Protein AF-0000000072967295 (afdb_homodimer)

pLDDT: mean 92.66, std 8.42, range [57.69, 98.88]

Nearest PDB structures (foldseek):
  4jhc-assembly1_B  TM=3.911E-01  e=9.699E+00  Escherichia coli K-12
  4jhc-assembly1_B  TM=3.910E-01  e=9.300E+00  Escherichia coli K-12
  4lu1-assembly1_B  TM=3.555E-01  e=8.862E+00  Escherichia coli K-12

Radius of gyration: 31.91 Å; Cα contacts (8 Å, |Δi|>4): 1380; chains: 2; bounding box: 66×97×71 Å

InterPro domains:
  IPR004119 Ecdysteroid kinase-like [PF02958] (37-319)
  IPR011009 Protein kinase-like domain superfamily [SSF56112] (3-349)
  IPR015897 CHK kinase-like [SM00587] (126-316)

Secondary structure (DSSP, 8-state):
-PPPTTSSHHHHHHHHHHHSSS--EEEEEEEEE-S-TTS-SSEEEEEEEEEEEETTTTEEEEEEEEEEEE-TT-SHHHHHHHHTTHHHHHHHIIIIIHHHHHHHHS--SSSS--EEEEE-SSS-EEEEE-GGGGT-BPPPTTT-B-HHHHHHHHHHHHHHHHHHHHHHHH-GGGGGGGS--TT-SSHHHHHHHHHHHHHHHHHHTTSTT-HHHHHHHHHHTHHHHHHHHHHTPPPTTS--EEE-S--SGGGEEEEE-TTS-EEEEEE---TT-EEE-THHHHHHHHHHHB-HHHHHH-HHHHHHHHHHHHHHHHHHTT--GGGS--HHHHHHHHHHTHHHHHHHHHHHHHHHHSPP-TT-SHHHHHH--STTSHHHHHHSSHHHHHHHHHHHHHHHTTTTT-/-PPPTTSSHHHHHHHHHHHSSS--EEEEEEEEE-S-TTS-SSEEEEEEEEEEEETTTTEEEEEEEEEEEE-TT-SHHHHHHHHTTHHHHHHHIIIIIHHHHHHHHS--SSSS--EEEEE-SSS-EEEEE-GGGGT-EEPPTTT-B-HHHHHHHHHHHHHHHHHHHHHHHH-GGGGGGGS--TT-SSHHHHHHHHHHHHHHHHHHHTSTT-HHHHHHHHHHTHHHHHHHHHHTPPPTTS--EEE-S--SGGGEEEEE-TTS-EEEEEE---TT-EEE-THHHHHHHHHHHB-HHHHHH-HHHHHHHHHHHHHHHHHHTT--GGGS--HHHHHHHHHHTHHHHHHHHHHHHHHHHSPP-TT-SHHHHHH--STTSHHHHHHSSHHHHHHHHHHHHHHHTTTTT-

Solvent-accessible surface area (backbone atoms only — not comparable to full-atom values): 42065 Å² total; per-residue (Å²): 128,82,79,58,79,77,72,38,70,66,51,53,39,51,24,46,49,62,56,38,96,50,80,62,43,70,72,51,70,50,75,43,72,58,62,64,91,73,78,54,81,62,49,43,49,30,34,30,42,38,33,31,30,34,76,92,71,71,45,81,46,78,46,60,31,31,39,38,28,64,52,83,82,56,58,70,44,36,49,50,35,59,74,60,37,23,62,61,32,29,44,44,38,65,71,50,43,44,56,52,35,27,61,68,66,72,51,72,71,64,55,37,65,53,70,36,34,66,44,67,72,94,53,46,36,36,35,27,47,37,52,56,82,74,50,32,42,68,61,67,53,68,63,40,33,53,64,71,56,46,48,54,50,34,43,56,49,15,46,49,26,34,32,34,41,54,42,38,74,75,40,59,73,73,50,65,77,16,78,52,35,69,70,36,95,43,70,67,46,49,50,45,49,49,50,19,49,50,46,46,23,55,37,21,63,69,36,91,93,37,37,64,58,15,50,33,52,58,69,42,46,70,53,52,54,53,50,28,44,56,42,62,53,59,59,86,92,52,78,48,18,50,31,55,41,58,54,35,44,85,28,35,28,38,26,56,43,94,87,65,45,84,65,50,59,34,47,50,76,50,44,20,29,21,51,13,50,62,43,55,39,52,32,30,24,55,48,40,22,43,18,60,68,34,69,73,72,36,54,67,52,48,51,40,33,23,53,18,33,26,41,32,44,28,21,72,68,65,42,66,64,86,80,46,76,50,72,68,54,47,51,50,53,37,54,72,28,42,46,38,18,50,50,30,39,41,47,50,22,22,58,43,43,34,75,93,51,93,60,50,45,74,64,30,50,67,69,31,82,43,82,87,26,48,33,39,48,20,51,66,33,70,64,30,45,59,43,45,70,52,48,51,59,56,47,44,72,69,50,71,60,107,128,82,78,58,78,79,72,37,69,67,52,52,37,49,24,47,48,64,57,37,96,51,81,63,43,71,73,50,71,51,76,43,72,58,63,62,90,72,78,56,81,61,50,43,48,29,34,30,43,37,32,30,30,34,73,91,71,70,45,80,44,77,48,60,30,30,39,39,29,62,52,81,82,58,59,71,44,34,49,48,35,59,74,58,38,24,62,62,32,29,43,43,38,62,71,49,42,44,56,52,34,26,61,67,66,72,52,73,72,63,57,34,65,53,69,36,34,65,42,65,72,95,53,46,37,36,34,26,47,38,52,57,82,74,52,31,42,69,62,67,53,70,64,40,32,54,64,72,55,47,48,52,50,33,42,53,48,16,46,50,27,34,31,32,40,55,42,40,74,75,40,58,74,74,49,66,76,17,78,53,36,70,69,37,92,43,72,68,45,50,51,45,50,49,50,18,49,50,47,46,24,56,38,21,62,71,36,92,91,36,36,64,58,16,51,33,52,57,68,43,46,69,53,51,54,53,49,28,45,55,42,63,52,60,58,86,92,53,78,48,18,51,31,55,42,57,54,34,44,86,28,38,28,37,24,55,42,96,88,66,44,83,65,49,59,32,47,48,76,50,44,20,29,22,51,14,49,62,44,54,40,52,32,30,25,56,48,40,22,42,20,61,67,34,68,72,70,34,54,67,52,46,52,40,34,24,52,18,33,26,41,33,43,27,21,73,68,66,41,66,64,86,80,46,76,50,71,67,54,46,51,50,53,37,54,71,28,42,47,39,17,50,50,29,38,40,48,49,22,23,59,43,40,34,77,94,51,93,61,52,46,74,64,31,50,67,67,31,83,43,81,87,25,47,32,39,46,21,51,66,34,70,64,31,46,59,44,44,68,52,48,51,59,55,48,44,72,69,50,71,60,106

Organism: Tribolium castaneum (NCBI:txid7070)

Sequence (804 aa):
MTTPEWISNNLFQKALNNYFNEDLQLVTFTSTNAVPEGDNYTSDLFRSTLIYINPKKKTKHSLSVIVKCGNDDGGVKTDLAKKLHLFDKEIEMFTRTFPAIYEILGEHYTLSSKCLYACNDPHSVIVLEDLTTLNFEMLPRHIGFDLEHCCKVVEKMAQMHAASVIMYENDPSLVKCYAEGLYADNEMIREWVSAGYGALSDACSRWPGFEKYGYKLSALGDEALERGFKATKRRLGGFNVLNHGDLWVNNMMFSYHQDGKLKDMRFVDFQMNIFTSPAIDLHYFIATSTKVEVKLECIEIILDHYYAQLLANLARLQYSLERVPTREQFKKDYNARAFYGLMGAATVLAFVKASSRKDASFESVMRDGSVDGFRYHAYNNERYRKHMEHLLPYYDSFGILDMTTPEWISNNLFQKALNNYFNEDLQLVTFTSTNAVPEGDNYTSDLFRSTLIYINPKKKTKHSLSVIVKCGNDDGGVKTDLAKKLHLFDKEIEMFTRTFPAIYEILGEHYTLSSKCLYACNDPHSVIVLEDLTTLNFEMLPRHIGFDLEHCCKVVEKMAQMHAASVIMYENDPSLVKCYAEGLYADNEMIREWVSAGYGALSDACSRWPGFEKYGYKLSALGDEALERGFKATKRRLGGFNVLNHGDLWVNNMMFSYHQDGKLKDMRFVDFQMNIFTSPAIDLHYFIATSTKVEVKLECIEIILDHYYAQLLANLARLQYSLERVPTREQFKKDYNARAFYGLMGAATVLAFVKASSRKDASFESVMRDGSVDGFRYHAYNNERYRKHMEHLLPYYDSFGILD

Structure (mmCIF, N/CA/C/O backbone):
data_AF-0000000072967295-model_v1
#
loop_
_entity.id
_entity.type
_entity.pdbx_description
1 polymer 'CHK kinase-like domain-containing protein'
#
loop_
_atom_site.group_PDB
_atom_site.id
_atom_site.type_symbol
_atom_site.label_atom_id
_atom_site.label_alt_id
_atom_site.label_comp_id
_atom_site.label_asym_id
_atom_site.label_entity_id
_atom_site.label_seq_id
_atom_site.pdbx_PDB_ins_code
_atom_site.Cartn_x
_atom_site.Cartn_y
_atom_site.Cartn_z
_atom_site.occupancy
_atom_site.B_iso_or_equiv
_atom_site.auth_seq_id
_atom_site.auth_comp_id
_atom_site.auth_asym_id
_atom_site.auth_atom_id
_atom_site.pdbx_PDB_model_num
ATOM 1 N N . MET A 1 1 ? 14.023 37.406 18 1 58.22 1 MET A N 1
ATOM 2 C CA . MET A 1 1 ? 13.742 36.969 19.375 1 58.22 1 MET A CA 1
ATOM 3 C C . MET A 1 1 ? 15.016 36.5 20.062 1 58.22 1 MET A C 1
ATOM 5 O O . MET A 1 1 ? 15.891 35.906 19.438 1 58.22 1 MET A O 1
ATOM 9 N N . THR A 1 2 ? 15.172 37 21.281 1 71.25 2 THR A N 1
ATOM 10 C CA . THR A 1 2 ? 16.359 36.625 22.031 1 71.25 2 THR A CA 1
ATOM 11 C C . THR A 1 2 ? 16.172 35.25 22.672 1 71.25 2 THR A C 1
ATOM 13 O O . THR A 1 2 ? 15.094 34.938 23.172 1 71.25 2 THR A O 1
ATOM 16 N N . THR A 1 3 ? 17.094 34.375 22.5 1 82 3 THR A N 1
ATOM 17 C CA . THR A 1 3 ? 17.094 33.031 23.094 1 82 3 THR A CA 1
ATOM 18 C C . THR A 1 3 ? 17 33.125 24.609 1 82 3 THR A C 1
ATOM 20 O O . THR A 1 3 ? 17.781 33.844 25.25 1 82 3 THR A O 1
ATOM 23 N N . PRO A 1 4 ? 16.047 32.469 25.156 1 87 4 PRO A N 1
ATOM 24 C CA . PRO A 1 4 ? 15.93 32.5 26.609 1 87 4 PRO A CA 1
ATOM 25 C C . PRO A 1 4 ? 17.188 32 27.312 1 87 4 PRO A C 1
ATOM 27 O O . PRO A 1 4 ? 17.828 31.062 26.828 1 87 4 PRO A O 1
ATOM 30 N N . GLU A 1 5 ? 17.406 32.469 28.5 1 86.75 5 GLU A N 1
ATOM 31 C CA . GLU A 1 5 ? 18.625 32.156 29.25 1 86.75 5 GLU A CA 1
ATOM 32 C C . GLU A 1 5 ? 18.609 30.688 29.688 1 86.75 5 GLU A C 1
ATOM 34 O O . GLU A 1 5 ? 19.672 30.078 29.828 1 86.75 5 GLU A O 1
ATOM 39 N N . TRP A 1 6 ? 17.438 30.203 29.875 1 89.12 6 TRP A N 1
ATOM 40 C CA . TRP A 1 6 ? 17.344 28.844 30.391 1 89.12 6 TRP A CA 1
ATOM 41 C C . TRP A 1 6 ? 17.625 27.812 29.297 1 89.12 6 TRP A C 1
ATOM 43 O O . TRP A 1 6 ? 17.797 26.625 29.578 1 89.12 6 TRP A O 1
ATOM 53 N N . ILE A 1 7 ? 17.656 28.266 28.062 1 92.25 7 ILE A N 1
ATOM 54 C CA . ILE A 1 7 ? 18.266 27.469 27.016 1 92.25 7 ILE A CA 1
ATOM 55 C C . ILE A 1 7 ? 19.797 27.484 27.188 1 92.25 7 ILE A C 1
ATOM 57 O O . ILE A 1 7 ? 20.469 28.375 26.688 1 92.25 7 ILE A O 1
ATOM 61 N N . SER A 1 8 ? 20.266 26.484 27.781 1 92.62 8 SER A N 1
ATOM 62 C CA . SER A 1 8 ? 21.609 26.516 28.328 1 92.62 8 SER A CA 1
ATOM 63 C C . SER A 1 8 ? 22.312 25.188 28.125 1 92.62 8 SER A C 1
ATOM 65 O O . SER A 1 8 ? 21.75 24.25 27.562 1 92.62 8 SER A O 1
ATOM 67 N N . ASN A 1 9 ? 23.5 25.188 28.703 1 94.12 9 ASN A N 1
ATOM 68 C CA . ASN A 1 9 ? 24.281 23.969 28.688 1 94.12 9 ASN A CA 1
ATOM 69 C C . ASN A 1 9 ? 23.562 22.828 29.406 1 94.12 9 ASN A C 1
ATOM 71 O O . ASN A 1 9 ? 23.609 21.688 28.953 1 94.12 9 ASN A O 1
ATOM 75 N N . ASN A 1 10 ? 22.922 23.203 30.422 1 94.38 10 ASN A N 1
ATOM 76 C CA . ASN A 1 10 ? 22.219 22.188 31.219 1 94.38 10 ASN A CA 1
ATOM 77 C C . ASN A 1 10 ? 21.109 21.531 30.406 1 94.38 10 ASN A C 1
ATOM 79 O O . ASN A 1 10 ? 20.938 20.312 30.469 1 94.38 10 ASN A O 1
ATOM 83 N N . LEU A 1 11 ? 20.344 22.266 29.703 1 95.19 11 LEU A N 1
ATOM 84 C CA . LEU A 1 11 ? 19.266 21.734 28.891 1 95.19 11 LEU A CA 1
ATOM 85 C C . LEU A 1 11 ? 19.797 20.75 27.859 1 95.19 11 LEU A C 1
ATOM 87 O O . LEU A 1 11 ? 19.266 19.641 27.734 1 95.19 11 LEU A O 1
ATOM 91 N N . PHE A 1 12 ? 20.844 21.125 27.203 1 96.56 12 PHE A N 1
ATOM 92 C CA . PHE A 1 12 ? 21.359 20.312 26.094 1 96.56 12 PHE A CA 1
ATOM 93 C C . PHE A 1 12 ? 22.078 19.094 26.625 1 96.56 12 PHE A C 1
ATOM 95 O O . PHE A 1 12 ? 22.047 18.031 26 1 96.56 12 PHE A O 1
ATOM 102 N N . GLN A 1 13 ? 22.719 19.266 27.797 1 95.38 13 GLN A N 1
ATOM 103 C CA . GLN A 1 13 ? 23.312 18.094 28.422 1 95.38 13 GLN A CA 1
ATOM 104 C C . GLN A 1 13 ? 22.25 17.062 28.781 1 95.38 13 GLN A C 1
ATOM 106 O O . GLN A 1 13 ? 22.453 15.859 28.562 1 95.38 13 GLN A O 1
ATOM 111 N N . LYS A 1 14 ? 21.156 17.516 29.281 1 93.62 14 LYS A N 1
ATOM 112 C CA . LYS A 1 14 ? 20.047 16.625 29.594 1 93.62 14 LYS A CA 1
ATOM 113 C C . LYS A 1 14 ? 19.516 15.945 28.328 1 93.62 14 LYS A C 1
ATOM 115 O O . LYS A 1 14 ? 19.219 14.75 28.359 1 93.62 14 LYS A O 1
ATOM 120 N N . ALA A 1 15 ? 19.359 16.734 27.266 1 95.62 15 ALA A N 1
ATOM 121 C CA . ALA A 1 15 ? 18.859 16.203 26 1 95.62 15 ALA A CA 1
ATOM 122 C C . ALA A 1 15 ? 19.766 15.094 25.469 1 95.62 15 ALA A C 1
ATOM 124 O O . ALA A 1 15 ? 19.297 14.047 25.031 1 95.62 15 ALA A O 1
ATOM 125 N N . LEU A 1 16 ? 21.062 15.336 25.531 1 95.5 16 LEU A N 1
ATOM 126 C CA . LEU A 1 16 ? 22.031 14.352 25.062 1 95.5 16 LEU A CA 1
ATOM 127 C C . LEU A 1 16 ? 21.969 13.086 25.922 1 95.5 16 LEU A C 1
ATOM 129 O O . LEU A 1 16 ? 21.969 11.977 25.375 1 95.5 16 LEU A O 1
ATOM 133 N N . ASN A 1 17 ? 21.844 13.305 27.266 1 92.94 17 ASN A N 1
ATOM 134 C CA . ASN A 1 17 ? 21.797 12.172 28.172 1 92.94 17 ASN A CA 1
ATOM 135 C C . ASN A 1 17 ? 20.531 11.336 27.953 1 92.94 17 ASN A C 1
ATOM 137 O O . ASN A 1 17 ? 20.562 10.109 28.078 1 92.94 17 ASN A O 1
ATOM 141 N N . ASN A 1 18 ? 19.531 12.008 27.719 1 91.56 18 ASN A N 1
ATOM 142 C CA . ASN A 1 18 ? 18.234 11.344 27.562 1 91.56 18 ASN A CA 1
ATOM 143 C C . ASN A 1 18 ? 18.188 10.516 26.281 1 91.56 18 ASN A C 1
ATOM 145 O O . ASN A 1 18 ? 17.625 9.414 26.266 1 91.56 18 ASN A O 1
ATOM 149 N N . TYR A 1 19 ? 18.734 11.031 25.25 1 90.81 19 TYR A N 1
ATOM 150 C CA . TYR A 1 19 ? 18.531 10.414 23.938 1 90.81 19 TYR A CA 1
ATOM 151 C C . TYR A 1 19 ? 19.609 9.391 23.641 1 90.81 19 TYR A C 1
ATOM 153 O O . TYR A 1 19 ? 19.328 8.312 23.109 1 90.81 19 TYR A O 1
ATOM 161 N N . PHE A 1 20 ? 20.781 9.82 24.047 1 90.06 20 PHE A N 1
ATOM 162 C CA . PHE A 1 20 ? 21.875 8.914 23.766 1 90.06 20 PHE A CA 1
ATOM 163 C C . PHE A 1 20 ? 22.188 8.055 24.984 1 90.06 20 PHE A C 1
ATOM 165 O O . PHE A 1 20 ? 22.172 8.547 26.125 1 90.06 20 PHE A O 1
ATOM 172 N N . ASN A 1 21 ? 22.062 6.879 24.875 1 84.06 21 ASN A N 1
ATOM 173 C CA . ASN A 1 21 ? 22.406 5.977 25.969 1 84.06 21 ASN A CA 1
ATOM 174 C C . ASN A 1 21 ? 23.906 5.914 26.188 1 84.06 21 ASN A C 1
ATOM 176 O O . ASN A 1 21 ? 24.484 4.828 26.281 1 84.06 21 ASN A O 1
ATOM 180 N N . GLU A 1 22 ? 24.547 7.031 26.094 1 83.5 22 GLU A N 1
ATOM 181 C CA . GLU A 1 22 ? 25.984 7.145 26.312 1 83.5 22 GLU A CA 1
ATOM 182 C C . GLU A 1 22 ? 26.328 8.383 27.125 1 83.5 22 GLU A C 1
ATOM 184 O O . GLU A 1 22 ? 25.516 9.305 27.234 1 83.5 22 GLU A O 1
ATOM 189 N N . ASP A 1 23 ? 27.453 8.297 27.75 1 85.38 23 ASP A N 1
ATOM 190 C CA . ASP A 1 23 ? 27.938 9.445 28.516 1 85.38 23 ASP A CA 1
ATOM 191 C C . ASP A 1 23 ? 28.578 10.484 27.594 1 85.38 23 ASP A C 1
ATOM 193 O O . ASP A 1 23 ? 29.797 10.484 27.391 1 85.38 23 ASP A O 1
ATOM 197 N N . LEU A 1 24 ? 27.766 11.359 27.078 1 93.06 24 LEU A N 1
ATOM 198 C CA . LEU A 1 24 ? 28.266 12.438 26.219 1 93.06 24 LEU A CA 1
ATOM 199 C C . LEU A 1 24 ? 28.375 13.742 27 1 93.06 24 LEU A C 1
ATOM 201 O O . LEU A 1 24 ? 27.594 14 27.922 1 93.06 24 LEU A O 1
ATOM 205 N N . GLN A 1 25 ? 29.391 14.438 26.703 1 94.56 25 GLN A N 1
ATOM 206 C CA . GLN A 1 25 ? 29.609 15.727 27.359 1 94.56 25 GLN A CA 1
ATOM 207 C C . GLN A 1 25 ? 29.469 16.875 26.359 1 94.56 25 GLN A C 1
ATOM 209 O O . GLN A 1 25 ? 30.156 16.906 25.344 1 94.56 25 GLN A O 1
ATOM 214 N N . LEU A 1 26 ? 28.625 17.812 26.688 1 96.5 26 LEU A N 1
ATOM 215 C CA . LEU A 1 26 ? 28.469 19 25.875 1 96.5 26 LEU A CA 1
ATOM 216 C C . LEU A 1 26 ? 29.672 19.922 26.016 1 96.5 26 LEU A C 1
ATOM 218 O O . LEU A 1 26 ? 30.094 20.219 27.141 1 96.5 26 LEU A O 1
ATOM 222 N N . VAL A 1 27 ? 30.172 20.344 24.953 1 95.56 27 VAL A N 1
ATOM 223 C CA . VAL A 1 27 ? 31.297 21.281 24.953 1 95.56 27 VAL A CA 1
ATOM 224 C C . VAL A 1 27 ? 30.781 22.703 24.828 1 95.56 27 VAL A C 1
ATOM 226 O O . VAL A 1 27 ? 31.156 23.578 25.625 1 95.56 27 VAL A O 1
ATOM 229 N N . THR A 1 28 ? 30.062 22.984 23.828 1 95.81 28 THR A N 1
ATOM 230 C CA . THR A 1 28 ? 29.484 24.297 23.578 1 95.81 28 THR A CA 1
ATOM 231 C C . THR A 1 28 ? 28.25 24.188 22.672 1 95.81 28 THR A C 1
ATOM 233 O O . THR A 1 28 ? 27.938 23.109 22.172 1 95.81 28 THR A O 1
ATOM 236 N N . PHE A 1 29 ? 27.484 25.234 22.641 1 96.62 29 PHE A N 1
ATOM 237 C CA . PHE A 1 29 ? 26.359 25.281 21.719 1 96.62 29 PHE A CA 1
ATOM 238 C C . PHE A 1 29 ? 26.141 26.703 21.203 1 96.62 29 PHE A C 1
ATOM 240 O O . PHE A 1 29 ? 26.625 27.672 21.812 1 96.62 29 PHE A O 1
ATOM 247 N N . THR A 1 30 ? 25.562 26.828 20.078 1 95.31 30 THR A N 1
ATOM 248 C CA . THR A 1 30 ? 25.062 28.094 19.547 1 95.31 30 THR A CA 1
ATOM 249 C C . THR A 1 30 ? 23.578 27.984 19.188 1 95.31 30 THR A C 1
ATOM 251 O O . THR A 1 30 ? 23.109 26.906 18.781 1 95.31 30 THR A O 1
ATOM 254 N N . SER A 1 31 ? 22.812 29.062 19.406 1 94.12 31 SER A N 1
ATOM 255 C CA . SER A 1 31 ? 21.375 29.031 19.141 1 94.12 31 SER A CA 1
ATOM 256 C C . SER A 1 31 ? 20.953 30.281 18.375 1 94.12 31 SER A C 1
ATOM 258 O O . SER A 1 31 ? 21.406 31.391 18.672 1 94.12 31 SER A O 1
ATOM 260 N N . THR A 1 32 ? 20.172 30.047 17.344 1 90.12 32 THR A N 1
ATOM 261 C CA . THR A 1 32 ? 19.578 31.141 16.562 1 90.12 32 THR A CA 1
ATOM 262 C C . THR A 1 32 ? 18.094 30.875 16.328 1 90.12 32 THR A C 1
ATOM 264 O O . THR A 1 32 ? 17.609 29.766 16.516 1 90.12 32 THR A O 1
ATOM 267 N N . ASN A 1 33 ? 17.359 31.922 15.984 1 85.31 33 ASN A N 1
ATOM 268 C CA . ASN A 1 33 ? 15.953 31.734 15.617 1 85.31 33 ASN A CA 1
ATOM 269 C C . ASN A 1 33 ? 15.805 30.797 14.43 1 85.31 33 ASN A C 1
ATOM 271 O O . ASN A 1 33 ? 16.547 30.891 13.453 1 85.31 33 ASN A O 1
ATOM 275 N N . ALA A 1 34 ? 14.938 29.891 14.57 1 81.69 34 ALA A N 1
ATOM 276 C CA . ALA A 1 34 ? 14.797 28.875 13.531 1 81.69 34 ALA A CA 1
ATOM 277 C C . ALA A 1 34 ? 13.883 29.344 12.414 1 81.69 34 ALA A C 1
ATOM 279 O O . ALA A 1 34 ? 13.977 28.875 11.273 1 81.69 34 ALA A O 1
ATOM 280 N N . VAL A 1 35 ? 12.836 30.156 12.703 1 72.56 35 VAL A N 1
ATOM 281 C CA . VAL A 1 35 ? 11.875 30.578 11.695 1 72.56 35 VAL A CA 1
ATOM 282 C C . VAL A 1 35 ? 11.648 32.094 11.797 1 72.56 35 VAL A C 1
ATOM 284 O O . VAL A 1 35 ? 11.781 32.656 12.883 1 72.56 35 VAL A O 1
ATOM 287 N N . PRO A 1 36 ? 11.344 32.656 10.594 1 65.06 36 PRO A N 1
ATOM 288 C CA . PRO A 1 36 ? 11.039 34.094 10.625 1 65.06 36 PRO A CA 1
ATOM 289 C C . PRO A 1 36 ? 9.75 34.406 11.391 1 65.06 36 PRO A C 1
ATOM 291 O O . PRO A 1 36 ? 8.922 33.5 11.586 1 65.06 36 PRO A O 1
ATOM 294 N N . GLU A 1 37 ? 9.703 35.656 11.812 1 58.94 37 GLU A N 1
ATOM 295 C CA . GLU A 1 37 ? 8.453 36.156 12.406 1 58.94 37 GLU A CA 1
ATOM 296 C C . GLU A 1 37 ? 7.277 35.938 11.461 1 58.94 37 GLU A C 1
ATOM 298 O O . GLU A 1 37 ? 7.406 36.156 10.25 1 58.94 37 GLU A O 1
ATOM 303 N N . GLY A 1 38 ? 6.078 35.406 11.945 1 57.97 38 GLY A N 1
ATOM 304 C CA . GLY A 1 38 ? 4.895 35.219 11.117 1 57.97 38 GLY A CA 1
ATOM 305 C C . GLY A 1 38 ? 4.699 33.781 10.688 1 57.97 38 GLY A C 1
ATOM 306 O O . GLY A 1 38 ? 3.633 33.438 10.18 1 57.97 38 GLY A O 1
ATOM 307 N N . ASP A 1 39 ? 5.781 33.031 10.898 1 59.47 39 ASP A N 1
ATOM 308 C CA . ASP A 1 39 ? 5.641 31.656 10.445 1 59.47 39 ASP A CA 1
ATOM 309 C C . ASP A 1 39 ? 5.328 30.719 11.617 1 59.47 39 ASP A C 1
ATOM 311 O O . ASP A 1 39 ? 5.258 29.5 11.438 1 59.47 39 ASP A O 1
ATOM 315 N N . ASN A 1 40 ? 5.324 31.281 12.797 1 59.53 40 ASN A N 1
ATOM 316 C CA . ASN A 1 40 ? 4.996 30.5 13.984 1 59.53 40 ASN A CA 1
ATOM 317 C C . ASN A 1 40 ? 4.105 31.281 14.945 1 59.53 40 ASN A C 1
ATOM 319 O O . ASN A 1 40 ? 4.43 32.406 15.32 1 59.53 40 ASN A O 1
ATOM 323 N N . TYR A 1 41 ? 3.082 30.594 15.359 1 61.72 41 TYR A N 1
ATOM 324 C CA . TYR A 1 41 ? 2.051 31.422 15.977 1 61.72 41 TYR A CA 1
ATOM 325 C C . TYR A 1 41 ? 1.925 31.109 17.469 1 61.72 41 TYR A C 1
ATOM 327 O O . TYR A 1 41 ? 1.405 31.922 18.234 1 61.72 41 TYR A O 1
ATOM 335 N N . THR A 1 42 ? 2.463 29.969 17.812 1 69.38 42 THR A N 1
ATOM 336 C CA . THR A 1 42 ? 2.125 29.625 19.188 1 69.38 42 THR A CA 1
ATOM 337 C C . THR A 1 42 ? 3.383 29.312 20 1 69.38 42 THR A C 1
ATOM 339 O O . THR A 1 42 ? 3.34 29.234 21.219 1 69.38 42 THR A O 1
ATOM 342 N N . SER A 1 43 ? 4.484 29.156 19.266 1 80.75 43 SER A N 1
ATOM 343 C CA . SER A 1 43 ? 5.707 28.75 19.953 1 80.75 43 SER A CA 1
ATOM 344 C C . SER A 1 43 ? 6.918 29.5 19.406 1 80.75 43 SER A C 1
ATOM 346 O O . SER A 1 43 ? 6.84 30.125 18.344 1 80.75 43 SER A O 1
ATOM 348 N N . ASP A 1 44 ? 7.902 29.531 20.25 1 83.94 44 ASP A N 1
ATOM 349 C CA . ASP A 1 44 ? 9.203 29.969 19.766 1 83.94 44 ASP A CA 1
ATOM 350 C C . ASP A 1 44 ? 10.062 28.781 19.328 1 83.94 44 ASP A C 1
ATOM 352 O O . ASP A 1 44 ? 10.039 27.734 19.984 1 83.94 44 ASP A O 1
ATOM 356 N N . LEU A 1 45 ? 10.695 28.984 18.266 1 90.56 45 LEU A N 1
ATOM 357 C CA . LEU A 1 45 ? 11.547 27.938 17.734 1 90.56 45 LEU A CA 1
ATOM 358 C C . LEU A 1 45 ? 12.984 28.422 17.578 1 90.56 45 LEU A C 1
ATOM 360 O O . LEU A 1 45 ? 13.227 29.469 16.984 1 90.56 45 LEU A O 1
ATOM 364 N N . PHE A 1 46 ? 13.898 27.641 18.109 1 92.81 46 PHE A N 1
ATOM 365 C CA . PHE A 1 46 ? 15.32 27.953 17.984 1 92.81 46 PHE A CA 1
ATOM 366 C C . PHE A 1 46 ? 16.078 26.781 17.359 1 92.81 46 PHE A C 1
ATOM 368 O O . PHE A 1 46 ? 15.789 25.625 17.656 1 92.81 46 PHE A O 1
ATOM 375 N N . ARG A 1 47 ? 16.953 27.109 16.469 1 95.5 47 ARG A N 1
ATOM 376 C CA . ARG A 1 47 ? 17.891 26.125 15.938 1 95.5 47 ARG A CA 1
ATOM 377 C C . ARG A 1 47 ? 19.219 26.188 16.703 1 95.5 47 ARG A C 1
ATOM 379 O O . ARG A 1 47 ? 19.844 27.234 16.781 1 95.5 47 ARG A O 1
ATOM 386 N N . SER A 1 48 ? 19.609 25.125 17.281 1 96.56 48 SER A N 1
ATOM 387 C CA . SER A 1 48 ? 20.828 25.078 18.078 1 96.56 48 SER A CA 1
ATOM 388 C C . SER A 1 48 ? 21.797 24.031 17.578 1 96.56 48 SER A C 1
ATOM 390 O O . SER A 1 48 ? 21.391 22.906 17.234 1 96.56 48 SER A O 1
ATOM 392 N N . THR A 1 49 ? 23 24.438 17.453 1 97.44 49 THR A N 1
ATOM 393 C CA . THR A 1 49 ? 24.062 23.5 17.125 1 97.44 49 THR A CA 1
ATOM 394 C C . THR A 1 49 ? 24.828 23.078 18.375 1 97.44 49 THR A C 1
ATOM 396 O O . THR A 1 49 ? 25.406 23.922 19.078 1 97.44 49 THR A O 1
ATOM 399 N N . LEU A 1 50 ? 24.875 21.844 18.625 1 97.62 50 LEU A N 1
ATOM 400 C CA . LEU A 1 50 ? 25.547 21.281 19.797 1 97.62 50 LEU A CA 1
ATOM 401 C C . LEU A 1 50 ? 26.891 20.656 19.406 1 97.62 50 LEU A C 1
ATOM 403 O O . LEU A 1 50 ? 26.953 19.844 18.469 1 97.62 50 LEU A O 1
ATOM 407 N N . ILE A 1 51 ? 27.875 21.047 20.078 1 97.25 51 ILE A N 1
ATOM 408 C CA . ILE A 1 51 ? 29.156 20.375 19.984 1 97.25 51 ILE A CA 1
ATOM 409 C C . ILE A 1 51 ? 29.422 19.547 21.234 1 97.25 51 ILE A C 1
ATOM 411 O O . ILE A 1 51 ? 29.391 20.078 22.344 1 97.25 51 ILE A O 1
ATOM 415 N N . TYR A 1 52 ? 29.625 18.266 21 1 95.62 52 TYR A N 1
ATOM 416 C CA . TYR A 1 52 ? 29.797 17.391 22.156 1 95.62 52 TYR A CA 1
ATOM 417 C C . TYR A 1 52 ? 30.891 16.359 21.906 1 95.62 52 TYR A C 1
ATOM 419 O O . TYR A 1 52 ? 31.344 16.203 20.766 1 95.62 52 TYR A O 1
ATOM 427 N N . ILE A 1 53 ? 31.359 15.672 23 1 94.25 53 ILE A N 1
ATOM 428 C CA . ILE A 1 53 ? 32.438 14.68 22.891 1 94.25 53 ILE A CA 1
ATOM 429 C C . ILE A 1 53 ? 32.031 13.43 23.672 1 94.25 53 ILE A C 1
ATOM 431 O O . ILE A 1 53 ? 31.266 13.5 24.625 1 94.25 53 ILE A O 1
ATOM 435 N N . ASN A 1 54 ? 32.438 12.367 23.125 1 90.94 54 ASN A N 1
ATOM 436 C CA . ASN A 1 54 ? 32.5 11.148 23.938 1 90.94 54 ASN A CA 1
ATOM 437 C C . ASN A 1 54 ? 33.812 11.047 24.688 1 90.94 54 ASN A C 1
ATOM 439 O O . ASN A 1 54 ? 34.875 10.867 24.078 1 90.94 54 ASN A O 1
ATOM 443 N N . PRO A 1 55 ? 33.688 11.109 25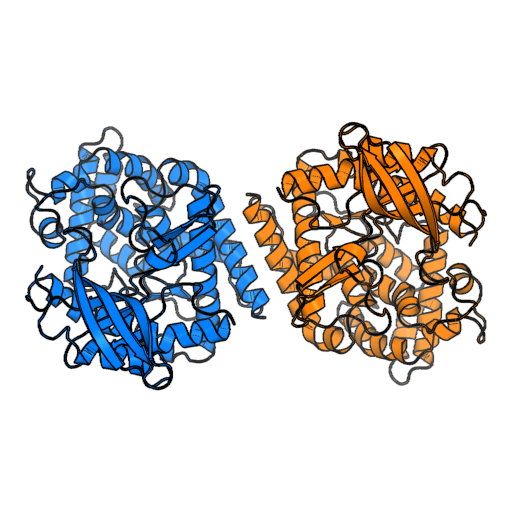.922 1 84.75 55 PRO A N 1
ATOM 444 C CA . PRO A 1 55 ? 34.938 11.18 26.672 1 84.75 55 PRO A CA 1
ATOM 445 C C . PRO A 1 55 ? 35.812 9.945 26.469 1 84.75 55 PRO A C 1
ATOM 447 O O . PRO A 1 55 ? 37.031 10.031 26.594 1 84.75 55 PRO A O 1
ATOM 450 N N . LYS A 1 56 ? 35.281 8.797 26.203 1 83.19 56 LYS A N 1
ATOM 451 C CA . LYS A 1 56 ? 36.031 7.566 26.016 1 83.19 56 LYS A CA 1
ATOM 452 C C . LYS A 1 56 ? 36.719 7.543 24.641 1 83.19 56 LYS A C 1
ATOM 454 O O . LYS A 1 56 ? 37.844 7.078 24.5 1 83.19 56 LYS A O 1
ATOM 459 N N . LYS A 1 57 ? 36.062 8.219 23.688 1 81.31 57 LYS A N 1
ATOM 460 C CA . LYS A 1 57 ? 36.562 8.141 22.312 1 81.31 57 LYS A CA 1
ATOM 461 C C . LYS A 1 57 ? 37.281 9.438 21.922 1 81.31 57 LYS A C 1
ATOM 463 O O . LYS A 1 57 ? 38 9.469 20.938 1 81.31 57 LYS A O 1
ATOM 468 N N . LYS A 1 58 ? 37.219 10.383 22.672 1 80.19 58 LYS A N 1
ATOM 469 C CA . LYS A 1 58 ? 37.781 11.719 22.484 1 80.19 58 LYS A CA 1
ATOM 470 C C . LYS A 1 58 ? 37.469 12.266 21.094 1 80.19 58 LYS A C 1
ATOM 472 O O . LYS A 1 58 ? 38.312 12.961 20.5 1 80.19 58 LYS A O 1
ATOM 477 N N . THR A 1 59 ? 36.406 11.992 20.516 1 89.19 59 THR A N 1
ATOM 478 C CA . THR A 1 59 ? 36 12.469 19.203 1 89.19 59 THR A CA 1
ATOM 479 C C . THR A 1 59 ? 34.844 13.484 19.328 1 89.19 59 THR A C 1
ATOM 481 O O . THR A 1 59 ? 33.906 13.273 20.094 1 89.19 59 THR A O 1
ATOM 484 N N . LYS A 1 60 ? 35.094 14.641 18.656 1 91.62 60 LYS A N 1
ATOM 485 C CA . LYS A 1 60 ? 34.094 15.711 18.672 1 91.62 60 LYS A CA 1
ATOM 486 C C . LYS A 1 60 ? 33 15.461 17.641 1 91.62 60 LYS A C 1
ATOM 488 O O . LYS A 1 60 ? 33.281 15.031 16.516 1 91.62 60 LYS A O 1
ATOM 493 N N . HIS A 1 61 ? 31.766 15.664 18.062 1 94.88 61 HIS A N 1
ATOM 494 C CA . HIS A 1 61 ? 30.625 15.508 17.188 1 94.88 61 HIS A CA 1
ATOM 495 C C . HIS A 1 61 ? 29.75 16.75 17.203 1 94.88 61 HIS A C 1
ATOM 497 O O . HIS A 1 61 ? 29.797 17.547 18.141 1 94.88 61 HIS A O 1
ATOM 503 N N . SER A 1 62 ? 29.125 17 16.125 1 96.5 62 SER A N 1
ATOM 504 C CA . SER A 1 62 ? 28.203 18.109 15.992 1 96.5 62 SER A CA 1
ATOM 505 C C . SER A 1 62 ? 26.781 17.625 15.719 1 96.5 62 SER A C 1
ATOM 507 O O . SER A 1 62 ? 26.578 16.656 14.977 1 96.5 62 SER A O 1
ATOM 509 N N . LEU A 1 63 ? 25.812 18.234 16.391 1 96.69 63 LEU A N 1
ATOM 510 C CA . LEU A 1 63 ? 24.406 17.891 16.219 1 96.69 63 LEU A CA 1
ATOM 511 C C . LEU A 1 63 ? 23.547 19.141 16.141 1 96.69 63 LEU A C 1
ATOM 513 O O . LEU A 1 63 ? 23.656 20.031 16.984 1 96.69 63 LEU A O 1
ATOM 517 N N . SER A 1 64 ? 22.766 19.25 15.109 1 97.62 64 SER A N 1
ATOM 518 C CA . SER A 1 64 ? 21.797 20.328 15.008 1 97.62 64 SER A CA 1
ATOM 519 C C . SER A 1 64 ? 20.438 19.906 15.562 1 97.62 64 SER A C 1
ATOM 521 O O . SER A 1 64 ? 19.922 18.828 15.219 1 97.62 64 SER A O 1
ATOM 523 N N . VAL A 1 65 ? 19.859 20.766 16.453 1 97.88 65 VAL A N 1
ATOM 524 C CA . VAL A 1 65 ? 18.562 20.453 17.031 1 97.88 65 VAL A CA 1
ATOM 525 C C . VAL A 1 65 ? 17.641 21.656 16.938 1 97.88 65 VAL A C 1
ATOM 527 O O . VAL A 1 65 ? 18.109 22.781 16.734 1 97.88 65 VAL A O 1
ATOM 530 N N . ILE A 1 66 ? 16.328 21.391 17 1 97 66 ILE A N 1
ATOM 531 C CA . ILE A 1 66 ? 15.32 22.438 17.094 1 97 66 ILE A CA 1
ATOM 532 C C . ILE A 1 66 ? 14.75 22.469 18.516 1 97 66 ILE A C 1
ATOM 534 O O . ILE A 1 66 ? 14.289 21.453 19.031 1 97 66 ILE A O 1
ATOM 538 N N . VAL A 1 67 ? 14.828 23.656 19.094 1 96.06 67 VAL A N 1
ATOM 539 C CA . VAL A 1 67 ? 14.258 23.844 20.422 1 96.06 67 VAL A CA 1
ATOM 540 C C . VAL A 1 67 ? 12.922 24.578 20.297 1 96.06 67 VAL A C 1
ATOM 542 O O . VAL A 1 67 ? 12.875 25.719 19.828 1 96.06 67 VAL A O 1
ATOM 545 N N . LYS A 1 68 ? 11.812 23.891 20.672 1 94.81 68 LYS A N 1
ATOM 546 C CA . LYS A 1 68 ? 10.477 24.484 20.734 1 94.81 68 LYS A CA 1
ATOM 547 C C . LYS A 1 68 ? 10.086 24.797 22.172 1 94.81 68 LYS A C 1
ATOM 549 O O . LYS A 1 68 ? 10.164 23.938 23.047 1 94.81 68 LYS A O 1
ATOM 554 N N . CYS A 1 69 ? 9.773 26.016 22.359 1 89.62 69 CYS A N 1
ATOM 555 C CA . CYS A 1 69 ? 9.406 26.359 23.734 1 89.62 69 CYS A CA 1
ATOM 556 C C . CYS A 1 69 ? 8.273 27.391 23.75 1 89.62 69 CYS A C 1
ATOM 558 O O . CYS A 1 69 ? 7.98 28.016 22.734 1 89.62 69 CYS A O 1
ATOM 560 N N . GLY A 1 70 ? 7.562 27.344 24.906 1 80.88 70 GLY A N 1
ATOM 561 C CA . GLY A 1 70 ? 6.461 28.281 25.094 1 80.88 70 GLY A CA 1
ATOM 562 C C . GLY A 1 70 ? 6.918 29.719 25.156 1 80.88 70 GLY A C 1
ATOM 563 O O . GLY A 1 70 ? 8.055 30 25.547 1 80.88 70 GLY A O 1
ATOM 564 N N . ASN A 1 71 ? 6.039 30.609 24.594 1 70.19 71 ASN A N 1
ATOM 565 C CA . ASN A 1 71 ? 6.324 32.031 24.688 1 70.19 71 ASN A CA 1
ATOM 566 C C . ASN A 1 71 ? 6.125 32.562 26.094 1 70.19 71 ASN A C 1
ATOM 568 O O . ASN A 1 71 ? 5.055 32.406 26.688 1 70.19 71 ASN A O 1
ATOM 572 N N . ASP A 1 72 ? 7.215 32.875 26.734 1 62.69 72 ASP A N 1
ATOM 573 C CA . ASP A 1 72 ? 7.121 33.312 28.125 1 62.69 72 ASP A CA 1
ATOM 574 C C . ASP A 1 72 ? 6.777 34.812 28.188 1 62.69 72 ASP A C 1
ATOM 576 O O . ASP A 1 72 ? 6.754 35.375 29.281 1 62.69 72 ASP A O 1
ATOM 580 N N . ASP A 1 73 ? 6.57 35.344 27.031 1 62.38 73 ASP A N 1
ATOM 581 C CA . ASP A 1 73 ? 6.391 36.812 27.062 1 62.38 73 ASP A CA 1
ATOM 582 C C . ASP A 1 73 ? 4.953 37.188 27.422 1 62.38 73 ASP A C 1
ATOM 584 O O . ASP A 1 73 ? 4.629 38.344 27.594 1 62.38 73 ASP A O 1
ATOM 588 N N . GLY A 1 74 ? 4.09 36.219 27.672 1 62.5 74 GLY A N 1
ATOM 589 C CA . GLY A 1 74 ? 2.715 36.531 28.031 1 62.5 74 GLY A CA 1
ATOM 590 C C . GLY A 1 74 ? 1.856 36.938 26.859 1 62.5 74 GLY A C 1
ATOM 591 O O . GLY A 1 74 ? 2.26 36.781 25.703 1 62.5 74 GLY A O 1
ATOM 592 N N . GLY A 1 75 ? 0.608 37.125 26.906 1 64.19 75 GLY A N 1
ATOM 593 C CA . GLY A 1 75 ? -0.311 37.562 25.875 1 64.19 75 GLY A CA 1
ATOM 594 C C . GLY A 1 75 ? -1.234 36.5 25.359 1 64.19 75 GLY A C 1
ATOM 595 O O . GLY A 1 75 ? -1.442 35.469 26.031 1 64.19 75 GLY A O 1
ATOM 596 N N . VAL A 1 76 ? -1.887 36.812 24.281 1 63.53 76 VAL A N 1
ATOM 597 C CA . VAL A 1 76 ? -2.926 35.969 23.703 1 63.53 76 VAL A CA 1
ATOM 598 C C . VAL A 1 76 ? -2.342 34.594 23.344 1 63.53 76 VAL A C 1
ATOM 600 O O . VAL A 1 76 ? -2.977 33.562 23.562 1 63.53 76 VAL A O 1
ATOM 603 N N . LYS A 1 77 ? -1.15 34.656 22.922 1 67 77 LYS A N 1
ATOM 604 C CA . LYS A 1 77 ? -0.512 33.406 22.516 1 67 77 LYS A CA 1
ATOM 605 C C . LYS A 1 77 ? -0.29 32.5 23.703 1 67 77 LYS A C 1
ATOM 607 O O . LYS A 1 77 ? -0.533 31.281 23.625 1 67 77 LYS A O 1
ATOM 612 N N . THR A 1 78 ? 0.182 33.094 24.719 1 70.44 78 THR A N 1
ATOM 613 C CA . THR A 1 78 ? 0.436 32.312 25.938 1 70.44 78 THR A CA 1
ATOM 614 C C . THR A 1 78 ? -0.867 31.781 26.516 1 70.44 78 THR A C 1
ATOM 616 O O . THR A 1 78 ? -0.919 30.641 26.984 1 70.44 78 THR A O 1
ATOM 619 N N . ASP A 1 79 ? -1.841 32.594 26.422 1 68.75 79 ASP A N 1
ATOM 620 C CA . ASP A 1 79 ? -3.141 32.188 26.953 1 68.75 79 ASP A CA 1
ATOM 621 C C . ASP A 1 79 ? -3.738 31.047 26.125 1 68.75 79 ASP A C 1
ATOM 623 O O . ASP A 1 79 ? -4.285 30.094 26.703 1 68.75 79 ASP A O 1
ATOM 627 N N . LEU A 1 80 ? -3.553 31.203 24.875 1 68.88 80 LEU A N 1
ATOM 628 C CA . LEU A 1 80 ? -4.055 30.156 23.984 1 68.88 80 LEU A CA 1
ATOM 629 C C . LEU A 1 80 ? -3.318 28.844 24.219 1 68.88 80 LEU A C 1
ATOM 631 O O . LEU A 1 80 ? -3.939 27.781 24.25 1 68.88 80 LEU A O 1
ATOM 635 N N . ALA A 1 81 ? -2.096 28.984 24.406 1 74.25 81 ALA A N 1
ATOM 636 C CA . ALA A 1 81 ? -1.267 27.797 24.609 1 74.25 81 ALA A CA 1
ATOM 637 C C . ALA A 1 81 ? -1.653 27.062 25.891 1 74.25 81 ALA A C 1
ATOM 639 O O . ALA A 1 81 ? -1.705 25.828 25.922 1 74.25 81 ALA A O 1
ATOM 640 N N . LYS A 1 82 ? -1.942 27.812 26.828 1 73.69 82 LYS A N 1
ATOM 641 C CA . LYS A 1 82 ? -2.326 27.234 28.094 1 73.69 82 LYS A CA 1
ATOM 642 C C . LYS A 1 82 ? -3.734 26.641 28.047 1 73.69 82 LYS A C 1
ATOM 644 O O . LYS A 1 82 ? -3.975 25.531 28.516 1 73.69 82 LYS A O 1
ATOM 649 N N . LYS A 1 83 ? -4.531 27.391 27.438 1 72.5 83 LYS A N 1
ATOM 650 C CA . LYS A 1 83 ? -5.934 26.984 27.375 1 72.5 83 LYS A CA 1
ATOM 651 C C . LYS A 1 83 ? -6.098 25.719 26.547 1 72.5 83 LYS A C 1
ATOM 653 O O . LYS A 1 83 ? -6.922 24.859 26.859 1 72.5 83 LYS A O 1
ATOM 658 N N . LEU A 1 84 ? -5.273 25.625 25.562 1 75.19 84 LEU A N 1
ATOM 659 C CA . LEU A 1 84 ? -5.41 24.5 24.656 1 75.19 84 LEU A CA 1
ATOM 660 C C . LEU A 1 84 ? -4.414 23.391 25 1 75.19 84 LEU A C 1
ATOM 662 O O . LEU A 1 84 ? -4.34 22.375 24.312 1 75.19 84 LEU A O 1
ATOM 666 N N . HIS A 1 85 ? -3.721 23.531 26.031 1 82.38 85 HIS A N 1
ATOM 667 C CA . HIS A 1 85 ? -2.754 22.547 26.516 1 82.38 85 HIS A CA 1
ATOM 668 C C . HIS A 1 85 ? -1.814 22.109 25.391 1 82.38 85 HIS A C 1
ATOM 670 O O . HIS A 1 85 ? -1.597 20.906 25.188 1 82.38 85 HIS A O 1
ATOM 676 N N . LEU A 1 86 ? -1.331 23.109 24.719 1 87.94 86 LEU A N 1
ATOM 677 C CA . LEU A 1 86 ? -0.599 22.844 23.484 1 87.94 86 LEU A CA 1
ATOM 678 C C . LEU A 1 86 ? 0.666 22.047 23.766 1 87.94 86 LEU A C 1
ATOM 680 O O . LEU A 1 86 ? 0.935 21.047 23.094 1 87.94 86 LEU A O 1
ATOM 684 N N . PHE A 1 87 ? 1.387 22.438 24.781 1 90.62 87 PHE A N 1
ATOM 685 C CA . PHE A 1 87 ? 2.65 21.766 25.047 1 90.62 87 PHE A CA 1
ATOM 686 C C . PHE A 1 87 ? 2.414 20.422 25.734 1 90.62 87 PHE A C 1
ATOM 688 O O . PHE A 1 87 ? 3.156 19.469 25.531 1 90.62 87 PHE A O 1
ATOM 695 N N . ASP A 1 88 ? 1.351 20.375 26.547 1 92.5 88 ASP A N 1
ATOM 696 C CA . ASP A 1 88 ? 1.004 19.094 27.156 1 92.5 88 ASP A CA 1
ATOM 697 C C . ASP A 1 88 ? 0.725 18.031 26.109 1 92.5 88 ASP A C 1
ATOM 699 O O . ASP A 1 88 ? 1.21 16.906 26.219 1 92.5 88 ASP A O 1
ATOM 703 N N . LYS A 1 89 ? 0.036 18.391 25.109 1 94.69 89 LYS A N 1
ATOM 704 C CA . LYS A 1 89 ? -0.333 17.469 24.047 1 94.69 89 LYS A CA 1
ATOM 705 C C . LYS A 1 89 ? 0.89 17.047 23.234 1 94.69 89 LYS A C 1
ATOM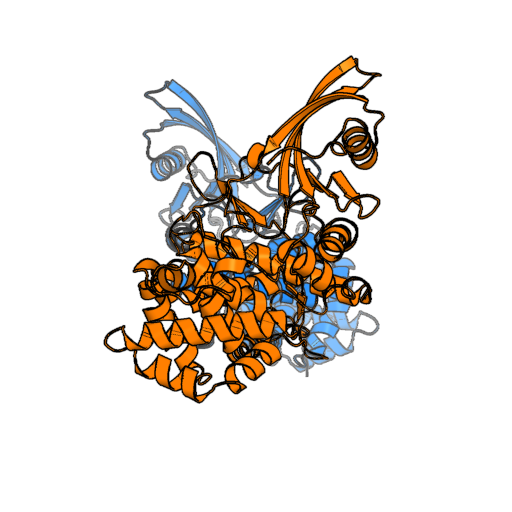 707 O O . LYS A 1 89 ? 1.073 15.852 22.969 1 94.69 89 LYS A O 1
ATOM 712 N N . GLU A 1 90 ? 1.636 18.047 22.906 1 96.31 90 GLU A N 1
ATOM 713 C CA . GLU A 1 90 ? 2.775 17.75 22.047 1 96.31 90 GLU A CA 1
ATOM 714 C C . GLU A 1 90 ? 3.82 16.922 22.781 1 96.31 90 GLU A C 1
ATOM 716 O O . GLU A 1 90 ? 4.449 16.031 22.188 1 96.31 90 GLU A O 1
ATOM 721 N N . ILE A 1 91 ? 4.02 17.234 24.062 1 96.25 91 ILE A N 1
ATOM 722 C CA . ILE A 1 91 ? 4.938 16.453 24.875 1 96.25 91 ILE A CA 1
ATOM 723 C C . ILE A 1 91 ? 4.406 15.016 25 1 96.25 91 ILE A C 1
ATOM 725 O O . ILE A 1 91 ? 5.164 14.055 24.859 1 96.25 91 ILE A O 1
ATOM 729 N N . GLU A 1 92 ? 3.111 14.867 25.234 1 97.06 92 GLU A N 1
ATOM 730 C CA . GLU A 1 92 ? 2.488 13.547 25.281 1 97.06 92 GLU A CA 1
ATOM 731 C C . GLU A 1 92 ? 2.684 12.805 23.969 1 97.06 92 GLU A C 1
ATOM 733 O O . GLU A 1 92 ? 2.986 11.609 23.953 1 97.06 92 GLU A O 1
ATOM 738 N N . MET A 1 93 ? 2.549 13.477 22.859 1 98.06 93 MET A N 1
ATOM 739 C CA . MET A 1 93 ? 2.709 12.891 21.531 1 98.06 93 MET A CA 1
ATOM 740 C C . MET A 1 93 ? 4.105 12.305 21.359 1 98.06 93 MET A C 1
ATOM 742 O O . MET A 1 93 ? 4.258 11.156 20.938 1 98.06 93 MET A O 1
ATOM 746 N N . PHE A 1 94 ? 5.125 13.055 21.75 1 97.69 94 PHE A N 1
ATOM 747 C CA . PHE A 1 94 ? 6.5 12.664 21.453 1 97.69 94 PHE A CA 1
ATOM 748 C C . PHE A 1 94 ? 7.004 11.648 22.469 1 97.69 94 PHE A C 1
ATOM 750 O O . PHE A 1 94 ? 7.84 10.805 22.156 1 97.69 94 PHE A O 1
ATOM 757 N N . THR A 1 95 ? 6.445 11.672 23.688 1 96.81 95 THR A N 1
ATOM 758 C CA . THR A 1 95 ? 7.059 10.875 24.75 1 96.81 95 THR A CA 1
ATOM 759 C C . THR A 1 95 ? 6.301 9.57 24.953 1 96.81 95 THR A C 1
ATOM 761 O O . THR A 1 95 ? 6.867 8.586 25.422 1 96.81 95 THR A O 1
ATOM 764 N N . ARG A 1 96 ? 5.059 9.555 24.578 1 97.62 96 ARG A N 1
ATOM 765 C CA . ARG A 1 96 ? 4.273 8.352 24.844 1 97.62 96 ARG A CA 1
ATOM 766 C C . ARG A 1 96 ? 3.572 7.855 23.594 1 97.62 96 ARG A C 1
ATOM 768 O O . ARG A 1 96 ? 3.641 6.668 23.266 1 97.62 96 ARG A O 1
ATOM 775 N N . THR A 1 97 ? 2.906 8.703 22.891 1 98.5 97 THR A N 1
ATOM 776 C CA . THR A 1 97 ? 2.053 8.32 21.766 1 98.5 97 THR A CA 1
ATOM 777 C C . THR A 1 97 ? 2.893 7.82 20.594 1 98.5 97 THR A C 1
ATOM 779 O O . THR A 1 97 ? 2.672 6.715 20.094 1 98.5 97 THR A O 1
ATOM 782 N N . PHE A 1 98 ? 3.906 8.578 20.172 1 98.44 98 PHE A N 1
ATOM 783 C CA . PHE A 1 98 ? 4.742 8.188 19.047 1 98.44 98 PHE A CA 1
ATOM 784 C C . PHE A 1 98 ? 5.484 6.887 19.344 1 98.44 98 PHE A C 1
ATOM 786 O O . PHE A 1 98 ? 5.566 6 18.484 1 98.44 98 PHE A O 1
ATOM 793 N N . PRO A 1 99 ? 6.062 6.766 20.516 1 97.88 99 PRO A N 1
ATOM 794 C CA . PRO A 1 99 ? 6.691 5.48 20.812 1 97.88 99 PRO A CA 1
ATOM 795 C C . PRO A 1 99 ? 5.738 4.301 20.625 1 97.88 99 PRO A C 1
ATOM 797 O O . PRO A 1 99 ? 6.125 3.271 20.062 1 97.88 99 PRO A O 1
ATOM 800 N N . ALA A 1 100 ? 4.508 4.457 21.094 1 98.56 100 ALA A N 1
ATOM 801 C CA . ALA A 1 100 ? 3.52 3.395 20.922 1 98.56 100 ALA A CA 1
ATOM 802 C C . ALA A 1 100 ? 3.197 3.168 19.453 1 98.56 100 ALA A C 1
ATOM 804 O O . ALA A 1 100 ? 3.102 2.025 19 1 98.56 100 ALA A O 1
ATOM 805 N N . ILE A 1 101 ? 3.053 4.211 18.703 1 98.69 101 ILE A N 1
ATOM 806 C CA . ILE A 1 101 ? 2.736 4.145 17.281 1 98.69 101 ILE A CA 1
ATOM 807 C C . ILE A 1 101 ? 3.871 3.449 16.531 1 98.69 101 ILE A C 1
ATOM 809 O O . ILE A 1 101 ? 3.629 2.559 15.711 1 98.69 101 ILE A O 1
ATOM 813 N N . TYR A 1 102 ? 5.062 3.83 16.875 1 98.25 102 TYR A N 1
ATOM 814 C CA . TYR A 1 102 ? 6.215 3.275 16.172 1 98.25 102 TYR A CA 1
ATOM 815 C C . TYR A 1 102 ? 6.406 1.804 16.516 1 98.25 102 TYR A C 1
ATOM 817 O O . TYR A 1 102 ? 6.84 1.013 15.68 1 98.25 102 TYR A O 1
ATOM 825 N N . GLU A 1 103 ? 6.109 1.485 17.703 1 98.12 103 GLU A N 1
ATOM 826 C CA . GLU A 1 103 ? 6.145 0.071 18.062 1 98.12 103 GLU A CA 1
ATOM 827 C C . GLU A 1 103 ? 5.168 -0.738 17.219 1 98.12 103 GLU A C 1
ATOM 829 O O . GLU A 1 103 ? 5.496 -1.834 16.75 1 98.12 103 GLU A O 1
ATOM 834 N N . ILE A 1 104 ? 4.031 -0.237 17 1 98.44 104 ILE A N 1
ATOM 835 C CA . ILE A 1 104 ? 2.996 -0.906 16.219 1 98.44 104 ILE A CA 1
ATOM 836 C C . ILE A 1 104 ? 3.422 -0.974 14.758 1 98.44 104 ILE A C 1
ATOM 838 O O . ILE A 1 104 ? 3.291 -2.018 14.109 1 98.44 104 ILE A O 1
ATOM 842 N N . LEU A 1 105 ? 3.967 0.13 14.242 1 97.75 105 LEU A N 1
ATOM 843 C CA . LEU A 1 105 ? 4.359 0.204 12.844 1 97.75 105 LEU A CA 1
ATOM 844 C C . LEU A 1 105 ? 5.57 -0.681 12.57 1 97.75 105 LEU A C 1
ATOM 846 O O . LEU A 1 105 ? 5.75 -1.168 11.445 1 97.75 105 LEU A O 1
ATOM 850 N N . GLY A 1 106 ? 6.434 -0.845 13.539 1 94.94 106 GLY A N 1
ATOM 851 C CA . GLY A 1 106 ? 7.672 -1.592 13.367 1 94.94 106 GLY A CA 1
ATOM 852 C C . GLY A 1 106 ? 8.766 -0.783 12.695 1 94.94 106 GLY A C 1
ATOM 853 O O . GLY A 1 106 ? 9.828 -1.319 12.367 1 94.94 106 GLY A O 1
ATOM 854 N N . GLU A 1 107 ? 8.477 0.405 12.344 1 90.75 107 GLU A N 1
ATOM 855 C CA . GLU A 1 107 ? 9.43 1.345 11.75 1 90.75 107 GLU A CA 1
ATOM 856 C C . GLU A 1 107 ? 9.445 2.666 12.516 1 90.75 107 GLU A C 1
ATOM 858 O O . GLU A 1 107 ? 8.398 3.297 12.695 1 90.75 107 GLU A O 1
ATOM 863 N N . HIS A 1 108 ? 10.594 3.111 12.836 1 90.5 108 HIS A N 1
ATOM 864 C CA . HIS A 1 108 ? 10.703 4.305 13.664 1 90.5 108 HIS A CA 1
ATOM 865 C C . HIS A 1 108 ? 11.055 5.531 12.828 1 90.5 108 HIS A C 1
ATOM 867 O O . HIS A 1 108 ? 11.734 5.414 11.805 1 90.5 108 HIS A O 1
ATOM 873 N N . TYR A 1 109 ? 10.594 6.672 13.289 1 92.62 109 TYR A N 1
ATOM 874 C CA . TYR A 1 109 ? 10.938 8 12.789 1 92.62 109 TYR A CA 1
ATOM 875 C C . TYR A 1 109 ? 10.602 8.133 11.312 1 92.62 109 TYR A C 1
ATOM 877 O O . TYR A 1 109 ? 11.398 8.648 10.531 1 92.62 109 TYR A O 1
ATOM 885 N N . THR A 1 110 ? 9.516 7.516 10.969 1 94.69 110 THR A N 1
ATOM 886 C CA . THR A 1 110 ? 9.016 7.621 9.602 1 94.69 110 THR A CA 1
ATOM 887 C C . THR A 1 110 ? 7.98 8.734 9.484 1 94.69 110 THR A C 1
ATOM 889 O O . THR A 1 110 ? 7.68 9.203 8.391 1 94.69 110 THR A O 1
ATOM 892 N N . LEU A 1 111 ? 7.434 9.211 10.633 1 98.44 111 LEU A N 1
ATOM 893 C CA . LEU A 1 111 ? 6.305 10.141 10.594 1 98.44 111 LEU A CA 1
ATOM 894 C C . LEU A 1 111 ? 6.738 11.539 11.008 1 98.44 111 LEU A C 1
ATOM 896 O O . LEU A 1 111 ? 6.145 12.531 10.57 1 98.44 111 LEU A O 1
ATOM 900 N N . SER A 1 112 ? 7.703 11.625 11.836 1 98.5 112 SER A N 1
ATOM 901 C CA . SER A 1 112 ? 8.141 12.906 12.383 1 98.5 112 SER A CA 1
ATOM 902 C C . SER A 1 112 ? 9.617 12.859 12.781 1 98.5 112 SER A C 1
ATOM 904 O O . SER A 1 112 ? 10.32 11.898 12.469 1 98.5 112 SER A O 1
ATOM 906 N N . SER A 1 113 ? 10.117 13.961 13.367 1 97.88 113 SER A N 1
ATOM 907 C CA . SER A 1 113 ? 11.484 14.039 13.859 1 97.88 113 SER A CA 1
ATOM 908 C C . SER A 1 113 ? 11.664 13.242 15.148 1 97.88 113 SER A C 1
ATOM 910 O O . SER A 1 113 ? 10.695 13 15.867 1 97.88 113 SER A O 1
ATOM 912 N N . LYS A 1 114 ? 12.852 12.93 15.406 1 97.25 114 LYS A N 1
ATOM 913 C CA . LYS A 1 114 ? 13.203 12.383 16.719 1 97.25 114 LYS A CA 1
ATOM 914 C C . LYS A 1 114 ? 13.039 13.438 17.812 1 97.25 114 LYS A C 1
ATOM 916 O O . LYS A 1 114 ? 13.219 14.633 17.562 1 97.25 114 LYS A O 1
ATOM 921 N N . CYS A 1 115 ? 12.641 12.984 18.891 1 97.94 115 CYS A N 1
ATOM 922 C CA . CYS A 1 115 ? 12.586 13.836 20.078 1 97.94 115 CYS A CA 1
ATOM 923 C C . CYS A 1 115 ? 13.695 13.461 21.062 1 97.94 115 CYS A C 1
ATOM 925 O O . CYS A 1 115 ? 13.711 12.344 21.594 1 97.94 115 CYS A O 1
ATOM 927 N N . LEU A 1 116 ? 14.594 14.398 21.344 1 97.44 116 LEU A N 1
ATOM 928 C CA . LEU A 1 116 ? 15.719 14.133 22.234 1 97.44 116 LEU A CA 1
ATOM 929 C C . LEU A 1 116 ? 15.328 14.344 23.703 1 97.44 116 LEU A C 1
ATOM 931 O O . LEU A 1 116 ? 15.852 13.672 24.594 1 97.44 116 LEU A O 1
ATOM 935 N N . TYR A 1 117 ? 14.5 15.305 23.844 1 96.62 117 TYR A N 1
ATOM 936 C CA . TYR A 1 117 ? 14.109 15.664 25.203 1 96.62 117 TYR A CA 1
ATOM 937 C C . TYR A 1 117 ? 12.828 16.484 25.188 1 96.62 117 TYR A C 1
ATOM 939 O O . TYR A 1 117 ? 12.609 17.312 24.297 1 96.62 117 TYR A O 1
ATOM 947 N N . ALA A 1 118 ? 11.922 16.266 26.141 1 96.94 118 ALA A N 1
ATOM 948 C CA . ALA A 1 118 ? 10.688 17.031 26.312 1 96.94 118 ALA A CA 1
ATOM 949 C C . ALA A 1 118 ? 10.297 17.109 27.781 1 96.94 118 ALA A C 1
ATOM 951 O O . ALA A 1 118 ? 10.336 16.109 28.5 1 96.94 118 ALA A O 1
ATOM 952 N N . CYS A 1 119 ? 10 18.281 28.203 1 92.94 119 CYS A N 1
ATOM 953 C CA . CYS A 1 119 ? 9.578 18.453 29.594 1 92.94 119 CYS A CA 1
ATOM 954 C C . CYS A 1 119 ? 8.719 19.703 29.766 1 92.94 119 CYS A C 1
ATOM 956 O O . CYS A 1 119 ? 8.828 20.641 28.969 1 92.94 119 CYS A O 1
ATOM 958 N N . ASN A 1 120 ? 7.848 19.703 30.734 1 90.69 120 ASN A N 1
ATOM 959 C CA . ASN A 1 120 ? 6.961 20.844 30.984 1 90.69 120 ASN A CA 1
ATOM 960 C C . ASN A 1 120 ? 7.43 21.656 32.188 1 90.69 120 ASN A C 1
ATOM 962 O O . ASN A 1 120 ? 6.961 22.781 32.406 1 90.69 120 ASN A O 1
ATOM 966 N N . ASP A 1 121 ? 8.336 21.156 32.875 1 88.69 121 ASP A N 1
ATOM 967 C CA . ASP A 1 121 ? 8.781 21.812 34.094 1 88.69 121 ASP A CA 1
ATOM 968 C C . ASP A 1 121 ? 10.305 21.844 34.156 1 88.69 121 ASP A C 1
ATOM 970 O O . ASP A 1 121 ? 10.961 20.828 33.938 1 88.69 121 ASP A O 1
ATOM 974 N N . PRO A 1 122 ? 10.875 23 34.469 1 88.69 122 PRO A N 1
ATOM 975 C CA . PRO A 1 122 ? 10.25 24.266 34.844 1 88.69 122 PRO A CA 1
ATOM 976 C C . PRO A 1 122 ? 9.727 25.047 33.656 1 88.69 122 PRO A C 1
ATOM 978 O O . PRO A 1 122 ? 8.914 25.969 33.812 1 88.69 122 PRO A O 1
ATOM 981 N N . HIS A 1 123 ? 10.219 24.766 32.469 1 87.25 123 HIS A N 1
ATOM 982 C CA . HIS A 1 123 ? 9.766 25.375 31.234 1 87.25 123 HIS A CA 1
ATOM 983 C C . HIS A 1 123 ? 9.25 24.328 30.266 1 87.25 123 HIS A C 1
ATOM 985 O O . HIS A 1 123 ? 9.805 23.234 30.188 1 87.25 123 HIS A O 1
ATOM 991 N N . SER A 1 124 ? 8.18 24.688 29.625 1 90.62 124 SER A N 1
ATOM 992 C CA . SER A 1 124 ? 7.758 23.812 28.531 1 90.62 124 SER A CA 1
ATOM 993 C C . SER A 1 124 ? 8.75 23.844 27.375 1 90.62 124 SER A C 1
ATOM 995 O O . SER A 1 124 ? 8.969 24.891 26.781 1 90.62 124 SER A O 1
ATOM 997 N N . VAL A 1 125 ? 9.367 22.672 27.109 1 93.81 125 VAL A N 1
ATOM 998 C CA . VAL A 1 125 ? 10.391 22.656 26.078 1 93.81 125 VAL A CA 1
ATOM 999 C C . VAL A 1 125 ? 10.422 21.281 25.406 1 93.81 125 VAL A C 1
ATOM 1001 O O . VAL A 1 125 ? 10.227 20.266 26.062 1 93.81 125 VAL A O 1
ATOM 1004 N N . ILE A 1 126 ? 10.586 21.25 24.156 1 96.88 126 ILE A N 1
ATOM 1005 C CA . ILE A 1 126 ? 10.805 20.047 23.359 1 96.88 126 ILE A CA 1
ATOM 1006 C C . ILE A 1 126 ? 12.047 20.234 22.484 1 96.88 126 ILE A C 1
ATOM 1008 O O . ILE A 1 126 ? 12.164 21.219 21.75 1 96.88 126 ILE A O 1
ATOM 1012 N N . VAL A 1 127 ? 13.016 19.375 22.609 1 97.75 127 VAL A N 1
ATOM 1013 C CA . VAL A 1 127 ? 14.219 19.359 21.781 1 97.75 127 VAL A CA 1
ATOM 1014 C C . VAL A 1 127 ? 14.117 18.281 20.719 1 97.75 127 VAL A C 1
ATOM 1016 O O . VAL A 1 127 ? 14.117 17.094 21.031 1 97.75 127 VAL A O 1
ATOM 1019 N N . LEU A 1 128 ? 14.102 18.719 19.453 1 98.12 128 LEU A N 1
ATOM 1020 C CA . LEU A 1 128 ? 13.812 17.812 18.344 1 98.12 128 LEU A CA 1
ATOM 1021 C C . LEU A 1 128 ? 14.992 17.734 17.391 1 98.12 128 LEU A C 1
ATOM 1023 O O . LEU A 1 128 ? 15.805 18.656 17.312 1 98.12 128 LEU A O 1
ATOM 1027 N N . GLU A 1 129 ? 15.031 16.625 16.703 1 97.69 129 GLU A N 1
ATOM 1028 C CA . GLU A 1 129 ? 15.945 16.5 15.57 1 97.69 129 GLU A CA 1
ATOM 1029 C C . GLU A 1 129 ? 15.68 17.578 14.523 1 97.69 129 GLU A C 1
ATOM 1031 O O . GLU A 1 129 ? 14.523 17.891 14.219 1 97.69 129 GLU A O 1
ATOM 1036 N N . ASP A 1 130 ? 16.719 18.219 14.062 1 97.5 130 ASP A N 1
ATOM 1037 C CA . ASP A 1 130 ? 16.609 19.172 12.953 1 97.5 130 ASP A CA 1
ATOM 1038 C C . ASP A 1 130 ? 16.469 18.453 11.617 1 97.5 130 ASP A C 1
ATOM 1040 O O . ASP A 1 130 ? 17.469 18.031 11.023 1 97.5 130 ASP A O 1
ATOM 1044 N N . LEU A 1 131 ? 15.32 18.422 11.031 1 97.69 131 LEU A N 1
ATOM 1045 C CA . LEU A 1 131 ? 15.008 17.641 9.844 1 97.69 131 LEU A CA 1
ATOM 1046 C C . LEU A 1 131 ? 15.703 18.219 8.617 1 97.69 131 LEU A C 1
ATOM 1048 O O . LEU A 1 131 ? 15.852 17.531 7.602 1 97.69 131 LEU A O 1
ATOM 1052 N N . THR A 1 132 ? 16.078 19.516 8.742 1 96.44 132 THR A N 1
ATOM 1053 C CA . THR A 1 132 ? 16.766 20.109 7.602 1 96.44 132 THR A CA 1
ATOM 1054 C C . THR A 1 132 ? 18.094 19.406 7.344 1 96.44 132 THR A C 1
ATOM 1056 O O . THR A 1 132 ? 18.578 19.375 6.207 1 96.44 132 THR A O 1
ATOM 1059 N N . THR A 1 133 ? 18.656 18.875 8.383 1 97 133 THR A N 1
ATOM 1060 C CA . THR A 1 133 ? 19.922 18.156 8.234 1 97 133 THR A CA 1
ATOM 1061 C C . THR A 1 133 ? 19.703 16.844 7.488 1 97 133 THR A C 1
ATOM 1063 O O . THR A 1 133 ? 20.672 16.234 7.008 1 97 133 THR A O 1
ATOM 1066 N N . LEU A 1 134 ? 18.547 16.359 7.41 1 96.81 134 LEU A N 1
ATOM 1067 C CA . LEU A 1 134 ? 18.172 15.18 6.645 1 96.81 134 LEU A CA 1
ATOM 1068 C C . LEU A 1 134 ? 17.594 15.562 5.289 1 96.81 134 LEU A C 1
ATOM 1070 O O . LEU A 1 134 ? 16.969 14.734 4.621 1 96.81 134 LEU A O 1
ATOM 1074 N N . ASN A 1 135 ? 17.656 16.797 4.965 1 97.06 135 ASN A N 1
ATOM 1075 C CA . ASN A 1 135 ? 17.281 17.359 3.672 1 97.06 135 ASN A CA 1
ATOM 1076 C C . ASN A 1 135 ? 15.773 17.469 3.531 1 97.06 135 ASN A C 1
ATOM 1078 O O . ASN A 1 135 ? 15.234 17.344 2.43 1 97.06 135 ASN A O 1
ATOM 1082 N N . PHE A 1 136 ? 15.141 17.594 4.594 1 97.88 136 PHE A N 1
ATOM 1083 C CA . PHE A 1 136 ? 13.727 17.953 4.531 1 97.88 136 PHE A CA 1
ATOM 1084 C C . PHE A 1 136 ? 13.555 19.453 4.477 1 97.88 136 PHE A C 1
ATOM 1086 O O . PHE A 1 136 ? 14.297 20.203 5.129 1 97.88 136 PHE A O 1
ATOM 1093 N N . GLU A 1 137 ? 12.594 19.875 3.799 1 96.31 137 GLU A N 1
ATOM 1094 C CA . GLU A 1 137 ? 12.328 21.297 3.672 1 96.31 137 GLU A CA 1
ATOM 1095 C C . GLU A 1 137 ? 10.828 21.578 3.662 1 96.31 137 GLU A C 1
ATOM 1097 O O . GLU A 1 137 ? 10.031 20.719 3.271 1 96.31 137 GLU A O 1
ATOM 1102 N N . MET A 1 138 ? 10.508 22.75 4.125 1 93.88 138 MET A N 1
ATOM 1103 C CA . MET A 1 138 ? 9.141 23.234 4.023 1 93.88 138 MET A CA 1
ATOM 1104 C C . MET A 1 138 ? 8.898 23.922 2.678 1 93.88 138 MET A C 1
ATOM 1106 O O . MET A 1 138 ? 9.758 24.641 2.184 1 93.88 138 MET A O 1
ATOM 1110 N N . LEU A 1 139 ? 7.758 23.703 2.135 1 94.12 139 LEU A N 1
ATOM 1111 C CA . LEU A 1 139 ? 7.422 24.344 0.864 1 94.12 139 LEU A CA 1
ATOM 1112 C C . LEU A 1 139 ? 6.703 25.656 1.093 1 94.12 139 LEU A C 1
ATOM 1114 O O . LEU A 1 139 ? 6.074 25.859 2.135 1 94.12 139 LEU A O 1
ATOM 1118 N N . PRO A 1 140 ? 6.793 26.562 0.132 1 90.88 140 PRO A N 1
ATOM 1119 C CA . PRO A 1 140 ? 6.125 27.859 0.295 1 90.88 140 PRO A CA 1
ATOM 1120 C C . PRO A 1 140 ? 4.617 27.719 0.499 1 90.88 140 PRO A C 1
ATOM 1122 O O . PRO A 1 140 ? 3.938 27.078 -0.305 1 90.88 140 PRO A O 1
ATOM 1125 N N . ARG A 1 141 ? 4.133 28.344 1.456 1 88.88 141 ARG A N 1
ATOM 1126 C CA . ARG A 1 141 ? 2.764 28.125 1.907 1 88.88 141 ARG A CA 1
ATOM 1127 C C . ARG A 1 141 ? 1.761 28.609 0.861 1 88.88 141 ARG A C 1
ATOM 1129 O O . ARG A 1 141 ? 0.667 28.047 0.745 1 88.88 141 ARG A O 1
ATOM 1136 N N . HIS A 1 142 ? 2.096 29.641 0.003 1 92 142 HIS A N 1
ATOM 1137 C CA . HIS A 1 142 ? 1.124 30.234 -0.911 1 92 142 HIS A CA 1
ATOM 1138 C C . HIS A 1 142 ? 0.872 29.328 -2.109 1 92 142 HIS A C 1
ATOM 1140 O O . HIS A 1 142 ? -0.177 29.422 -2.752 1 92 142 HIS A O 1
ATOM 1146 N N . ILE A 1 143 ? 1.815 28.484 -2.371 1 92 143 ILE A N 1
ATOM 1147 C CA . ILE A 1 143 ? 1.771 27.734 -3.623 1 92 143 ILE A CA 1
ATOM 1148 C C . ILE A 1 143 ? 0.82 26.547 -3.48 1 92 143 ILE A C 1
ATOM 1150 O O . ILE A 1 143 ? 0.034 26.266 -4.387 1 92 143 ILE A O 1
ATOM 1154 N N . GLY A 1 144 ? 0.854 25.859 -2.338 1 94.31 144 GLY A N 1
ATOM 1155 C CA . GLY A 1 144 ? 0.05 24.656 -2.148 1 94.31 144 GLY A CA 1
ATOM 1156 C C . GLY A 1 144 ? 0.666 23.422 -2.773 1 94.31 144 GLY A C 1
ATOM 1157 O O . GLY A 1 144 ? 1.696 23.5 -3.443 1 94.31 144 GLY A O 1
ATOM 1158 N N . PHE A 1 145 ? 0.062 22.281 -2.602 1 98 145 PHE A N 1
ATOM 1159 C CA . PHE A 1 145 ? 0.631 21.016 -3.033 1 98 145 PHE A CA 1
ATOM 1160 C C . PHE A 1 145 ? -0.045 20.516 -4.309 1 98 145 PHE A C 1
ATOM 1162 O O . PHE A 1 145 ? -1.263 20.641 -4.457 1 98 145 PHE A O 1
ATOM 1169 N N . ASP A 1 146 ? 0.775 20.016 -5.223 1 97.81 146 ASP A N 1
ATOM 1170 C CA . ASP A 1 146 ? 0.236 19.281 -6.371 1 97.81 146 ASP A CA 1
ATOM 1171 C C . ASP A 1 146 ? -0.195 17.875 -5.977 1 97.81 146 ASP A C 1
ATOM 1173 O O . ASP A 1 146 ? -0.079 17.484 -4.812 1 97.81 146 ASP A O 1
ATOM 1177 N N . LEU A 1 147 ? -0.74 17.156 -6.895 1 98.25 147 LEU A N 1
ATOM 1178 C CA . LEU A 1 147 ? -1.341 15.859 -6.598 1 98.25 147 LEU A CA 1
ATOM 1179 C C . LEU A 1 147 ? -0.302 14.891 -6.035 1 98.25 147 LEU A C 1
ATOM 1181 O O . LEU A 1 147 ? -0.588 14.141 -5.102 1 98.25 147 LEU A O 1
ATOM 1185 N N . GLU A 1 148 ? 0.887 14.859 -6.609 1 97.88 148 GLU A N 1
ATOM 1186 C CA . GLU A 1 148 ? 1.938 13.961 -6.145 1 97.88 148 GLU A CA 1
ATOM 1187 C C . GLU A 1 148 ? 2.238 14.18 -4.664 1 97.88 148 GLU A C 1
ATOM 1189 O O . GLU A 1 148 ? 2.322 13.219 -3.893 1 97.88 148 GLU A O 1
ATOM 1194 N N . HIS A 1 149 ? 2.432 15.414 -4.301 1 98.5 149 HIS A N 1
ATOM 1195 C CA . HIS A 1 149 ? 2.678 15.75 -2.902 1 98.5 149 HIS A CA 1
ATOM 1196 C C . HIS A 1 149 ? 1.482 15.391 -2.027 1 98.5 149 HIS A C 1
ATOM 1198 O O . HIS A 1 149 ? 1.65 14.875 -0.92 1 98.5 149 HIS A O 1
ATOM 1204 N N . CYS A 1 150 ? 0.276 15.672 -2.543 1 98.69 150 CYS A N 1
ATOM 1205 C CA . CYS A 1 150 ? -0.932 15.352 -1.789 1 98.69 150 CYS A CA 1
ATOM 1206 C C . CYS A 1 150 ? -1.017 13.859 -1.497 1 98.69 150 CYS A C 1
ATOM 1208 O O . CYS A 1 150 ? -1.364 13.461 -0.385 1 98.69 150 CYS A O 1
ATOM 1210 N N . CYS A 1 151 ? -0.68 13.062 -2.492 1 98.5 151 CYS A N 1
ATOM 1211 C CA . CYS A 1 151 ? -0.721 11.617 -2.309 1 98.5 151 CYS A CA 1
ATOM 1212 C C . CYS A 1 151 ? 0.279 11.172 -1.248 1 98.5 151 CYS A C 1
ATOM 1214 O O . CYS A 1 151 ? -0.03 10.32 -0.417 1 98.5 151 CYS A O 1
ATOM 1216 N N . LYS A 1 152 ? 1.456 11.75 -1.256 1 98.62 152 LYS A N 1
ATOM 1217 C CA . LYS A 1 152 ? 2.455 11.43 -0.241 1 98.62 152 LYS A CA 1
ATOM 1218 C C . LYS A 1 152 ? 1.963 11.805 1.154 1 98.62 152 LYS A C 1
ATOM 1220 O O . LYS A 1 152 ? 2.164 11.055 2.111 1 98.62 152 LYS A O 1
ATOM 1225 N N . VAL A 1 153 ? 1.312 12.906 1.265 1 98.81 153 VAL A N 1
ATOM 1226 C CA . VAL A 1 153 ? 0.797 13.375 2.547 1 98.81 153 VAL A CA 1
ATOM 1227 C C . VAL A 1 153 ? -0.239 12.391 3.08 1 98.81 153 VAL A C 1
ATOM 1229 O O . VAL A 1 153 ? -0.167 11.969 4.238 1 98.81 153 VAL A O 1
ATOM 1232 N N . VAL A 1 154 ? -1.181 11.992 2.244 1 98.75 154 VAL A N 1
ATOM 1233 C CA . VAL A 1 154 ? -2.266 11.164 2.764 1 98.75 154 VAL A CA 1
ATOM 1234 C C . VAL A 1 154 ? -1.769 9.734 2.982 1 98.75 154 VAL A C 1
ATOM 1236 O O . VAL A 1 154 ? -2.359 8.977 3.756 1 98.75 154 VAL A O 1
ATOM 1239 N N . GLU A 1 155 ? -0.694 9.359 2.311 1 98.62 155 GLU A N 1
ATOM 1240 C CA . GLU A 1 155 ? -0.052 8.094 2.633 1 98.62 155 GLU A CA 1
ATOM 1241 C C . GLU A 1 155 ? 0.464 8.078 4.07 1 98.62 155 GLU A C 1
ATOM 1243 O O . GLU A 1 155 ? 0.231 7.125 4.812 1 98.62 155 GLU A O 1
ATOM 1248 N N . LYS A 1 156 ? 1.188 9.141 4.449 1 98.69 156 LYS A N 1
ATOM 1249 C CA . LYS A 1 156 ? 1.71 9.258 5.809 1 98.69 156 LYS A CA 1
ATOM 1250 C C . LYS A 1 156 ? 0.58 9.438 6.816 1 98.69 156 LYS A C 1
ATOM 1252 O O . LYS A 1 156 ? 0.638 8.906 7.926 1 98.69 156 LYS A O 1
ATOM 1257 N N . MET A 1 157 ? -0.412 10.195 6.391 1 98.81 157 MET A N 1
ATOM 1258 C CA . MET A 1 157 ? -1.611 10.367 7.207 1 98.81 157 MET A CA 1
ATOM 1259 C C . MET A 1 157 ? -2.248 9.016 7.527 1 98.81 157 MET A C 1
ATOM 1261 O O . MET A 1 157 ? -2.543 8.727 8.688 1 98.81 157 MET A O 1
ATOM 1265 N N . ALA A 1 158 ? -2.396 8.203 6.484 1 98.88 158 ALA A N 1
ATOM 1266 C CA . ALA A 1 158 ? -3.018 6.891 6.629 1 98.88 158 ALA A CA 1
ATOM 1267 C C . ALA A 1 158 ? -2.193 5.996 7.547 1 98.88 158 ALA A C 1
ATOM 1269 O O . ALA A 1 158 ? -2.748 5.207 8.312 1 98.88 158 ALA A O 1
ATOM 1270 N N . GLN A 1 159 ? -0.899 6.074 7.426 1 98.75 159 GLN A N 1
ATOM 1271 C CA . GLN A 1 159 ? -0.009 5.293 8.281 1 98.75 159 GLN A CA 1
ATOM 1272 C C . GLN A 1 159 ? -0.212 5.645 9.75 1 98.75 159 GLN A C 1
ATOM 1274 O O . GLN A 1 159 ? -0.363 4.754 10.586 1 98.75 159 GLN A O 1
ATOM 1279 N N . MET A 1 160 ? -0.229 6.902 10.047 1 98.81 160 MET A N 1
ATOM 1280 C CA . MET A 1 160 ? -0.438 7.344 11.422 1 98.81 160 MET A CA 1
ATOM 1281 C C . MET A 1 160 ? -1.83 6.961 11.914 1 98.81 160 MET A C 1
ATOM 1283 O O . MET A 1 160 ? -1.983 6.457 13.031 1 98.81 160 MET A O 1
ATOM 1287 N N . HIS A 1 161 ? -2.832 7.195 11.094 1 98.88 161 HIS A N 1
ATOM 1288 C CA . HIS A 1 161 ? -4.211 6.879 11.453 1 98.88 161 HIS A CA 1
ATOM 1289 C C . HIS A 1 161 ? -4.387 5.387 11.719 1 98.88 161 HIS A C 1
ATOM 1291 O O . HIS A 1 161 ? -4.984 5 12.727 1 98.88 161 HIS A O 1
ATOM 1297 N N . ALA A 1 162 ? -3.809 4.574 10.828 1 98.81 162 ALA A N 1
ATOM 1298 C CA . ALA A 1 162 ? -3.924 3.127 10.984 1 98.81 162 ALA A CA 1
ATOM 1299 C C . ALA A 1 162 ? -3.307 2.67 12.305 1 98.81 162 ALA A C 1
ATOM 1301 O O . ALA A 1 162 ? -3.932 1.926 13.07 1 98.81 162 ALA A O 1
ATOM 1302 N N . ALA A 1 163 ? -2.105 3.117 12.594 1 98.81 163 ALA A N 1
ATOM 1303 C CA . ALA A 1 163 ? -1.423 2.734 13.828 1 98.81 163 ALA A CA 1
ATOM 1304 C C . ALA A 1 163 ? -2.205 3.195 15.055 1 98.81 163 ALA A C 1
ATOM 1306 O O . ALA A 1 163 ? -2.232 2.506 16.078 1 98.81 163 ALA A O 1
ATOM 1307 N N . SER A 1 164 ? -2.83 4.328 14.93 1 98.81 164 SER A N 1
ATOM 1308 C CA . SER A 1 164 ? -3.531 4.891 16.078 1 98.81 164 SER A CA 1
ATOM 1309 C C . SER A 1 164 ? -4.781 4.086 16.422 1 98.81 164 SER A C 1
ATOM 1311 O O . SER A 1 164 ? -5.203 4.039 17.578 1 98.81 164 SER A O 1
ATOM 1313 N N . VAL A 1 165 ? -5.422 3.484 15.422 1 98.69 165 VAL A N 1
ATOM 1314 C CA . VAL A 1 165 ? -6.566 2.611 15.664 1 98.69 165 VAL A CA 1
ATOM 1315 C C . VAL A 1 165 ? -6.152 1.463 16.578 1 98.69 165 VAL A C 1
ATOM 1317 O O . VAL A 1 165 ? -6.82 1.185 17.578 1 98.69 165 VAL A O 1
ATOM 1320 N N . ILE A 1 166 ? -5.074 0.856 16.203 1 98.62 166 ILE A N 1
ATOM 1321 C CA . ILE A 1 166 ? -4.566 -0.285 16.969 1 98.62 166 ILE A CA 1
ATOM 1322 C C . ILE A 1 166 ? -4.059 0.183 18.328 1 98.62 166 ILE A C 1
ATOM 1324 O O . ILE A 1 166 ? -4.277 -0.483 19.344 1 98.62 166 ILE A O 1
ATOM 1328 N N . MET A 1 167 ? -3.396 1.336 18.375 1 98.75 167 MET A N 1
ATOM 1329 C CA . MET A 1 167 ? -2.912 1.922 19.625 1 98.75 167 MET A CA 1
ATOM 1330 C C . MET A 1 167 ? -4.055 2.1 20.625 1 98.75 167 MET A C 1
ATOM 1332 O O . MET A 1 167 ? -3.918 1.749 21.797 1 98.75 167 MET A O 1
ATOM 1336 N N . TYR A 1 168 ? -5.121 2.621 20.156 1 98.06 168 TYR A N 1
ATOM 1337 C CA . TYR A 1 168 ? -6.27 2.859 21.016 1 98.06 168 TYR A CA 1
ATOM 1338 C C . TYR A 1 168 ? -6.82 1.55 21.578 1 98.06 168 TYR A C 1
ATOM 1340 O O . TYR A 1 168 ? -7.191 1.472 22.75 1 98.06 168 TYR A O 1
ATOM 1348 N N . GLU A 1 169 ? -6.898 0.548 20.781 1 97.12 169 GLU A N 1
ATOM 1349 C CA . GLU A 1 169 ? -7.395 -0.749 21.234 1 97.12 169 GLU A CA 1
ATOM 1350 C C . GLU A 1 169 ? -6.469 -1.365 22.281 1 97.12 169 GLU A C 1
ATOM 1352 O O . GLU A 1 169 ? -6.93 -2.008 23.219 1 97.12 169 GLU A O 1
ATOM 1357 N N . ASN A 1 170 ? -5.207 -1.153 22.031 1 97.94 170 ASN A N 1
ATOM 1358 C CA . ASN A 1 170 ? -4.223 -1.692 22.969 1 97.94 170 ASN A CA 1
ATOM 1359 C C . ASN A 1 170 ? -4.254 -0.948 24.297 1 97.94 170 ASN A C 1
ATOM 1361 O O . ASN A 1 170 ? -4.109 -1.559 25.359 1 97.94 170 ASN A O 1
ATOM 1365 N N . ASP A 1 171 ? -4.375 0.41 24.25 1 98.12 171 ASP A N 1
ATOM 1366 C CA . ASP A 1 171 ? -4.344 1.243 25.453 1 98.12 171 ASP A CA 1
ATOM 1367 C C . ASP A 1 171 ? -5.145 2.527 25.25 1 98.12 171 ASP A C 1
ATOM 1369 O O . ASP A 1 171 ? -4.582 3.562 24.875 1 98.12 171 ASP A O 1
ATOM 1373 N N . PRO A 1 172 ? -6.367 2.525 25.594 1 96.88 172 PRO A N 1
ATOM 1374 C CA . PRO A 1 172 ? -7.234 3.688 25.391 1 96.88 172 PRO A CA 1
ATOM 1375 C C . PRO A 1 172 ? -6.762 4.922 26.156 1 96.88 172 PRO A C 1
ATOM 1377 O O . PRO A 1 172 ? -7.148 6.047 25.812 1 96.88 172 PRO A O 1
ATOM 1380 N N . SER A 1 173 ? -5.957 4.75 27.125 1 97.19 173 SER A N 1
ATOM 1381 C CA . SER A 1 173 ? -5.504 5.879 27.922 1 97.19 173 SER A CA 1
ATOM 1382 C C . SER A 1 173 ? -4.586 6.797 27.125 1 97.19 173 SER A C 1
ATOM 1384 O O . SER A 1 173 ? -4.398 7.961 27.484 1 97.19 173 SER A O 1
ATOM 1386 N N . LEU A 1 174 ? -4.086 6.324 26.047 1 97.62 174 LEU A N 1
ATOM 1387 C CA . LEU A 1 174 ? -3.115 7.066 25.25 1 97.62 174 LEU A CA 1
ATOM 1388 C C . LEU A 1 174 ? -3.801 8.164 24.438 1 97.62 174 LEU A C 1
ATOM 1390 O O . LEU A 1 174 ? -3.135 9.031 23.875 1 97.62 174 LEU A O 1
ATOM 1394 N N . VAL A 1 175 ? -5.148 8.164 24.438 1 96.88 175 VAL A N 1
ATOM 1395 C CA . VAL A 1 175 ? -5.812 9.203 23.656 1 96.88 175 VAL A CA 1
ATOM 1396 C C . VAL A 1 175 ? -6.531 10.18 24.594 1 96.88 175 VAL A C 1
ATOM 1398 O O . VAL A 1 175 ? -7.273 11.047 24.125 1 96.88 175 VAL A O 1
ATOM 1401 N N . LYS A 1 176 ? -6.262 10.109 25.875 1 95.19 176 LYS A N 1
ATOM 1402 C CA . LYS A 1 176 ? -6.961 10.906 26.875 1 95.19 176 LYS A CA 1
ATOM 1403 C C . LYS A 1 176 ? -6.711 12.398 26.656 1 95.19 176 LYS A C 1
ATOM 1405 O O . LYS A 1 176 ? -7.598 13.227 26.875 1 95.19 176 LYS A O 1
ATOM 1410 N N . CYS A 1 177 ? -5.535 12.758 26.141 1 93.81 177 CYS A N 1
ATOM 1411 C CA . CYS A 1 177 ? -5.152 14.156 26 1 93.81 177 CYS A CA 1
ATOM 1412 C C . CYS A 1 177 ? -5.602 14.703 24.641 1 93.81 177 CYS A C 1
ATOM 1414 O O . CYS A 1 177 ? -5.371 15.875 24.328 1 93.81 177 CYS A O 1
ATOM 1416 N N . TYR A 1 178 ? -6.336 13.891 23.906 1 96.5 178 TYR A N 1
ATOM 1417 C CA . TYR A 1 178 ? -6.605 14.281 22.531 1 96.5 178 TYR A CA 1
ATOM 1418 C C . TYR A 1 178 ? -8.102 14.406 22.281 1 96.5 178 TYR A C 1
ATOM 1420 O O . TYR A 1 178 ? -8.594 14.062 21.203 1 96.5 178 TYR A O 1
ATOM 1428 N N . ALA A 1 179 ? -8.844 14.914 23.266 1 93.19 179 ALA A N 1
ATOM 1429 C CA . ALA A 1 179 ? -10.297 15.023 23.172 1 93.19 179 ALA A CA 1
ATOM 1430 C C . ALA A 1 179 ? -10.711 16.219 22.328 1 93.19 179 ALA A C 1
ATOM 1432 O O . ALA A 1 179 ? -11.758 16.203 21.672 1 93.19 179 ALA A O 1
ATOM 1433 N N . GLU A 1 180 ? -9.891 17.281 22.344 1 92.75 180 GLU A N 1
ATOM 1434 C CA . GLU A 1 180 ? -10.188 18.5 21.594 1 92.75 180 GLU A CA 1
ATOM 1435 C C . GLU A 1 180 ? -8.984 18.938 20.766 1 92.75 180 GLU A C 1
ATOM 1437 O O . GLU A 1 180 ? -7.84 18.797 21.188 1 92.75 180 GLU A O 1
ATOM 1442 N N . GLY A 1 181 ? -9.266 19.422 19.594 1 93.56 181 GLY A N 1
ATOM 1443 C CA . GLY A 1 181 ? -8.234 19.891 18.688 1 93.56 181 GLY A CA 1
ATOM 1444 C C . GLY A 1 181 ? -8.297 21.391 18.422 1 93.56 181 GLY A C 1
ATOM 1445 O O . GLY A 1 181 ? -8.625 22.172 19.328 1 93.56 181 GLY A O 1
ATOM 1446 N N . LEU A 1 182 ? -7.945 21.781 17.297 1 92.5 182 LEU A N 1
ATOM 1447 C CA . LEU A 1 182 ? -7.836 23.172 16.875 1 92.5 182 LEU A CA 1
ATOM 1448 C C . LEU A 1 182 ? -9.164 23.906 17.062 1 92.5 182 LEU A C 1
ATOM 1450 O O . LEU A 1 182 ? -9.188 25.047 17.516 1 92.5 182 LEU A O 1
ATOM 1454 N N . TYR A 1 183 ? -10.203 23.219 16.75 1 94.25 183 TYR A N 1
ATOM 1455 C CA . TYR A 1 183 ? -11.531 23.828 16.844 1 94.25 183 TYR A CA 1
ATOM 1456 C C . TYR A 1 183 ? -12.289 23.328 18.062 1 94.25 183 TYR A C 1
ATOM 1458 O O . TYR A 1 183 ? -13.422 22.844 17.938 1 94.25 183 TYR A O 1
ATOM 1466 N N . ALA A 1 184 ? -11.648 23.5 19.203 1 91.5 184 ALA A N 1
ATOM 1467 C CA . ALA A 1 184 ? -12.312 23.219 20.469 1 91.5 184 ALA A CA 1
ATOM 1468 C C . ALA A 1 184 ? -13.453 24.188 20.719 1 91.5 184 ALA A C 1
ATOM 1470 O O . ALA A 1 184 ? -13.352 25.375 20.406 1 91.5 184 ALA A O 1
ATOM 1471 N N . ASP A 1 185 ? -14.492 23.656 21.312 1 90.69 185 ASP A N 1
ATOM 1472 C CA . ASP A 1 185 ? -15.68 24.469 21.531 1 90.69 185 ASP A CA 1
ATOM 1473 C C . ASP A 1 185 ? -15.531 25.344 22.766 1 90.69 185 ASP A C 1
ATOM 1475 O O . ASP A 1 185 ? -16.078 25.016 23.828 1 90.69 185 ASP A O 1
ATOM 1479 N N . ASN A 1 186 ? -14.883 26.406 22.656 1 87.56 186 ASN A N 1
ATOM 1480 C CA . ASN A 1 186 ? -14.75 27.391 23.719 1 87.56 186 ASN A CA 1
ATOM 1481 C C . ASN A 1 186 ? -14.906 28.812 23.172 1 87.56 186 ASN A C 1
ATOM 1483 O O . ASN A 1 186 ? -15.008 29.016 21.953 1 87.56 186 ASN A O 1
ATOM 1487 N N . GLU A 1 187 ? -14.961 29.75 24.031 1 87.38 187 GLU A N 1
ATOM 1488 C CA . GLU A 1 187 ? -15.328 31.109 23.672 1 87.38 187 GLU A CA 1
ATOM 1489 C C . GLU A 1 187 ? -14.328 31.703 22.688 1 87.38 187 GLU A C 1
ATOM 1491 O O . GLU A 1 187 ? -14.711 32.344 21.703 1 87.38 187 GLU A O 1
ATOM 1496 N N . MET A 1 188 ? -13.125 31.484 22.875 1 84.38 188 MET A N 1
ATOM 1497 C CA . MET A 1 188 ? -12.086 32.062 22.031 1 84.38 188 MET A CA 1
ATOM 1498 C C . MET A 1 188 ? -12.164 31.531 20.609 1 84.38 188 MET A C 1
ATOM 1500 O O . MET A 1 188 ? -12.078 32.281 19.641 1 84.38 188 MET A O 1
ATOM 1504 N N . ILE A 1 189 ? -12.297 30.266 20.547 1 89.12 189 ILE A N 1
ATOM 1505 C CA . ILE A 1 189 ? -12.352 29.625 19.234 1 89.12 189 ILE A CA 1
ATOM 1506 C C . ILE A 1 189 ? -13.648 30 18.531 1 89.12 189 ILE A C 1
ATOM 1508 O O . ILE A 1 189 ? -13.656 30.219 17.312 1 89.12 189 ILE A O 1
ATOM 1512 N N . ARG A 1 190 ? -14.719 30.125 19.266 1 91.25 190 ARG A N 1
ATOM 1513 C CA . ARG A 1 190 ? -15.977 30.578 18.688 1 91.25 190 ARG A CA 1
ATOM 1514 C C . ARG A 1 190 ? -15.836 31.969 18.094 1 91.25 190 ARG A C 1
ATOM 1516 O O . ARG A 1 190 ? -16.344 32.25 17 1 91.25 190 ARG A O 1
ATOM 1523 N N . GLU A 1 191 ? -15.188 32.781 18.812 1 89.69 191 GLU A N 1
ATOM 1524 C CA . GLU A 1 191 ? -14.969 34.156 18.344 1 89.69 191 GLU A CA 1
ATOM 1525 C C . GLU A 1 191 ? -14.109 34.156 17.078 1 89.69 191 GLU A C 1
ATOM 1527 O O . GLU A 1 191 ? -14.398 34.906 16.141 1 89.69 191 GLU A O 1
ATOM 1532 N N . TRP A 1 192 ? -13.109 33.344 17.109 1 88.81 192 TRP A N 1
ATOM 1533 C CA . TRP A 1 192 ? -12.195 33.25 15.977 1 88.81 192 TRP A CA 1
ATOM 1534 C C . TRP A 1 192 ? -12.93 32.75 14.727 1 88.81 192 TRP A C 1
ATOM 1536 O O . TRP A 1 192 ? -12.82 33.375 13.664 1 88.81 192 TRP A O 1
ATOM 1546 N N . VAL A 1 193 ? -13.688 31.734 14.867 1 93.56 193 VAL A N 1
ATOM 1547 C CA . VAL A 1 193 ? -14.391 31.141 13.734 1 93.56 193 VAL A CA 1
ATOM 1548 C C . VAL A 1 193 ? -15.484 32.094 13.25 1 93.56 193 VAL A C 1
ATOM 1550 O O . VAL A 1 193 ? -15.68 32.25 12.047 1 93.56 193 VAL A O 1
ATOM 1553 N N . SER A 1 194 ? -16.141 32.75 14.188 1 93.38 194 SER A N 1
ATOM 1554 C CA . SER A 1 194 ? -17.172 33.719 13.844 1 93.38 194 SER A CA 1
ATOM 1555 C C . SER A 1 194 ? -16.594 34.875 13.039 1 93.38 194 SER A C 1
ATOM 1557 O O . SER A 1 194 ? -17.203 35.344 12.062 1 93.38 194 SER A O 1
ATOM 1559 N N . ALA A 1 195 ? -15.484 35.344 13.5 1 91.12 195 ALA A N 1
ATOM 1560 C CA . ALA A 1 195 ? -14.805 36.406 12.773 1 91.12 195 ALA A CA 1
ATOM 1561 C C . ALA A 1 195 ? -14.438 35.969 11.359 1 91.12 195 ALA A C 1
ATOM 1563 O O . ALA A 1 195 ? -14.562 36.75 10.406 1 91.12 195 ALA A O 1
ATOM 1564 N N . GLY A 1 196 ? -13.992 34.75 11.258 1 93.88 196 GLY A N 1
ATOM 1565 C CA . GLY A 1 196 ? -13.656 34.188 9.945 1 93.88 196 GLY A CA 1
ATOM 1566 C C . GLY A 1 196 ? -14.852 34.094 9.016 1 93.88 196 GLY A C 1
ATOM 1567 O O . GLY A 1 196 ? -14.773 34.5 7.855 1 93.88 196 GLY A O 1
ATOM 1568 N N . TYR A 1 197 ? -15.969 33.625 9.531 1 95.06 197 TYR A N 1
ATOM 1569 C CA . TYR A 1 197 ? -17.203 33.531 8.75 1 95.06 197 TYR A CA 1
ATOM 1570 C C . TYR A 1 197 ? -17.672 34.906 8.32 1 95.06 197 TYR A C 1
ATOM 1572 O O . TYR A 1 197 ? -18.094 35.094 7.18 1 95.06 197 TYR A O 1
ATOM 1580 N N . GLY A 1 198 ? -17.625 35.812 9.266 1 94.19 198 GLY A N 1
ATOM 1581 C CA . GLY A 1 198 ? -18.031 37.156 8.945 1 94.19 198 GLY A CA 1
ATOM 1582 C C . GLY A 1 198 ? -17.188 37.781 7.844 1 94.19 198 GLY A C 1
ATOM 1583 O O . GLY A 1 198 ? -17.734 38.406 6.926 1 94.19 198 GLY A O 1
ATOM 1584 N N . ALA A 1 199 ? -15.898 37.656 7.98 1 94.5 199 ALA A N 1
ATOM 1585 C CA . ALA A 1 199 ? -14.984 38.219 6.984 1 94.5 199 ALA A CA 1
ATOM 1586 C C . ALA A 1 199 ? -15.195 37.562 5.621 1 94.5 199 ALA A C 1
ATOM 1588 O O . ALA A 1 199 ? -15.148 38.219 4.59 1 94.5 199 ALA A O 1
ATOM 1589 N N . LEU A 1 200 ? -15.398 36.25 5.625 1 96.31 200 LEU A N 1
ATOM 1590 C CA . LEU A 1 200 ? -15.656 35.531 4.383 1 96.31 200 LEU A CA 1
ATOM 1591 C C . LEU A 1 200 ? -16.953 36 3.744 1 96.31 200 LEU A C 1
ATOM 1593 O O . LEU A 1 200 ? -17.016 36.219 2.531 1 96.31 200 LEU A O 1
ATOM 1597 N N . SER A 1 201 ? -17.969 36.125 4.543 1 96 201 SER A N 1
ATOM 1598 C CA . SER A 1 201 ? -19.25 36.594 4.051 1 96 201 SER A CA 1
ATOM 1599 C C . SER A 1 201 ? -19.125 37.969 3.412 1 96 201 SER A C 1
ATOM 1601 O O . SER A 1 201 ? -19.672 38.219 2.334 1 96 201 SER A O 1
ATOM 1603 N N . ASP A 1 202 ? -18.469 38.812 4.078 1 95.12 202 ASP A N 1
ATOM 1604 C CA . ASP A 1 202 ? -18.234 40.156 3.564 1 95.12 202 ASP A CA 1
ATOM 1605 C C . ASP A 1 202 ? -17.469 40.094 2.244 1 95.12 202 ASP A C 1
ATOM 1607 O O . ASP A 1 202 ? -17.812 40.812 1.299 1 95.12 202 ASP A O 1
ATOM 1611 N N . ALA A 1 203 ? -16.453 39.344 2.193 1 95.69 203 ALA A N 1
ATOM 1612 C CA . ALA A 1 203 ? -15.648 39.219 0.978 1 95.69 203 ALA A CA 1
ATOM 1613 C C . ALA A 1 203 ? -16.5 38.719 -0.186 1 95.69 203 ALA A C 1
ATOM 1615 O O . ALA A 1 203 ? -16.391 39.219 -1.305 1 95.69 203 ALA A O 1
ATOM 1616 N N . CYS A 1 204 ? -17.281 37.719 0.102 1 96.38 204 CYS A N 1
ATOM 1617 C CA . CYS A 1 204 ? -18.141 37.125 -0.923 1 96.38 204 CYS A CA 1
ATOM 1618 C C . CYS A 1 204 ? -19.062 38.188 -1.531 1 96.38 204 CYS A C 1
ATOM 1620 O O . CYS A 1 204 ? -19.391 38.125 -2.715 1 96.38 204 CYS A O 1
ATOM 1622 N N . SER A 1 205 ? -19.484 39.094 -0.709 1 92.44 205 SER A N 1
ATOM 1623 C CA . SER A 1 205 ? -20.391 40.125 -1.183 1 92.44 205 SER A CA 1
ATOM 1624 C C . SER A 1 205 ? -19.734 41 -2.248 1 92.44 205 SER A C 1
ATOM 1626 O O . SER A 1 205 ? -20.422 41.688 -3.023 1 92.44 205 SER A O 1
ATOM 1628 N N . ARG A 1 206 ? -18.438 40.938 -2.303 1 91.31 206 ARG A N 1
ATOM 1629 C CA . ARG A 1 206 ? -17.672 41.75 -3.252 1 91.31 206 ARG A CA 1
ATOM 1630 C C . ARG A 1 206 ? -17.188 40.906 -4.426 1 91.31 206 ARG A C 1
ATOM 1632 O O . ARG A 1 206 ? -16.578 41.406 -5.359 1 91.31 206 ARG A O 1
ATOM 1639 N N . TRP A 1 207 ? -17.344 39.625 -4.363 1 94.69 207 TRP A N 1
ATOM 1640 C CA . TRP A 1 207 ? -16.938 38.719 -5.43 1 94.69 207 TRP A CA 1
ATOM 1641 C C . TRP A 1 207 ? -18.094 38.438 -6.383 1 94.69 207 TRP A C 1
ATOM 1643 O O . TRP A 1 207 ? -19 37.656 -6.043 1 94.69 207 TRP A O 1
ATOM 1653 N N . PRO A 1 208 ? -17.984 39.031 -7.645 1 93.69 208 PRO A N 1
ATOM 1654 C CA . PRO A 1 208 ? -19.078 38.812 -8.586 1 93.69 208 PRO A CA 1
ATOM 1655 C C . PRO A 1 208 ? -19.438 37.344 -8.758 1 93.69 208 PRO A C 1
ATOM 1657 O O . PRO A 1 208 ? -18.562 36.531 -9.102 1 93.69 208 PRO A O 1
ATOM 1660 N N . GLY A 1 209 ? -20.688 37 -8.5 1 94.25 209 GLY A N 1
ATOM 1661 C CA . GLY A 1 209 ? -21.172 35.625 -8.703 1 94.25 209 GLY A CA 1
ATOM 1662 C C . GLY A 1 209 ? -21.094 34.781 -7.453 1 94.25 209 GLY A C 1
ATOM 1663 O O . GLY A 1 209 ? -21.594 33.656 -7.434 1 94.25 209 GLY A O 1
ATOM 1664 N N . PHE A 1 210 ? -20.5 35.344 -6.387 1 96.44 210 PHE A N 1
ATOM 1665 C CA . PHE A 1 210 ? -20.297 34.531 -5.191 1 96.44 210 PHE A CA 1
ATOM 1666 C C . PHE A 1 210 ? -21.047 35.125 -4.004 1 96.44 210 PHE A C 1
ATOM 1668 O O . PHE A 1 210 ? -20.938 34.625 -2.881 1 96.44 210 PHE A O 1
ATOM 1675 N N . GLU A 1 211 ? -21.922 36.094 -4.25 1 96.12 211 GLU A N 1
ATOM 1676 C CA . GLU A 1 211 ? -22.688 36.781 -3.211 1 96.12 211 GLU A CA 1
ATOM 1677 C C . GLU A 1 211 ? -23.609 35.844 -2.471 1 96.12 211 GLU A C 1
ATOM 1679 O O . GLU A 1 211 ? -23.812 35.969 -1.262 1 96.12 211 GLU A O 1
ATOM 1684 N N . LYS A 1 212 ? -24.094 34.844 -3.195 1 96.5 212 LYS A N 1
ATOM 1685 C CA . LYS A 1 212 ? -25.047 33.906 -2.617 1 96.5 212 LYS A CA 1
ATOM 1686 C C . LYS A 1 212 ? -24.422 33.156 -1.443 1 96.5 212 LYS A C 1
ATOM 1688 O O . LYS A 1 212 ? -25.109 32.844 -0.467 1 96.5 212 LYS A O 1
ATOM 1693 N N . TYR A 1 213 ? -23.203 32.906 -1.564 1 96.69 213 TYR A N 1
ATOM 1694 C CA . TYR A 1 213 ? -22.547 32.125 -0.504 1 96.69 213 TYR A CA 1
ATOM 1695 C C . TYR A 1 213 ? -22.391 32.969 0.756 1 96.69 213 TYR A C 1
ATOM 1697 O O . TYR A 1 213 ? -22.5 32.469 1.872 1 96.69 213 TYR A O 1
ATOM 1705 N N . GLY A 1 214 ? -22.094 34.281 0.55 1 95.44 214 GLY A N 1
ATOM 1706 C CA . GLY A 1 214 ? -22.094 35.188 1.688 1 95.44 214 GLY A CA 1
ATOM 1707 C C . GLY A 1 214 ? -23.438 35.281 2.377 1 95.44 214 GLY A C 1
ATOM 1708 O O . GLY A 1 214 ? -23.516 35.25 3.605 1 95.44 214 GLY A O 1
ATOM 1709 N N . TYR A 1 215 ? -24.484 35.312 1.591 1 95.5 215 TYR A N 1
ATOM 1710 C CA . TYR A 1 215 ? -25.828 35.375 2.125 1 95.5 215 TYR A CA 1
ATOM 1711 C C . TYR A 1 215 ? -26.156 34.094 2.904 1 95.5 215 TYR A C 1
ATOM 1713 O O . TYR A 1 215 ? -26.719 34.156 3.998 1 95.5 215 TYR A O 1
ATOM 1721 N N . LYS A 1 216 ? -25.812 32.969 2.322 1 95.69 216 LYS A N 1
ATOM 1722 C CA . LYS A 1 216 ? -26.078 31.703 2.963 1 95.69 216 LYS A CA 1
ATOM 1723 C C . LYS A 1 216 ? -25.359 31.594 4.301 1 95.69 216 LYS A C 1
ATOM 1725 O O . LYS A 1 216 ? -25.938 31.156 5.293 1 95.69 216 LYS A O 1
ATOM 1730 N N . LEU A 1 217 ? -24.125 31.969 4.324 1 94.62 217 LEU A N 1
ATOM 1731 C CA . LEU A 1 217 ? -23.344 31.891 5.547 1 94.62 217 LEU A CA 1
ATOM 1732 C C . LEU A 1 217 ? -23.891 32.812 6.609 1 94.62 217 LEU A C 1
ATOM 1734 O O . LEU A 1 217 ? -23.969 32.469 7.785 1 94.62 217 LEU A O 1
ATOM 1738 N N . SER A 1 218 ? -24.25 34 6.164 1 94 218 SER A N 1
ATOM 1739 C CA . SER A 1 218 ? -24.828 34.969 7.082 1 94 218 SER A CA 1
ATOM 1740 C C . SER A 1 218 ? -26.172 34.5 7.629 1 94 218 SER A C 1
ATOM 1742 O O . SER A 1 218 ? -26.469 34.688 8.812 1 94 218 SER A O 1
ATOM 1744 N N . ALA A 1 219 ? -26.844 33.875 6.801 1 94.56 219 ALA A N 1
ATOM 1745 C CA . ALA A 1 219 ? -28.156 33.375 7.195 1 94.56 219 ALA A CA 1
ATOM 1746 C C . ALA A 1 219 ? -28.031 32.25 8.227 1 94.56 219 ALA A C 1
ATOM 1748 O O . ALA A 1 219 ? -28.875 32.125 9.109 1 94.56 219 ALA A O 1
ATOM 1749 N N . LEU A 1 220 ? -27.047 31.469 8.125 1 94 220 LEU A N 1
ATOM 1750 C CA . LEU A 1 220 ? -26.812 30.406 9.086 1 94 220 LEU A CA 1
ATOM 1751 C C . LEU A 1 220 ? -26.438 30.969 10.445 1 94 220 LEU A C 1
ATOM 1753 O O . LEU A 1 220 ? -26.766 30.391 11.484 1 94 220 LEU A O 1
ATOM 1757 N N . GLY A 1 221 ? -25.734 32.062 10.461 1 89.31 221 GLY A N 1
ATOM 1758 C CA . GLY A 1 221 ? -25.344 32.719 11.711 1 89.31 221 GLY A CA 1
ATOM 1759 C C . GLY A 1 221 ? -24.688 31.766 12.688 1 89.31 221 GLY A C 1
ATOM 1760 O O . GLY A 1 221 ? -23.734 31.062 12.336 1 89.31 221 GLY A O 1
ATOM 1761 N N . ASP A 1 222 ? -25.234 31.672 13.836 1 91.62 222 ASP A N 1
ATOM 1762 C CA . ASP A 1 222 ? -24.672 30.859 14.922 1 91.62 222 ASP A CA 1
ATOM 1763 C C . ASP A 1 222 ? -24.766 29.359 14.594 1 91.62 222 ASP A C 1
ATOM 1765 O O . ASP A 1 222 ? -23.969 28.562 15.094 1 91.62 222 ASP A O 1
ATOM 1769 N N . GLU A 1 223 ? -25.641 29.031 13.781 1 95 223 GLU A N 1
ATOM 1770 C CA . GLU A 1 223 ? -25.797 27.641 13.398 1 95 223 GLU A CA 1
ATOM 1771 C C . GLU A 1 223 ? -24.547 27.141 12.664 1 95 223 GLU A C 1
ATOM 1773 O O . GLU A 1 223 ? -24.203 25.953 12.758 1 95 223 GLU A O 1
ATOM 1778 N N . ALA A 1 224 ? -23.953 28.016 11.914 1 94.44 224 ALA A N 1
ATOM 1779 C CA . ALA A 1 224 ? -22.719 27.625 11.242 1 94.44 224 ALA A CA 1
ATOM 1780 C C . ALA A 1 224 ? -21.656 27.203 12.25 1 94.44 224 ALA A C 1
ATOM 1782 O O . ALA A 1 224 ? -20.906 26.25 12.016 1 94.44 224 ALA A O 1
ATOM 1783 N N . LEU A 1 225 ? -21.609 27.922 13.328 1 94.62 225 LEU A N 1
ATOM 1784 C CA . LEU A 1 225 ? -20.672 27.578 14.383 1 94.62 225 LEU A CA 1
ATOM 1785 C C . LEU A 1 225 ? -21 26.203 14.984 1 94.62 225 LEU A C 1
ATOM 1787 O O . LEU A 1 225 ? -20.125 25.359 15.125 1 94.62 225 LEU A O 1
ATOM 1791 N N . GLU A 1 226 ? -22.266 26.031 15.281 1 96.19 226 GLU A N 1
ATOM 1792 C CA . GLU A 1 226 ? -22.688 24.781 15.914 1 96.19 226 GLU A CA 1
ATOM 1793 C C . GLU A 1 226 ? -22.406 23.578 15.016 1 96.19 226 GLU A C 1
ATOM 1795 O O . GLU A 1 226 ? -21.922 22.547 15.492 1 96.19 226 GLU A O 1
ATOM 1800 N N . ARG A 1 227 ? -22.625 23.719 13.781 1 95.31 227 ARG A N 1
ATOM 1801 C CA . ARG A 1 227 ? -22.391 22.641 12.836 1 95.31 227 ARG A CA 1
ATOM 1802 C C . ARG A 1 227 ? -20.906 22.328 12.703 1 95.31 227 ARG A C 1
ATOM 1804 O O . ARG A 1 227 ? -20.5 21.172 12.609 1 95.31 227 ARG A O 1
ATOM 1811 N N . GLY A 1 228 ? -20.156 23.375 12.68 1 95.25 228 GLY A N 1
ATOM 1812 C CA . GLY A 1 228 ? -18.703 23.203 12.625 1 95.25 228 GLY A CA 1
ATOM 1813 C C . GLY A 1 228 ? -18.141 22.469 13.836 1 95.25 228 GLY A C 1
ATOM 1814 O O . GLY A 1 228 ? -17.359 21.531 13.688 1 95.25 228 GLY A O 1
ATOM 1815 N N . PHE A 1 229 ? -18.594 22.891 14.953 1 94.81 229 PHE A N 1
ATOM 1816 C CA . PHE A 1 229 ? -18.078 22.297 16.172 1 94.81 229 PHE A CA 1
ATOM 1817 C C . PHE A 1 229 ? -18.594 20.875 16.344 1 94.81 229 PHE A C 1
ATOM 1819 O O . PHE A 1 229 ? -17.875 20 16.844 1 94.81 229 PHE A O 1
ATOM 1826 N N . LYS A 1 230 ? -19.75 20.641 15.883 1 95.06 230 LYS A N 1
ATOM 1827 C CA . LYS A 1 230 ? -20.297 19.297 15.898 1 95.06 230 LYS A CA 1
ATOM 1828 C C . LYS A 1 230 ? -19.484 18.359 15 1 95.06 230 LYS A C 1
ATOM 1830 O O . LYS A 1 230 ? -19.328 17.172 15.312 1 95.06 230 LYS A O 1
ATOM 1835 N N . ALA A 1 231 ? -18.984 18.891 13.953 1 96.06 231 ALA A N 1
ATOM 1836 C CA . ALA A 1 231 ? -18.219 18.109 12.984 1 96.06 231 ALA A CA 1
ATOM 1837 C C . ALA A 1 231 ? -16.938 17.562 13.609 1 96.06 231 ALA A C 1
ATOM 1839 O O . ALA A 1 231 ? -16.375 16.578 13.117 1 96.06 231 ALA A O 1
ATOM 1840 N N . THR A 1 232 ? -16.484 18.141 14.711 1 96.06 232 THR A N 1
ATOM 1841 C CA . THR A 1 232 ? -15.234 17.75 15.328 1 96.06 232 THR A CA 1
ATOM 1842 C C . THR A 1 232 ? -15.445 16.578 16.281 1 96.06 232 THR A C 1
ATOM 1844 O O . THR A 1 232 ? -14.492 15.914 16.688 1 96.06 232 THR A O 1
ATOM 1847 N N . LYS A 1 233 ? -16.656 16.312 16.625 1 96 233 LYS A N 1
ATOM 1848 C CA . LYS A 1 233 ? -16.969 15.43 17.766 1 96 233 LYS A CA 1
ATOM 1849 C C . LYS A 1 233 ? -16.734 13.961 17.391 1 96 233 LYS A C 1
ATOM 1851 O O . LYS A 1 233 ? -17.094 13.523 16.297 1 96 233 LYS A O 1
ATOM 1856 N N . ARG A 1 234 ? -16.109 13.359 18.328 1 96.25 234 ARG A N 1
ATOM 1857 C CA . ARG A 1 234 ? -15.906 11.914 18.219 1 96.25 234 ARG A CA 1
ATOM 1858 C C . ARG A 1 234 ? -17.234 11.172 18.359 1 96.25 234 ARG A C 1
ATOM 1860 O O . ARG A 1 234 ? -18.031 11.484 19.234 1 96.25 234 ARG A O 1
ATOM 1867 N N . ARG A 1 235 ? -17.484 10.266 17.422 1 93.81 235 ARG A N 1
ATOM 1868 C CA . ARG A 1 235 ? -18.641 9.375 17.578 1 93.81 235 ARG A CA 1
ATOM 1869 C C . ARG A 1 235 ? -18.25 8.102 18.312 1 93.81 235 ARG A C 1
ATOM 1871 O O . ARG A 1 235 ? -17.375 7.359 17.875 1 93.81 235 ARG A O 1
ATOM 1878 N N . LEU A 1 236 ? -19 7.863 19.359 1 88.56 236 LEU A N 1
ATOM 1879 C CA . LEU A 1 236 ? -18.734 6.645 20.109 1 88.56 236 LEU A CA 1
ATOM 1880 C C . LEU A 1 236 ? -19.078 5.406 19.281 1 88.56 236 LEU A C 1
ATOM 1882 O O . LEU A 1 236 ? -20.141 5.352 18.656 1 88.56 236 LEU A O 1
ATOM 1886 N N . GLY A 1 237 ? -18.219 4.512 19.234 1 87.31 237 GLY A N 1
ATOM 1887 C CA . GLY A 1 237 ? -18.422 3.303 18.453 1 87.31 237 GLY A CA 1
ATOM 1888 C C . GLY A 1 237 ? -18.078 3.463 16.984 1 87.31 237 GLY A C 1
ATOM 1889 O O . GLY A 1 237 ? -18.125 2.5 16.219 1 87.31 237 GLY A O 1
ATOM 1890 N N . GLY A 1 238 ? -17.734 4.684 16.688 1 92.81 238 GLY A N 1
ATOM 1891 C CA . GLY A 1 238 ? -17.344 4.926 15.305 1 92.81 238 GLY A CA 1
ATOM 1892 C C . GLY A 1 238 ? -15.875 4.637 15.047 1 92.81 238 GLY A C 1
ATOM 1893 O O . GLY A 1 238 ? -15.164 4.164 15.938 1 92.81 238 GLY A O 1
ATOM 1894 N N . PHE A 1 239 ? -15.492 4.766 13.797 1 97.44 239 PHE A N 1
ATOM 1895 C CA . PHE A 1 239 ? -14.094 4.602 13.422 1 97.44 239 PHE A CA 1
ATOM 1896 C C . PHE A 1 239 ? -13.305 5.883 13.68 1 97.44 239 PHE A C 1
ATOM 1898 O O . PHE A 1 239 ? -13.508 6.891 13 1 97.44 239 PHE A O 1
ATOM 1905 N N . ASN A 1 240 ? -12.523 5.863 14.695 1 98.38 240 ASN A N 1
ATOM 1906 C CA . ASN A 1 240 ? -11.766 7.035 15.133 1 98.38 240 ASN A CA 1
ATOM 1907 C C . ASN A 1 240 ? -10.266 6.805 15.008 1 98.38 240 ASN A C 1
ATOM 1909 O O . ASN A 1 240 ? -9.789 5.68 15.164 1 98.38 240 ASN A O 1
ATOM 1913 N N . VAL A 1 241 ? -9.617 7.809 14.672 1 98.81 241 VAL A N 1
ATOM 1914 C CA . VAL A 1 241 ? -8.164 7.793 14.539 1 98.81 241 VAL A CA 1
ATOM 1915 C C . VAL A 1 241 ? -7.566 8.992 15.258 1 98.81 241 VAL A C 1
ATOM 1917 O O . VAL A 1 241 ? -8.281 9.922 15.633 1 98.81 241 VAL A O 1
ATOM 1920 N N . LEU A 1 242 ? -6.266 8.961 15.508 1 98.81 242 LEU A N 1
ATOM 1921 C CA . LEU A 1 242 ? -5.547 10.133 15.992 1 98.81 242 LEU A CA 1
ATOM 1922 C C . LEU A 1 242 ? -5.148 11.039 14.836 1 98.81 242 LEU A C 1
ATOM 1924 O O . LEU A 1 242 ? -4.27 10.688 14.039 1 98.81 242 LEU A O 1
ATOM 1928 N N . ASN A 1 243 ? -5.812 12.164 14.781 1 98.81 243 ASN A N 1
ATOM 1929 C CA . ASN A 1 243 ? -5.531 13.156 13.758 1 98.81 243 ASN A CA 1
ATOM 1930 C C . ASN A 1 243 ? -4.367 14.062 14.156 1 98.81 243 ASN A C 1
ATOM 1932 O O . ASN A 1 243 ? -4.133 14.289 15.336 1 98.81 243 ASN A O 1
ATOM 1936 N N . HIS A 1 244 ? -3.619 14.531 13.148 1 98.62 244 HIS A N 1
ATOM 1937 C CA . HIS A 1 244 ? -2.672 15.617 13.391 1 98.62 244 HIS A CA 1
ATOM 1938 C C . HIS A 1 244 ? -3.371 16.844 13.953 1 98.62 244 HIS A C 1
ATOM 1940 O O . HIS A 1 244 ? -2.855 17.5 14.867 1 98.62 244 HIS A O 1
ATOM 1946 N N . GLY A 1 245 ? -4.512 17.141 13.336 1 97.56 245 GLY A N 1
ATOM 1947 C CA . GLY A 1 245 ? -5.398 18.172 13.867 1 97.56 245 GLY A CA 1
ATOM 1948 C C . GLY A 1 245 ? -5.102 19.547 13.32 1 97.56 245 GLY A C 1
ATOM 1949 O O . GLY A 1 245 ? -5.926 20.453 13.445 1 97.56 245 GLY A O 1
ATOM 1950 N N . ASP A 1 246 ? -3.965 19.766 12.711 1 96.25 246 ASP A N 1
ATOM 1951 C CA . ASP A 1 246 ? -3.586 21.047 12.133 1 96.25 246 ASP A CA 1
ATOM 1952 C C . ASP A 1 246 ? -2.672 20.844 10.922 1 96.25 246 ASP A C 1
ATOM 1954 O O . ASP A 1 246 ? -1.586 21.422 10.859 1 96.25 246 ASP A O 1
ATOM 1958 N N . LEU A 1 247 ? -3.174 20.062 10.008 1 96.5 247 LEU A N 1
ATOM 1959 C CA . LEU A 1 247 ? -2.334 19.609 8.898 1 96.5 247 LEU A CA 1
ATOM 1960 C C . LEU A 1 247 ? -2.371 20.594 7.742 1 96.5 247 LEU A C 1
ATOM 1962 O O . LEU A 1 247 ? -2.812 20.266 6.645 1 96.5 247 LEU A O 1
ATOM 1966 N N . TRP A 1 248 ? -1.886 21.828 7.93 1 94.88 248 TRP A N 1
ATOM 1967 C CA . TRP A 1 248 ? -1.69 22.781 6.848 1 94.88 248 TRP A CA 1
ATOM 1968 C C . TRP A 1 248 ? -0.239 22.781 6.379 1 94.88 248 TRP A C 1
ATOM 1970 O O . TRP A 1 248 ? 0.616 22.125 6.98 1 94.88 248 TRP A O 1
ATOM 1980 N N . VAL A 1 249 ? 0.111 23.375 5.359 1 94.38 249 VAL A N 1
ATOM 1981 C CA . VAL A 1 249 ? 1.316 23.266 4.547 1 94.38 249 VAL A CA 1
ATOM 1982 C C . VAL A 1 249 ? 2.553 23.453 5.426 1 94.38 249 VAL A C 1
ATOM 1984 O O . VAL A 1 249 ? 3.543 22.734 5.262 1 94.38 249 VAL A O 1
ATOM 1987 N N . ASN A 1 250 ? 2.508 24.297 6.453 1 91.94 250 ASN A N 1
ATOM 1988 C CA . ASN A 1 250 ? 3.691 24.625 7.242 1 91.94 250 ASN A CA 1
ATOM 1989 C C . ASN A 1 250 ? 3.992 23.562 8.281 1 91.94 250 ASN A C 1
ATOM 1991 O O . ASN A 1 250 ? 5.027 23.609 8.945 1 91.94 250 ASN A O 1
ATOM 1995 N N . ASN A 1 251 ? 3.15 22.562 8.375 1 96.31 251 ASN A N 1
ATOM 1996 C CA . ASN A 1 251 ? 3.387 21.484 9.328 1 96.31 251 ASN A CA 1
ATOM 1997 C C . ASN A 1 251 ? 3.803 20.203 8.633 1 96.31 251 ASN A C 1
ATOM 1999 O O . ASN A 1 251 ? 3.6 19.109 9.172 1 96.31 251 ASN A O 1
ATOM 2003 N N . MET A 1 252 ? 4.305 20.391 7.41 1 97.56 252 MET A N 1
ATOM 2004 C CA . MET A 1 252 ? 4.785 19.266 6.605 1 97.56 252 MET A CA 1
ATOM 2005 C C . MET A 1 252 ? 6.125 19.609 5.957 1 97.56 252 MET A C 1
ATOM 2007 O O . MET A 1 252 ? 6.305 20.703 5.426 1 97.56 252 MET A O 1
ATOM 2011 N N . MET A 1 253 ? 7.027 18.719 6.023 1 98 253 MET A N 1
ATOM 2012 C CA . MET A 1 253 ? 8.328 18.875 5.383 1 98 253 MET A CA 1
ATOM 2013 C C . MET A 1 253 ? 8.594 17.734 4.402 1 98 253 MET A C 1
ATOM 2015 O O . MET A 1 253 ? 8.234 16.594 4.664 1 98 253 MET A O 1
ATOM 2019 N N . PHE A 1 254 ? 9.242 18.062 3.299 1 98.44 254 PHE A N 1
ATOM 2020 C CA . PHE A 1 254 ? 9.43 17.094 2.223 1 98.44 254 PHE A CA 1
ATOM 2021 C C . PHE A 1 254 ? 10.914 16.922 1.907 1 98.44 254 PHE A C 1
ATOM 2023 O O . PHE A 1 254 ? 11.711 17.844 2.098 1 98.44 254 PHE A O 1
ATOM 2030 N N . SER A 1 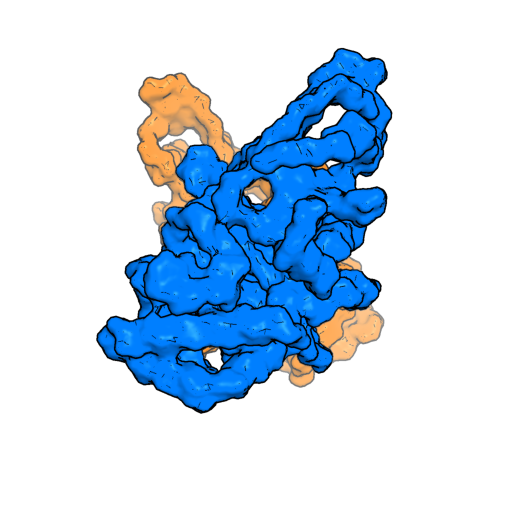255 ? 11.273 15.781 1.496 1 98.38 255 SER A N 1
ATOM 2031 C CA . SER A 1 255 ? 12.617 15.5 0.989 1 98.38 255 SER A CA 1
ATOM 2032 C C . SER A 1 255 ? 12.562 14.961 -0.437 1 98.38 255 SER A C 1
ATOM 2034 O O . SER A 1 255 ? 11.562 14.367 -0.846 1 98.38 255 SER A O 1
ATOM 2036 N N . TYR A 1 256 ? 13.578 15.125 -1.124 1 97.75 256 TYR A N 1
ATOM 2037 C CA . TYR A 1 256 ? 13.633 14.797 -2.543 1 97.75 256 TYR A CA 1
ATOM 2038 C C . TYR A 1 256 ? 14.891 14.008 -2.877 1 97.75 256 TYR A C 1
ATOM 2040 O O . TYR A 1 256 ? 15.93 14.18 -2.227 1 97.75 256 TYR A O 1
ATOM 2048 N N . HIS A 1 257 ? 14.742 13.141 -3.836 1 96.5 257 HIS A N 1
ATOM 2049 C CA . HIS A 1 257 ? 15.922 12.508 -4.41 1 96.5 257 HIS A CA 1
ATOM 2050 C C . HIS A 1 257 ? 16.781 13.516 -5.164 1 96.5 257 HIS A C 1
ATOM 2052 O O . HIS A 1 257 ? 16.328 14.633 -5.441 1 96.5 257 HIS A O 1
ATOM 2058 N N . GLN A 1 258 ? 17.938 13.008 -5.535 1 95.44 258 GLN A N 1
ATOM 2059 C CA . GLN A 1 258 ? 18.875 13.891 -6.227 1 95.44 258 GLN A CA 1
ATOM 2060 C C . GLN A 1 258 ? 18.312 14.344 -7.57 1 95.44 258 GLN A C 1
ATOM 2062 O O . GLN A 1 258 ? 18.594 15.453 -8.023 1 95.44 258 GLN A O 1
ATOM 2067 N N . ASP A 1 259 ? 17.438 13.539 -8.094 1 94.31 259 ASP A N 1
ATOM 2068 C CA . ASP A 1 259 ? 16.891 13.859 -9.414 1 94.31 259 ASP A CA 1
ATOM 2069 C C . ASP A 1 259 ? 15.664 14.766 -9.289 1 94.31 259 ASP A C 1
ATOM 2071 O O . ASP A 1 259 ? 15 15.07 -10.281 1 94.31 259 ASP A O 1
ATOM 2075 N N . GLY A 1 260 ? 15.289 15.156 -8.07 1 94.94 260 GLY A N 1
ATOM 2076 C CA . GLY A 1 260 ? 14.195 16.094 -7.867 1 94.94 260 GLY A CA 1
ATOM 2077 C C . GLY A 1 260 ? 12.875 15.414 -7.57 1 94.94 260 GLY A C 1
ATOM 2078 O O . GLY A 1 260 ? 11.883 16.078 -7.266 1 94.94 260 GLY A O 1
ATOM 2079 N N . LYS A 1 261 ? 12.906 14.141 -7.637 1 95.44 261 LYS A N 1
ATOM 2080 C CA . LYS A 1 261 ? 11.672 13.406 -7.379 1 95.44 261 LYS A CA 1
ATOM 2081 C C . LYS A 1 261 ? 11.383 13.336 -5.883 1 95.44 261 LYS A C 1
ATOM 2083 O O . LYS A 1 261 ? 12.297 13.203 -5.07 1 95.44 261 LYS A O 1
ATOM 2088 N N . LEU A 1 262 ? 10.117 13.445 -5.57 1 97.94 262 LEU A N 1
ATOM 2089 C CA . LEU A 1 262 ? 9.672 13.398 -4.184 1 97.94 262 LEU A CA 1
ATOM 2090 C C . LEU A 1 262 ? 10.078 12.078 -3.523 1 97.94 262 LEU A C 1
ATOM 2092 O O . LEU A 1 262 ? 9.836 11.008 -4.074 1 97.94 262 LEU A O 1
ATOM 2096 N N . LYS A 1 263 ? 10.75 12.148 -2.393 1 97.69 263 LYS A N 1
ATOM 2097 C CA . LYS A 1 263 ? 11.281 10.977 -1.706 1 97.69 263 LYS A CA 1
ATOM 2098 C C . LYS A 1 263 ? 10.445 10.641 -0.469 1 97.69 263 LYS A C 1
ATOM 2100 O O . LYS A 1 263 ? 10.047 9.492 -0.275 1 97.69 263 LYS A O 1
ATOM 2105 N N . ASP A 1 264 ? 10.242 11.641 0.362 1 98.12 264 ASP A N 1
ATOM 2106 C CA . ASP A 1 264 ? 9.602 11.375 1.646 1 98.12 264 ASP A CA 1
ATOM 2107 C C . ASP A 1 264 ? 8.977 12.648 2.221 1 98.12 264 ASP A C 1
ATOM 2109 O O . ASP A 1 264 ? 9.117 13.727 1.643 1 98.12 264 ASP A O 1
ATOM 2113 N N . MET A 1 265 ? 8.25 12.516 3.26 1 98.12 265 MET A N 1
ATOM 2114 C CA . MET A 1 265 ? 7.676 13.656 3.971 1 98.12 265 MET A CA 1
ATOM 2115 C C . MET A 1 265 ? 7.547 13.359 5.461 1 98.12 265 MET A C 1
ATOM 2117 O O . MET A 1 265 ? 7.48 12.195 5.863 1 98.12 265 MET A O 1
ATOM 2121 N N . ARG A 1 266 ? 7.594 14.391 6.328 1 98.62 266 ARG A N 1
ATOM 2122 C CA . ARG A 1 266 ? 7.441 14.305 7.777 1 98.62 266 ARG A CA 1
ATOM 2123 C C . ARG A 1 266 ? 6.473 15.367 8.289 1 98.62 266 ARG A C 1
ATOM 2125 O O . ARG A 1 266 ? 6.465 16.5 7.789 1 98.62 266 ARG A O 1
ATOM 2132 N N . PHE A 1 267 ? 5.68 14.969 9.234 1 98.62 267 PHE A N 1
ATOM 2133 C CA . PHE A 1 267 ? 4.836 15.938 9.922 1 98.62 267 PHE A CA 1
ATOM 2134 C C . PHE A 1 267 ? 5.605 16.625 11.039 1 98.62 267 PHE A C 1
ATOM 2136 O O . PHE A 1 267 ? 6.508 16.047 11.641 1 98.62 267 PHE A O 1
ATOM 2143 N N . VAL A 1 268 ? 5.258 17.891 11.297 1 96.88 268 VAL A N 1
ATOM 2144 C CA . VAL A 1 268 ? 5.785 18.641 12.438 1 96.88 268 VAL A CA 1
ATOM 2145 C C . VAL A 1 268 ? 4.648 19.375 13.141 1 96.88 268 VAL A C 1
ATOM 2147 O O . VAL A 1 268 ? 3.551 19.5 12.594 1 96.88 268 VAL A O 1
ATOM 2150 N N . ASP A 1 269 ? 4.832 19.719 14.359 1 95.25 269 ASP A N 1
ATOM 2151 C CA . ASP A 1 269 ? 3.91 20.5 15.172 1 95.25 269 ASP A CA 1
ATOM 2152 C C . ASP A 1 269 ? 2.662 19.703 15.523 1 95.25 269 ASP A C 1
ATOM 2154 O O . ASP A 1 269 ? 1.609 19.875 14.898 1 95.25 269 ASP A O 1
ATOM 2158 N N . PHE A 1 270 ? 2.705 19 16.562 1 97 270 PHE A N 1
ATOM 2159 C CA . PHE A 1 270 ? 1.643 18.094 16.984 1 97 270 PHE A CA 1
ATOM 2160 C C . PHE A 1 270 ? 0.88 18.672 18.172 1 97 270 PHE A C 1
ATOM 2162 O O . PHE A 1 270 ? 0.504 17.938 19.094 1 97 270 PHE A O 1
ATOM 2169 N N . GLN A 1 271 ? 0.569 19.891 18.109 1 94.12 271 GLN A N 1
ATOM 2170 C CA . GLN A 1 271 ? -0.038 20.578 19.234 1 94.12 271 GLN A CA 1
ATOM 2171 C C . GLN A 1 271 ? -1.561 20.5 19.172 1 94.12 271 GLN A C 1
ATOM 2173 O O . GLN A 1 271 ? -2.24 20.781 20.156 1 94.12 271 GLN A O 1
ATOM 2178 N N . MET A 1 272 ? -2.066 20.016 18.031 1 95.44 272 MET A N 1
ATOM 2179 C CA . MET A 1 272 ? -3.516 20.078 17.875 1 95.44 272 MET A CA 1
ATOM 2180 C C . MET A 1 272 ? -4.105 18.703 17.625 1 95.44 272 MET A C 1
ATOM 2182 O O . MET A 1 272 ? -5.188 18.562 17.047 1 95.44 272 MET A O 1
ATOM 2186 N N . ASN A 1 273 ? -3.4 17.688 18.047 1 97.38 273 ASN A N 1
ATOM 2187 C CA . ASN A 1 273 ? -3.893 16.328 17.859 1 97.38 273 ASN A CA 1
ATOM 2188 C C . ASN A 1 273 ? -5.293 16.156 18.438 1 97.38 273 ASN A C 1
ATOM 2190 O O . ASN A 1 273 ? -5.609 16.719 19.5 1 97.38 273 ASN A O 1
ATOM 2194 N N . ILE A 1 274 ? -6.09 15.422 17.766 1 97.62 274 ILE A N 1
ATOM 2195 C CA . ILE A 1 274 ? -7.441 15.117 18.219 1 97.62 274 ILE A CA 1
ATOM 2196 C C . ILE A 1 274 ? -7.828 13.703 17.781 1 97.62 274 ILE A C 1
ATOM 2198 O O . ILE A 1 274 ? -7.52 13.281 16.672 1 97.62 274 ILE A O 1
ATOM 2202 N N . PHE A 1 275 ? -8.383 12.922 18.688 1 98.38 275 PHE A N 1
ATOM 2203 C CA . PHE A 1 275 ? -8.82 11.562 18.406 1 98.38 275 PHE A CA 1
ATOM 2204 C C . PHE A 1 275 ? -10.289 11.531 18.016 1 98.38 275 PHE A C 1
ATOM 2206 O O . PHE A 1 275 ? -11.172 11.633 18.875 1 98.38 275 PHE A O 1
ATOM 2213 N N . THR A 1 276 ? -10.586 11.445 16.75 1 98.44 276 THR A N 1
ATOM 2214 C CA . THR A 1 276 ? -11.922 11.469 16.156 1 98.44 276 THR A CA 1
ATOM 2215 C C . THR A 1 276 ? -11.898 10.938 14.734 1 98.44 276 THR A C 1
ATOM 2217 O O . THR A 1 276 ? -11.078 10.078 14.398 1 98.44 276 THR A O 1
ATOM 2220 N N . SER A 1 277 ? -12.828 11.352 13.875 1 98.44 277 SER A N 1
ATOM 2221 C CA . SER A 1 277 ? -12.938 10.867 12.508 1 98.44 277 SER A CA 1
ATOM 2222 C C . SER A 1 277 ? -11.727 11.281 11.68 1 98.44 277 SER A C 1
ATOM 2224 O O . SER A 1 277 ? -11.234 12.406 11.797 1 98.44 277 SER A O 1
ATOM 2226 N N . PRO A 1 278 ? -11.266 10.359 10.789 1 98.69 278 PRO A N 1
ATOM 2227 C CA . PRO A 1 278 ? -10.172 10.758 9.898 1 98.69 278 PRO A CA 1
ATOM 2228 C C . PRO A 1 278 ? -10.562 11.891 8.953 1 98.69 278 PRO A C 1
ATOM 2230 O O . PRO A 1 278 ? -9.695 12.531 8.352 1 98.69 278 PRO A O 1
ATOM 2233 N N . ALA A 1 279 ? -11.852 12.188 8.852 1 98.44 279 ALA A N 1
ATOM 2234 C CA . ALA A 1 279 ? -12.344 13.25 7.977 1 98.44 279 ALA A CA 1
ATOM 2235 C C . ALA A 1 279 ? -11.766 14.602 8.383 1 98.44 279 ALA A C 1
ATOM 2237 O O . ALA A 1 279 ? -11.656 15.516 7.562 1 98.44 279 ALA A O 1
ATOM 2238 N N . ILE A 1 280 ? -11.383 14.68 9.602 1 98.38 280 ILE A N 1
ATOM 2239 C CA . ILE A 1 280 ? -10.898 15.938 10.164 1 98.38 280 ILE A CA 1
ATOM 2240 C C . ILE A 1 280 ? -9.609 16.359 9.453 1 98.38 280 ILE A C 1
ATOM 2242 O O . ILE A 1 280 ? -9.562 17.422 8.82 1 98.38 280 ILE A O 1
ATOM 2246 N N . ASP A 1 281 ? -8.609 15.492 9.445 1 98.81 281 ASP A N 1
ATOM 2247 C CA . ASP A 1 281 ? -7.363 15.797 8.758 1 98.81 281 ASP A CA 1
ATOM 2248 C C . ASP A 1 281 ? -7.586 15.945 7.254 1 98.81 281 ASP A C 1
ATOM 2250 O O . ASP A 1 281 ? -6.973 16.812 6.613 1 98.81 281 ASP A O 1
ATOM 2254 N N . LEU A 1 282 ? -8.445 15.148 6.707 1 98.81 282 LEU A N 1
ATOM 2255 C CA . LEU A 1 282 ? -8.656 15.156 5.266 1 98.81 282 LEU A CA 1
ATOM 2256 C C . LEU A 1 282 ? -9.273 16.484 4.82 1 98.81 282 LEU A C 1
ATOM 2258 O O . LEU A 1 282 ? -8.758 17.125 3.906 1 98.81 282 LEU A O 1
ATOM 2262 N N . HIS A 1 283 ? -10.352 16.906 5.469 1 98.69 283 HIS A N 1
ATOM 2263 C CA . HIS A 1 283 ? -10.992 18.172 5.121 1 98.69 283 HIS A CA 1
ATOM 2264 C C . HIS A 1 283 ? -10.031 19.344 5.32 1 98.69 283 HIS A C 1
ATOM 2266 O O . HIS A 1 283 ? -9.93 20.219 4.457 1 98.69 283 HIS A O 1
ATOM 2272 N N . TYR A 1 284 ? -9.359 19.312 6.434 1 98.56 284 TYR A N 1
ATOM 2273 C CA . TYR A 1 284 ? -8.469 20.422 6.781 1 98.56 284 TYR A CA 1
ATOM 2274 C C . TYR A 1 284 ? -7.328 20.531 5.773 1 98.56 284 TYR A C 1
ATOM 2276 O O . TYR A 1 284 ? -7.059 21.625 5.266 1 98.56 284 TYR A O 1
ATOM 2284 N N . PHE A 1 285 ? -6.738 19.406 5.453 1 98.75 285 PHE A N 1
ATOM 2285 C CA . PHE A 1 285 ? -5.613 19.359 4.527 1 98.75 285 PHE A CA 1
ATOM 2286 C C . PHE A 1 285 ? -6.027 19.828 3.141 1 98.75 285 PHE A C 1
ATOM 2288 O O . PHE A 1 285 ? -5.379 20.688 2.549 1 98.75 285 PHE A O 1
ATOM 2295 N N . ILE A 1 286 ? -7.109 19.297 2.678 1 98.44 286 ILE A N 1
ATOM 2296 C CA . ILE A 1 286 ? -7.566 19.609 1.328 1 98.44 286 ILE A CA 1
ATOM 2297 C C . ILE A 1 286 ? -7.926 21.078 1.234 1 98.44 286 ILE A C 1
ATOM 2299 O O . ILE A 1 286 ? -7.562 21.75 0.266 1 98.44 286 ILE A O 1
ATOM 2303 N N . ALA A 1 287 ? -8.547 21.625 2.24 1 98.19 287 ALA A N 1
ATOM 2304 C CA . ALA A 1 287 ? -9.016 23.016 2.229 1 98.19 287 ALA A CA 1
ATOM 2305 C C . ALA A 1 287 ? -7.84 23.984 2.301 1 98.19 287 ALA A C 1
ATOM 2307 O O . ALA A 1 287 ? -7.859 25.031 1.657 1 98.19 287 ALA A O 1
ATOM 2308 N N . THR A 1 288 ? -6.766 23.594 2.963 1 97.81 288 THR A N 1
ATOM 2309 C CA . THR A 1 288 ? -5.781 24.609 3.314 1 97.81 288 THR A CA 1
ATOM 2310 C C . THR A 1 288 ? -4.508 24.438 2.49 1 97.81 288 THR A C 1
ATOM 2312 O O . THR A 1 288 ? -3.744 25.391 2.311 1 97.81 288 THR A O 1
ATOM 2315 N N . SER A 1 289 ? -4.273 23.266 1.929 1 98 289 SER A N 1
ATOM 2316 C CA . SER A 1 289 ? -2.879 23 1.586 1 98 289 SER A CA 1
ATOM 2317 C C . SER A 1 289 ? -2.738 22.578 0.125 1 98 289 SER A C 1
ATOM 2319 O O . SER A 1 289 ? -1.624 22.422 -0.375 1 98 289 SER A O 1
ATOM 2321 N N . THR A 1 290 ? -3.842 22.406 -0.568 1 97.81 290 THR A N 1
ATOM 2322 C CA . THR A 1 290 ? -3.75 21.891 -1.933 1 97.81 290 THR A CA 1
ATOM 2323 C C . THR A 1 290 ? -3.779 23.047 -2.939 1 97.81 290 THR A C 1
ATOM 2325 O O . THR A 1 290 ? -4.312 24.109 -2.65 1 97.81 290 THR A O 1
ATOM 2328 N N . LYS A 1 291 ? -3.211 22.875 -4.117 1 97.44 291 LYS A N 1
ATOM 2329 C CA . LYS A 1 291 ? -3.334 23.812 -5.227 1 97.44 291 LYS A CA 1
ATOM 2330 C C . LYS A 1 291 ? -4.773 23.891 -5.73 1 97.44 291 LYS A C 1
ATOM 2332 O O . LYS A 1 291 ? -5.562 22.969 -5.508 1 97.44 291 LYS A O 1
ATOM 2337 N N . VAL A 1 292 ? -5.027 24.969 -6.41 1 96.5 292 VAL A N 1
ATOM 2338 C CA . VAL A 1 292 ? -6.367 25.219 -6.941 1 96.5 292 VAL A CA 1
ATOM 2339 C C . VAL A 1 292 ? -6.754 24.078 -7.891 1 96.5 292 VAL A C 1
ATOM 2341 O O . VAL A 1 292 ? -7.883 23.578 -7.844 1 96.5 292 VAL A O 1
ATOM 2344 N N . GLU A 1 293 ? -5.824 23.625 -8.727 1 96.31 293 GLU A N 1
ATOM 2345 C CA . GLU A 1 293 ? -6.102 22.578 -9.695 1 96.31 293 GLU A CA 1
ATOM 2346 C C . GLU A 1 293 ? -6.461 21.266 -9 1 96.31 293 GLU A C 1
ATOM 2348 O O . GLU A 1 293 ? -7.273 20.484 -9.508 1 96.31 293 GLU A O 1
ATOM 2353 N N . VAL A 1 294 ? -5.852 21.016 -7.891 1 96.94 294 VAL A N 1
ATOM 2354 C CA . VAL A 1 294 ? -6.121 19.812 -7.117 1 96.94 294 VAL A CA 1
ATOM 2355 C C . VAL A 1 294 ? -7.527 19.875 -6.527 1 96.94 294 VAL A C 1
ATOM 2357 O O . VAL A 1 294 ? -8.258 18.891 -6.543 1 96.94 294 VAL A O 1
ATOM 2360 N N . LYS A 1 295 ? -7.934 21.047 -6 1 95.12 295 LYS A N 1
ATOM 2361 C CA . LYS A 1 295 ? -9.281 21.25 -5.461 1 95.12 295 LYS A CA 1
ATOM 2362 C C . LYS A 1 295 ? -10.336 21.016 -6.531 1 95.12 295 LYS A C 1
ATOM 2364 O O . LYS A 1 295 ? -11.438 20.547 -6.238 1 95.12 295 LYS A O 1
ATOM 2369 N N . LEU A 1 296 ? -9.969 21.328 -7.695 1 93.31 296 LEU A N 1
ATOM 2370 C CA . LEU A 1 296 ? -10.922 21.281 -8.805 1 93.31 296 LEU A CA 1
ATOM 2371 C C . LEU A 1 296 ? -11.078 19.844 -9.328 1 93.31 296 LEU A C 1
ATOM 2373 O O . LEU A 1 296 ? -12.195 19.406 -9.617 1 93.31 296 LEU A O 1
ATOM 2377 N N . GLU A 1 297 ? -9.977 19.062 -9.32 1 94.31 297 GLU A N 1
ATOM 2378 C CA . GLU A 1 297 ? -10.016 17.891 -10.18 1 94.31 297 GLU A CA 1
ATOM 2379 C C . GLU A 1 297 ? -9.625 16.625 -9.406 1 94.31 297 GLU A C 1
ATOM 2381 O O . GLU A 1 297 ? -9.867 15.516 -9.867 1 94.31 297 GLU A O 1
ATOM 2386 N N . CYS A 1 298 ? -9.102 16.781 -8.219 1 97.12 298 CYS A N 1
ATOM 2387 C CA . CYS A 1 298 ? -8.352 15.633 -7.738 1 97.12 298 CYS A CA 1
ATOM 2388 C C . CYS A 1 298 ? -8.805 15.227 -6.34 1 97.12 298 CYS A C 1
ATOM 2390 O O . CYS A 1 298 ? -8.164 14.398 -5.691 1 97.12 298 CYS A O 1
ATOM 2392 N N . ILE A 1 299 ? -9.844 15.781 -5.785 1 98 299 ILE A N 1
ATOM 2393 C CA . ILE A 1 299 ? -10.227 15.508 -4.406 1 98 299 ILE A CA 1
ATOM 2394 C C . ILE A 1 299 ? -10.586 14.031 -4.254 1 98 299 ILE A C 1
ATOM 2396 O O . ILE A 1 299 ? -10.125 13.367 -3.32 1 98 299 ILE A O 1
ATOM 2400 N N . GLU A 1 300 ? -11.359 13.508 -5.188 1 97.69 300 GLU A N 1
ATOM 2401 C CA . GLU A 1 300 ? -11.766 12.109 -5.117 1 97.69 300 GLU A CA 1
ATOM 2402 C C . GLU A 1 300 ? -10.555 11.18 -5.219 1 97.69 300 GLU A C 1
ATOM 2404 O O . GLU A 1 300 ? -10.516 10.133 -4.578 1 97.69 300 GLU A O 1
ATOM 2409 N N . ILE A 1 301 ? -9.602 11.531 -6.031 1 98.31 301 ILE A N 1
ATOM 2410 C CA . ILE A 1 301 ? -8.367 10.766 -6.176 1 98.31 301 ILE A CA 1
ATOM 2411 C C . ILE A 1 301 ? -7.633 10.711 -4.84 1 98.31 301 ILE A C 1
ATOM 2413 O O . ILE A 1 301 ? -7.152 9.648 -4.43 1 98.31 301 ILE A O 1
ATOM 2417 N N . ILE A 1 302 ? -7.574 11.812 -4.133 1 98.69 302 ILE A N 1
ATOM 2418 C CA . ILE A 1 302 ? -6.902 11.922 -2.844 1 98.69 302 ILE A CA 1
ATOM 2419 C C . ILE A 1 302 ? -7.625 11.062 -1.808 1 98.69 302 ILE A C 1
ATOM 2421 O O . ILE A 1 302 ? -6.988 10.32 -1.052 1 98.69 302 ILE A O 1
ATOM 2425 N N . LEU A 1 303 ? -8.93 11.133 -1.813 1 98.75 303 LEU A N 1
ATOM 2426 C CA . LEU A 1 303 ? -9.719 10.383 -0.844 1 98.75 303 LEU A CA 1
ATOM 2427 C C . LEU A 1 303 ? -9.578 8.883 -1.08 1 98.75 303 LEU A C 1
ATOM 2429 O O . LEU A 1 303 ? -9.438 8.109 -0.129 1 98.75 303 LEU A O 1
ATOM 2433 N N . ASP A 1 304 ? -9.594 8.484 -2.35 1 98.69 304 ASP A N 1
ATOM 2434 C CA . ASP A 1 304 ? -9.398 7.078 -2.689 1 98.69 304 ASP A CA 1
ATOM 2435 C C . ASP A 1 304 ? -8.008 6.598 -2.273 1 98.69 304 ASP A C 1
ATOM 2437 O O . ASP A 1 304 ? -7.863 5.496 -1.74 1 98.69 304 ASP A O 1
ATOM 2441 N N . HIS A 1 305 ? -7.043 7.387 -2.574 1 98.75 305 HIS A N 1
ATOM 2442 C CA . HIS A 1 305 ? -5.672 7.035 -2.221 1 98.75 305 HIS A CA 1
ATOM 2443 C C . HIS A 1 305 ? -5.512 6.891 -0.711 1 98.75 305 HIS A C 1
ATOM 2445 O O . HIS A 1 305 ? -4.91 5.926 -0.235 1 98.75 305 HIS A O 1
ATOM 2451 N N . TYR A 1 306 ? -6.074 7.82 0.004 1 98.88 306 TYR A N 1
ATOM 2452 C CA . TYR A 1 306 ? -6.039 7.742 1.46 1 98.88 306 TYR A CA 1
ATOM 2453 C C . TYR A 1 306 ? -6.707 6.465 1.954 1 98.88 306 TYR A C 1
ATOM 2455 O O . TYR A 1 306 ? -6.129 5.727 2.756 1 98.88 306 TYR A O 1
ATOM 2463 N N . TYR A 1 307 ? -7.883 6.25 1.527 1 98.88 307 TYR A N 1
ATOM 2464 C CA . TYR A 1 307 ? -8.672 5.105 1.978 1 98.88 307 TYR A CA 1
ATOM 2465 C C . TYR A 1 307 ? -7.938 3.797 1.706 1 98.88 307 TYR A C 1
ATOM 2467 O O . TYR A 1 307 ? -7.848 2.934 2.582 1 98.88 307 TYR A O 1
ATOM 2475 N N . ALA A 1 308 ? -7.445 3.682 0.497 1 98.81 308 ALA A N 1
ATOM 2476 C CA . ALA A 1 308 ? -6.703 2.482 0.114 1 98.81 308 ALA A CA 1
ATOM 2477 C C . ALA A 1 308 ? -5.473 2.295 0.993 1 98.81 308 ALA A C 1
ATOM 2479 O O . ALA A 1 308 ? -5.164 1.177 1.412 1 98.81 308 ALA A O 1
ATOM 2480 N N . GLN A 1 309 ? -4.754 3.387 1.245 1 98.81 309 GLN A N 1
ATOM 2481 C CA . GLN A 1 309 ? -3.559 3.32 2.078 1 98.81 309 GLN A CA 1
ATOM 2482 C C . GLN A 1 309 ? -3.914 2.98 3.523 1 98.81 309 GLN A C 1
ATOM 2484 O O . GLN A 1 309 ? -3.158 2.283 4.203 1 98.81 309 GLN A O 1
ATOM 2489 N N . LEU A 1 310 ? -5.012 3.525 3.992 1 98.88 310 LEU A N 1
ATOM 2490 C CA . LEU A 1 310 ? -5.484 3.16 5.324 1 98.88 310 LEU A CA 1
ATOM 2491 C C . LEU A 1 310 ? -5.695 1.653 5.43 1 98.88 310 LEU A C 1
ATOM 2493 O O . LEU A 1 310 ? -5.207 1.019 6.367 1 98.88 310 LEU A O 1
ATOM 2497 N N . LEU A 1 311 ? -6.367 1.057 4.465 1 98.81 311 LEU A N 1
ATOM 2498 C CA . LEU A 1 311 ? -6.633 -0.378 4.457 1 98.81 311 LEU A CA 1
ATOM 2499 C C . LEU A 1 311 ? -5.336 -1.171 4.359 1 98.81 311 LEU A C 1
ATOM 2501 O O . LEU A 1 311 ? -5.164 -2.18 5.043 1 98.81 311 LEU A O 1
ATOM 2505 N N . ALA A 1 312 ? -4.488 -0.757 3.496 1 98.69 312 ALA A N 1
ATOM 2506 C CA . ALA A 1 312 ? -3.227 -1.466 3.293 1 98.69 312 ALA A CA 1
ATOM 2507 C C . ALA A 1 312 ? -2.402 -1.5 4.578 1 98.69 312 ALA A C 1
ATOM 2509 O O . ALA A 1 312 ? -1.812 -2.527 4.918 1 98.69 312 ALA A O 1
ATOM 2510 N N . ASN A 1 313 ? -2.357 -0.346 5.258 1 98.5 313 ASN A N 1
ATOM 2511 C CA . ASN A 1 313 ? -1.621 -0.308 6.52 1 98.5 313 ASN A CA 1
ATOM 2512 C C . ASN A 1 313 ? -2.262 -1.21 7.57 1 98.5 313 ASN A C 1
ATOM 2514 O O . ASN A 1 313 ? -1.567 -1.961 8.258 1 98.5 313 ASN A O 1
ATOM 2518 N N . LEU A 1 314 ? -3.543 -1.133 7.723 1 98.75 314 LEU A N 1
ATOM 2519 C CA . LEU A 1 314 ? -4.242 -1.942 8.719 1 98.75 314 LEU A CA 1
ATOM 2520 C C . LEU A 1 314 ? -4.078 -3.43 8.422 1 98.75 314 LEU A C 1
ATOM 2522 O O . LEU A 1 314 ? -3.842 -4.227 9.336 1 98.75 314 LEU A O 1
ATOM 2526 N N . ALA A 1 315 ? -4.184 -3.793 7.129 1 98.44 315 ALA A N 1
ATOM 2527 C CA . ALA A 1 315 ? -4 -5.188 6.734 1 98.44 315 ALA A CA 1
ATOM 2528 C C . ALA A 1 315 ? -2.58 -5.66 7.035 1 98.44 315 ALA A C 1
ATOM 2530 O O . ALA A 1 315 ? -2.379 -6.773 7.52 1 98.44 315 ALA A O 1
ATOM 2531 N N . ARG A 1 316 ? -1.65 -4.848 6.703 1 97.38 316 ARG A N 1
ATOM 2532 C CA . ARG A 1 316 ? -0.255 -5.168 6.988 1 97.38 316 ARG A CA 1
ATOM 2533 C C . ARG A 1 316 ? -0.046 -5.434 8.477 1 97.38 316 ARG A C 1
ATOM 2535 O O . ARG A 1 316 ? 0.751 -6.297 8.852 1 97.38 316 ARG A O 1
ATOM 2542 N N . LEU A 1 317 ? -0.782 -4.707 9.258 1 97.56 317 LEU A N 1
ATOM 2543 C CA . LEU A 1 317 ? -0.684 -4.844 10.711 1 97.56 317 LEU A CA 1
ATOM 2544 C C . LEU A 1 317 ? -1.613 -5.941 11.211 1 97.56 317 LEU A C 1
ATOM 2546 O O . LEU A 1 317 ? -1.832 -6.07 12.422 1 97.56 317 LEU A O 1
ATOM 2550 N N . GLN A 1 318 ? -2.227 -6.676 10.273 1 96 318 GLN A N 1
ATOM 2551 C CA . GLN A 1 318 ? -3.082 -7.832 10.516 1 96 318 GLN A CA 1
ATOM 2552 C C . GLN A 1 318 ? -4.34 -7.434 11.289 1 96 318 GLN A C 1
ATOM 2554 O O . GLN A 1 318 ? -4.809 -8.18 12.148 1 96 318 GLN A O 1
ATOM 2559 N N . TYR A 1 319 ? -4.707 -6.164 11.141 1 97.38 319 TYR A N 1
ATOM 2560 C CA . TYR A 1 319 ? -6.008 -5.711 11.617 1 97.38 319 TYR A CA 1
ATOM 2561 C C . TYR A 1 319 ? -7.113 -6.102 10.648 1 97.38 319 TYR A C 1
ATOM 2563 O O . TYR A 1 319 ? -7.031 -5.801 9.453 1 97.38 319 TYR A O 1
ATOM 2571 N N . SER A 1 320 ? -8.156 -6.758 11.062 1 96.19 320 SER A N 1
ATOM 2572 C CA . SER A 1 320 ? -9.203 -7.258 10.18 1 96.19 320 SER A CA 1
ATOM 2573 C C . SER A 1 320 ? -9.922 -6.113 9.477 1 96.19 320 SER A C 1
ATOM 2575 O O . SER A 1 320 ? -10.414 -5.188 10.133 1 96.19 320 SER A O 1
ATOM 2577 N N . LEU A 1 321 ? -10.086 -6.234 8.195 1 97.19 321 LEU A N 1
ATOM 2578 C CA . LEU A 1 321 ? -10.727 -5.18 7.426 1 97.19 321 LEU A CA 1
ATOM 2579 C C . LEU A 1 321 ? -12.242 -5.219 7.613 1 97.19 321 LEU A C 1
ATOM 2581 O O . LEU A 1 321 ? -12.945 -4.273 7.238 1 97.19 321 LEU A O 1
ATOM 2585 N N . GLU A 1 322 ? -12.727 -6.266 8.281 1 94.19 322 GLU A N 1
ATOM 2586 C CA . GLU A 1 322 ? -14.148 -6.324 8.625 1 94.19 322 GLU A CA 1
ATOM 2587 C C . GLU A 1 322 ? -14.516 -5.23 9.625 1 94.19 322 GLU A C 1
ATOM 2589 O O . GLU A 1 322 ? -15.672 -4.797 9.68 1 94.19 322 GLU A O 1
ATOM 2594 N N . ARG A 1 323 ? -13.508 -4.754 10.359 1 95.19 323 ARG A N 1
ATOM 2595 C CA . ARG A 1 323 ? -13.734 -3.77 11.414 1 95.19 323 ARG A CA 1
ATOM 2596 C C . ARG A 1 323 ? -13.508 -2.352 10.898 1 95.19 323 ARG A C 1
ATOM 2598 O O . ARG A 1 323 ? -13.547 -1.391 11.664 1 95.19 323 ARG A O 1
ATOM 2605 N N . VAL A 1 324 ? -13.203 -2.205 9.641 1 97.56 324 VAL A N 1
ATOM 2606 C CA . VAL A 1 324 ? -12.922 -0.917 9.016 1 97.56 324 VAL A CA 1
ATOM 2607 C C . VAL A 1 324 ? -14.117 -0.479 8.172 1 97.56 324 VAL A C 1
ATOM 2609 O O . VAL A 1 324 ? -14.766 -1.307 7.527 1 97.56 324 VAL A O 1
ATOM 2612 N N . PRO A 1 325 ? -14.477 0.824 8.227 1 97.56 325 PRO A N 1
ATOM 2613 C CA . PRO A 1 325 ? -15.602 1.279 7.414 1 97.56 325 PRO A CA 1
ATOM 2614 C C . PRO A 1 325 ? -15.422 0.966 5.93 1 97.56 325 PRO A C 1
ATOM 2616 O O . PRO A 1 325 ? -14.312 1.057 5.406 1 97.56 325 PRO A O 1
ATOM 2619 N N . THR A 1 326 ? -16.547 0.628 5.289 1 97.12 326 THR A N 1
ATOM 2620 C CA . THR A 1 326 ? -16.516 0.517 3.834 1 97.12 326 THR A CA 1
ATOM 2621 C C . THR A 1 326 ? -16.234 1.872 3.191 1 97.12 326 THR A C 1
ATOM 2623 O O . THR A 1 326 ? -16.344 2.91 3.85 1 97.12 326 THR A O 1
ATOM 2626 N N . ARG A 1 327 ? -15.93 1.834 1.929 1 97.19 327 ARG A N 1
ATOM 2627 C CA . ARG A 1 327 ? -15.688 3.082 1.208 1 97.19 327 ARG A CA 1
ATOM 2628 C C . ARG A 1 327 ? -16.906 3.998 1.286 1 97.19 327 ARG A C 1
ATOM 2630 O O . ARG A 1 327 ? -16.766 5.211 1.443 1 97.19 327 ARG A O 1
ATOM 2637 N N . GLU A 1 328 ? -18.062 3.377 1.174 1 97 328 GLU A N 1
ATOM 2638 C CA . GLU A 1 328 ? -19.297 4.145 1.238 1 97 328 GLU A CA 1
ATOM 2639 C C . GLU A 1 328 ? -19.469 4.801 2.605 1 97 328 GLU A C 1
ATOM 2641 O O . GLU A 1 328 ? -19.844 5.973 2.697 1 97 328 GLU A O 1
ATOM 2646 N N . GLN A 1 329 ? -19.203 4.027 3.625 1 97.44 329 GLN A N 1
ATOM 2647 C CA . GLN A 1 329 ? -19.312 4.551 4.98 1 97.44 329 GLN A CA 1
ATOM 2648 C C . GLN A 1 329 ? -18.281 5.652 5.227 1 97.44 329 GLN A C 1
ATOM 2650 O O . GLN A 1 329 ? -18.594 6.656 5.875 1 97.44 329 GLN A O 1
ATOM 2655 N N . PHE A 1 330 ? -17.109 5.441 4.711 1 98.12 330 PHE A N 1
ATOM 2656 C CA . PHE A 1 330 ? -16.047 6.43 4.797 1 98.12 330 PHE A CA 1
ATOM 2657 C C . PHE A 1 330 ? -16.453 7.734 4.125 1 98.12 330 PHE A C 1
ATOM 2659 O O . PHE A 1 330 ? -16.328 8.812 4.711 1 98.12 330 PHE A O 1
ATOM 2666 N N . LYS A 1 331 ? -17 7.684 2.959 1 97.19 331 LYS A N 1
ATOM 2667 C CA . LYS A 1 331 ? -17.422 8.859 2.213 1 97.19 331 LYS A CA 1
ATOM 2668 C C . LYS A 1 331 ? -18.578 9.57 2.918 1 97.19 331 LYS A C 1
ATOM 2670 O O . LYS A 1 331 ? -18.641 10.805 2.922 1 97.19 331 LYS A O 1
ATOM 2675 N N . LYS A 1 332 ? -19.453 8.781 3.471 1 97.31 332 LYS A N 1
ATOM 2676 C CA . LYS A 1 332 ? -20.578 9.359 4.207 1 97.31 332 LYS A CA 1
ATOM 2677 C C . LYS A 1 332 ? -20.094 10.172 5.406 1 97.31 332 LYS A C 1
ATOM 2679 O O . LYS A 1 332 ? -20.594 11.266 5.664 1 97.31 332 LYS A O 1
ATOM 2684 N N . ASP A 1 333 ? -19.188 9.617 6.125 1 97.88 333 ASP A N 1
ATOM 2685 C CA . ASP A 1 333 ? -18.625 10.32 7.277 1 97.88 333 ASP A CA 1
ATOM 2686 C C . ASP A 1 333 ? -17.875 11.57 6.836 1 97.88 333 ASP A C 1
ATOM 2688 O O . ASP A 1 333 ? -17.984 12.625 7.465 1 97.88 333 ASP A O 1
ATOM 2692 N N . TYR A 1 334 ? -17.094 11.445 5.762 1 98.25 334 TYR A N 1
ATOM 2693 C CA . TYR A 1 334 ? -16.391 12.586 5.191 1 98.25 334 TYR A CA 1
ATOM 2694 C C . TYR A 1 334 ? -17.359 13.703 4.824 1 98.25 334 TYR A C 1
ATOM 2696 O O . TYR A 1 334 ? -17.156 14.859 5.199 1 98.25 334 TYR A O 1
ATOM 2704 N N . ASN A 1 335 ? -18.422 13.32 4.184 1 97.81 335 ASN A N 1
ATOM 2705 C CA . ASN A 1 335 ? -19.422 14.297 3.746 1 97.81 335 ASN A CA 1
ATOM 2706 C C . ASN A 1 335 ? -20.125 14.945 4.934 1 97.81 335 ASN A C 1
ATOM 2708 O O . ASN A 1 335 ? -20.391 16.156 4.918 1 97.81 335 ASN A O 1
ATOM 2712 N N . ALA A 1 336 ? -20.375 14.164 5.902 1 97 336 ALA A N 1
ATOM 2713 C CA . ALA A 1 336 ? -21.109 14.656 7.07 1 97 336 ALA A CA 1
ATOM 2714 C C . ALA A 1 336 ? -20.281 15.672 7.848 1 97 336 ALA A C 1
ATOM 2716 O O . ALA A 1 336 ? -20.828 16.469 8.625 1 97 336 ALA A O 1
ATOM 2717 N N . ARG A 1 337 ? -18.984 15.75 7.59 1 97.81 337 ARG A N 1
ATOM 2718 C CA . ARG A 1 337 ? -18.109 16.625 8.359 1 97.81 337 ARG A CA 1
ATOM 2719 C C . ARG A 1 337 ? -17.531 17.734 7.48 1 97.81 337 ARG A C 1
ATOM 2721 O O . ARG A 1 337 ? -16.516 18.344 7.828 1 97.81 337 ARG A O 1
ATOM 2728 N N . ALA A 1 338 ? -18.219 17.969 6.426 1 97.69 338 ALA A N 1
ATOM 2729 C CA . ALA A 1 338 ? -17.781 18.953 5.43 1 97.69 338 ALA A CA 1
ATOM 2730 C C . ALA A 1 338 ? -17.625 20.328 6.055 1 97.69 338 ALA A C 1
ATOM 2732 O O . ALA A 1 338 ? -16.766 21.109 5.621 1 97.69 338 ALA A O 1
ATOM 2733 N N . PHE A 1 339 ? -18.391 20.609 7.078 1 97.44 339 PHE A N 1
ATOM 2734 C CA . PHE A 1 339 ? -18.312 21.922 7.699 1 97.44 339 PHE A CA 1
ATOM 2735 C C . PHE A 1 339 ? -16.938 22.172 8.289 1 97.44 339 PHE A C 1
ATOM 2737 O O . PHE A 1 339 ? -16.5 23.312 8.422 1 97.44 339 PHE A O 1
ATOM 2744 N N . TYR A 1 340 ? -16.266 21.094 8.711 1 97.38 340 TYR A N 1
ATOM 2745 C CA . TYR A 1 340 ? -14.914 21.234 9.227 1 97.38 340 TYR A CA 1
ATOM 2746 C C . TYR A 1 340 ? -13.984 21.812 8.156 1 97.38 340 TYR A C 1
ATOM 2748 O O . TYR A 1 340 ? -13.125 22.641 8.461 1 97.38 340 TYR A O 1
ATOM 2756 N N . GLY A 1 341 ? -14.156 21.328 6.945 1 97.62 341 GLY A N 1
ATOM 2757 C CA . GLY A 1 341 ? -13.391 21.859 5.836 1 97.62 341 GLY A CA 1
ATOM 2758 C C . GLY A 1 341 ? -13.672 23.328 5.574 1 97.62 341 GLY A C 1
ATOM 2759 O O . GLY A 1 341 ? -12.742 24.109 5.328 1 97.62 341 GLY A O 1
ATOM 2760 N N . LEU A 1 342 ? -14.945 23.688 5.656 1 97.56 342 LEU A N 1
ATOM 2761 C CA . LEU A 1 342 ? -15.312 25.078 5.473 1 97.56 342 LEU A CA 1
ATOM 2762 C C . LEU A 1 342 ? -14.719 25.953 6.574 1 97.56 342 LEU A C 1
ATOM 2764 O O . LEU A 1 342 ? -14.289 27.078 6.32 1 97.56 342 LEU A O 1
ATOM 2768 N N . MET A 1 343 ? -14.727 25.422 7.766 1 96.88 343 MET A N 1
ATOM 2769 C CA . MET A 1 343 ? -14.102 26.141 8.875 1 96.88 343 MET A CA 1
ATOM 2770 C C . MET A 1 343 ? -12.625 26.406 8.594 1 96.88 343 MET A C 1
ATOM 2772 O O . MET A 1 343 ? -12.141 27.516 8.781 1 96.88 343 MET A O 1
ATOM 2776 N N . GLY A 1 344 ? -11.938 25.375 8.141 1 97 344 GLY A N 1
ATOM 2777 C CA . GLY A 1 344 ? -10.539 25.531 7.773 1 97 344 GLY A CA 1
ATOM 2778 C C . GLY A 1 344 ? -10.328 26.531 6.652 1 97 344 GLY A C 1
ATOM 2779 O O . GLY A 1 344 ? -9.398 27.344 6.699 1 97 344 GLY A O 1
ATOM 2780 N N . ALA A 1 345 ? -11.227 26.484 5.688 1 97.69 345 ALA A N 1
ATOM 2781 C CA . ALA A 1 345 ? -11.148 27.406 4.551 1 97.69 345 ALA A CA 1
ATOM 2782 C C . ALA A 1 345 ? -11.391 28.844 4.984 1 97.69 345 ALA A C 1
ATOM 2784 O O . ALA A 1 345 ? -10.75 29.766 4.477 1 97.69 345 ALA A O 1
ATOM 2785 N N . ALA A 1 346 ? -12.273 29.031 5.945 1 96.62 346 ALA A N 1
ATOM 2786 C CA . ALA A 1 346 ? -12.711 30.359 6.359 1 96.62 346 ALA A CA 1
ATOM 2787 C C . ALA A 1 346 ? -11.75 30.953 7.391 1 96.62 346 ALA A C 1
ATOM 2789 O O . ALA A 1 346 ? -11.773 32.156 7.645 1 96.62 346 ALA A O 1
ATOM 2790 N N . THR A 1 347 ? -10.938 30.156 7.996 1 94.38 347 THR A N 1
ATOM 2791 C CA . THR A 1 347 ? -10.102 30.672 9.07 1 94.38 347 THR A CA 1
ATOM 2792 C C . THR A 1 347 ? -8.625 30.547 8.711 1 94.38 347 THR A C 1
ATOM 2794 O O . THR A 1 347 ? -7.91 31.562 8.648 1 94.38 347 THR A O 1
ATOM 2797 N N . VAL A 1 348 ? -8.188 29.406 8.312 1 93.88 348 VAL A N 1
ATOM 2798 C CA . VAL A 1 348 ? -6.758 29.125 8.188 1 93.88 348 VAL A CA 1
ATOM 2799 C C . VAL A 1 348 ? -6.297 29.406 6.762 1 93.88 348 VAL A C 1
ATOM 2801 O O . VAL A 1 348 ? -5.223 29.984 6.555 1 93.88 348 VAL A O 1
ATOM 2804 N N . LEU A 1 349 ? -7.094 28.984 5.801 1 96.25 349 LEU A N 1
ATOM 2805 C CA . LEU A 1 349 ? -6.695 29.203 4.414 1 96.25 349 LEU A CA 1
ATOM 2806 C C . LEU A 1 349 ? -6.438 30.688 4.148 1 96.25 349 LEU A C 1
ATOM 2808 O O . LEU A 1 349 ? -5.531 31.031 3.389 1 96.25 349 LEU A O 1
ATOM 2812 N N . ALA A 1 350 ? -7.258 31.578 4.766 1 93.38 350 ALA A N 1
ATOM 2813 C CA . ALA A 1 350 ? -7.062 33.031 4.605 1 93.38 350 ALA A CA 1
ATOM 2814 C C . ALA A 1 350 ? -5.664 33.438 5.047 1 93.38 350 ALA A C 1
ATOM 2816 O O . ALA A 1 350 ? -5.027 34.281 4.402 1 93.38 350 ALA A O 1
ATOM 2817 N N . PHE A 1 351 ? -5.23 32.781 6.055 1 87.31 351 PHE A N 1
ATOM 2818 C CA . PHE A 1 351 ? -3.896 33.062 6.57 1 87.31 351 PHE A CA 1
ATOM 2819 C C . PHE A 1 351 ? -2.828 32.5 5.645 1 87.31 351 PHE A C 1
ATOM 2821 O O . PHE A 1 351 ? -1.809 33.156 5.395 1 87.31 351 PHE A O 1
ATOM 2828 N N . VAL A 1 352 ? -3.045 31.344 5.172 1 91.5 352 VAL A N 1
ATOM 2829 C CA . VAL A 1 352 ? -2.102 30.625 4.316 1 91.5 352 VAL A CA 1
ATOM 2830 C C . VAL A 1 352 ? -1.843 31.422 3.045 1 91.5 352 VAL A C 1
ATOM 2832 O O . VAL A 1 352 ? -0.71 31.484 2.559 1 91.5 352 VAL A O 1
ATOM 2835 N N . LYS A 1 353 ? -2.838 32.094 2.572 1 93.69 353 LYS A N 1
ATOM 2836 C CA . LYS A 1 353 ? -2.742 32.719 1.261 1 93.69 353 LYS A CA 1
ATOM 2837 C C . LYS A 1 353 ? -2.443 34.219 1.393 1 93.69 353 LYS A C 1
ATOM 2839 O O . LYS A 1 353 ? -2.221 34.906 0.392 1 93.69 353 LYS A O 1
ATOM 2844 N N . ALA A 1 354 ? -2.426 34.688 2.627 1 90.75 354 ALA A N 1
ATOM 2845 C CA . ALA A 1 354 ? -2.154 36.125 2.863 1 90.75 354 ALA A CA 1
ATOM 2846 C C . ALA A 1 354 ? -0.69 36.438 2.59 1 90.75 354 ALA A C 1
ATOM 2848 O O . ALA A 1 354 ? 0.185 35.594 2.738 1 90.75 354 ALA A O 1
ATOM 2849 N N . SER A 1 355 ? -0.453 37.656 2.141 1 87.75 355 SER A N 1
ATOM 2850 C CA . SER A 1 355 ? 0.921 38.094 1.976 1 87.75 355 SER A CA 1
ATOM 2851 C C . SER A 1 355 ? 1.582 38.375 3.324 1 87.75 355 SER A C 1
ATOM 2853 O O . SER A 1 355 ? 0.897 38.531 4.336 1 87.75 355 SER A O 1
ATOM 2855 N N . SER A 1 356 ? 2.871 38.344 3.258 1 81.81 356 SER A N 1
ATOM 2856 C CA . SER A 1 356 ? 3.615 38.688 4.473 1 81.81 356 SER A CA 1
ATOM 2857 C C . SER A 1 356 ? 3.443 40.156 4.855 1 81.81 356 SER A C 1
ATOM 2859 O O . SER A 1 356 ? 3.617 41.031 4.023 1 81.81 356 SER A O 1
ATOM 2861 N N . ARG A 1 357 ? 2.92 40.312 6 1 83.38 357 ARG A N 1
ATOM 2862 C CA . ARG A 1 357 ? 2.748 41.656 6.539 1 83.38 357 ARG A CA 1
ATOM 2863 C C . ARG A 1 357 ? 3.254 41.75 7.977 1 83.38 357 ARG A C 1
ATOM 2865 O O . ARG A 1 357 ? 3.225 40.75 8.711 1 83.38 357 ARG A O 1
ATOM 2872 N N . LYS A 1 358 ? 3.662 42.906 8.375 1 77.62 358 LYS A N 1
ATOM 2873 C CA . LYS A 1 358 ? 4.176 43.125 9.727 1 77.62 358 LYS A CA 1
ATOM 2874 C C . LYS A 1 358 ? 3.082 42.906 10.766 1 77.62 358 LYS A C 1
ATOM 2876 O O . LYS A 1 358 ? 3.367 42.5 11.891 1 77.62 358 LYS A O 1
ATOM 2881 N N . ASP A 1 359 ? 1.897 43.156 10.344 1 79.19 359 ASP A N 1
ATOM 2882 C CA . ASP A 1 359 ? 0.805 43.062 11.305 1 79.19 359 ASP A CA 1
ATOM 2883 C C . ASP A 1 359 ? 0.147 41.688 11.242 1 79.19 359 ASP A C 1
ATOM 2885 O O . ASP A 1 359 ? -0.912 41.469 11.836 1 79.19 359 ASP A O 1
ATOM 2889 N N . ALA A 1 360 ? 0.791 40.844 10.516 1 77.12 360 ALA A N 1
ATOM 2890 C CA . ALA A 1 360 ? 0.228 39.5 10.383 1 77.12 360 ALA A CA 1
ATOM 2891 C C . ALA A 1 360 ? 0.369 38.719 11.688 1 77.12 360 ALA A C 1
ATOM 2893 O O . ALA A 1 360 ? 1.474 38.312 12.062 1 77.12 360 ALA A O 1
ATOM 2894 N N . SER A 1 361 ? -0.665 38.594 12.445 1 73.5 361 SER A N 1
ATOM 2895 C CA . SER A 1 361 ? -0.718 37.812 13.688 1 73.5 361 SER A CA 1
ATOM 2896 C C . SER A 1 361 ? -2.123 37.281 13.945 1 73.5 361 SER A C 1
ATOM 2898 O O . SER A 1 361 ? -3.098 37.781 13.383 1 73.5 361 SER A O 1
ATOM 2900 N N . PHE A 1 362 ? -2.154 36.344 14.75 1 73 362 PHE A N 1
ATOM 2901 C CA . PHE A 1 362 ? -3.447 35.781 15.148 1 73 362 PHE A CA 1
ATOM 2902 C C . PHE A 1 362 ? -4.297 36.844 15.828 1 73 362 PHE A C 1
ATOM 2904 O O . PHE A 1 362 ? -5.508 36.938 15.609 1 73 362 PHE A O 1
ATOM 2911 N N . GLU A 1 363 ? -3.678 37.625 16.562 1 72 363 GLU A N 1
ATOM 2912 C CA . GLU A 1 363 ? -4.375 38.719 17.25 1 72 363 GLU A CA 1
ATOM 2913 C C . GLU A 1 363 ? -4.969 39.719 16.281 1 72 363 GLU A C 1
ATOM 2915 O O . GLU A 1 363 ? -6.09 40.188 16.469 1 72 363 GLU A O 1
ATOM 2920 N N . SER A 1 364 ? -4.215 39.969 15.266 1 76.56 364 SER A N 1
ATOM 2921 C CA . SER A 1 364 ? -4.676 40.969 14.281 1 76.56 364 SER A CA 1
ATOM 2922 C C . SER A 1 364 ? -5.875 40.438 13.5 1 76.56 364 SER A C 1
ATOM 2924 O O . SER A 1 364 ? -6.77 41.188 13.133 1 76.56 364 SER A O 1
ATOM 2926 N N . VAL A 1 365 ? -5.91 39.188 13.328 1 75.69 365 VAL A N 1
ATOM 2927 C CA . VAL A 1 365 ? -7.012 38.594 12.578 1 75.69 365 VAL A CA 1
ATOM 2928 C C . VAL A 1 365 ? -8.281 38.594 13.43 1 75.69 365 VAL A C 1
ATOM 2930 O O . VAL A 1 365 ? -9.383 38.812 12.914 1 75.69 365 VAL A O 1
ATOM 2933 N N . MET A 1 366 ? -8.078 38.5 14.672 1 76 366 MET A N 1
ATOM 2934 C CA . MET A 1 366 ? -9.227 38.375 15.57 1 76 366 MET A CA 1
ATOM 2935 C C . MET A 1 366 ? -9.789 39.781 15.898 1 76 366 MET A C 1
ATOM 2937 O O . MET A 1 366 ? -11.008 39.938 15.984 1 76 366 MET A O 1
ATOM 2941 N N . ARG A 1 367 ? -8.961 40.75 15.945 1 77.88 367 ARG A N 1
ATOM 2942 C CA . ARG A 1 367 ? -9.398 41.969 16.609 1 77.88 367 ARG A CA 1
ATOM 2943 C C . ARG A 1 367 ? -9.477 43.125 15.633 1 77.88 367 ARG A C 1
ATOM 2945 O O . ARG A 1 367 ? -10.172 44.125 15.883 1 77.88 367 ARG A O 1
ATOM 2952 N N . ASP A 1 368 ? -8.727 42.969 14.602 1 80.38 368 ASP A N 1
ATOM 2953 C CA . ASP A 1 368 ? -8.688 44.125 13.695 1 80.38 368 ASP A CA 1
ATOM 2954 C C . ASP A 1 368 ? -9.523 43.875 12.445 1 80.38 368 ASP A C 1
ATOM 2956 O O . ASP A 1 368 ? -9.047 43.25 11.484 1 80.38 368 ASP A O 1
ATOM 2960 N N . GLY A 1 369 ? -10.766 44.469 12.406 1 80.56 369 GLY A N 1
ATOM 2961 C CA . GLY A 1 369 ? -11.664 44.281 11.273 1 80.56 369 GLY A CA 1
ATOM 2962 C C . GLY A 1 369 ? -11.641 45.469 10.32 1 80.56 369 GLY A C 1
ATOM 2963 O O . GLY A 1 369 ? -12.508 45.594 9.453 1 80.56 369 GLY A O 1
ATOM 2964 N N . SER A 1 370 ? -10.656 46.281 10.516 1 86.38 370 SER A N 1
ATOM 2965 C CA . SER A 1 370 ? -10.594 47.469 9.688 1 86.38 370 SER A CA 1
ATOM 2966 C C . SER A 1 370 ? -10.141 47.125 8.266 1 86.38 370 SER A C 1
ATOM 2968 O O . SER A 1 370 ? -9.508 46.094 8.039 1 86.38 370 SER A O 1
ATOM 2970 N N . VAL A 1 371 ? -10.367 48 7.32 1 88.19 371 VAL A N 1
ATOM 2971 C CA . VAL A 1 371 ? -10.062 47.781 5.91 1 88.19 371 VAL A CA 1
ATOM 2972 C C . VAL A 1 371 ? -8.547 47.781 5.703 1 88.19 371 VAL A C 1
ATOM 2974 O O . VAL A 1 371 ? -8.039 47.125 4.793 1 88.19 371 VAL A O 1
ATOM 2977 N N . ASP A 1 372 ? -7.852 48.438 6.578 1 88.12 372 ASP A N 1
ATOM 2978 C CA . ASP A 1 372 ? -6.398 48.469 6.461 1 88.12 372 ASP A CA 1
ATOM 2979 C C . ASP A 1 372 ? -5.746 47.344 7.27 1 88.12 372 ASP A C 1
ATOM 2981 O O . ASP A 1 372 ? -4.527 47.156 7.223 1 88.12 372 ASP A O 1
ATOM 2985 N N . GLY A 1 373 ? -6.578 46.625 7.867 1 88.69 373 GLY A N 1
ATOM 2986 C CA . GLY A 1 373 ? -6.07 45.594 8.766 1 88.69 373 GLY A CA 1
ATOM 2987 C C . GLY A 1 373 ? -5.73 44.312 8.055 1 88.69 373 GLY A C 1
ATOM 2988 O O . GLY A 1 373 ? -6.094 44.125 6.891 1 88.69 373 GLY A O 1
ATOM 2989 N N . PHE A 1 374 ? -5.039 43.5 8.758 1 89.06 374 PHE A N 1
ATOM 2990 C CA . PHE A 1 374 ? -4.559 42.219 8.211 1 89.06 374 PHE A CA 1
ATOM 2991 C C . PHE A 1 374 ? -5.727 41.312 7.848 1 89.06 374 PHE A C 1
ATOM 2993 O O . PHE A 1 374 ? -5.676 40.625 6.836 1 89.06 374 PHE A O 1
ATOM 3000 N N . ARG A 1 375 ? -6.727 41.281 8.664 1 91 375 ARG A N 1
ATOM 3001 C CA . ARG A 1 375 ? -7.871 40.438 8.391 1 91 375 ARG A CA 1
ATOM 3002 C C . ARG A 1 375 ? -8.484 40.75 7.027 1 91 375 ARG A C 1
ATOM 3004 O O . ARG A 1 375 ? -8.75 39.812 6.238 1 91 375 ARG A O 1
ATOM 3011 N N . TYR A 1 376 ? -8.766 42.031 6.863 1 91.88 376 TYR A N 1
ATOM 3012 C CA . TYR A 1 376 ? -9.336 42.438 5.582 1 91.88 376 TYR A CA 1
ATOM 3013 C C . TYR A 1 376 ? -8.438 42 4.426 1 91.88 376 TYR A C 1
ATOM 3015 O O . TYR A 1 376 ? -8.922 41.469 3.426 1 91.88 376 TYR A O 1
ATOM 3023 N N . HIS A 1 377 ? -7.172 42.219 4.574 1 92.06 377 HIS A N 1
ATOM 3024 C CA . HIS A 1 377 ? -6.211 41.844 3.551 1 92.06 377 HIS A CA 1
ATOM 3025 C C . HIS A 1 377 ? -6.262 40.344 3.285 1 92.06 377 HIS A C 1
ATOM 3027 O O . HIS A 1 377 ? -6.262 39.906 2.129 1 92.06 377 HIS A O 1
ATOM 3033 N N . ALA A 1 378 ? -6.277 39.594 4.32 1 93.06 378 ALA A N 1
ATOM 3034 C CA . ALA A 1 378 ? -6.23 38.125 4.223 1 93.06 378 ALA A CA 1
ATOM 3035 C C . ALA A 1 378 ? -7.422 37.594 3.439 1 93.06 378 ALA A C 1
ATOM 3037 O O . ALA A 1 378 ? -7.285 36.656 2.654 1 93.06 378 ALA A O 1
ATOM 3038 N N . TYR A 1 379 ? -8.57 38.219 3.559 1 95.31 379 TYR A N 1
ATOM 3039 C CA . TYR A 1 379 ? -9.797 37.688 2.977 1 95.31 379 TYR A CA 1
ATOM 3040 C C . TYR A 1 379 ? -10.086 38.312 1.627 1 95.31 379 TYR A C 1
ATOM 3042 O O . TYR A 1 379 ? -10.961 37.875 0.887 1 95.31 379 TYR A O 1
ATOM 3050 N N . ASN A 1 380 ? -9.352 39.344 1.302 1 93.88 380 ASN A N 1
ATOM 3051 C CA . ASN A 1 380 ? -9.648 40.062 0.07 1 93.88 380 ASN A CA 1
ATOM 3052 C C . ASN A 1 380 ? -8.469 40.031 -0.899 1 93.88 380 ASN A C 1
ATOM 3054 O O . ASN A 1 380 ? -8.391 40.844 -1.812 1 93.88 380 ASN A O 1
ATOM 3058 N N . ASN A 1 381 ? -7.57 39.125 -0.73 1 93 381 ASN A N 1
ATOM 3059 C CA . ASN A 1 381 ? -6.492 38.969 -1.703 1 93 381 ASN A CA 1
ATOM 3060 C C . ASN A 1 381 ? -6.859 37.938 -2.781 1 93 381 ASN A C 1
ATOM 3062 O O . ASN A 1 381 ? -7.711 37.094 -2.562 1 93 381 ASN A O 1
ATOM 3066 N N . GLU A 1 382 ? -6.152 38.062 -3.9 1 94.94 382 GLU A N 1
ATOM 3067 C CA . GLU A 1 382 ? -6.512 37.281 -5.094 1 94.94 382 GLU A CA 1
ATOM 3068 C C . GLU A 1 382 ? -6.258 35.812 -4.891 1 94.94 382 GLU A C 1
ATOM 3070 O O . GLU A 1 382 ? -6.996 34.969 -5.41 1 94.94 382 GLU A O 1
ATOM 3075 N N . ARG A 1 383 ? -5.227 35.406 -4.23 1 95.75 383 ARG A N 1
ATOM 3076 C CA . ARG A 1 383 ? -4.906 34 -4.004 1 95.75 383 ARG A CA 1
ATOM 3077 C C . ARG A 1 383 ? -6.02 33.312 -3.23 1 95.75 383 ARG A C 1
ATOM 3079 O O . ARG A 1 383 ? -6.453 32.219 -3.605 1 95.75 383 ARG A O 1
ATOM 3086 N N . TYR A 1 384 ? -6.43 33.969 -2.186 1 96.88 384 TYR A N 1
ATOM 3087 C CA . TYR A 1 384 ? -7.5 33.438 -1.368 1 96.88 384 TYR A CA 1
ATOM 3088 C C . TYR A 1 384 ? -8.789 33.281 -2.176 1 96.88 384 TYR A C 1
ATOM 3090 O O . TYR A 1 384 ? -9.43 32.219 -2.146 1 96.88 384 TYR A O 1
ATOM 3098 N N . ARG A 1 385 ? -9.148 34.312 -2.863 1 97 385 ARG A N 1
ATOM 3099 C CA . ARG A 1 385 ? -10.367 34.312 -3.666 1 97 385 ARG A CA 1
ATOM 3100 C C . ARG A 1 385 ? -10.359 33.156 -4.656 1 97 385 ARG A C 1
ATOM 3102 O O . ARG A 1 385 ? -11.367 32.438 -4.801 1 97 385 ARG A O 1
ATOM 3109 N N . LYS A 1 386 ? -9.289 32.906 -5.301 1 96.38 386 LYS A N 1
ATOM 3110 C CA . LYS A 1 386 ? -9.188 31.859 -6.312 1 96.38 386 LYS A CA 1
ATOM 3111 C C . LYS A 1 386 ? -9.469 30.5 -5.711 1 96.38 386 LYS A C 1
ATOM 3113 O O . LYS A 1 386 ? -10.086 29.641 -6.352 1 96.38 386 LYS A O 1
ATOM 3118 N N . HIS A 1 387 ? -8.984 30.25 -4.539 1 97.62 387 HIS A N 1
ATOM 3119 C CA . HIS A 1 387 ? -9.242 28.984 -3.861 1 97.62 387 HIS A CA 1
ATOM 3120 C C . HIS A 1 387 ? -10.711 28.875 -3.443 1 97.62 387 HIS A C 1
ATOM 3122 O O . HIS A 1 387 ? -11.336 27.828 -3.627 1 97.62 387 HIS A O 1
ATOM 3128 N N . MET A 1 388 ? -11.234 29.969 -2.939 1 97.44 388 MET A N 1
ATOM 3129 C CA . MET A 1 388 ? -12.594 29.938 -2.398 1 97.44 388 MET A CA 1
ATOM 3130 C C . MET A 1 388 ? -13.625 29.797 -3.516 1 97.44 388 MET A C 1
ATOM 3132 O O . MET A 1 388 ? -14.695 29.234 -3.305 1 97.44 388 MET A O 1
ATOM 3136 N N . GLU A 1 389 ? -13.258 30.266 -4.68 1 95.75 389 GLU A N 1
ATOM 3137 C CA . GLU A 1 389 ? -14.125 30.109 -5.844 1 95.75 389 GLU A CA 1
ATOM 3138 C C . GLU A 1 389 ? -14.414 28.641 -6.121 1 95.75 389 GLU A C 1
ATOM 3140 O O . GLU A 1 389 ? -15.438 28.297 -6.715 1 95.75 389 GLU A O 1
ATOM 3145 N N . HIS A 1 390 ? -13.539 27.797 -5.641 1 95.75 390 HIS A N 1
ATOM 3146 C CA . HIS A 1 390 ? -13.727 26.375 -5.844 1 95.75 390 HIS A CA 1
ATOM 3147 C C . HIS A 1 390 ? -14.234 25.703 -4.574 1 95.75 390 HIS A C 1
ATOM 3149 O O . HIS A 1 390 ? -15.039 24.766 -4.641 1 95.75 390 HIS A O 1
ATOM 3155 N N . LEU A 1 391 ? -13.867 26.172 -3.443 1 97.81 391 LEU A N 1
ATOM 3156 C CA . LEU A 1 391 ? -14.203 25.516 -2.182 1 97.81 391 LEU A CA 1
ATOM 3157 C C . LEU A 1 391 ? -15.648 25.797 -1.792 1 97.81 391 LEU A C 1
ATOM 3159 O O . LEU A 1 391 ? -16.328 24.938 -1.224 1 97.81 391 LEU A O 1
ATOM 3163 N N . LEU A 1 392 ? -16.109 27.016 -2.123 1 97.5 392 LEU A N 1
ATOM 3164 C CA . LEU A 1 392 ? -17.469 27.375 -1.722 1 97.5 392 LEU A CA 1
ATOM 3165 C C . LEU A 1 392 ? -18.5 26.516 -2.436 1 97.5 392 LEU A C 1
ATOM 3167 O O . LEU A 1 392 ? -19.328 25.875 -1.791 1 97.5 392 LEU A O 1
ATOM 3171 N N . PRO A 1 393 ? -18.422 26.391 -3.807 1 96.5 393 PRO A N 1
ATOM 3172 C CA . PRO A 1 393 ? -19.359 25.469 -4.461 1 96.5 393 PRO A CA 1
ATOM 3173 C C . PRO A 1 393 ? -19.172 24.016 -4.008 1 96.5 393 PRO A C 1
ATOM 3175 O O . PRO A 1 393 ? -20.156 23.266 -3.91 1 96.5 393 PRO A O 1
ATOM 3178 N N . TYR A 1 394 ? -17.969 23.625 -3.771 1 97.25 394 TYR A N 1
ATOM 3179 C CA . TYR A 1 394 ? -17.672 22.266 -3.318 1 97.25 394 TYR A CA 1
ATOM 3180 C C . TYR A 1 394 ? -18.391 21.969 -2.006 1 97.25 394 TYR A C 1
ATOM 3182 O O . TYR A 1 394 ? -19.109 20.969 -1.899 1 97.25 394 TYR A O 1
ATOM 3190 N N . TYR A 1 395 ? -18.266 22.812 -1.004 1 96.94 395 TYR A N 1
ATOM 3191 C CA . TYR A 1 395 ? -18.891 22.578 0.29 1 96.94 395 TYR A CA 1
ATOM 3192 C C . TYR A 1 395 ? -20.391 22.781 0.21 1 96.94 395 TYR A C 1
ATOM 3194 O O . TYR A 1 395 ? -21.156 22.109 0.906 1 96.94 395 TYR A O 1
ATOM 3202 N N . ASP A 1 396 ? -20.781 23.703 -0.654 1 96.38 396 ASP A N 1
ATOM 3203 C CA . ASP A 1 396 ? -22.219 23.906 -0.876 1 96.38 396 ASP A CA 1
ATOM 3204 C C . ASP A 1 396 ? -22.859 22.641 -1.431 1 96.38 396 ASP A C 1
ATOM 3206 O O . ASP A 1 396 ? -24.016 22.344 -1.135 1 96.38 396 ASP A O 1
ATOM 3210 N N . SER A 1 397 ? -22.141 21.875 -2.215 1 96.25 397 SER A N 1
ATOM 3211 C CA . SER A 1 397 ? -22.672 20.688 -2.861 1 96.25 397 SER A CA 1
ATOM 3212 C C . SER A 1 397 ? -23 19.609 -1.835 1 96.25 397 SER A C 1
ATOM 3214 O O . SER A 1 397 ? -23.75 18.672 -2.135 1 96.25 397 SER A O 1
ATOM 3216 N N . PHE A 1 398 ? -22.469 19.734 -0.621 1 96.06 398 PHE A N 1
ATOM 3217 C CA . PHE A 1 398 ? -22.781 18.781 0.438 1 96.06 398 PHE A CA 1
ATOM 3218 C C . PHE A 1 398 ? -24.078 19.172 1.146 1 96.06 398 PHE A C 1
ATOM 3220 O O . PHE A 1 398 ? -24.578 18.438 1.998 1 96.06 398 PHE A O 1
ATOM 3227 N N . GLY A 1 399 ? -24.609 20.375 0.886 1 94.38 399 GLY A N 1
ATOM 3228 C CA . GLY A 1 399 ? -25.828 20.859 1.488 1 94.38 399 GLY A CA 1
ATOM 3229 C C . GLY A 1 399 ? -25.625 21.5 2.846 1 94.38 399 GLY A C 1
ATOM 3230 O O . GLY A 1 399 ? -26.594 21.734 3.58 1 94.38 399 GLY A O 1
ATOM 3231 N N . ILE A 1 400 ? -24.406 21.828 3.121 1 93.31 400 ILE A N 1
ATOM 3232 C CA . ILE A 1 400 ? -24.125 22.266 4.484 1 93.31 400 ILE A CA 1
ATOM 3233 C C . ILE A 1 400 ? -24.469 23.75 4.637 1 93.31 400 ILE A C 1
ATOM 3235 O O . ILE A 1 400 ? -24.578 24.25 5.754 1 93.31 400 ILE A O 1
ATOM 3239 N N . LEU A 1 401 ? -24.641 24.453 3.559 1 93.31 401 LEU A N 1
ATOM 3240 C CA . LEU A 1 401 ? -24.922 25.891 3.619 1 93.31 401 LEU A CA 1
ATOM 3241 C C . LEU A 1 401 ? -26.422 26.141 3.488 1 93.31 401 LEU A C 1
ATOM 3243 O O . LEU A 1 401 ? -26.844 27.297 3.365 1 93.31 401 LEU A O 1
ATOM 3247 N N . ASP A 1 402 ? -27.188 25.062 3.51 1 89.75 402 ASP A N 1
ATOM 3248 C CA . ASP A 1 402 ? -28.641 25.203 3.408 1 89.75 402 ASP A CA 1
ATOM 3249 C C . ASP A 1 402 ? -29.297 25 4.766 1 89.75 402 ASP A C 1
ATOM 3251 O O . ASP A 1 402 ? -28.766 24.297 5.629 1 89.75 402 ASP A O 1
ATOM 3255 N N . MET B 1 1 ? 19.109 -34 -20.312 1 57.88 1 MET B N 1
ATOM 3256 C CA . MET B 1 1 ? 18.578 -33.656 -21.625 1 57.88 1 MET B CA 1
ATOM 3257 C C . MET B 1 1 ? 19.641 -32.969 -22.469 1 57.88 1 MET B C 1
ATOM 3259 O O . MET B 1 1 ? 20.422 -32.188 -21.938 1 57.88 1 MET B O 1
ATOM 3263 N N . THR B 1 2 ? 19.75 -33.438 -23.703 1 70.62 2 THR B N 1
ATOM 3264 C CA . THR B 1 2 ? 20.719 -32.812 -24.594 1 70.62 2 THR B CA 1
ATOM 3265 C C . THR B 1 2 ? 20.188 -31.516 -25.156 1 70.62 2 THR B C 1
ATOM 3267 O O . THR B 1 2 ? 19.016 -31.422 -25.531 1 70.62 2 THR B O 1
ATOM 3270 N N . THR B 1 3 ? 20.922 -30.469 -25.062 1 81.94 3 THR B N 1
ATOM 3271 C CA . THR B 1 3 ? 20.578 -29.156 -25.625 1 81.94 3 THR B CA 1
ATOM 3272 C C . THR B 1 3 ? 20.328 -29.266 -27.125 1 81.94 3 THR B C 1
ATOM 3274 O O . THR B 1 3 ? 21.141 -29.828 -27.859 1 81.94 3 THR B O 1
ATOM 3277 N N . PRO B 1 4 ? 19.188 -28.844 -27.547 1 86.88 4 PRO B N 1
ATOM 3278 C CA . PRO B 1 4 ? 18.906 -28.906 -28.984 1 86.88 4 PRO B CA 1
ATOM 3279 C C . PRO B 1 4 ? 19.953 -28.156 -29.812 1 86.88 4 PRO B C 1
ATOM 3281 O O . PRO B 1 4 ? 20.438 -27.109 -29.391 1 86.88 4 PRO B O 1
ATOM 3284 N N . GLU B 1 5 ? 20.125 -28.578 -31.016 1 86.62 5 GLU B N 1
ATOM 3285 C CA . GLU B 1 5 ? 21.156 -28.016 -31.891 1 86.62 5 GLU B CA 1
ATOM 3286 C C . GLU B 1 5 ? 20.797 -26.594 -32.312 1 86.62 5 GLU B C 1
ATOM 3288 O O . GLU B 1 5 ? 21.688 -25.781 -32.562 1 86.62 5 GLU B O 1
ATOM 3293 N N . TRP B 1 6 ? 19.516 -26.359 -32.344 1 89.06 6 TRP B N 1
ATOM 3294 C CA . TRP B 1 6 ? 19.078 -25.047 -32.844 1 89.06 6 TRP B CA 1
ATOM 3295 C C . TRP B 1 6 ? 19.281 -23.984 -31.766 1 89.06 6 TRP B C 1
ATOM 3297 O O . TRP B 1 6 ? 19.156 -22.781 -32.031 1 89.06 6 TRP B O 1
ATOM 3307 N N . ILE B 1 7 ? 19.562 -24.422 -30.547 1 92.19 7 ILE B N 1
ATOM 3308 C CA . ILE B 1 7 ? 20.125 -23.484 -29.562 1 92.19 7 ILE B CA 1
ATOM 3309 C C . ILE B 1 7 ? 21.578 -23.188 -29.906 1 92.19 7 ILE B C 1
ATOM 3311 O O . ILE B 1 7 ? 22.484 -23.938 -29.516 1 92.19 7 ILE B O 1
ATOM 3315 N N . SER B 1 8 ? 21.75 -22.125 -30.562 1 92.69 8 SER B N 1
ATOM 3316 C CA . SER B 1 8 ? 23 -21.891 -31.266 1 92.69 8 SER B CA 1
ATOM 3317 C C . SER B 1 8 ? 23.438 -20.438 -31.125 1 92.69 8 SER B C 1
ATOM 3319 O O . SER B 1 8 ? 22.766 -19.625 -30.484 1 92.69 8 SER B O 1
ATOM 3321 N N . ASN B 1 9 ? 24.531 -20.203 -31.812 1 94.19 9 ASN B N 1
ATOM 3322 C CA . ASN B 1 9 ? 25.047 -18.828 -31.875 1 94.19 9 ASN B CA 1
ATOM 3323 C C . ASN B 1 9 ? 24.016 -17.875 -32.469 1 94.19 9 ASN B C 1
ATOM 3325 O O . ASN B 1 9 ? 23.875 -16.734 -32.031 1 94.19 9 ASN B O 1
ATOM 3329 N N . ASN B 1 10 ? 23.344 -18.375 -33.438 1 94.38 10 ASN B N 1
ATOM 3330 C CA . ASN B 1 10 ? 22.359 -17.547 -34.125 1 94.38 10 ASN B CA 1
ATOM 3331 C C . ASN B 1 10 ? 21.234 -17.125 -33.188 1 94.38 10 ASN B C 1
ATOM 3333 O O . ASN B 1 10 ? 20.812 -15.961 -33.188 1 94.38 10 ASN B O 1
ATOM 3337 N N . LEU B 1 11 ? 20.734 -18 -32.406 1 95.12 11 LEU B N 1
ATOM 3338 C CA . LEU B 1 11 ? 19.672 -17.703 -31.438 1 95.12 11 LEU B CA 1
ATOM 3339 C C . LEU B 1 11 ? 20.109 -16.609 -30.469 1 95.12 11 LEU B C 1
ATOM 3341 O O . LEU B 1 11 ? 19.391 -15.633 -30.25 1 95.12 11 LEU B O 1
ATOM 3345 N N . PHE B 1 12 ? 21.281 -16.75 -29.953 1 96.5 12 PHE B N 1
ATOM 3346 C CA . PHE B 1 12 ? 21.75 -15.852 -28.906 1 96.5 12 PHE B CA 1
ATOM 3347 C C . PHE B 1 12 ? 22.125 -14.5 -29.5 1 96.5 12 PHE B C 1
ATOM 3349 O O . PHE B 1 12 ? 21.969 -13.461 -28.844 1 96.5 12 PHE B O 1
ATOM 3356 N N . GLN B 1 13 ? 22.656 -14.547 -30.75 1 95.31 13 GLN B N 1
ATOM 3357 C CA . GLN B 1 13 ? 22.922 -13.281 -31.422 1 95.31 13 GLN B CA 1
ATOM 3358 C C . GLN B 1 13 ? 21.625 -12.484 -31.625 1 95.31 13 GLN B C 1
ATOM 3360 O O . GLN B 1 13 ? 21.594 -11.273 -31.422 1 95.31 13 GLN B O 1
ATOM 3365 N N . LYS B 1 14 ? 20.594 -13.172 -31.984 1 93.56 14 LYS B N 1
ATOM 3366 C CA . LYS B 1 14 ? 19.297 -12.531 -32.156 1 93.56 14 LYS B CA 1
ATOM 3367 C C . LYS B 1 14 ? 18.797 -11.961 -30.828 1 93.56 14 LYS B C 1
ATOM 3369 O O . LYS B 1 14 ? 18.25 -10.852 -30.797 1 93.56 14 LYS B O 1
ATOM 3374 N N . ALA B 1 15 ? 18.938 -12.758 -29.766 1 95.62 15 ALA B N 1
ATOM 3375 C CA . ALA B 1 15 ? 18.484 -12.32 -28.438 1 95.62 15 ALA B CA 1
ATOM 3376 C C . ALA B 1 15 ? 19.219 -11.047 -28.016 1 95.62 15 ALA B C 1
ATOM 3378 O O . ALA B 1 15 ? 18.594 -10.117 -27.5 1 95.62 15 ALA B O 1
ATOM 3379 N N . LEU B 1 16 ? 20.5 -11.023 -28.219 1 95.44 16 LEU B N 1
ATOM 3380 C CA . LEU B 1 16 ? 21.297 -9.852 -27.875 1 95.44 16 LEU B CA 1
ATOM 3381 C C . LEU B 1 16 ? 20.875 -8.633 -28.688 1 95.44 16 LEU B C 1
ATOM 3383 O O . LEU B 1 16 ? 20.719 -7.539 -28.141 1 95.44 16 LEU B O 1
ATOM 3387 N N . ASN B 1 17 ? 20.641 -8.891 -30.016 1 92.81 17 ASN B N 1
ATOM 3388 C CA . ASN B 1 17 ? 20.234 -7.801 -30.906 1 92.81 17 ASN B CA 1
ATOM 3389 C C . ASN B 1 17 ? 18.875 -7.242 -30.516 1 92.81 17 ASN B C 1
ATOM 3391 O O . ASN B 1 17 ? 18.641 -6.035 -30.609 1 92.81 17 ASN B O 1
ATOM 3395 N N . ASN B 1 18 ? 18.062 -8.102 -30.172 1 91.56 18 ASN B N 1
ATOM 3396 C CA . ASN B 1 18 ? 16.703 -7.715 -29.859 1 91.56 18 ASN B CA 1
ATOM 3397 C C . ASN B 1 18 ? 16.625 -6.91 -28.562 1 91.56 18 ASN B C 1
ATOM 3399 O O . ASN B 1 18 ? 15.867 -5.941 -28.469 1 91.56 18 ASN B O 1
ATOM 3403 N N . TYR B 1 19 ? 17.391 -7.281 -27.609 1 90.88 19 TYR B N 1
ATOM 3404 C CA . TYR B 1 19 ? 17.219 -6.711 -26.281 1 90.88 19 TYR B CA 1
ATOM 3405 C C . TYR B 1 19 ? 18.094 -5.477 -26.094 1 90.88 19 TYR B C 1
ATOM 3407 O O . TYR B 1 19 ? 17.656 -4.48 -25.516 1 90.88 19 TYR B O 1
ATOM 3415 N N . PHE B 1 20 ? 19.266 -5.656 -26.641 1 90.06 20 PHE B N 1
ATOM 3416 C CA . PHE B 1 20 ? 20.188 -4.535 -26.469 1 90.06 20 PHE B CA 1
ATOM 3417 C C . PHE B 1 20 ? 20.172 -3.641 -27.703 1 90.06 20 PHE B C 1
ATOM 3419 O O . PHE B 1 20 ? 20.109 -4.133 -28.844 1 90.06 20 PHE B O 1
ATOM 3426 N N . ASN B 1 21 ? 19.812 -2.518 -27.562 1 84.06 21 ASN B N 1
ATOM 3427 C CA . ASN B 1 21 ? 19.828 -1.569 -28.672 1 84.06 21 ASN B CA 1
ATOM 3428 C C . ASN B 1 21 ? 21.25 -1.206 -29.062 1 84.06 21 ASN B C 1
ATOM 3430 O O . ASN B 1 21 ? 21.578 -0.027 -29.219 1 84.06 21 ASN B O 1
ATOM 3434 N N . GLU B 1 22 ? 22.125 -2.17 -29.062 1 83.44 22 GLU B N 1
ATOM 3435 C CA . GLU B 1 22 ? 23.516 -1.993 -29.438 1 83.44 22 GLU B CA 1
ATOM 3436 C C . GLU B 1 22 ? 24 -3.145 -30.328 1 83.44 22 GLU B C 1
ATOM 3438 O O . GLU B 1 22 ? 23.391 -4.211 -30.344 1 83.44 22 GLU B O 1
ATOM 3443 N N . ASP B 1 23 ? 25.016 -2.832 -31.062 1 85.38 23 ASP B N 1
ATOM 3444 C CA . ASP B 1 23 ? 25.625 -3.865 -31.906 1 85.38 23 ASP B CA 1
ATOM 3445 C C . ASP B 1 23 ? 26.562 -4.742 -31.078 1 85.38 23 ASP B C 1
ATOM 3447 O O . ASP B 1 23 ? 27.766 -4.48 -31.031 1 85.38 23 ASP B O 1
ATOM 3451 N N . LEU B 1 24 ? 26.016 -5.762 -30.5 1 93 24 LEU B N 1
ATOM 3452 C CA . LEU B 1 24 ? 26.812 -6.703 -29.719 1 93 24 LEU B CA 1
ATOM 3453 C C . LEU B 1 24 ? 27.109 -7.961 -30.531 1 93 24 LEU B C 1
ATOM 3455 O O . LEU B 1 24 ? 26.297 -8.383 -31.344 1 93 24 LEU B O 1
ATOM 3459 N N . GLN B 1 25 ? 28.281 -8.438 -30.359 1 94.5 25 GLN B N 1
ATOM 3460 C CA . GLN B 1 25 ? 28.672 -9.656 -31.062 1 94.5 25 GLN B CA 1
ATOM 3461 C C . GLN B 1 25 ? 28.891 -10.805 -30.078 1 94.5 25 GLN B C 1
ATOM 3463 O O . GLN B 1 25 ? 29.688 -10.688 -29.141 1 94.5 25 GLN B O 1
ATOM 3468 N N . LEU B 1 26 ? 28.219 -11.891 -30.328 1 96.5 26 LEU B N 1
ATOM 3469 C CA . LEU B 1 26 ? 28.422 -13.094 -29.516 1 96.5 26 LEU B CA 1
ATOM 3470 C C . LEU B 1 26 ? 29.766 -13.742 -29.812 1 96.5 26 LEU B C 1
ATOM 3472 O O . LEU B 1 26 ? 30.109 -13.953 -30.984 1 96.5 26 LEU B O 1
ATOM 3476 N N . VAL B 1 27 ? 30.453 -14.039 -28.828 1 95.5 27 VAL B N 1
ATOM 3477 C CA . VAL B 1 27 ? 31.734 -14.711 -28.969 1 95.5 27 VAL B CA 1
ATOM 3478 C C . VAL B 1 27 ? 31.547 -16.219 -28.812 1 95.5 27 VAL B C 1
ATOM 3480 O O . VAL B 1 27 ? 32 -17 -29.656 1 95.5 27 VAL B O 1
ATOM 3483 N N . THR B 1 28 ? 31.016 -16.625 -27.734 1 95.81 28 THR B N 1
ATOM 3484 C CA . THR B 1 28 ? 30.75 -18.031 -27.438 1 95.81 28 THR B CA 1
ATOM 3485 C C . THR B 1 28 ? 29.641 -18.172 -26.391 1 95.81 28 THR B C 1
ATOM 3487 O O . THR B 1 28 ? 29.172 -17.172 -25.844 1 95.81 28 THR B O 1
ATOM 3490 N N . PHE B 1 29 ? 29.109 -19.359 -26.297 1 96.56 29 PHE B N 1
ATOM 3491 C CA . PHE B 1 29 ? 28.141 -19.641 -25.234 1 96.56 29 PHE B CA 1
ATOM 3492 C C . PHE B 1 29 ? 28.297 -21.062 -24.734 1 96.56 29 PHE B C 1
ATOM 3494 O O . PHE B 1 29 ? 28.891 -21.906 -25.406 1 96.56 29 PHE B O 1
ATOM 3501 N N . THR B 1 30 ? 27.891 -21.297 -23.547 1 95.25 30 THR B N 1
ATOM 3502 C CA . THR B 1 30 ? 27.734 -22.625 -22.969 1 95.25 30 THR B CA 1
ATOM 3503 C C . THR B 1 30 ? 26.312 -22.812 -22.422 1 95.25 30 THR B C 1
ATOM 3505 O O . THR B 1 30 ? 25.703 -21.875 -21.938 1 95.25 30 THR B O 1
ATOM 3508 N N . SER B 1 31 ? 25.766 -24.047 -22.562 1 93.94 31 SER B N 1
ATOM 3509 C CA . SER B 1 31 ? 24.406 -24.312 -22.125 1 93.94 31 SER B CA 1
ATOM 3510 C C . SER B 1 31 ? 24.344 -25.625 -21.328 1 93.94 31 SER B C 1
ATOM 3512 O O . SER B 1 31 ? 24.969 -26.609 -21.703 1 93.94 31 SER B O 1
ATOM 3514 N N . THR B 1 32 ? 23.656 -25.531 -20.203 1 89.81 32 THR B N 1
ATOM 3515 C CA . THR B 1 32 ? 23.391 -26.703 -19.375 1 89.81 32 THR B CA 1
ATOM 3516 C C . THR B 1 32 ? 21.922 -26.766 -18.984 1 89.81 32 THR B C 1
ATOM 3518 O O . THR B 1 32 ? 21.188 -25.781 -19.125 1 89.81 32 THR B O 1
ATOM 3521 N N . ASN B 1 33 ? 21.453 -27.938 -18.547 1 84.62 33 ASN B N 1
ATOM 3522 C CA . ASN B 1 33 ? 20.094 -28.047 -18.031 1 84.62 33 ASN B CA 1
ATOM 3523 C C . ASN B 1 33 ? 19.891 -27.125 -16.812 1 84.62 33 ASN B C 1
ATOM 3525 O O . ASN B 1 33 ? 20.75 -27.062 -15.938 1 84.62 33 ASN B O 1
ATOM 3529 N N . ALA B 1 34 ? 18.844 -26.406 -16.844 1 81.12 34 ALA B N 1
ATOM 3530 C CA . ALA B 1 34 ? 18.625 -25.438 -15.789 1 81.12 34 ALA B CA 1
ATOM 3531 C C . ALA B 1 34 ? 17.969 -26.078 -14.578 1 81.12 34 ALA B C 1
ATOM 3533 O O . ALA B 1 34 ? 18.109 -25.578 -13.453 1 81.12 34 ALA B O 1
ATOM 3534 N N . VAL B 1 35 ? 17.062 -27.078 -14.75 1 71.81 35 VAL B N 1
ATOM 3535 C CA . VAL B 1 35 ? 16.344 -27.688 -13.641 1 71.81 35 VAL B CA 1
ATOM 3536 C C . VAL B 1 35 ? 16.422 -29.203 -13.742 1 71.81 35 VAL B C 1
ATOM 3538 O O . VAL B 1 35 ? 16.547 -29.75 -14.844 1 71.81 35 VAL B O 1
ATOM 3541 N N . PRO B 1 36 ? 16.391 -29.828 -12.516 1 64.69 36 PRO B N 1
ATOM 3542 C CA . PRO B 1 36 ? 16.375 -31.281 -12.531 1 64.69 36 PRO B CA 1
ATOM 3543 C C . PRO B 1 36 ? 15.094 -31.859 -13.133 1 64.69 36 PRO B C 1
ATOM 3545 O O . PRO B 1 36 ? 14.078 -31.156 -13.211 1 64.69 36 PRO B O 1
ATOM 3548 N N . GLU B 1 37 ? 15.242 -33.125 -13.578 1 58.53 37 GLU B N 1
ATOM 3549 C CA . GLU B 1 37 ? 14.062 -33.844 -14.016 1 58.53 37 GLU B CA 1
ATOM 3550 C C . GLU B 1 37 ? 12.992 -33.875 -12.93 1 58.53 37 GLU B C 1
ATOM 3552 O O . GLU B 1 37 ? 13.312 -34.031 -11.75 1 58.53 37 GLU B O 1
ATOM 3557 N N . GLY B 1 38 ? 11.664 -33.594 -13.234 1 57.69 38 GLY B N 1
ATOM 3558 C CA . GLY B 1 38 ? 10.586 -33.625 -12.258 1 57.69 38 GLY B CA 1
ATOM 3559 C C . GLY B 1 38 ? 10.164 -32.25 -11.781 1 57.69 38 GLY B C 1
ATOM 3560 O O . GLY B 1 38 ? 9.125 -32.125 -11.141 1 57.69 38 GLY B O 1
ATOM 3561 N N . ASP B 1 39 ? 11.039 -31.297 -12.133 1 58.94 39 ASP B N 1
ATOM 3562 C CA . ASP B 1 39 ? 10.688 -29.969 -11.648 1 58.94 39 ASP B CA 1
ATOM 3563 C C . ASP B 1 39 ? 10.047 -29.141 -12.75 1 58.94 39 ASP B C 1
ATOM 3565 O O . ASP B 1 39 ? 9.773 -27.953 -12.562 1 58.94 39 ASP B O 1
ATOM 3569 N N . ASN B 1 40 ? 10 -29.703 -13.945 1 59.25 40 ASN B N 1
ATOM 3570 C CA . ASN B 1 40 ? 9.375 -29.031 -15.07 1 59.25 40 ASN B CA 1
ATOM 3571 C C . ASN B 1 40 ? 8.562 -29.984 -15.93 1 59.25 40 ASN B C 1
ATOM 3573 O O . ASN B 1 40 ? 9.062 -31.047 -16.344 1 59.25 40 ASN B O 1
ATOM 3577 N N . TYR B 1 41 ? 7.371 -29.547 -16.219 1 61.53 41 TYR B N 1
ATOM 3578 C CA . TYR B 1 41 ? 6.473 -30.578 -16.734 1 61.53 41 TYR B CA 1
ATOM 3579 C C . TYR B 1 41 ? 6.102 -30.297 -18.188 1 61.53 41 TYR B C 1
ATOM 3581 O O . TYR B 1 41 ? 5.668 -31.203 -18.891 1 61.53 41 TYR B O 1
ATOM 3589 N N . THR B 1 42 ? 6.344 -29.078 -18.578 1 69 42 THR B N 1
ATOM 3590 C CA . THR B 1 42 ? 5.773 -28.812 -19.891 1 69 42 THR B CA 1
ATOM 3591 C C . THR B 1 42 ? 6.832 -28.266 -20.844 1 69 42 THR B C 1
ATOM 3593 O O . THR B 1 42 ? 6.617 -28.203 -22.047 1 69 42 THR B O 1
ATOM 3596 N N . SER B 1 43 ? 7.977 -27.906 -20.25 1 80.06 43 SER B N 1
ATOM 3597 C CA . SER B 1 43 ? 9 -27.266 -21.078 1 80.06 43 SER B CA 1
ATOM 3598 C C . SER B 1 43 ? 10.398 -27.75 -20.688 1 80.06 43 SER B C 1
ATOM 3600 O O . SER B 1 43 ? 10.578 -28.375 -19.641 1 80.06 43 SER B O 1
ATOM 3602 N N . ASP B 1 44 ? 11.266 -27.578 -21.641 1 83.69 44 ASP B N 1
ATOM 3603 C CA . ASP B 1 44 ? 12.68 -27.734 -21.328 1 83.69 44 ASP B CA 1
ATOM 3604 C C . ASP B 1 44 ? 13.32 -26.391 -20.984 1 83.69 44 ASP B C 1
ATOM 3606 O O . ASP B 1 44 ? 13.008 -25.375 -21.609 1 83.69 44 ASP B O 1
ATOM 3610 N N . LEU B 1 45 ? 14.102 -26.469 -20 1 90.44 45 LEU B N 1
ATOM 3611 C CA . LEU B 1 45 ? 14.781 -25.25 -19.562 1 90.44 45 LEU B CA 1
ATOM 3612 C C . LEU B 1 45 ? 16.297 -25.438 -19.594 1 90.44 45 LEU B C 1
ATOM 3614 O O . LEU B 1 45 ? 16.828 -26.406 -19.047 1 90.44 45 LEU B O 1
ATOM 3618 N N . PHE B 1 46 ? 16.953 -24.484 -20.203 1 92.69 46 PHE B N 1
ATOM 3619 C CA . PHE B 1 46 ? 18.422 -24.484 -20.266 1 92.69 46 PHE B CA 1
ATOM 3620 C C . PHE B 1 46 ? 18.984 -23.188 -19.703 1 92.69 46 PHE B C 1
ATOM 3622 O O . PHE B 1 46 ? 18.438 -22.109 -19.938 1 92.69 46 PHE B O 1
ATOM 3629 N N . ARG B 1 47 ? 20.031 -23.312 -18.922 1 95.44 47 ARG B N 1
ATOM 3630 C CA . ARG B 1 47 ? 20.812 -22.156 -18.5 1 95.44 47 ARG B CA 1
ATOM 3631 C C . ARG B 1 47 ? 22.016 -21.953 -19.406 1 95.44 47 ARG B C 1
ATOM 3633 O O . ARG B 1 47 ? 22.828 -22.844 -19.578 1 95.44 47 ARG B O 1
ATOM 3640 N N . SER B 1 48 ? 22.109 -20.828 -20.016 1 96.56 48 SER B N 1
ATOM 3641 C CA . SER B 1 48 ? 23.172 -20.547 -20.969 1 96.56 48 SER B CA 1
ATOM 3642 C C . SER B 1 48 ? 23.969 -19.312 -20.547 1 96.56 48 SER B C 1
ATOM 3644 O O . SER B 1 48 ? 23.375 -18.297 -20.156 1 96.56 48 SER B O 1
ATOM 3646 N N . THR B 1 49 ? 25.219 -19.453 -20.594 1 97.38 49 THR B N 1
ATOM 3647 C CA . THR B 1 49 ? 26.109 -18.312 -20.375 1 97.38 49 THR B CA 1
ATOM 3648 C C . THR B 1 49 ? 26.625 -17.766 -21.703 1 97.38 49 THR B C 1
ATOM 3650 O O . THR B 1 49 ? 27.266 -18.484 -22.469 1 97.38 49 THR B O 1
ATOM 3653 N N . LEU B 1 50 ? 26.375 -16.531 -21.938 1 97.56 50 LEU B N 1
ATOM 3654 C CA . LEU B 1 50 ? 26.781 -15.867 -23.172 1 97.56 50 LEU B CA 1
ATOM 3655 C C . LEU B 1 50 ? 28 -14.969 -22.938 1 97.56 50 LEU B C 1
ATOM 3657 O O . LEU B 1 50 ? 28 -14.164 -22 1 97.56 50 LEU B O 1
ATOM 3661 N N . ILE B 1 51 ? 28.953 -15.156 -23.719 1 97.19 51 ILE B N 1
ATOM 3662 C CA . ILE B 1 51 ? 30.078 -14.242 -23.766 1 97.19 51 ILE B CA 1
ATOM 3663 C C . ILE B 1 51 ? 30.016 -13.383 -25.016 1 97.19 51 ILE B C 1
ATOM 3665 O O . ILE B 1 51 ? 29.953 -13.906 -26.141 1 97.19 51 ILE B O 1
ATOM 3669 N N . TYR B 1 52 ? 29.969 -12.078 -24.797 1 95.56 52 TYR B N 1
ATOM 3670 C CA . TYR B 1 52 ? 29.828 -11.195 -25.953 1 95.56 52 TYR B CA 1
ATOM 3671 C C . TYR B 1 52 ? 30.703 -9.961 -25.812 1 95.56 52 TYR B C 1
ATOM 3673 O O . TYR B 1 52 ? 31.25 -9.695 -24.734 1 95.56 52 TYR B O 1
ATOM 3681 N N . ILE B 1 53 ? 30.875 -9.203 -26.938 1 94.12 53 ILE B N 1
ATOM 3682 C CA . ILE B 1 53 ? 31.719 -8.008 -26.953 1 94.12 53 ILE B CA 1
ATOM 3683 C C . ILE B 1 53 ? 31 -6.875 -27.672 1 94.12 53 ILE B C 1
ATOM 3685 O O . ILE B 1 53 ? 30.141 -7.117 -28.516 1 94.12 53 ILE B O 1
ATOM 3689 N N . ASN B 1 54 ? 31.219 -5.75 -27.156 1 90.75 54 ASN B N 1
ATOM 3690 C CA . ASN B 1 54 ? 30.953 -4.559 -27.953 1 90.75 54 ASN B CA 1
ATOM 3691 C C . ASN B 1 54 ? 32.125 -4.203 -28.859 1 90.75 54 ASN B C 1
ATOM 3693 O O . ASN B 1 54 ? 33.188 -3.797 -28.375 1 90.75 54 ASN B O 1
ATOM 3697 N N . PRO B 1 55 ? 31.828 -4.297 -30.062 1 84.38 55 PRO B N 1
ATOM 3698 C CA . PRO B 1 55 ? 32.969 -4.117 -30.969 1 84.38 55 PRO B CA 1
ATOM 3699 C C . PRO B 1 55 ? 33.594 -2.73 -30.844 1 84.38 55 PRO B C 1
ATOM 3701 O O . PRO B 1 55 ? 34.781 -2.564 -31.125 1 84.38 55 PRO B O 1
ATOM 3704 N N . LYS B 1 56 ? 32.906 -1.693 -30.469 1 82.88 56 LYS B N 1
ATOM 3705 C CA . LYS B 1 56 ? 33.438 -0.333 -30.359 1 82.88 56 LYS B CA 1
ATOM 3706 C C . LYS B 1 56 ? 34.25 -0.165 -29.078 1 82.88 56 LYS B C 1
ATOM 3708 O O . LYS B 1 56 ? 35.25 0.534 -29.062 1 82.88 56 LYS B O 1
ATOM 3713 N N . LYS B 1 57 ? 33.875 -0.982 -28.062 1 81.25 57 LYS B N 1
ATOM 3714 C CA . LYS B 1 57 ? 34.5 -0.797 -26.766 1 81.25 57 LYS B CA 1
ATOM 3715 C C . LYS B 1 57 ? 35.5 -1.925 -26.469 1 81.25 57 LYS B C 1
ATOM 3717 O O . LYS B 1 57 ? 36.344 -1.806 -25.578 1 81.25 57 LYS B O 1
ATOM 3722 N N . LYS B 1 58 ? 35.531 -2.85 -27.234 1 79.44 58 LYS B N 1
ATOM 3723 C CA . LYS B 1 58 ? 36.375 -4.043 -27.156 1 79.44 58 LYS B CA 1
ATOM 3724 C C . LYS B 1 58 ? 36.375 -4.625 -25.734 1 79.44 58 LYS B C 1
ATOM 3726 O O . LYS B 1 58 ? 37.375 -5.156 -25.281 1 79.44 58 LYS B O 1
ATOM 3731 N N . THR B 1 59 ? 35.344 -4.582 -25.016 1 88.94 59 THR B N 1
ATOM 3732 C CA . THR B 1 59 ? 35.188 -5.125 -23.672 1 88.94 59 THR B CA 1
ATOM 3733 C C . THR B 1 59 ? 34.281 -6.344 -23.688 1 88.94 59 THR B C 1
ATOM 3735 O O . THR B 1 59 ? 33.219 -6.32 -24.312 1 88.94 59 THR B O 1
ATOM 3738 N N . LYS B 1 60 ? 34.844 -7.426 -23.062 1 91.56 60 LYS B N 1
ATOM 3739 C CA . LYS B 1 60 ? 34.062 -8.664 -22.984 1 91.56 60 LYS B CA 1
ATOM 3740 C C . LYS B 1 60 ? 33.094 -8.633 -21.812 1 91.56 60 LYS B C 1
ATOM 3742 O O . LYS B 1 60 ? 33.406 -8.141 -20.734 1 91.56 60 LYS B O 1
ATOM 3747 N N . HIS B 1 61 ? 31.875 -9.086 -22.109 1 94.75 61 HIS B N 1
ATOM 3748 C CA . HIS B 1 61 ? 30.828 -9.156 -21.094 1 94.75 61 HIS B CA 1
ATOM 3749 C C . HIS B 1 61 ? 30.234 -10.562 -21.016 1 94.75 61 HIS B C 1
ATOM 3751 O O . HIS B 1 61 ? 30.344 -11.336 -21.969 1 94.75 61 HIS B O 1
ATOM 3757 N N . SER B 1 62 ? 29.797 -10.898 -19.891 1 96.44 62 SER B N 1
ATOM 3758 C CA . SER B 1 62 ? 29.141 -12.18 -19.672 1 96.44 62 SER B CA 1
ATOM 3759 C C . SER B 1 62 ? 27.703 -11.984 -19.219 1 96.44 62 SER B C 1
ATOM 3761 O O . SER B 1 62 ? 27.406 -11.078 -18.438 1 96.44 62 SER B O 1
ATOM 3763 N N . LEU B 1 63 ? 26.812 -12.805 -19.766 1 96.69 63 LEU B N 1
ATOM 3764 C CA . LEU B 1 63 ? 25.391 -12.75 -19.422 1 96.69 63 LEU B CA 1
ATOM 3765 C C . LEU B 1 63 ? 24.828 -14.156 -19.266 1 96.69 63 LEU B C 1
ATOM 3767 O O . LEU B 1 63 ? 25.016 -15.016 -20.141 1 96.69 63 LEU B O 1
ATOM 3771 N N . SER B 1 64 ? 24.203 -14.406 -18.141 1 97.62 64 SER B N 1
ATOM 3772 C CA . SER B 1 64 ? 23.5 -15.672 -17.953 1 97.62 64 SER B CA 1
ATOM 3773 C C . SER B 1 64 ? 22.031 -15.539 -18.328 1 97.62 64 SER B C 1
ATOM 3775 O O . SER B 1 64 ? 21.359 -14.594 -17.906 1 97.62 64 SER B O 1
ATOM 3777 N N . VAL B 1 65 ? 21.547 -16.5 -19.156 1 97.81 65 VAL B N 1
ATOM 3778 C CA . VAL B 1 65 ? 20.141 -16.469 -19.578 1 97.81 65 VAL B CA 1
ATOM 3779 C C . VAL B 1 65 ? 19.516 -17.844 -19.391 1 97.81 65 VAL B C 1
ATOM 3781 O O . VAL B 1 65 ? 20.219 -18.844 -19.266 1 97.81 65 VAL B O 1
ATOM 3784 N N . ILE B 1 66 ? 18.188 -17.859 -19.297 1 96.94 66 ILE B N 1
ATOM 3785 C CA 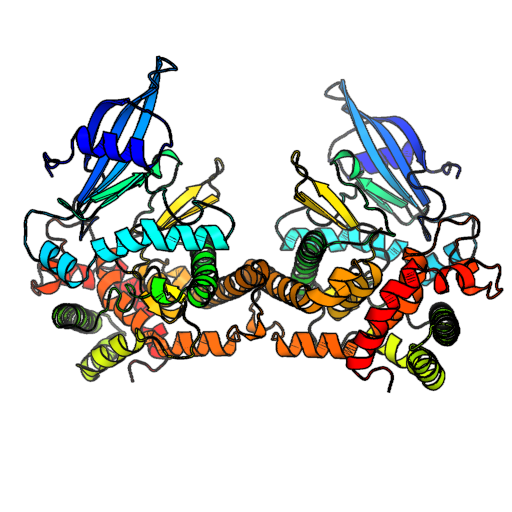. ILE B 1 66 ? 17.391 -19.078 -19.281 1 96.94 66 ILE B CA 1
ATOM 3786 C C . ILE B 1 66 ? 16.688 -19.25 -20.625 1 96.94 66 ILE B C 1
ATOM 3788 O O . ILE B 1 66 ? 15.953 -18.359 -21.062 1 96.94 66 ILE B O 1
ATOM 3792 N N . VAL B 1 67 ? 16.922 -20.406 -21.219 1 95.94 67 VAL B N 1
ATOM 3793 C CA . VAL B 1 67 ? 16.25 -20.719 -22.469 1 95.94 67 VAL B CA 1
ATOM 3794 C C . VAL B 1 67 ? 15.117 -21.719 -22.219 1 95.94 67 VAL B C 1
ATOM 3796 O O . VAL B 1 67 ? 15.359 -22.828 -21.75 1 95.94 67 VAL B O 1
ATOM 3799 N N . LYS B 1 68 ? 13.859 -21.266 -22.438 1 94.69 68 LYS B N 1
ATOM 3800 C CA . LYS B 1 68 ? 12.672 -22.109 -22.344 1 94.69 68 LYS B CA 1
ATOM 3801 C C . LYS B 1 68 ? 12.188 -22.531 -23.734 1 94.69 68 LYS B C 1
ATOM 3803 O O . LYS B 1 68 ? 11.984 -21.672 -24.609 1 94.69 68 LYS B O 1
ATOM 3808 N N . CYS B 1 69 ? 12.117 -23.781 -23.906 1 89.44 69 CYS B N 1
ATOM 3809 C CA . CYS B 1 69 ? 11.664 -24.203 -25.219 1 89.44 69 CYS B CA 1
ATOM 3810 C C . CYS B 1 69 ? 10.773 -25.438 -25.125 1 89.44 69 CYS B C 1
ATOM 3812 O O . CYS B 1 69 ? 10.734 -26.109 -24.094 1 89.44 69 CYS B O 1
ATOM 3814 N N . GLY B 1 70 ? 9.922 -25.547 -26.188 1 80.56 70 GLY B N 1
ATOM 3815 C CA . GLY B 1 70 ? 9.023 -26.688 -26.25 1 80.56 70 GLY B CA 1
ATOM 3816 C C . GLY B 1 70 ? 9.75 -28.016 -26.406 1 80.56 70 GLY B C 1
ATOM 3817 O O . GLY B 1 70 ? 10.867 -28.047 -26.922 1 80.56 70 GLY B O 1
ATOM 3818 N N . ASN B 1 71 ? 9.141 -29.062 -25.781 1 69.94 71 ASN B N 1
ATOM 3819 C CA . ASN B 1 71 ? 9.703 -30.406 -25.922 1 69.94 71 ASN B CA 1
ATOM 3820 C C . ASN B 1 71 ? 9.453 -30.969 -27.312 1 69.94 71 ASN B C 1
ATOM 3822 O O . ASN B 1 71 ? 8.305 -31.031 -27.781 1 69.94 71 ASN B O 1
ATOM 3826 N N . ASP B 1 72 ? 10.492 -31.031 -28.094 1 62.5 72 ASP B N 1
ATOM 3827 C CA . ASP B 1 72 ? 10.328 -31.484 -29.469 1 62.5 72 ASP B CA 1
ATOM 3828 C C . ASP B 1 72 ? 10.289 -33 -29.531 1 62.5 72 ASP B C 1
ATOM 3830 O O . ASP B 1 72 ? 10.242 -33.594 -30.625 1 62.5 72 ASP B O 1
ATOM 3834 N N . ASP B 1 73 ? 10.352 -33.594 -28.359 1 62.09 73 ASP B N 1
ATOM 3835 C CA . ASP B 1 73 ? 10.469 -35.062 -28.406 1 62.09 73 ASP B CA 1
ATOM 3836 C C . ASP B 1 73 ? 9.102 -35.719 -28.594 1 62.09 73 ASP B C 1
ATOM 3838 O O . ASP B 1 73 ? 9 -36.938 -28.719 1 62.09 73 ASP B O 1
ATOM 3842 N N . GLY B 1 74 ? 8.039 -34.969 -28.703 1 62.47 74 GLY B N 1
ATOM 3843 C CA . GLY B 1 74 ? 6.715 -35.531 -28.922 1 62.47 74 GLY B CA 1
ATOM 3844 C C . GLY B 1 74 ? 6.113 -36.125 -27.656 1 62.47 74 GLY B C 1
ATOM 3845 O O . GLY B 1 74 ? 6.625 -35.875 -26.547 1 62.47 74 GLY B O 1
ATOM 3846 N N . GLY B 1 75 ? 4.926 -36.531 -27.547 1 64.06 75 GLY B N 1
ATOM 3847 C CA . GLY B 1 75 ? 4.254 -37.188 -26.422 1 64.06 75 GLY B CA 1
ATOM 3848 C C . GLY B 1 75 ? 3.199 -36.312 -25.781 1 64.06 75 GLY B C 1
ATOM 3849 O O . GLY B 1 75 ? 2.715 -35.344 -26.391 1 64.06 75 GLY B O 1
ATOM 3850 N N . VAL B 1 76 ? 2.771 -36.75 -24.641 1 63.34 76 VAL B N 1
ATOM 3851 C CA . VAL B 1 76 ? 1.66 -36.125 -23.922 1 63.34 76 VAL B CA 1
ATOM 3852 C C . VAL B 1 76 ? 1.99 -34.688 -23.609 1 63.34 76 VA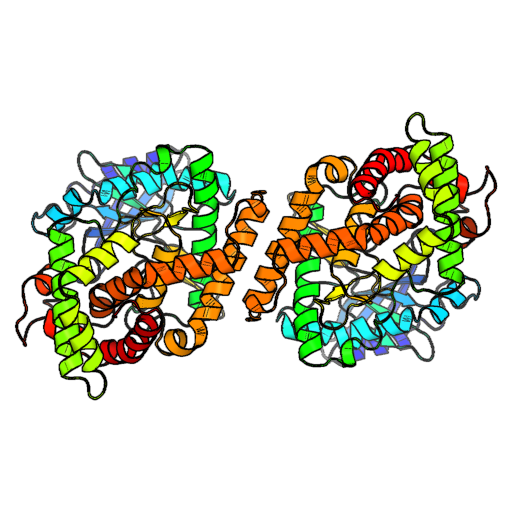L B C 1
ATOM 3854 O O . VAL B 1 76 ? 1.13 -33.812 -23.719 1 63.34 76 VAL B O 1
ATOM 3857 N N . LYS B 1 77 ? 3.232 -34.469 -23.344 1 67.19 77 LYS B N 1
ATOM 3858 C CA . LYS B 1 77 ? 3.643 -33.125 -23 1 67.19 77 LYS B CA 1
ATOM 3859 C C . LYS B 1 77 ? 3.514 -32.188 -24.188 1 67.19 77 LYS B C 1
ATOM 3861 O O . LYS B 1 77 ? 3.039 -31.047 -24.062 1 67.19 77 LYS B O 1
ATOM 3866 N N . THR B 1 78 ? 3.959 -32.688 -25.266 1 70.19 78 THR B N 1
ATOM 3867 C CA . THR B 1 78 ? 3.893 -31.891 -26.484 1 70.19 78 THR B CA 1
ATOM 3868 C C . THR B 1 78 ? 2.443 -31.641 -26.891 1 70.19 78 THR B C 1
ATOM 3870 O O . THR B 1 78 ? 2.096 -30.531 -27.312 1 70.19 78 THR B O 1
ATOM 3873 N N . ASP B 1 79 ? 1.686 -32.625 -26.688 1 68.56 79 ASP B N 1
ATOM 3874 C CA . ASP B 1 79 ? 0.275 -32.5 -27.047 1 68.56 79 ASP B CA 1
ATOM 3875 C C . ASP B 1 79 ? -0.44 -31.516 -26.141 1 68.56 79 ASP B C 1
ATOM 3877 O O . ASP B 1 79 ? -1.237 -30.703 -26.609 1 68.56 79 ASP B O 1
ATOM 3881 N N . LEU B 1 80 ? -0.083 -31.609 -24.906 1 68.88 80 LEU B N 1
ATOM 3882 C CA . LEU B 1 80 ? -0.675 -30.688 -23.938 1 68.88 80 LEU B CA 1
ATOM 3883 C C . LEU B 1 80 ? -0.263 -29.25 -24.234 1 68.88 80 LEU B C 1
ATOM 3885 O O . LEU B 1 80 ? -1.094 -28.344 -24.188 1 68.88 80 LEU B O 1
ATOM 3889 N N . ALA B 1 81 ? 0.936 -29.141 -24.578 1 74.12 81 ALA B N 1
ATOM 3890 C CA . ALA B 1 81 ? 1.47 -27.797 -24.844 1 74.12 81 ALA B CA 1
ATOM 3891 C C . ALA B 1 81 ? 0.785 -27.172 -26.062 1 74.12 81 ALA B C 1
ATOM 3893 O O . ALA B 1 81 ? 0.473 -25.984 -26.047 1 74.12 81 ALA B O 1
ATOM 3894 N N . LYS B 1 82 ? 0.53 -27.984 -26.969 1 73.5 82 LYS B N 1
ATOM 3895 C CA . LYS B 1 82 ? -0.12 -27.5 -28.172 1 73.5 82 LYS B CA 1
ATOM 3896 C C . LYS B 1 82 ? -1.6 -27.219 -27.938 1 73.5 82 LYS B C 1
ATOM 3898 O O . LYS B 1 82 ? -2.117 -26.172 -28.344 1 73.5 82 LYS B O 1
ATOM 3903 N N . LYS B 1 83 ? -2.146 -28.109 -27.25 1 72.44 83 LYS B N 1
ATOM 3904 C CA . LYS B 1 83 ? -3.582 -27.984 -27 1 72.44 83 LYS B CA 1
ATOM 3905 C C . LYS B 1 83 ? -3.893 -26.766 -26.125 1 72.44 83 LYS B C 1
ATOM 3907 O O . LYS B 1 83 ? -4.902 -26.094 -26.344 1 72.44 83 LYS B O 1
ATOM 3912 N N . LEU B 1 84 ? -2.98 -26.5 -25.281 1 75.31 84 LEU B N 1
ATOM 3913 C CA . LEU B 1 84 ? -3.229 -25.422 -24.328 1 75.31 84 LEU B CA 1
ATOM 3914 C C . LEU B 1 84 ? -2.527 -24.141 -24.781 1 75.31 84 LEU B C 1
ATOM 3916 O O . LEU B 1 84 ? -2.58 -23.125 -24.094 1 75.31 84 LEU B O 1
ATOM 3920 N N . HIS B 1 85 ? -1.958 -24.141 -25.891 1 82.38 85 HIS B N 1
ATOM 3921 C CA . HIS B 1 85 ? -1.277 -22.984 -26.469 1 82.38 85 HIS B CA 1
ATOM 3922 C C . HIS B 1 85 ? -0.317 -22.359 -25.469 1 82.38 85 HIS B C 1
ATOM 3924 O O . HIS B 1 85 ? -0.317 -21.141 -25.281 1 82.38 85 HIS B O 1
ATOM 3930 N N . LEU B 1 86 ? 0.442 -23.25 -24.875 1 88.06 86 LEU B N 1
ATOM 3931 C CA . LEU B 1 86 ? 1.248 -22.828 -23.734 1 88.06 86 LEU B CA 1
ATOM 3932 C C . LEU B 1 86 ? 2.279 -21.781 -24.156 1 88.06 86 LEU B C 1
ATOM 3934 O O . LEU B 1 86 ? 2.41 -20.734 -23.516 1 88.06 86 LEU B O 1
ATOM 3938 N N . PHE B 1 87 ? 2.936 -22.031 -25.25 1 90.5 87 PHE B N 1
ATOM 3939 C CA . PHE B 1 87 ? 3.99 -21.109 -25.656 1 90.5 87 PHE B CA 1
ATOM 3940 C C . PHE B 1 87 ? 3.4 -19.859 -26.297 1 90.5 87 PHE B C 1
ATOM 3942 O O . PHE B 1 87 ? 3.949 -18.766 -26.156 1 90.5 87 PHE B O 1
ATOM 3949 N N . ASP B 1 88 ? 2.258 -20.031 -26.969 1 92.44 88 ASP B N 1
ATOM 3950 C CA . ASP B 1 88 ? 1.583 -18.859 -27.531 1 92.44 88 ASP B CA 1
ATOM 3951 C C . ASP B 1 88 ? 1.225 -17.859 -26.422 1 92.44 88 ASP B C 1
ATOM 3953 O O . ASP B 1 88 ? 1.455 -16.656 -26.578 1 92.44 88 ASP B O 1
ATOM 3957 N N . LYS B 1 89 ? 0.754 -18.344 -25.359 1 94.75 89 LYS B N 1
ATOM 3958 C CA . LYS B 1 89 ? 0.335 -17.5 -24.234 1 94.75 89 LYS B CA 1
ATOM 3959 C C . LYS B 1 89 ? 1.535 -16.828 -23.578 1 94.75 89 LYS B C 1
ATOM 3961 O O . LYS B 1 89 ? 1.506 -15.625 -23.312 1 94.75 89 LYS B O 1
ATOM 3966 N N . GLU B 1 90 ? 2.506 -17.656 -23.359 1 96.31 90 GLU B N 1
ATOM 3967 C CA . GLU B 1 90 ? 3.656 -17.125 -22.641 1 96.31 90 GLU B CA 1
ATOM 3968 C C . GLU B 1 90 ? 4.414 -16.094 -23.484 1 96.31 90 GLU B C 1
ATOM 3970 O O . GLU B 1 90 ? 4.91 -15.102 -22.953 1 96.31 90 GLU B O 1
ATOM 3975 N N . ILE B 1 91 ? 4.516 -16.391 -24.781 1 96.31 91 ILE B N 1
ATOM 3976 C CA . ILE B 1 91 ? 5.148 -15.43 -25.688 1 96.31 91 ILE B CA 1
ATOM 3977 C C . ILE B 1 91 ? 4.324 -14.148 -25.734 1 96.31 91 ILE B C 1
ATOM 3979 O O . ILE B 1 91 ? 4.879 -13.047 -25.672 1 96.31 91 ILE B O 1
ATOM 3983 N N . GLU B 1 92 ? 3.004 -14.266 -25.797 1 97.12 92 GLU B N 1
ATOM 3984 C CA . GLU B 1 92 ? 2.121 -13.102 -25.75 1 97.12 92 GLU B CA 1
ATOM 3985 C C . GLU B 1 92 ? 2.318 -12.32 -24.453 1 97.12 92 GLU B C 1
ATOM 3987 O O . GLU B 1 92 ? 2.365 -11.086 -24.469 1 97.12 92 GLU B O 1
ATOM 3992 N N . MET B 1 93 ? 2.459 -13 -23.359 1 98.06 93 MET B N 1
ATOM 3993 C CA . MET B 1 93 ? 2.654 -12.375 -22.047 1 98.06 93 MET B CA 1
ATOM 3994 C C . MET B 1 93 ? 3.914 -11.523 -22.031 1 98.06 93 MET B C 1
ATOM 3996 O O . MET B 1 93 ? 3.875 -10.359 -21.625 1 98.06 93 MET B O 1
ATOM 4000 N N . PHE B 1 94 ? 5.004 -12.039 -22.547 1 97.62 94 PHE B N 1
ATOM 4001 C CA . PHE B 1 94 ? 6.297 -11.375 -22.422 1 97.62 94 PHE B CA 1
ATOM 4002 C C . PHE B 1 94 ? 6.453 -10.289 -23.484 1 97.62 94 PHE B C 1
ATOM 4004 O O . PHE B 1 94 ? 7.137 -9.289 -23.25 1 97.62 94 PHE B O 1
ATOM 4011 N N . THR B 1 95 ? 5.766 -10.438 -24.625 1 96.81 95 THR B N 1
ATOM 4012 C CA . THR B 1 95 ? 6.07 -9.547 -25.734 1 96.81 95 THR B CA 1
ATOM 4013 C C . THR B 1 95 ? 5.043 -8.422 -25.828 1 96.81 95 THR B C 1
ATOM 4015 O O . THR B 1 95 ? 5.336 -7.344 -26.344 1 96.81 95 THR B O 1
ATOM 4018 N N . ARG B 1 96 ? 3.879 -8.664 -25.297 1 97.62 96 ARG B N 1
ATOM 4019 C CA . ARG B 1 96 ? 2.84 -7.652 -25.469 1 97.62 96 ARG B CA 1
ATOM 4020 C C . ARG B 1 96 ? 2.207 -7.289 -24.125 1 97.62 96 ARG B C 1
ATOM 4022 O O . ARG B 1 96 ? 2.072 -6.109 -23.797 1 97.62 96 ARG B O 1
ATOM 4029 N N . THR B 1 97 ? 1.818 -8.25 -23.359 1 98.5 97 THR B N 1
ATOM 4030 C CA . THR B 1 97 ? 1.048 -8.039 -22.141 1 98.5 97 THR B CA 1
ATOM 4031 C C . THR B 1 97 ? 1.903 -7.367 -21.062 1 98.5 97 THR B C 1
ATOM 4033 O O . THR B 1 97 ? 1.527 -6.324 -20.531 1 98.5 97 THR B O 1
ATOM 4036 N N . PHE B 1 98 ? 3.1 -7.891 -20.781 1 98.38 98 PHE B N 1
ATOM 4037 C CA . PHE B 1 98 ? 3.971 -7.324 -19.766 1 98.38 98 PHE B CA 1
ATOM 4038 C C . PHE B 1 98 ? 4.391 -5.91 -20.125 1 98.38 98 PHE B C 1
ATOM 4040 O O . PHE B 1 98 ? 4.391 -5.016 -19.281 1 98.38 98 PHE B O 1
ATOM 4047 N N . PRO B 1 99 ? 4.777 -5.688 -21.359 1 97.81 99 PRO B N 1
ATOM 4048 C CA . PRO B 1 99 ? 5.094 -4.301 -21.719 1 97.81 99 PRO B CA 1
ATOM 4049 C C . PRO B 1 99 ? 3.949 -3.338 -21.406 1 97.81 99 PRO B C 1
ATOM 4051 O O . PRO B 1 99 ? 4.184 -2.248 -20.875 1 97.81 99 PRO B O 1
ATOM 4054 N N . ALA B 1 100 ? 2.727 -3.75 -21.719 1 98.56 100 ALA B N 1
ATOM 4055 C CA . ALA B 1 100 ? 1.569 -2.91 -21.422 1 98.56 100 ALA B CA 1
ATOM 4056 C C . ALA B 1 100 ? 1.39 -2.738 -19.906 1 98.56 100 ALA B C 1
ATOM 4058 O O . ALA B 1 100 ? 1.121 -1.634 -19.438 1 98.56 100 ALA B O 1
ATOM 4059 N N . ILE B 1 101 ? 1.562 -3.779 -19.156 1 98.69 101 ILE B N 1
ATOM 4060 C CA . ILE B 1 101 ? 1.411 -3.762 -17.703 1 98.69 101 ILE B CA 1
ATOM 4061 C C . ILE B 1 101 ? 2.463 -2.842 -17.094 1 98.69 101 ILE B C 1
ATOM 4063 O O . ILE B 1 101 ? 2.143 -2.006 -16.25 1 98.69 101 ILE B O 1
ATOM 4067 N N . TYR B 1 102 ? 3.656 -2.975 -17.594 1 98.25 102 TYR B N 1
ATOM 4068 C CA . TYR B 1 102 ? 4.742 -2.189 -17.016 1 98.25 102 TYR B CA 1
ATOM 4069 C C . TYR B 1 102 ? 4.594 -0.713 -17.359 1 98.25 102 TYR B C 1
ATOM 4071 O O . TYR B 1 102 ? 4.953 0.159 -16.578 1 98.25 102 TYR B O 1
ATOM 4079 N N . GLU B 1 103 ? 4.098 -0.479 -18.5 1 98.06 103 GLU B N 1
ATOM 4080 C CA . GLU B 1 103 ? 3.799 0.908 -18.844 1 98.06 103 GLU B CA 1
ATOM 4081 C C . GLU B 1 103 ? 2.789 1.514 -17.875 1 98.06 103 GLU B C 1
ATOM 4083 O O . GLU B 1 103 ? 2.941 2.658 -17.453 1 98.06 103 GLU B O 1
ATOM 4088 N N . ILE B 1 104 ? 1.811 0.786 -17.531 1 98.38 104 ILE B N 1
ATOM 4089 C CA . ILE B 1 104 ? 0.767 1.24 -16.625 1 98.38 104 ILE B CA 1
ATOM 4090 C C . ILE B 1 104 ? 1.345 1.408 -15.227 1 98.38 104 ILE B C 1
ATOM 4092 O O . ILE B 1 104 ? 1.086 2.412 -14.555 1 98.38 104 ILE B O 1
ATOM 4096 N N . LEU B 1 105 ? 2.166 0.452 -14.797 1 97.69 105 LEU B N 1
ATOM 4097 C CA . LEU B 1 105 ? 2.732 0.475 -13.453 1 97.69 105 LEU B CA 1
ATOM 4098 C C . LEU B 1 105 ? 3.768 1.587 -13.32 1 97.69 105 LEU B C 1
ATOM 4100 O O . LEU B 1 105 ? 3.982 2.111 -12.227 1 97.69 105 LEU B O 1
ATOM 4104 N N . GLY B 1 106 ? 4.445 1.913 -14.391 1 94.56 106 GLY B N 1
ATOM 4105 C CA . GLY B 1 106 ? 5.516 2.898 -14.359 1 94.56 106 GLY B CA 1
ATOM 4106 C C . GLY B 1 106 ? 6.828 2.34 -13.844 1 94.56 106 GLY B C 1
ATOM 4107 O O . GLY B 1 106 ? 7.789 3.086 -13.641 1 94.56 106 GLY B O 1
ATOM 4108 N N . GLU B 1 107 ? 6.844 1.115 -13.469 1 90.19 107 GLU B N 1
ATOM 4109 C CA . GLU B 1 107 ? 8.039 0.406 -13.008 1 90.19 107 GLU B CA 1
ATOM 4110 C C . GLU B 1 107 ? 8.219 -0.907 -13.766 1 90.19 107 GLU B C 1
ATOM 4112 O O . GLU B 1 107 ? 7.332 -1.763 -13.766 1 90.19 107 GLU B O 1
ATOM 4117 N N . HIS B 1 108 ? 9.383 -1.085 -14.258 1 89.5 108 HIS B N 1
ATOM 4118 C CA . HIS B 1 108 ? 9.625 -2.258 -15.094 1 89.5 108 HIS B CA 1
ATOM 4119 C C . HIS B 1 108 ? 10.312 -3.363 -14.305 1 89.5 108 HIS B C 1
ATOM 4121 O O . HIS B 1 108 ? 11.07 -3.086 -13.375 1 89.5 108 HIS B O 1
ATOM 4127 N N . TYR B 1 109 ? 10.055 -4.582 -14.703 1 91.69 109 TYR B N 1
ATOM 4128 C CA . TYR B 1 109 ? 10.719 -5.801 -14.25 1 91.69 109 TYR B CA 1
ATOM 4129 C C . TYR B 1 109 ? 10.586 -5.973 -12.742 1 91.69 109 TYR B C 1
ATOM 4131 O O . TYR B 1 109 ? 11.562 -6.301 -12.062 1 91.69 109 TYR B O 1
ATOM 4139 N N . THR B 1 110 ? 9.438 -5.602 -12.281 1 94.38 110 THR B N 1
ATOM 4140 C CA . THR B 1 110 ? 9.133 -5.793 -10.867 1 94.38 110 THR B CA 1
ATOM 4141 C C . THR B 1 110 ? 8.359 -7.094 -10.648 1 94.38 110 THR B C 1
ATOM 4143 O O . THR B 1 110 ? 8.289 -7.598 -9.523 1 94.38 110 THR B O 1
ATOM 4146 N N . LEU B 1 111 ? 7.805 -7.688 -11.734 1 98.44 111 LEU B N 1
ATOM 4147 C CA . LEU B 1 111 ? 6.902 -8.82 -11.578 1 98.44 111 LEU B CA 1
ATOM 4148 C C . LEU B 1 111 ? 7.559 -10.109 -12.055 1 98.44 111 LEU B C 1
ATOM 4150 O O . LEU B 1 111 ? 7.238 -11.195 -11.57 1 98.44 111 LEU B O 1
ATOM 4154 N N . SER B 1 112 ? 8.422 -10.008 -12.992 1 98.44 112 SER B N 1
ATOM 4155 C CA . SER B 1 112 ? 9.039 -11.172 -13.609 1 98.44 112 SER B CA 1
ATOM 4156 C C . SER B 1 112 ? 10.414 -10.836 -14.172 1 98.44 112 SER B C 1
ATOM 4158 O O . SER B 1 112 ? 10.945 -9.75 -13.922 1 98.44 112 SER B O 1
ATOM 4160 N N . SER B 1 113 ? 11.047 -11.812 -14.852 1 97.81 113 SER B N 1
ATOM 4161 C CA . SER B 1 113 ? 12.336 -11.617 -15.5 1 97.81 113 SER B CA 1
ATOM 4162 C C . SER B 1 113 ? 12.195 -10.812 -16.781 1 97.81 113 SER B C 1
ATOM 4164 O O . SER B 1 113 ? 11.117 -10.773 -17.391 1 97.81 113 SER B O 1
ATOM 4166 N N . LYS B 1 114 ? 13.258 -10.266 -17.172 1 97.12 114 LYS B N 1
ATOM 4167 C CA . LYS B 1 114 ? 13.328 -9.68 -18.5 1 97.12 114 LYS B CA 1
ATOM 4168 C C . LYS B 1 114 ? 13.25 -10.75 -19.578 1 97.12 114 LYS B C 1
ATOM 4170 O O . LYS B 1 114 ? 13.695 -11.883 -19.375 1 97.12 114 LYS B O 1
ATOM 4175 N N . CYS B 1 115 ? 12.641 -10.398 -20.609 1 97.88 115 CYS B N 1
ATOM 4176 C CA . CYS B 1 115 ? 12.617 -11.25 -21.797 1 97.88 115 CYS B CA 1
ATOM 4177 C C . CYS B 1 115 ? 13.492 -10.672 -22.906 1 97.88 115 CYS B C 1
ATOM 4179 O O . CYS B 1 115 ? 13.219 -9.586 -23.406 1 97.88 115 CYS B O 1
ATOM 4181 N N . LEU B 1 116 ? 14.523 -11.406 -23.297 1 97.38 116 LEU B N 1
ATOM 4182 C CA . LEU B 1 116 ? 15.461 -10.922 -24.312 1 97.38 116 LEU B CA 1
ATOM 4183 C C . LEU B 1 116 ? 14.945 -11.227 -25.719 1 97.38 116 LEU B C 1
ATOM 4185 O O . LEU B 1 116 ? 15.211 -10.469 -26.656 1 97.38 116 LEU B O 1
ATOM 4189 N N . TYR B 1 117 ? 14.328 -12.336 -25.766 1 96.56 117 TYR B N 1
ATOM 4190 C CA . TYR B 1 117 ? 13.859 -12.789 -27.078 1 96.56 117 TYR B CA 1
ATOM 4191 C C . TYR B 1 117 ? 12.773 -13.852 -26.938 1 96.56 117 TYR B C 1
ATOM 4193 O O . TYR B 1 117 ? 12.836 -14.688 -26.031 1 96.56 117 TYR B O 1
ATOM 4201 N N . AL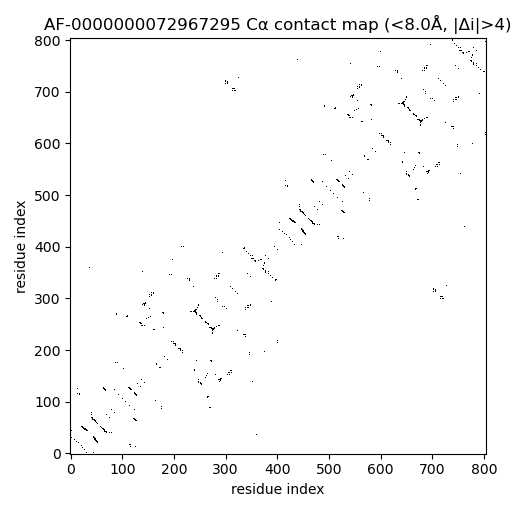A B 1 118 ? 11.734 -13.828 -27.75 1 96.94 118 ALA B N 1
ATOM 4202 C CA . ALA B 1 118 ? 10.672 -14.836 -27.797 1 96.94 118 ALA B CA 1
ATOM 4203 C C . ALA B 1 118 ? 10.133 -15 -29.219 1 96.94 118 ALA B C 1
ATOM 4205 O O . ALA B 1 118 ? 9.867 -14.016 -29.906 1 96.94 118 ALA B O 1
ATOM 4206 N N . CYS B 1 119 ? 10.031 -16.219 -29.609 1 93 119 CYS B N 1
ATOM 4207 C CA . CYS B 1 119 ? 9.5 -16.484 -30.938 1 93 119 CYS B CA 1
ATOM 4208 C C . CYS B 1 119 ? 8.906 -17.875 -31.031 1 93 119 CYS B C 1
ATOM 4210 O O . CYS B 1 119 ? 9.312 -18.781 -30.297 1 93 119 CYS B O 1
ATOM 4212 N N . ASN B 1 120 ? 7.938 -18.078 -31.891 1 90.62 120 ASN B N 1
ATOM 4213 C CA . ASN B 1 120 ? 7.285 -19.375 -32.062 1 90.62 120 ASN B CA 1
ATOM 4214 C C . ASN B 1 120 ? 7.773 -20.094 -33.312 1 90.62 120 ASN B C 1
ATOM 4216 O O . ASN B 1 120 ? 7.539 -21.297 -33.469 1 90.62 120 ASN B O 1
ATOM 4220 N N . ASP B 1 121 ? 8.461 -19.406 -34.094 1 88.75 121 ASP B N 1
ATOM 4221 C CA . ASP B 1 121 ? 8.883 -19.969 -35.375 1 88.75 121 ASP B CA 1
ATOM 4222 C C . ASP B 1 121 ? 10.367 -19.703 -35.625 1 88.75 121 ASP B C 1
ATOM 4224 O O . ASP B 1 121 ? 10.844 -18.578 -35.438 1 88.75 121 ASP B O 1
ATOM 4228 N N . PRO B 1 122 ? 11.117 -20.719 -36.031 1 88.75 122 PRO B N 1
ATOM 4229 C CA . PRO B 1 122 ? 10.711 -22.094 -36.344 1 88.75 122 PRO B CA 1
ATOM 4230 C C . PRO B 1 122 ? 10.516 -22.953 -35.094 1 88.75 122 PRO B C 1
ATOM 4232 O O . PRO B 1 122 ? 9.891 -24.016 -35.188 1 88.75 122 PRO B O 1
ATOM 4235 N N . HIS B 1 123 ? 11.07 -22.547 -34 1 87.06 123 HIS B N 1
ATOM 4236 C CA . HIS B 1 123 ? 10.898 -23.234 -32.719 1 87.06 123 HIS B CA 1
ATOM 4237 C C . HIS B 1 123 ? 10.305 -22.312 -31.656 1 87.06 123 HIS B C 1
ATOM 4239 O O . HIS B 1 123 ? 10.633 -21.109 -31.625 1 87.06 123 HIS B O 1
ATOM 4245 N N . SER B 1 124 ? 9.414 -22.875 -30.906 1 90.56 124 SER B N 1
ATOM 4246 C CA . SER B 1 124 ? 8.953 -22.094 -29.766 1 90.56 124 SER B CA 1
ATOM 4247 C C . SER B 1 124 ? 10.07 -21.906 -28.734 1 90.56 124 SER B C 1
ATOM 4249 O O . SER B 1 124 ? 10.57 -22.891 -28.172 1 90.56 124 SER B O 1
ATOM 4251 N N . VAL B 1 125 ? 10.461 -20.641 -28.531 1 93.81 125 VAL B N 1
ATOM 4252 C CA . VAL B 1 125 ? 11.578 -20.391 -27.625 1 93.81 125 VAL B CA 1
ATOM 4253 C C . VAL B 1 125 ? 11.414 -19.031 -26.938 1 93.81 125 VAL B C 1
ATOM 4255 O O . VAL B 1 125 ? 10.922 -18.078 -27.547 1 93.81 125 VAL B O 1
ATOM 4258 N N . ILE B 1 126 ? 11.719 -18.969 -25.703 1 96.81 126 ILE B N 1
ATOM 4259 C CA . ILE B 1 126 ? 11.781 -17.734 -24.922 1 96.81 126 ILE B CA 1
ATOM 4260 C C . ILE B 1 126 ? 13.133 -17.656 -24.203 1 96.81 126 ILE B C 1
ATOM 4262 O O . ILE B 1 126 ? 13.531 -18.578 -23.516 1 96.81 126 ILE B O 1
ATOM 4266 N N . VAL B 1 127 ? 13.875 -16.609 -24.438 1 97.69 127 VAL B N 1
ATOM 4267 C CA . VAL B 1 127 ? 15.141 -16.344 -23.766 1 97.69 127 VAL B CA 1
ATOM 4268 C C . VAL B 1 127 ? 14.953 -15.305 -22.672 1 97.69 127 VAL B C 1
ATOM 4270 O O . VAL B 1 127 ? 14.664 -14.141 -22.969 1 97.69 127 VAL B O 1
ATOM 4273 N N . LEU B 1 128 ? 15.172 -15.719 -21.422 1 98.06 128 LEU B N 1
ATOM 4274 C CA . LEU B 1 128 ? 14.836 -14.891 -20.266 1 98.06 128 LEU B CA 1
ATOM 4275 C C . LEU B 1 128 ? 16.094 -14.555 -19.469 1 98.06 128 LEU B C 1
ATOM 4277 O O . LEU B 1 128 ? 17.078 -15.297 -19.5 1 98.06 128 LEU B O 1
ATOM 4281 N N . GLU B 1 129 ? 15.977 -13.453 -18.766 1 97.62 129 GLU B N 1
ATOM 4282 C CA . GLU B 1 129 ? 16.984 -13.133 -17.75 1 97.62 129 GLU B CA 1
ATOM 4283 C C . GLU B 1 129 ? 17.062 -14.234 -16.688 1 97.62 129 GLU B C 1
ATOM 4285 O O . GLU B 1 129 ? 16.047 -14.758 -16.25 1 97.62 129 GLU B O 1
ATOM 4290 N N . ASP B 1 130 ? 18.266 -14.648 -16.375 1 97.44 130 ASP B N 1
ATOM 4291 C CA . ASP B 1 130 ? 18.484 -15.586 -15.273 1 97.44 130 ASP B CA 1
ATOM 4292 C C . ASP B 1 130 ? 18.359 -14.891 -13.922 1 97.44 130 ASP B C 1
ATOM 4294 O O . ASP B 1 130 ? 19.312 -14.281 -13.438 1 97.44 130 ASP B O 1
ATOM 4298 N N . LEU B 1 131 ? 17.312 -15.102 -13.203 1 97.69 131 LEU B N 1
ATOM 4299 C CA . LEU B 1 131 ? 16.984 -14.391 -11.977 1 97.69 131 LEU B CA 1
ATOM 4300 C C . LEU B 1 131 ? 17.922 -14.797 -10.844 1 97.69 131 LEU B C 1
ATOM 4302 O O . LEU B 1 131 ? 18.047 -14.086 -9.844 1 97.69 131 LEU B O 1
ATOM 4306 N N . THR B 1 132 ? 18.547 -15.984 -11.031 1 96.38 132 THR B N 1
ATOM 4307 C CA . THR B 1 132 ? 19.469 -16.422 -9.992 1 96.38 132 THR B CA 1
ATOM 4308 C C . THR B 1 132 ? 20.656 -15.453 -9.883 1 96.38 132 THR B C 1
ATOM 4310 O O . THR B 1 132 ? 21.25 -15.32 -8.82 1 96.38 132 THR B O 1
ATOM 4313 N N . THR B 1 133 ? 20.953 -14.828 -10.977 1 96.94 133 THR B N 1
ATOM 4314 C CA . THR B 1 133 ? 22.047 -13.859 -10.977 1 96.94 133 THR B CA 1
ATOM 4315 C C . THR B 1 133 ? 21.672 -12.609 -10.195 1 96.94 133 THR B C 1
ATOM 4317 O O . THR B 1 133 ? 22.531 -11.812 -9.82 1 96.94 133 THR B O 1
ATOM 4320 N N . LEU B 1 134 ? 20.453 -12.383 -9.961 1 96.75 134 LEU B N 1
ATOM 4321 C CA . LEU B 1 134 ? 19.938 -11.289 -9.141 1 96.75 134 LEU B CA 1
ATOM 4322 C C . LEU B 1 134 ? 19.609 -11.773 -7.734 1 96.75 134 LEU B C 1
ATOM 4324 O O . LEU B 1 134 ? 18.906 -11.086 -6.984 1 96.75 134 LEU B O 1
ATOM 4328 N N . ASN B 1 135 ? 19.969 -12.969 -7.438 1 97.06 135 ASN B N 1
ATOM 4329 C CA . ASN B 1 135 ? 19.875 -13.578 -6.117 1 97.06 135 ASN B CA 1
ATOM 4330 C C . ASN B 1 135 ? 18.453 -14 -5.801 1 97.06 135 ASN B C 1
ATOM 4332 O O . ASN B 1 135 ? 18.031 -13.977 -4.641 1 97.06 135 ASN B O 1
ATOM 4336 N N . PHE B 1 136 ? 17.734 -14.266 -6.785 1 97.81 136 PHE B N 1
ATOM 4337 C CA . PHE B 1 136 ? 16.438 -14.906 -6.566 1 97.81 136 PHE B CA 1
ATOM 4338 C C . PHE B 1 136 ? 16.594 -16.422 -6.512 1 97.81 136 PHE B C 1
ATOM 4340 O O . PHE B 1 136 ? 17.375 -17 -7.262 1 97.81 136 PHE B O 1
ATOM 4347 N N . GLU B 1 137 ? 15.812 -17.016 -5.734 1 96.25 137 GLU B N 1
ATOM 4348 C CA . GLU B 1 137 ? 15.859 -18.469 -5.598 1 96.25 137 GLU B CA 1
ATOM 4349 C C . GLU B 1 137 ? 14.461 -19.031 -5.41 1 96.25 137 GLU B C 1
ATOM 4351 O O . GLU B 1 137 ? 13.562 -18.359 -4.91 1 96.25 137 GLU B O 1
ATOM 4356 N N . MET B 1 138 ? 14.344 -20.25 -5.84 1 93.81 138 MET B N 1
ATOM 4357 C CA . MET B 1 138 ? 13.117 -21.016 -5.582 1 93.81 138 MET B CA 1
ATOM 4358 C C . MET B 1 138 ? 13.188 -21.703 -4.223 1 93.81 138 MET B C 1
ATOM 4360 O O . MET B 1 138 ? 14.234 -22.234 -3.846 1 93.81 138 MET B O 1
ATOM 4364 N N . LEU B 1 139 ? 12.094 -21.719 -3.553 1 94.12 139 LEU B N 1
ATOM 4365 C CA . LEU B 1 139 ? 12.055 -22.391 -2.262 1 94.12 139 LEU B CA 1
ATOM 4366 C C . LEU B 1 139 ? 11.594 -23.844 -2.422 1 94.12 139 LEU B C 1
ATOM 4368 O O . LEU B 1 139 ? 10.891 -24.172 -3.381 1 94.12 139 LEU B O 1
ATOM 4372 N N . PRO B 1 140 ? 11.977 -24.688 -1.486 1 90.75 140 PRO B N 1
ATOM 4373 C CA . PRO B 1 140 ? 11.57 -26.094 -1.588 1 90.75 140 PRO B CA 1
ATOM 4374 C C . PRO B 1 140 ? 10.055 -26.266 -1.61 1 90.75 140 PRO B C 1
ATOM 4376 O O . PRO B 1 140 ? 9.359 -25.766 -0.723 1 90.75 140 PRO B O 1
ATOM 4379 N N . ARG B 1 141 ? 9.609 -27 -2.512 1 88.88 141 ARG B N 1
ATOM 4380 C CA . ARG B 1 141 ? 8.18 -27.062 -2.793 1 88.88 141 ARG B CA 1
ATOM 4381 C C . ARG B 1 141 ? 7.426 -27.719 -1.643 1 88.88 141 ARG B C 1
ATOM 4383 O O . ARG B 1 141 ? 6.262 -27.406 -1.393 1 88.88 141 ARG B O 1
ATOM 4390 N N . HIS B 1 142 ? 8.07 -28.656 -0.843 1 91.94 142 HIS B N 1
ATOM 4391 C CA . HIS B 1 142 ? 7.359 -29.422 0.17 1 91.94 142 HIS B CA 1
ATOM 4392 C C . HIS B 1 142 ? 7.066 -28.578 1.401 1 91.94 142 HIS B C 1
ATOM 4394 O O . HIS B 1 142 ? 6.141 -28.875 2.162 1 91.94 142 HIS B O 1
ATOM 4400 N N . ILE B 1 143 ? 7.84 -27.562 1.567 1 91.94 143 ILE B N 1
ATOM 4401 C CA . ILE B 1 143 ? 7.785 -26.828 2.828 1 91.94 143 ILE B CA 1
ATOM 4402 C C . ILE B 1 143 ? 6.605 -25.875 2.812 1 91.94 143 ILE B C 1
ATOM 4404 O O . ILE B 1 143 ? 5.887 -25.75 3.809 1 91.94 143 ILE B O 1
ATOM 4408 N N . GLY B 1 144 ? 6.355 -25.188 1.692 1 94.31 144 GLY B N 1
ATOM 4409 C CA . GLY B 1 144 ? 5.309 -24.172 1.617 1 94.31 144 GLY B CA 1
ATOM 4410 C C . GLY B 1 144 ? 5.73 -22.828 2.182 1 94.31 144 GLY B C 1
ATOM 4411 O O . GLY B 1 144 ? 6.828 -22.703 2.729 1 94.31 144 GLY B O 1
ATOM 4412 N N . PHE B 1 145 ? 4.895 -21.844 2.104 1 98 145 PHE B N 1
ATOM 4413 C CA . PHE B 1 145 ? 5.242 -20.469 2.48 1 98 145 PHE B CA 1
ATOM 4414 C C . PHE B 1 145 ? 4.641 -20.109 3.832 1 98 145 PHE B C 1
ATOM 4416 O O . PHE B 1 145 ? 3.496 -20.469 4.125 1 98 145 PHE B O 1
ATOM 4423 N N . ASP B 1 146 ? 5.438 -19.438 4.641 1 97.81 146 ASP B N 1
ATOM 4424 C CA . ASP B 1 146 ? 4.906 -18.828 5.852 1 97.81 146 ASP B CA 1
ATOM 4425 C C . ASP B 1 146 ? 4.156 -17.547 5.535 1 97.81 146 ASP B C 1
ATOM 4427 O O . ASP B 1 146 ? 4.055 -17.141 4.371 1 97.81 146 ASP B O 1
ATOM 4431 N N . LEU B 1 147 ? 3.584 -16.938 6.523 1 98.25 147 LEU B N 1
ATOM 4432 C CA . LEU B 1 147 ? 2.703 -15.789 6.316 1 98.25 147 LEU B CA 1
ATOM 4433 C C . LEU B 1 147 ? 3.451 -14.641 5.648 1 98.25 147 LEU B C 1
ATOM 4435 O O . LEU B 1 147 ? 2.91 -13.977 4.766 1 98.25 147 LEU B O 1
ATOM 4439 N N . GLU B 1 148 ? 4.676 -14.359 6.074 1 97.88 148 GLU B N 1
ATOM 4440 C CA . GLU B 1 148 ? 5.461 -13.273 5.5 1 97.88 148 GLU B CA 1
ATOM 4441 C C . GLU B 1 148 ? 5.617 -13.438 3.99 1 97.88 148 GLU B C 1
ATOM 4443 O O . GLU B 1 148 ? 5.41 -12.492 3.227 1 97.88 148 GLU B O 1
ATOM 4448 N N . HIS B 1 149 ? 6.008 -14.609 3.588 1 98.5 149 HIS B N 1
ATOM 4449 C CA . HIS B 1 149 ? 6.148 -14.906 2.166 1 98.5 149 HIS B CA 1
ATOM 4450 C C . HIS B 1 149 ? 4.809 -14.812 1.446 1 98.5 149 HIS B C 1
ATOM 4452 O O . HIS B 1 149 ? 4.734 -14.281 0.334 1 98.5 149 HIS B O 1
ATOM 4458 N N . CYS B 1 150 ? 3.752 -15.328 2.098 1 98.69 150 CYS B N 1
ATOM 4459 C CA . CYS B 1 150 ? 2.424 -15.266 1.496 1 98.69 150 CYS B CA 1
ATOM 4460 C C . CYS B 1 150 ? 2.004 -13.828 1.238 1 98.69 150 CYS B C 1
ATOM 4462 O O . CYS B 1 150 ? 1.452 -13.516 0.181 1 98.69 150 CYS B O 1
ATOM 4464 N N . CYS B 1 151 ? 2.289 -12.969 2.197 1 98.5 151 CYS B N 1
ATOM 4465 C CA . CYS B 1 151 ? 1.934 -11.562 2.041 1 98.5 151 CYS B CA 1
ATOM 4466 C C . CYS B 1 151 ? 2.688 -10.938 0.875 1 98.5 151 CYS B C 1
ATOM 4468 O O . CYS B 1 151 ? 2.111 -10.172 0.098 1 98.5 151 CYS B O 1
ATOM 4470 N N . LYS B 1 152 ? 3.949 -11.258 0.732 1 98.62 152 LYS B N 1
ATOM 4471 C CA . LYS B 1 152 ? 4.73 -10.758 -0.392 1 98.62 152 LYS B CA 1
ATOM 4472 C C . LYS B 1 152 ? 4.16 -11.242 -1.722 1 98.62 152 LYS B C 1
ATOM 4474 O O . LYS B 1 152 ? 4.086 -10.477 -2.686 1 98.62 152 LYS B O 1
ATOM 4479 N N . VAL B 1 153 ? 3.742 -12.445 -1.767 1 98.81 153 VAL B N 1
ATOM 4480 C CA . VAL B 1 153 ? 3.184 -13.023 -2.984 1 98.81 153 VAL B CA 1
ATOM 4481 C C . VAL B 1 153 ? 1.911 -12.273 -3.375 1 98.81 153 VAL B C 1
ATOM 4483 O O . VAL B 1 153 ? 1.757 -11.859 -4.527 1 98.81 153 VAL B O 1
ATOM 4486 N N . VAL B 1 154 ? 1.012 -12.07 -2.426 1 98.75 154 VAL B N 1
ATOM 4487 C CA . VAL B 1 154 ? -0.274 -11.492 -2.799 1 98.75 154 VAL B CA 1
ATOM 4488 C C . VAL B 1 154 ? -0.11 -9.992 -3.055 1 98.75 154 VAL B C 1
ATOM 4490 O O . VAL B 1 154 ? -0.938 -9.375 -3.73 1 98.75 154 VAL B O 1
ATOM 4493 N N . GLU B 1 155 ? 0.941 -9.398 -2.512 1 98.62 155 GLU B N 1
ATOM 4494 C CA . GLU B 1 155 ? 1.269 -8.023 -2.891 1 98.62 155 GLU B CA 1
ATOM 4495 C C . GLU B 1 155 ? 1.596 -7.93 -4.379 1 98.62 155 GLU B C 1
ATOM 4497 O O . GLU B 1 155 ? 1.085 -7.051 -5.074 1 98.62 155 GLU B O 1
ATOM 4502 N N . LYS B 1 156 ? 2.463 -8.828 -4.859 1 98.69 156 LYS B N 1
ATOM 4503 C CA . LYS B 1 156 ? 2.83 -8.852 -6.273 1 98.69 156 LYS B CA 1
ATOM 4504 C C . LYS B 1 156 ? 1.648 -9.273 -7.141 1 98.69 156 LYS B C 1
ATOM 4506 O O . LYS B 1 156 ? 1.463 -8.75 -8.242 1 98.69 156 LYS B O 1
ATOM 4511 N N . MET B 1 157 ? 0.894 -10.211 -6.609 1 98.81 157 MET B N 1
ATOM 4512 C CA . MET B 1 157 ? -0.335 -10.625 -7.277 1 98.81 157 MET B CA 1
ATOM 4513 C C . MET B 1 157 ? -1.267 -9.438 -7.5 1 98.81 157 MET B C 1
ATOM 4515 O O . MET B 1 157 ? -1.753 -9.227 -8.609 1 98.81 157 MET B O 1
ATOM 4519 N N . ALA B 1 158 ? -1.45 -8.656 -6.434 1 98.81 158 ALA B N 1
ATOM 4520 C CA . ALA B 1 158 ? -2.338 -7.5 -6.48 1 98.81 158 ALA B CA 1
ATOM 4521 C C . ALA B 1 158 ? -1.83 -6.461 -7.48 1 98.81 158 ALA B C 1
ATOM 4523 O O . ALA B 1 158 ? -2.621 -5.812 -8.164 1 98.81 158 ALA B O 1
ATOM 4524 N N . GLN B 1 159 ? -0.546 -6.281 -7.516 1 98.69 159 GLN B N 1
ATOM 4525 C CA . GLN B 1 159 ? 0.06 -5.348 -8.461 1 98.69 159 GLN B CA 1
ATOM 4526 C C . GLN B 1 159 ? -0.244 -5.746 -9.898 1 98.69 159 GLN B C 1
ATOM 4528 O O . GLN B 1 159 ? -0.674 -4.914 -10.703 1 98.69 159 GLN B O 1
ATOM 4533 N N . MET B 1 160 ? -0.039 -6.98 -10.219 1 98.81 160 MET B N 1
ATOM 4534 C CA . MET B 1 160 ? -0.316 -7.473 -11.562 1 98.81 160 MET B CA 1
ATOM 4535 C C . MET B 1 160 ? -1.806 -7.387 -11.883 1 98.81 160 MET B C 1
ATOM 4537 O O . MET B 1 160 ? -2.191 -6.934 -12.961 1 98.81 160 MET B O 1
ATOM 4541 N N . HIS B 1 161 ? -2.631 -7.816 -10.953 1 98.88 161 HIS B N 1
ATOM 4542 C CA . HIS B 1 161 ? -4.078 -7.793 -11.133 1 98.88 161 HIS B CA 1
ATOM 4543 C C . HIS B 1 161 ? -4.582 -6.371 -11.359 1 98.88 161 HIS B C 1
ATOM 4545 O O . HIS B 1 161 ? -5.359 -6.121 -12.281 1 98.88 161 HIS B O 1
ATOM 4551 N N . ALA B 1 162 ? -4.082 -5.445 -10.523 1 98.81 162 ALA B N 1
ATOM 4552 C CA . ALA B 1 162 ? -4.504 -4.055 -10.648 1 98.81 162 ALA B CA 1
ATOM 4553 C C . ALA B 1 162 ? -4.156 -3.496 -12.031 1 98.81 162 ALA B C 1
ATOM 4555 O O . ALA B 1 162 ? -5.004 -2.9 -12.695 1 98.81 162 ALA B O 1
ATOM 4556 N N . ALA B 1 163 ? -2.936 -3.695 -12.461 1 98.81 163 ALA B N 1
ATOM 4557 C CA . ALA B 1 163 ? -2.496 -3.195 -13.766 1 98.81 163 ALA B CA 1
ATOM 4558 C C . ALA B 1 163 ? -3.309 -3.818 -14.898 1 98.81 163 ALA B C 1
ATOM 4560 O O . ALA B 1 163 ? -3.594 -3.16 -15.898 1 98.81 163 ALA B O 1
ATOM 4561 N N . SER B 1 164 ? -3.676 -5.051 -14.727 1 98.81 164 SER B N 1
ATOM 4562 C CA . SER B 1 164 ? -4.379 -5.762 -15.789 1 98.81 164 SER B CA 1
ATOM 4563 C C . SER B 1 164 ? -5.797 -5.23 -15.961 1 98.81 164 SER B C 1
ATOM 4565 O O . SER B 1 164 ? -6.359 -5.285 -17.062 1 98.81 164 SER B O 1
ATOM 4567 N N . VAL B 1 165 ? -6.422 -4.75 -14.883 1 98.62 165 VAL B N 1
ATOM 4568 C CA . VAL B 1 165 ? -7.738 -4.129 -14.977 1 98.62 165 VAL B CA 1
ATOM 4569 C C . VAL B 1 165 ? -7.68 -2.932 -15.922 1 98.62 165 VAL B C 1
ATOM 4571 O O . VAL B 1 165 ? -8.5 -2.809 -16.828 1 98.62 165 VAL B O 1
ATOM 4574 N N . ILE B 1 166 ? -6.707 -2.113 -15.672 1 98.62 166 ILE B N 1
ATOM 4575 C CA . ILE B 1 166 ? -6.539 -0.902 -16.469 1 98.62 166 ILE B CA 1
ATOM 4576 C C . ILE B 1 166 ? -6.109 -1.271 -17.891 1 98.62 166 ILE B C 1
ATOM 4578 O O . ILE B 1 166 ? -6.578 -0.673 -18.859 1 98.62 166 ILE B O 1
ATOM 4582 N N . MET B 1 167 ? -5.246 -2.273 -18.031 1 98.69 167 MET B N 1
ATOM 4583 C CA . MET B 1 167 ? -4.809 -2.764 -19.328 1 98.69 167 MET B CA 1
ATOM 4584 C C . MET B 1 167 ? -6 -3.178 -20.188 1 98.69 167 MET B C 1
ATOM 4586 O O . MET B 1 167 ? -6.082 -2.816 -21.359 1 98.69 167 MET B O 1
ATOM 4590 N N . TYR B 1 168 ? -6.879 -3.896 -19.609 1 98.06 168 TYR B N 1
ATOM 4591 C CA . TYR B 1 168 ? -8.055 -4.371 -20.328 1 98.06 168 TYR B CA 1
ATOM 4592 C C . TYR B 1 168 ? -8.914 -3.203 -20.797 1 98.06 168 TYR B C 1
ATOM 4594 O O . TYR B 1 168 ? -9.43 -3.209 -21.906 1 98.06 168 TYR B O 1
ATOM 4602 N N . GLU B 1 169 ? -9.094 -2.219 -19.984 1 97.12 169 GLU B N 1
ATOM 4603 C CA . GLU B 1 169 ? -9.891 -1.053 -20.344 1 97.12 169 GLU B CA 1
ATOM 4604 C C . GLU B 1 169 ? -9.242 -0.274 -21.484 1 97.12 169 GLU B C 1
ATOM 4606 O O . GLU B 1 169 ? -9.93 0.252 -22.359 1 97.12 169 GLU B O 1
ATOM 4611 N N . ASN B 1 170 ? -7.941 -0.23 -21.406 1 97.94 170 ASN B N 1
ATOM 4612 C CA . ASN B 1 170 ? -7.211 0.485 -22.453 1 97.94 170 ASN B CA 1
ATOM 4613 C C . ASN B 1 170 ? -7.246 -0.264 -23.781 1 97.94 170 ASN B C 1
ATOM 4615 O O . ASN B 1 170 ? -7.355 0.351 -24.844 1 97.94 170 ASN B O 1
ATOM 4619 N N . ASP B 1 171 ? -7.086 -1.613 -23.734 1 98.12 171 ASP B N 1
ATOM 4620 C CA . ASP B 1 171 ? -7.035 -2.438 -24.938 1 98.12 171 ASP B CA 1
ATOM 4621 C C . ASP B 1 171 ? -7.527 -3.855 -24.656 1 98.12 171 ASP B C 1
ATOM 4623 O O . ASP B 1 171 ? -6.727 -4.75 -24.359 1 98.12 171 ASP B O 1
ATOM 4627 N N . PRO B 1 172 ? -8.758 -4.109 -24.859 1 96.88 172 PRO B N 1
ATOM 4628 C CA . PRO B 1 172 ? -9.344 -5.422 -24.562 1 96.88 172 PRO B CA 1
ATOM 4629 C C . PRO B 1 172 ? -8.727 -6.543 -25.391 1 96.88 172 PRO B C 1
ATOM 4631 O O . PRO B 1 172 ? -8.836 -7.719 -25.031 1 96.88 172 PRO B O 1
ATOM 4634 N N . SER B 1 173 ? -8.094 -6.207 -26.453 1 97.25 173 SER B N 1
ATOM 4635 C CA . SER B 1 173 ? -7.52 -7.23 -27.312 1 97.25 173 SER B CA 1
ATOM 4636 C C . SER B 1 173 ? -6.344 -7.934 -26.641 1 97.25 173 SER B C 1
ATOM 4638 O O . SER B 1 173 ? -5.965 -9.039 -27.047 1 97.25 173 SER B O 1
ATOM 4640 N N . LEU B 1 174 ? -5.824 -7.367 -25.609 1 97.62 174 LEU B N 1
ATOM 4641 C CA . LEU B 1 174 ? -4.633 -7.891 -24.953 1 97.62 174 LEU B CA 1
ATOM 4642 C C . LEU B 1 174 ? -4.977 -9.102 -24.094 1 97.62 174 LEU B C 1
ATOM 4644 O O . LEU B 1 174 ? -4.082 -9.805 -23.625 1 97.62 174 LEU B O 1
ATOM 4648 N N . VAL B 1 175 ? -6.285 -9.375 -23.938 1 96.81 175 VAL B N 1
ATOM 4649 C CA . VAL B 1 175 ? -6.621 -10.523 -23.094 1 96.81 175 VAL B CA 1
ATOM 4650 C C . VAL B 1 175 ? -7.234 -11.625 -23.938 1 96.81 175 VAL B C 1
ATOM 4652 O O . VAL B 1 175 ? -7.723 -12.625 -23.422 1 96.81 175 VAL B O 1
ATOM 4655 N N . LYS B 1 176 ? -7.137 -11.516 -25.25 1 95.12 176 LYS B N 1
ATOM 4656 C CA . LYS B 1 176 ? -7.77 -12.453 -26.172 1 95.12 176 LYS B CA 1
ATOM 4657 C C . LYS B 1 176 ? -7.195 -13.859 -26.016 1 95.12 176 LYS B C 1
ATOM 4659 O O . LYS B 1 176 ? -7.918 -14.852 -26.141 1 95.12 176 LYS B O 1
ATOM 4664 N N . CYS B 1 177 ? -5.93 -13.969 -25.641 1 93.81 177 CYS B N 1
ATOM 4665 C CA . CYS B 1 177 ? -5.254 -15.258 -25.562 1 93.81 177 CYS B CA 1
ATOM 4666 C C . CYS B 1 177 ? -5.422 -15.867 -24.172 1 93.81 177 CYS B C 1
ATOM 4668 O O . CYS B 1 177 ? -4.918 -16.969 -23.906 1 93.81 177 CYS B O 1
ATOM 4670 N N . TYR B 1 178 ? -6.203 -15.203 -23.328 1 96.5 178 TYR B N 1
ATOM 4671 C CA . TYR B 1 178 ? -6.223 -15.617 -21.938 1 96.5 178 TYR B CA 1
ATOM 4672 C C . TYR B 1 178 ? -7.625 -16.047 -21.516 1 96.5 178 TYR B C 1
ATOM 4674 O O . TYR B 1 178 ? -8.039 -15.805 -20.375 1 96.5 178 TYR B O 1
ATOM 4682 N N . ALA B 1 179 ? -8.352 -16.719 -22.406 1 93.25 179 ALA B N 1
ATOM 4683 C CA . ALA B 1 179 ? -9.734 -17.125 -22.141 1 93.25 179 ALA B CA 1
ATOM 4684 C C . ALA B 1 179 ? -9.789 -18.375 -21.266 1 93.25 179 ALA B C 1
ATOM 4686 O O . ALA B 1 179 ? -10.734 -18.562 -20.5 1 93.25 179 ALA B O 1
ATOM 4687 N N . GLU B 1 180 ? -8.781 -19.234 -21.422 1 92.69 180 GLU B N 1
ATOM 4688 C CA . GLU B 1 180 ? -8.727 -20.484 -20.656 1 92.69 180 GLU B CA 1
ATOM 4689 C C . GLU B 1 180 ? -7.375 -20.656 -19.969 1 92.69 180 GLU B C 1
ATOM 4691 O O . GLU B 1 180 ? -6.34 -20.297 -20.531 1 92.69 180 GLU B O 1
ATOM 4696 N N . GLY B 1 181 ? -7.406 -21.188 -18.797 1 93.56 181 GLY B N 1
ATOM 4697 C CA . GLY B 1 181 ? -6.195 -21.422 -18.031 1 93.56 181 GLY B CA 1
ATOM 4698 C C . GLY B 1 181 ? -5.926 -22.891 -17.781 1 93.56 181 GLY B C 1
ATOM 4699 O O . GLY B 1 181 ? -6.199 -23.734 -18.641 1 93.56 181 GLY B O 1
ATOM 4700 N N . LEU B 1 182 ? -5.363 -23.188 -16.703 1 92.44 182 LEU B N 1
ATOM 4701 C CA . LEU B 1 182 ? -4.922 -24.531 -16.328 1 92.44 182 LEU B CA 1
ATOM 4702 C C . LEU B 1 182 ? -6.086 -25.516 -16.359 1 92.44 182 LEU B C 1
ATOM 4704 O O . LEU B 1 182 ? -5.934 -26.641 -16.828 1 92.44 182 LEU B O 1
ATOM 4708 N N . TYR B 1 183 ? -7.199 -25.062 -15.914 1 94.19 183 TYR B N 1
ATOM 4709 C CA . TYR B 1 183 ? -8.375 -25.938 -15.852 1 94.19 183 TYR B CA 1
ATOM 4710 C C . TYR B 1 183 ? -9.359 -25.609 -16.953 1 94.19 183 TYR B C 1
ATOM 4712 O O . TYR B 1 183 ? -10.539 -25.375 -16.703 1 94.19 183 TYR B O 1
ATOM 4720 N N . ALA B 1 184 ? -8.836 -25.656 -18.188 1 91.38 184 ALA B N 1
ATOM 4721 C CA . ALA B 1 184 ? -9.695 -25.531 -19.359 1 91.38 184 ALA B CA 1
ATOM 4722 C C . ALA B 1 184 ? -10.641 -26.719 -19.484 1 91.38 184 ALA B C 1
ATOM 4724 O O . ALA B 1 184 ? -10.258 -27.859 -19.188 1 91.38 184 ALA B O 1
ATOM 4725 N N . ASP B 1 185 ? -11.82 -26.406 -19.922 1 90.56 185 ASP B N 1
ATOM 4726 C CA . ASP B 1 185 ? -12.844 -27.453 -20.016 1 90.56 185 ASP B CA 1
ATOM 4727 C C . ASP B 1 185 ? -12.672 -28.281 -21.281 1 90.56 185 ASP B C 1
ATOM 4729 O O . ASP B 1 185 ? -13.383 -28.078 -22.266 1 90.56 185 ASP B O 1
ATOM 4733 N N . ASN B 1 186 ? -11.805 -29.203 -21.266 1 87.5 186 ASN B N 1
ATOM 4734 C CA . ASN B 1 186 ? -11.594 -30.156 -22.344 1 87.5 186 ASN B CA 1
ATOM 4735 C C . ASN B 1 186 ? -11.391 -31.562 -21.812 1 87.5 186 ASN B C 1
ATOM 4737 O O . ASN B 1 186 ? -11.312 -31.766 -20.594 1 87.5 186 ASN B O 1
ATOM 4741 N N . GLU B 1 187 ? -11.359 -32.5 -22.672 1 87.25 187 GLU B N 1
ATOM 4742 C CA . GLU B 1 187 ? -11.391 -33.906 -22.281 1 87.25 187 GLU B CA 1
ATOM 4743 C C . GLU B 1 187 ? -10.18 -34.281 -21.438 1 87.25 187 GLU B C 1
ATOM 4745 O O . GLU B 1 187 ? -10.305 -34.969 -20.422 1 87.25 187 GLU B O 1
ATOM 4750 N N . MET B 1 188 ? -9.086 -33.812 -21.766 1 84.31 188 MET B N 1
ATOM 4751 C CA . MET B 1 188 ? -7.859 -34.156 -21.062 1 84.31 188 MET B CA 1
ATOM 4752 C C . MET B 1 188 ? -7.879 -33.625 -19.625 1 84.31 188 MET B C 1
ATOM 4754 O O . MET B 1 188 ? -7.527 -34.344 -18.688 1 84.31 188 MET B O 1
ATOM 4758 N N . ILE B 1 189 ? -8.258 -32.438 -19.531 1 89.12 189 ILE B N 1
ATOM 4759 C CA . ILE B 1 189 ? -8.281 -31.797 -18.203 1 89.12 189 ILE B CA 1
ATOM 4760 C C . ILE B 1 189 ? -9.383 -32.438 -17.359 1 89.12 189 ILE B C 1
ATOM 4762 O O . ILE B 1 189 ? -9.203 -32.625 -16.156 1 89.12 189 ILE B O 1
ATOM 4766 N N . ARG B 1 190 ? -10.492 -32.781 -17.969 1 91.25 190 ARG B N 1
ATOM 4767 C CA . ARG B 1 190 ? -11.555 -33.469 -17.25 1 91.25 190 ARG B CA 1
ATOM 4768 C C . ARG B 1 190 ? -11.062 -34.812 -16.703 1 91.25 190 ARG B C 1
ATOM 4770 O O . ARG B 1 190 ? -11.367 -35.156 -15.562 1 91.25 190 ARG B O 1
ATOM 4777 N N . GLU B 1 191 ? -10.344 -35.469 -17.5 1 89.62 191 GLU B N 1
ATOM 4778 C CA . GLU B 1 191 ? -9.797 -36.75 -17.078 1 89.62 191 GLU B CA 1
ATOM 4779 C C . GLU B 1 191 ? -8.82 -36.562 -15.922 1 89.62 191 GLU B C 1
ATOM 4781 O O . GLU B 1 191 ? -8.828 -37.344 -14.961 1 89.62 191 GLU B O 1
ATOM 4786 N N . TRP B 1 192 ? -8.016 -35.562 -16.078 1 88.75 192 TRP B N 1
ATOM 4787 C CA . TRP B 1 192 ? -7.008 -35.281 -15.055 1 88.75 192 TRP B CA 1
ATOM 4788 C C . TRP B 1 192 ? -7.668 -34.938 -13.719 1 88.75 192 TRP B C 1
ATOM 4790 O O . TRP B 1 192 ? -7.316 -35.531 -12.68 1 88.75 192 TRP B O 1
ATOM 4800 N N . VAL B 1 193 ? -8.633 -34.094 -13.75 1 93.56 193 VAL B N 1
ATOM 4801 C CA . VAL B 1 193 ? -9.305 -33.625 -12.539 1 93.56 193 VAL B CA 1
ATOM 4802 C C . VAL B 1 193 ? -10.117 -34.781 -11.938 1 93.56 193 VAL B C 1
ATOM 4804 O O . VAL B 1 193 ? -10.125 -34.969 -10.719 1 93.56 193 VAL B O 1
ATOM 4807 N N . SER B 1 194 ? -10.727 -35.562 -12.805 1 93.38 194 SER B N 1
ATOM 4808 C CA . SER B 1 194 ? -11.492 -36.719 -12.344 1 93.38 194 SER B CA 1
ATOM 4809 C C . SER B 1 194 ? -10.602 -37.75 -11.633 1 93.38 194 SER B C 1
ATOM 4811 O O . SER B 1 194 ? -10.984 -38.281 -10.602 1 93.38 194 SER B O 1
ATOM 4813 N N . ALA B 1 195 ? -9.484 -37.969 -12.227 1 91.12 195 ALA B N 1
ATOM 4814 C CA . ALA B 1 195 ? -8.523 -38.875 -11.609 1 91.12 195 ALA B CA 1
ATOM 4815 C C . ALA B 1 195 ? -8.086 -38.344 -10.242 1 91.12 195 ALA B C 1
ATOM 4817 O O . ALA B 1 195 ? -7.938 -39.125 -9.297 1 91.12 195 ALA B O 1
ATOM 4818 N N . GLY B 1 196 ? -7.887 -37.062 -10.164 1 93.88 196 GLY B N 1
ATOM 4819 C CA . GLY B 1 196 ? -7.516 -36.438 -8.898 1 93.88 196 GLY B CA 1
ATOM 4820 C C . GLY B 1 196 ? -8.586 -36.594 -7.832 1 93.88 196 GLY B C 1
ATOM 4821 O O . GLY B 1 196 ? -8.289 -36.969 -6.695 1 93.88 196 GLY B O 1
ATOM 4822 N N . TYR B 1 197 ? -9.828 -36.344 -8.211 1 95.06 197 TYR B N 1
ATOM 4823 C CA . TYR B 1 197 ? -10.945 -36.5 -7.281 1 95.06 197 TYR B CA 1
ATOM 4824 C C . TYR B 1 197 ? -11.07 -37.938 -6.816 1 95.06 197 TYR B C 1
ATOM 4826 O O . TYR B 1 197 ? -11.312 -38.188 -5.633 1 95.06 197 TYR B O 1
ATOM 4834 N N . GLY B 1 198 ? -10.969 -38.812 -7.77 1 94.19 198 GLY B N 1
ATOM 4835 C CA . GLY B 1 198 ? -11.039 -40.219 -7.422 1 94.19 198 GLY B CA 1
ATOM 4836 C C . GLY B 1 198 ? -9.969 -40.656 -6.434 1 94.19 198 GLY B C 1
ATOM 4837 O O . GLY B 1 198 ? -10.258 -41.344 -5.461 1 94.19 198 GLY B O 1
ATOM 4838 N N . ALA B 1 199 ? -8.758 -40.281 -6.727 1 94.44 199 ALA B N 1
ATOM 4839 C CA . ALA B 1 199 ? -7.641 -40.625 -5.855 1 94.44 199 ALA B CA 1
ATOM 4840 C C . ALA B 1 199 ? -7.816 -40 -4.469 1 94.44 199 ALA B C 1
ATOM 4842 O O . ALA B 1 199 ? -7.512 -40.625 -3.457 1 94.44 199 ALA B O 1
ATOM 4843 N N . LEU B 1 200 ? -8.273 -38.781 -4.434 1 96.25 200 LEU B N 1
ATOM 4844 C CA . LEU B 1 200 ? -8.523 -38.125 -3.16 1 96.25 200 LEU B CA 1
ATOM 4845 C C . LEU B 1 200 ? -9.617 -38.812 -2.375 1 96.25 200 LEU B C 1
ATOM 4847 O O . LEU B 1 200 ? -9.484 -39.031 -1.167 1 96.25 200 LEU B O 1
ATOM 4851 N N . SER B 1 201 ? -10.664 -39.156 -3.045 1 96.06 201 SER B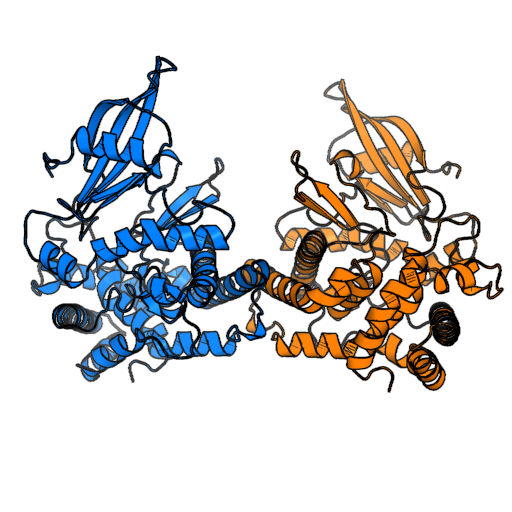 N 1
ATOM 4852 C CA . SER B 1 201 ? -11.766 -39.875 -2.406 1 96.06 201 SER B CA 1
ATOM 4853 C C . SER B 1 201 ? -11.289 -41.188 -1.805 1 96.06 201 SER B C 1
ATOM 4855 O O . SER B 1 201 ? -11.641 -41.531 -0.671 1 96.06 201 SER B O 1
ATOM 4857 N N . ASP B 1 202 ? -10.562 -41.875 -2.561 1 95.12 202 ASP B N 1
ATOM 4858 C CA . ASP B 1 202 ? -10 -43.125 -2.094 1 95.12 202 ASP B CA 1
ATOM 4859 C C . ASP B 1 202 ? -9.109 -42.938 -0.875 1 95.12 202 ASP B C 1
ATOM 4861 O O . ASP B 1 202 ? -9.188 -43.688 0.098 1 95.12 202 ASP B O 1
ATOM 4865 N N . ALA B 1 203 ? -8.258 -41.969 -0.944 1 95.62 203 ALA B N 1
ATOM 4866 C CA . ALA B 1 203 ? -7.359 -41.656 0.169 1 95.62 203 ALA B CA 1
ATOM 4867 C C . ALA B 1 203 ? -8.148 -41.344 1.433 1 95.62 203 ALA B C 1
ATOM 4869 O O . ALA B 1 203 ? -7.809 -41.812 2.523 1 95.62 203 ALA B O 1
ATOM 4870 N N . CYS B 1 204 ? -9.148 -40.531 1.262 1 96.38 204 CYS B N 1
ATOM 4871 C CA . CYS B 1 204 ? -9.969 -40.094 2.391 1 96.38 204 CYS B CA 1
ATOM 4872 C C . CYS B 1 204 ? -10.586 -41.312 3.09 1 96.38 204 CYS B C 1
ATOM 4874 O O . CYS B 1 204 ? -10.781 -41.281 4.309 1 96.38 204 CYS B O 1
ATOM 4876 N N . SER B 1 205 ? -10.906 -42.312 2.316 1 92.44 205 SER B N 1
ATOM 4877 C CA . SER B 1 205 ? -11.523 -43.5 2.883 1 92.44 205 SER B CA 1
ATOM 4878 C C . SER B 1 205 ? -10.586 -44.188 3.854 1 92.44 205 SER B C 1
ATOM 4880 O O . SER B 1 205 ? -11.023 -44.969 4.699 1 92.44 205 SER B O 1
ATOM 4882 N N . ARG B 1 206 ? -9.336 -43.875 3.746 1 91.31 206 ARG B N 1
ATOM 4883 C CA . ARG B 1 206 ? -8.328 -44.5 4.594 1 91.31 206 ARG B CA 1
ATOM 4884 C C . ARG B 1 206 ? -7.883 -43.562 5.711 1 91.31 206 ARG B C 1
ATOM 4886 O O . ARG B 1 206 ? -7.066 -43.938 6.555 1 91.31 206 ARG B O 1
ATOM 4893 N N . TRP B 1 207 ? -8.305 -42.344 5.699 1 94.62 207 TRP B N 1
ATOM 4894 C CA . TRP B 1 207 ? -7.953 -41.344 6.719 1 94.62 207 TRP B CA 1
ATOM 4895 C C . TRP B 1 207 ? -9.023 -41.281 7.805 1 94.62 207 TRP B C 1
ATOM 4897 O O . TRP B 1 207 ? -10.109 -40.75 7.59 1 94.62 207 TRP B O 1
ATOM 4907 N N . PRO B 1 208 ? -8.641 -41.844 9.039 1 93.75 208 PRO B N 1
ATOM 4908 C CA . PRO B 1 208 ? -9.641 -41.844 10.102 1 93.75 208 PRO B CA 1
ATOM 4909 C C . PRO B 1 208 ? -10.258 -40.469 10.328 1 93.75 208 PRO B C 1
ATOM 4911 O O . PRO B 1 208 ? -9.539 -39.5 10.578 1 93.75 208 PRO B O 1
ATOM 4914 N N . GLY B 1 209 ? -11.586 -40.375 10.227 1 94.31 209 GLY B N 1
ATOM 4915 C CA . GLY B 1 209 ? -12.297 -39.156 10.5 1 94.31 209 GLY B CA 1
ATOM 4916 C C . GLY B 1 209 ? -12.539 -38.312 9.266 1 94.31 209 GLY B C 1
ATOM 4917 O O . GLY B 1 209 ? -13.25 -37.312 9.312 1 94.31 209 GLY B O 1
ATOM 4918 N N . PHE B 1 210 ? -11.984 -38.75 8.117 1 96.44 210 PHE B N 1
ATOM 4919 C CA . PHE B 1 210 ? -12.094 -37.938 6.918 1 96.44 210 PHE B CA 1
ATOM 4920 C C . PHE B 1 210 ? -12.844 -38.688 5.816 1 96.44 210 PHE B C 1
ATOM 4922 O O . PHE B 1 210 ? -12.953 -38.188 4.695 1 96.44 210 PHE B O 1
ATOM 4929 N N . GLU B 1 211 ? -13.461 -39.812 6.156 1 96.19 211 GLU B N 1
ATOM 4930 C CA . GLU B 1 211 ? -14.18 -40.656 5.203 1 96.19 211 GLU B CA 1
ATOM 4931 C C . GLU B 1 211 ? -15.359 -39.906 4.594 1 96.19 211 GLU B C 1
ATOM 4933 O O . GLU B 1 211 ? -15.672 -40.094 3.414 1 96.19 211 GLU B O 1
ATOM 4938 N N . LYS B 1 212 ? -15.945 -39.062 5.387 1 96.5 212 LYS B N 1
ATOM 4939 C CA . LYS B 1 212 ? -17.125 -38.344 4.941 1 96.5 212 LYS B CA 1
ATOM 4940 C C . LYS B 1 212 ? -16.828 -37.469 3.715 1 96.5 212 LYS B C 1
ATOM 4942 O O . LYS B 1 212 ? -17.672 -37.312 2.832 1 96.5 212 LYS B O 1
ATOM 4947 N N . TYR B 1 213 ? -15.672 -36.969 3.695 1 96.69 213 TYR B N 1
ATOM 4948 C CA . TYR B 1 213 ? -15.32 -36.094 2.576 1 96.69 213 TYR B CA 1
ATOM 4949 C C . TYR B 1 213 ? -15.156 -36.906 1.295 1 96.69 213 TYR B C 1
ATOM 4951 O O . TYR B 1 213 ? -15.492 -36.438 0.208 1 96.69 213 TYR B O 1
ATOM 4959 N N . GLY B 1 214 ? -14.57 -38.125 1.434 1 95.38 214 GLY B N 1
ATOM 4960 C CA . GLY B 1 214 ? -14.523 -39.031 0.288 1 95.38 214 GLY B CA 1
ATOM 4961 C C . GLY B 1 214 ? -15.898 -39.406 -0.235 1 95.38 214 GLY B C 1
ATOM 4962 O O . GLY B 1 214 ? -16.125 -39.406 -1.446 1 95.38 214 GLY B O 1
ATOM 4963 N N . TYR B 1 215 ? -16.797 -39.656 0.673 1 95.5 215 TYR B N 1
ATOM 4964 C CA . TYR B 1 215 ? -18.172 -39.969 0.304 1 95.5 215 TYR B CA 1
ATOM 4965 C C . TYR B 1 215 ? -18.844 -38.812 -0.413 1 95.5 215 TYR B C 1
ATOM 4967 O O . TYR B 1 215 ? -19.5 -39 -1.435 1 95.5 215 TYR B O 1
ATOM 4975 N N . LYS B 1 216 ? -18.656 -37.625 0.14 1 95.75 216 LYS B N 1
ATOM 4976 C CA . LYS B 1 216 ? -19.266 -36.438 -0.447 1 95.75 216 LYS B CA 1
ATOM 4977 C C . LYS B 1 216 ? -18.75 -36.188 -1.86 1 95.75 216 LYS B C 1
ATOM 4979 O O . LYS B 1 216 ? -19.516 -35.906 -2.771 1 95.75 216 LYS B O 1
ATOM 4984 N N . LEU B 1 217 ? -17.469 -36.312 -2.035 1 94.75 217 LEU B N 1
ATOM 4985 C CA . LEU B 1 217 ? -16.859 -36.094 -3.338 1 94.75 217 LEU B CA 1
ATOM 4986 C C . LEU B 1 217 ? -17.328 -37.125 -4.348 1 94.75 217 LEU B C 1
ATOM 4988 O O . LEU B 1 217 ? -17.609 -36.812 -5.5 1 94.75 217 LEU B O 1
ATOM 4992 N N . SER B 1 218 ? -17.391 -38.344 -3.883 1 94.12 218 SER B N 1
ATOM 4993 C CA . SER B 1 218 ? -17.859 -39.438 -4.742 1 94.12 218 SER B CA 1
ATOM 4994 C C . SER B 1 218 ? -19.312 -39.25 -5.121 1 94.12 218 SER B C 1
ATOM 4996 O O . SER B 1 218 ? -19.719 -39.5 -6.258 1 94.12 218 SER B O 1
ATOM 4998 N N . ALA B 1 219 ? -20.016 -38.781 -4.207 1 94.62 219 ALA B N 1
ATOM 4999 C CA . ALA B 1 219 ? -21.453 -38.562 -4.434 1 94.62 219 ALA B CA 1
ATOM 5000 C C . ALA B 1 219 ? -21.672 -37.438 -5.453 1 94.62 219 ALA B C 1
ATOM 5002 O O . ALA B 1 219 ? -22.625 -37.5 -6.234 1 94.62 219 ALA B O 1
ATOM 5003 N N . LEU B 1 220 ? -20.859 -36.469 -5.453 1 94 220 LEU B N 1
ATOM 5004 C CA . LEU B 1 220 ? -20.969 -35.375 -6.426 1 94 220 LEU B CA 1
ATOM 5005 C C . LEU B 1 220 ? -20.641 -35.875 -7.832 1 94 220 LEU B C 1
ATOM 5007 O O . LEU B 1 220 ? -21.203 -35.375 -8.812 1 94 220 LEU B O 1
ATOM 5011 N N . GLY B 1 221 ? -19.734 -36.812 -7.941 1 89.44 221 GLY B N 1
ATOM 5012 C CA . GLY B 1 221 ? -19.375 -37.375 -9.234 1 89.44 221 GLY B CA 1
ATOM 5013 C C . GLY B 1 221 ? -19.031 -36.312 -10.273 1 89.44 221 GLY B C 1
ATOM 5014 O O . GLY B 1 221 ? -18.219 -35.438 -10.023 1 89.44 221 GLY B O 1
ATOM 5015 N N . ASP B 1 222 ? -19.719 -36.344 -11.352 1 91.62 222 ASP B N 1
ATOM 5016 C CA . ASP B 1 222 ? -19.484 -35.438 -12.477 1 91.62 222 ASP B CA 1
ATOM 5017 C C . ASP B 1 222 ? -19.844 -34 -12.125 1 91.62 222 ASP B C 1
ATOM 5019 O O . ASP B 1 222 ? -19.297 -33.062 -12.703 1 91.62 222 ASP B O 1
ATOM 5023 N N . GLU B 1 223 ? -20.672 -33.844 -11.211 1 95.06 223 GLU B N 1
ATOM 5024 C CA . GLU B 1 223 ? -21.047 -32.5 -10.789 1 95.06 223 GLU B CA 1
ATOM 5025 C C . GLU B 1 223 ? -19.859 -31.766 -10.195 1 95.06 223 GLU B C 1
ATOM 5027 O O . GLU B 1 223 ? -19.766 -30.531 -10.312 1 95.06 223 GLU B O 1
ATOM 5032 N N . ALA B 1 224 ? -19.016 -32.5 -9.531 1 94.44 224 ALA B N 1
ATOM 5033 C CA . ALA B 1 224 ? -17.797 -31.875 -9 1 94.44 224 ALA B CA 1
ATOM 5034 C C . ALA B 1 224 ? -16.969 -31.25 -10.117 1 94.44 224 ALA B C 1
ATOM 5036 O O . ALA B 1 224 ? -16.422 -30.156 -9.961 1 94.44 224 ALA B O 1
ATOM 5037 N N . LEU B 1 225 ? -16.922 -31.938 -11.203 1 94.56 225 LEU B N 1
ATOM 5038 C CA . LEU B 1 225 ? -16.188 -31.422 -12.359 1 94.56 225 LEU B CA 1
ATOM 5039 C C . LEU B 1 225 ? -16.859 -30.172 -12.898 1 94.56 225 LEU B C 1
ATOM 5041 O O . LEU B 1 225 ? -16.188 -29.156 -13.125 1 94.56 225 LEU B O 1
ATOM 5045 N N . GLU B 1 226 ? -18.172 -30.234 -13.039 1 96.12 226 GLU B N 1
ATOM 5046 C CA . GLU B 1 226 ? -18.906 -29.109 -13.594 1 96.12 226 GLU B CA 1
ATOM 5047 C C . GLU B 1 226 ? -18.766 -27.875 -12.727 1 96.12 226 GLU B C 1
ATOM 5049 O O . GLU B 1 226 ? -18.562 -26.766 -13.242 1 96.12 226 GLU B O 1
ATOM 5054 N N . ARG B 1 227 ? -18.797 -28.031 -11.469 1 95.25 227 ARG B N 1
ATOM 5055 C CA . ARG B 1 227 ? -18.672 -26.922 -10.547 1 95.25 227 ARG B CA 1
ATOM 5056 C C . ARG B 1 227 ? -17.281 -26.328 -10.594 1 95.25 227 ARG B C 1
ATOM 5058 O O . ARG B 1 227 ? -17.109 -25.109 -10.539 1 95.25 227 ARG B O 1
ATOM 5065 N N . GLY B 1 228 ? -16.328 -27.188 -10.68 1 95.19 228 GLY B N 1
ATOM 5066 C CA . GLY B 1 228 ? -14.961 -26.734 -10.797 1 95.19 228 GLY B CA 1
ATOM 5067 C C . GLY B 1 228 ? -14.711 -25.906 -12.047 1 95.19 228 GLY B C 1
ATOM 5068 O O . GLY B 1 228 ? -14.125 -24.828 -11.984 1 95.19 228 GLY B O 1
ATOM 5069 N N . PHE B 1 229 ? -15.195 -26.438 -13.109 1 94.69 229 PHE B N 1
ATOM 5070 C CA . PHE B 1 229 ? -14.969 -25.75 -14.375 1 94.69 229 PHE B CA 1
ATOM 5071 C C . PHE B 1 229 ? -15.773 -24.453 -14.453 1 94.69 229 PHE B C 1
ATOM 5073 O O . PHE B 1 229 ? -15.32 -23.469 -15.023 1 94.69 229 PHE B O 1
ATOM 5080 N N . LYS B 1 230 ? -16.891 -24.453 -13.852 1 95 230 LYS B N 1
ATOM 5081 C CA . LYS B 1 230 ? -17.703 -23.25 -13.789 1 95 230 LYS B CA 1
ATOM 5082 C C . LYS B 1 230 ? -17 -22.156 -12.977 1 95 230 LYS B C 1
ATOM 5084 O O . LYS B 1 230 ? -17.125 -20.969 -13.281 1 95 230 LYS B O 1
ATOM 5089 N N . ALA B 1 231 ? -16.266 -22.578 -12.008 1 96 231 ALA B N 1
ATOM 5090 C CA . ALA B 1 231 ? -15.578 -21.641 -11.125 1 96 231 ALA B CA 1
ATOM 5091 C C . ALA B 1 231 ? -14.516 -20.844 -11.891 1 96 231 ALA B C 1
ATOM 5093 O O . ALA B 1 231 ? -14.102 -19.766 -11.461 1 96 231 ALA B O 1
ATOM 5094 N N . THR B 1 232 ? -14.094 -21.344 -13.055 1 95.94 232 THR B N 1
ATOM 5095 C CA . THR B 1 232 ? -13.023 -20.703 -13.812 1 95.94 232 THR B CA 1
ATOM 5096 C C . THR B 1 232 ? -13.586 -19.609 -14.727 1 95.94 232 THR B C 1
ATOM 5098 O O . THR B 1 232 ? -12.836 -18.781 -15.234 1 95.94 232 THR B O 1
ATOM 5101 N N . LYS B 1 233 ? -14.859 -19.609 -14.922 1 96 233 LYS B N 1
ATOM 5102 C CA . LYS B 1 233 ? -15.461 -18.812 -16 1 96 233 LYS B CA 1
ATOM 5103 C C . LYS B 1 233 ? -15.5 -17.328 -15.641 1 96 233 LYS B C 1
ATOM 5105 O O . LYS B 1 233 ? -15.82 -16.969 -14.508 1 96 233 LYS B O 1
ATOM 5110 N N . ARG B 1 234 ? -15.133 -16.625 -16.641 1 96.25 234 ARG B N 1
ATOM 5111 C CA . ARG B 1 234 ? -15.219 -15.172 -16.531 1 96.25 234 ARG B CA 1
ATOM 5112 C C . ARG B 1 234 ? -16.672 -14.719 -16.484 1 96.25 234 ARG B C 1
ATOM 5114 O O . ARG B 1 234 ? -17.516 -15.219 -17.25 1 96.25 234 ARG B O 1
ATOM 5121 N N . ARG B 1 235 ? -17 -13.883 -15.531 1 93.62 235 ARG B N 1
ATOM 5122 C CA . ARG B 1 235 ? -18.312 -13.25 -15.523 1 93.62 235 ARG B CA 1
ATOM 5123 C C . ARG B 1 235 ? -18.297 -11.922 -16.281 1 93.62 235 ARG B C 1
ATOM 5125 O O . ARG B 1 235 ? -17.547 -11.016 -15.922 1 93.62 235 ARG B O 1
ATOM 5132 N N . LEU B 1 236 ? -19.188 -11.844 -17.219 1 88.69 236 LEU B N 1
ATOM 5133 C CA . LEU B 1 236 ? -19.266 -10.602 -17.984 1 88.69 236 LEU B CA 1
ATOM 5134 C C . LEU B 1 236 ? -19.766 -9.461 -17.109 1 88.69 236 LEU B C 1
ATOM 5136 O O . LEU B 1 236 ? -20.719 -9.617 -16.359 1 88.69 236 LEU B O 1
ATOM 5140 N N . GLY B 1 237 ? -19.094 -8.398 -17.141 1 87.62 237 GLY B N 1
ATOM 5141 C CA . GLY B 1 237 ? -19.469 -7.25 -16.328 1 87.62 237 GLY B CA 1
ATOM 5142 C C . GLY B 1 237 ? -18.906 -7.32 -14.914 1 87.62 237 GLY B C 1
ATOM 5143 O O . GLY B 1 237 ? -19.062 -6.379 -14.125 1 87.62 237 GLY B O 1
ATOM 5144 N N . GLY B 1 238 ? -18.297 -8.453 -14.664 1 92.94 238 GLY B N 1
ATOM 5145 C CA . GLY B 1 238 ? -17.688 -8.602 -13.352 1 92.94 238 GLY B CA 1
ATOM 5146 C C . GLY B 1 238 ? -16.297 -8.016 -13.273 1 92.94 238 GLY B C 1
ATOM 5147 O O . GLY B 1 238 ? -15.805 -7.422 -14.234 1 92.94 238 GLY B O 1
ATOM 5148 N N . PHE B 1 239 ? -15.742 -8.039 -12.078 1 97.5 239 PHE B N 1
ATOM 5149 C CA . PHE B 1 239 ? -14.375 -7.594 -11.867 1 97.5 239 PHE B CA 1
ATOM 5150 C C . PHE B 1 239 ? -13.383 -8.688 -12.242 1 97.5 239 PHE B C 1
ATOM 5152 O O . PHE B 1 239 ? -13.289 -9.711 -11.555 1 97.5 239 PHE B O 1
ATOM 5159 N N . ASN B 1 240 ? -12.75 -8.523 -13.344 1 98.38 240 ASN B N 1
ATOM 5160 C CA . ASN B 1 240 ? -11.836 -9.516 -13.883 1 98.38 240 ASN B CA 1
ATOM 5161 C C . ASN B 1 240 ? -10.406 -8.984 -13.945 1 98.38 240 ASN B C 1
ATOM 5163 O O . ASN B 1 240 ? -10.188 -7.789 -14.141 1 98.38 240 ASN B O 1
ATOM 5167 N N . VAL B 1 241 ? -9.523 -9.836 -13.703 1 98.81 241 VAL B N 1
ATOM 5168 C CA . VAL B 1 241 ? -8.102 -9.523 -13.742 1 98.81 241 VAL B CA 1
ATOM 5169 C C . VAL B 1 241 ? -7.355 -10.586 -14.539 1 98.81 241 VAL B C 1
ATOM 5171 O O . VAL B 1 241 ? -7.906 -11.648 -14.836 1 98.81 241 VAL B O 1
ATOM 5174 N N . LEU B 1 242 ? -6.137 -10.281 -14.945 1 98.81 242 LEU B N 1
ATOM 5175 C CA . LEU B 1 242 ? -5.258 -11.289 -15.531 1 98.81 242 LEU B CA 1
ATOM 5176 C C . LEU B 1 242 ? -4.543 -12.086 -14.438 1 98.81 242 LEU B C 1
ATOM 5178 O O . LEU B 1 242 ? -3.668 -11.555 -13.75 1 98.81 242 LEU B O 1
ATOM 5182 N N . ASN B 1 243 ? -4.953 -13.32 -14.32 1 98.81 243 ASN B N 1
ATOM 5183 C CA . ASN B 1 243 ? -4.352 -14.227 -13.344 1 98.81 243 ASN B CA 1
ATOM 5184 C C . ASN B 1 243 ? -3.088 -14.883 -13.891 1 98.81 243 ASN B C 1
ATOM 5186 O O . ASN B 1 243 ? -2.957 -15.078 -15.102 1 98.81 243 ASN B O 1
ATOM 5190 N N . HIS B 1 244 ? -2.148 -15.18 -13 1 98.62 244 HIS B N 1
ATOM 5191 C CA . HIS B 1 244 ? -1.034 -16.047 -13.359 1 98.62 244 HIS B CA 1
ATOM 5192 C C . HIS B 1 244 ? -1.529 -17.406 -13.852 1 98.62 244 HIS B C 1
ATOM 5194 O O . HIS B 1 244 ? -1.004 -17.953 -14.828 1 98.62 244 HIS B O 1
ATOM 5200 N N . GLY B 1 245 ? -2.496 -17.922 -13.117 1 97.5 245 GLY B N 1
ATOM 5201 C CA . GLY B 1 245 ? -3.211 -19.109 -13.555 1 97.5 245 GLY B CA 1
ATOM 5202 C C . GLY B 1 245 ? -2.578 -20.391 -13.07 1 97.5 245 GLY B C 1
ATOM 5203 O O . GLY B 1 245 ? -3.207 -21.453 -13.109 1 97.5 245 GLY B O 1
ATOM 5204 N N . ASP B 1 246 ? -1.361 -20.359 -12.602 1 96.25 246 ASP B N 1
ATOM 5205 C CA . ASP B 1 246 ? -0.664 -21.531 -12.086 1 96.25 246 ASP B CA 1
ATOM 5206 C C . ASP B 1 246 ? 0.329 -21.141 -10.992 1 96.25 246 ASP B C 1
ATOM 5208 O O . ASP B 1 246 ? 1.51 -21.484 -11.062 1 96.25 246 ASP B O 1
ATOM 5212 N N . LEU B 1 247 ? -0.207 -20.484 -10 1 96.44 247 LEU B N 1
ATOM 5213 C CA . LEU B 1 247 ? 0.65 -19.844 -9 1 96.44 247 LEU B CA 1
ATOM 5214 C C . LEU B 1 247 ? 0.951 -20.812 -7.859 1 96.44 247 LEU B C 1
ATOM 5216 O O . LEU B 1 247 ? 0.558 -20.578 -6.715 1 96.44 247 LEU B O 1
ATOM 5220 N N . TRP B 1 248 ? 1.653 -21.906 -8.109 1 94.94 248 TRP B N 1
ATOM 5221 C CA . TRP B 1 248 ? 2.17 -22.797 -7.074 1 94.94 248 TRP B CA 1
ATOM 5222 C C . TRP B 1 248 ? 3.637 -22.5 -6.785 1 94.94 248 TRP B C 1
ATOM 5224 O O . TRP B 1 248 ? 4.262 -21.688 -7.477 1 94.94 248 TRP B O 1
ATOM 5234 N N . VAL B 1 249 ? 4.223 -23 -5.828 1 94.44 249 VAL B N 1
ATOM 5235 C CA . VAL B 1 249 ? 5.473 -22.641 -5.164 1 94.44 249 VAL B CA 1
ATOM 5236 C C . VAL B 1 249 ? 6.602 -22.562 -6.188 1 94.44 249 VAL B C 1
ATOM 5238 O O . VAL B 1 249 ? 7.434 -21.656 -6.141 1 94.44 249 VAL B O 1
ATOM 5241 N N . ASN B 1 250 ? 6.605 -23.422 -7.219 1 92.06 250 ASN B N 1
ATOM 5242 C CA . ASN B 1 250 ? 7.723 -23.516 -8.148 1 92.06 250 ASN B CA 1
ATOM 5243 C C . ASN B 1 250 ? 7.672 -22.406 -9.203 1 92.06 250 ASN B C 1
ATOM 5245 O O . ASN B 1 250 ? 8.609 -22.25 -9.984 1 92.06 250 ASN B O 1
ATOM 5249 N N . ASN B 1 251 ? 6.641 -21.609 -9.18 1 96.31 251 ASN B N 1
ATOM 5250 C CA . ASN B 1 251 ? 6.535 -20.516 -10.141 1 96.31 251 ASN B CA 1
ATOM 5251 C C . ASN B 1 251 ? 6.766 -19.172 -9.477 1 96.31 251 ASN B C 1
ATOM 5253 O O . ASN B 1 251 ? 6.281 -18.141 -9.969 1 96.31 251 ASN B O 1
ATOM 5257 N N . MET B 1 252 ? 7.434 -19.25 -8.336 1 97.56 252 MET B N 1
ATOM 5258 C CA . MET B 1 252 ? 7.77 -18.047 -7.574 1 97.56 252 MET B CA 1
ATOM 5259 C C . MET B 1 252 ? 9.219 -18.094 -7.094 1 97.56 252 MET B C 1
ATOM 5261 O O . MET B 1 252 ? 9.68 -19.125 -6.602 1 97.56 252 MET B O 1
ATOM 5265 N N . MET B 1 253 ? 9.898 -17.031 -7.258 1 98 253 MET B N 1
ATOM 5266 C CA . MET B 1 253 ? 11.273 -16.906 -6.777 1 98 253 MET B CA 1
ATOM 5267 C C . MET B 1 253 ? 11.414 -15.734 -5.82 1 98 253 MET B C 1
ATOM 5269 O O . MET B 1 253 ? 10.797 -14.688 -6.02 1 98 253 MET B O 1
ATOM 5273 N N . PHE B 1 254 ? 12.25 -15.906 -4.805 1 98.44 254 PHE B N 1
ATOM 5274 C CA . PHE B 1 254 ? 12.367 -14.914 -3.742 1 98.44 254 PHE B CA 1
ATOM 5275 C C . PHE B 1 254 ? 13.805 -14.438 -3.602 1 98.44 254 PHE B C 1
ATOM 5277 O O . PHE B 1 254 ? 14.742 -15.18 -3.895 1 98.44 254 PHE B O 1
ATOM 5284 N N . SER B 1 255 ? 13.977 -13.25 -3.225 1 98.38 255 SER B N 1
ATOM 5285 C CA . SER B 1 255 ? 15.281 -12.695 -2.877 1 98.38 255 SER B CA 1
ATOM 5286 C C . SER B 1 255 ? 15.289 -12.164 -1.447 1 98.38 255 SER B C 1
ATOM 5288 O O . SER B 1 255 ? 14.25 -11.781 -0.913 1 98.38 255 SER B O 1
ATOM 5290 N N . TYR B 1 256 ? 16.391 -12.109 -0.89 1 97.75 256 TYR B N 1
ATOM 5291 C CA . TYR B 1 256 ? 16.547 -11.758 0.518 1 97.75 256 TYR B CA 1
ATOM 5292 C C . TYR B 1 256 ? 17.656 -10.727 0.708 1 97.75 256 TYR B C 1
ATOM 5294 O O . TYR B 1 256 ? 18.609 -10.695 -0.065 1 97.75 256 TYR B O 1
ATOM 5302 N N . HIS B 1 257 ? 17.438 -9.898 1.687 1 96.44 257 HIS B N 1
ATOM 5303 C CA . HIS B 1 257 ? 18.531 -9.023 2.123 1 96.44 257 HIS B CA 1
ATOM 5304 C C . HIS B 1 257 ? 19.656 -9.836 2.758 1 96.44 257 HIS B C 1
ATOM 5306 O O . HIS B 1 257 ? 19.484 -11.016 3.064 1 96.44 257 HIS B O 1
ATOM 5312 N N . GLN B 1 258 ? 20.719 -9.102 2.992 1 95.5 258 GLN B N 1
ATOM 5313 C CA . GLN B 1 258 ? 21.891 -9.758 3.555 1 95.5 258 GLN B CA 1
ATOM 5314 C C . GLN B 1 258 ? 21.594 -10.305 4.949 1 95.5 258 GLN B C 1
ATOM 5316 O O . GLN B 1 258 ? 22.156 -11.328 5.352 1 95.5 258 GLN B O 1
ATOM 5321 N N . ASP B 1 259 ? 20.656 -9.68 5.598 1 94.31 259 ASP B N 1
ATOM 5322 C CA . ASP B 1 259 ? 20.344 -10.086 6.961 1 94.31 259 ASP B CA 1
ATOM 5323 C C . ASP B 1 259 ? 19.312 -11.227 6.977 1 94.31 259 ASP B C 1
ATOM 5325 O O . ASP B 1 259 ? 18.859 -11.641 8.039 1 94.31 259 ASP B O 1
ATOM 5329 N N . GLY B 1 260 ? 18.891 -11.695 5.812 1 95.06 260 GLY B N 1
ATOM 5330 C CA . GLY B 1 260 ? 18 -12.836 5.727 1 95.06 260 GLY B CA 1
ATOM 5331 C C . GLY B 1 260 ? 16.547 -12.445 5.602 1 95.06 260 GLY B C 1
ATOM 5332 O O . GLY B 1 260 ? 15.68 -13.305 5.41 1 95.06 260 GLY B O 1
ATOM 5333 N N . LYS B 1 261 ? 16.328 -11.195 5.672 1 95.5 261 LYS B N 1
ATOM 5334 C CA . LYS B 1 261 ? 14.953 -10.734 5.574 1 95.5 261 LYS B CA 1
ATOM 5335 C C . LYS B 1 261 ? 14.469 -10.742 4.125 1 95.5 261 LYS B C 1
ATOM 5337 O O . LYS B 1 261 ? 15.234 -10.43 3.209 1 95.5 261 LYS B O 1
ATOM 5342 N N . LEU B 1 262 ? 13.219 -11.109 3.963 1 97.94 262 LEU B N 1
ATOM 5343 C CA . LEU B 1 262 ? 12.602 -11.172 2.641 1 97.94 262 LEU B CA 1
ATOM 5344 C C . LEU B 1 262 ? 12.656 -9.812 1.954 1 97.94 262 LEU B C 1
ATOM 5346 O O . LEU B 1 262 ? 12.266 -8.805 2.545 1 97.94 262 LEU B O 1
ATOM 5350 N N . LYS B 1 263 ? 13.172 -9.766 0.752 1 97.69 263 LYS B N 1
ATOM 5351 C CA . LYS B 1 263 ? 13.367 -8.516 0.022 1 97.69 263 LYS B CA 1
ATOM 5352 C C . LYS B 1 263 ? 12.344 -8.375 -1.103 1 97.69 263 LYS B C 1
ATOM 5354 O O . LYS B 1 263 ? 11.688 -7.336 -1.222 1 97.69 263 LYS B O 1
ATOM 5359 N N . ASP B 1 264 ? 12.258 -9.391 -1.913 1 98.06 264 ASP B N 1
ATOM 5360 C CA . ASP B 1 264 ? 11.422 -9.281 -3.107 1 98.06 264 ASP B CA 1
ATOM 5361 C C . ASP B 1 264 ? 11.016 -10.664 -3.621 1 98.06 264 ASP B C 1
ATOM 5363 O O . ASP B 1 264 ? 11.445 -11.68 -3.08 1 98.06 264 ASP B O 1
ATOM 5367 N N . MET B 1 265 ? 10.148 -10.688 -4.566 1 98.12 265 MET B N 1
ATOM 5368 C CA . MET B 1 265 ? 9.742 -11.922 -5.223 1 98.12 265 MET B CA 1
ATOM 5369 C C . MET B 1 265 ? 9.391 -11.672 -6.688 1 98.12 265 MET B C 1
ATOM 5371 O O . MET B 1 265 ? 9.047 -10.555 -7.062 1 98.12 265 MET B O 1
ATOM 5375 N N . ARG B 1 266 ? 9.539 -12.688 -7.562 1 98.62 266 ARG B N 1
ATOM 5376 C CA . ARG B 1 266 ? 9.203 -12.656 -8.984 1 98.62 266 ARG B CA 1
ATOM 5377 C C . ARG B 1 266 ? 8.414 -13.898 -9.391 1 98.62 266 ARG B C 1
ATOM 5379 O O . ARG B 1 266 ? 8.695 -15 -8.914 1 98.62 266 ARG B O 1
ATOM 5386 N N . PHE B 1 267 ? 7.449 -13.672 -10.234 1 98.62 267 PHE B N 1
ATOM 5387 C CA . PHE B 1 267 ? 6.746 -14.805 -10.828 1 98.62 267 PHE B CA 1
ATOM 5388 C C . PHE B 1 267 ? 7.5 -15.336 -12.039 1 98.62 267 PHE B C 1
ATOM 5390 O O . PHE B 1 267 ? 8.18 -14.578 -12.734 1 98.62 267 PHE B O 1
ATOM 5397 N N . VAL B 1 268 ? 7.391 -16.641 -12.258 1 96.81 268 VAL B N 1
ATOM 5398 C CA . VAL B 1 268 ? 7.918 -17.266 -13.469 1 96.81 268 VAL B CA 1
ATOM 5399 C C . VAL B 1 268 ? 6.879 -18.234 -14.047 1 96.81 268 VAL B C 1
ATOM 5401 O O . VAL B 1 268 ? 5.902 -18.578 -13.375 1 96.81 268 VAL B O 1
ATOM 5404 N N . ASP B 1 269 ? 6.984 -18.547 -15.281 1 95.19 269 ASP B N 1
ATOM 5405 C CA . ASP B 1 269 ? 6.148 -19.516 -15.984 1 95.19 269 ASP B CA 1
ATOM 5406 C C . ASP B 1 269 ? 4.73 -18.969 -16.172 1 95.19 269 ASP B C 1
ATOM 5408 O O . ASP B 1 269 ? 3.818 -19.344 -15.43 1 95.19 269 ASP B O 1
ATOM 5412 N N . PHE B 1 270 ? 4.496 -18.297 -17.219 1 97 270 PHE B N 1
ATOM 5413 C CA . PHE B 1 270 ? 3.229 -17.641 -17.5 1 97 270 PHE B CA 1
ATOM 5414 C C . PHE B 1 270 ? 2.465 -18.359 -18.594 1 97 270 PHE B C 1
ATOM 5416 O O . PHE B 1 270 ? 1.847 -17.734 -19.453 1 97 270 PHE B O 1
ATOM 5423 N N . GLN B 1 271 ? 2.42 -19.625 -18.484 1 94.12 271 GLN B N 1
ATOM 5424 C CA . GLN B 1 271 ? 1.836 -20.438 -19.547 1 94.12 271 GLN B CA 1
ATOM 5425 C C . GLN B 1 271 ? 0.347 -20.672 -19.312 1 94.12 271 GLN B C 1
ATOM 5427 O O . GLN B 1 271 ? -0.373 -21.109 -20.203 1 94.12 271 GLN B O 1
ATOM 5432 N N . MET B 1 272 ? -0.104 -20.281 -18.109 1 95.44 272 MET B N 1
ATOM 5433 C CA . MET B 1 272 ? -1.479 -20.641 -17.781 1 95.44 272 MET B CA 1
ATOM 5434 C C . MET B 1 272 ? -2.305 -19.391 -17.438 1 95.44 272 MET B C 1
ATOM 5436 O O . MET B 1 272 ? -3.311 -19.484 -16.734 1 95.44 272 MET B O 1
ATOM 5440 N N . ASN B 1 273 ? -1.873 -18.281 -17.938 1 97.38 273 ASN B N 1
ATOM 5441 C CA . ASN B 1 273 ? -2.604 -17.047 -17.672 1 97.38 273 ASN B CA 1
ATOM 5442 C C . ASN B 1 273 ? -4.07 -17.172 -18.062 1 97.38 273 ASN B C 1
ATOM 5444 O O . ASN B 1 273 ? -4.391 -17.781 -19.094 1 97.38 273 ASN B O 1
ATOM 5448 N N . ILE B 1 274 ? -4.918 -16.594 -17.297 1 97.62 274 ILE B N 1
ATOM 5449 C CA . ILE B 1 274 ? -6.348 -16.578 -17.578 1 97.62 274 ILE B CA 1
ATOM 5450 C C . ILE B 1 274 ? -6.961 -15.266 -17.078 1 97.62 274 ILE B C 1
ATOM 5452 O O . ILE B 1 274 ? -6.613 -14.773 -16 1 97.62 274 ILE B O 1
ATOM 5456 N N . PHE B 1 275 ? -7.762 -14.625 -17.906 1 98.38 275 PHE B N 1
ATOM 5457 C CA . PHE B 1 275 ? -8.43 -13.383 -17.547 1 98.38 275 PHE B CA 1
ATOM 5458 C C . PHE B 1 275 ? -9.82 -13.656 -16.984 1 98.38 275 PHE B C 1
ATOM 5460 O O . PHE B 1 275 ? -10.758 -13.945 -17.734 1 98.38 275 PHE B O 1
ATOM 5467 N N . THR B 1 276 ? -9.969 -13.609 -15.695 1 98.44 276 THR B N 1
ATOM 5468 C CA . THR B 1 276 ? -11.195 -13.898 -14.953 1 98.44 276 THR B CA 1
ATOM 5469 C C . THR B 1 276 ? -11.102 -13.367 -13.523 1 98.44 276 THR B C 1
ATOM 5471 O O . THR B 1 276 ? -10.438 -12.359 -13.281 1 98.44 276 THR B O 1
ATOM 5474 N N . SER B 1 277 ? -11.828 -13.945 -12.57 1 98.44 277 SER B N 1
ATOM 5475 C CA . SER B 1 277 ? -11.867 -13.477 -11.195 1 98.44 277 SER B CA 1
ATOM 5476 C C . SER B 1 277 ? -10.508 -13.625 -10.523 1 98.44 277 SER B C 1
ATOM 5478 O O . SER B 1 277 ? -9.812 -14.625 -10.711 1 98.44 277 SER B O 1
ATOM 5480 N N . PRO B 1 278 ? -10.141 -12.617 -9.688 1 98.69 278 PRO B N 1
ATOM 5481 C CA . PRO B 1 278 ? -8.898 -12.766 -8.938 1 98.69 278 PRO B CA 1
ATOM 5482 C C . PRO B 1 278 ? -8.93 -13.945 -7.965 1 98.69 278 PRO B C 1
ATOM 5484 O O . PRO B 1 278 ? -7.887 -14.391 -7.484 1 98.69 278 PRO B O 1
ATOM 5487 N N . ALA B 1 279 ? -10.109 -14.5 -7.707 1 98.44 279 ALA B N 1
ATOM 5488 C CA . ALA B 1 279 ? -10.266 -15.633 -6.797 1 98.44 279 ALA B CA 1
ATOM 5489 C C . ALA B 1 279 ? -9.477 -16.844 -7.289 1 98.44 279 ALA B C 1
ATOM 5491 O O . ALA B 1 279 ? -9.086 -17.703 -6.496 1 98.44 279 ALA B O 1
ATOM 5492 N N . ILE B 1 280 ? -9.234 -16.844 -8.547 1 98.38 280 ILE B N 1
ATOM 5493 C CA . ILE B 1 280 ? -8.578 -17.984 -9.18 1 98.38 280 ILE B CA 1
ATOM 5494 C C . ILE B 1 280 ? -7.16 -18.141 -8.633 1 98.38 280 ILE B C 1
ATOM 5496 O O . ILE B 1 280 ? -6.824 -19.156 -8.023 1 98.38 280 ILE B O 1
ATOM 5500 N N . ASP B 1 281 ? -6.363 -17.078 -8.734 1 98.81 281 ASP B N 1
ATOM 5501 C CA . ASP B 1 281 ? -5.004 -17.125 -8.203 1 98.81 281 ASP B CA 1
ATOM 5502 C C . ASP B 1 281 ? -5.008 -17.297 -6.688 1 98.81 281 ASP B C 1
ATOM 5504 O O . ASP B 1 281 ? -4.164 -18.016 -6.137 1 98.81 281 ASP B O 1
ATOM 5508 N N . LEU B 1 282 ? -5.934 -16.688 -6.031 1 98.81 282 LEU B N 1
ATOM 5509 C CA . LEU B 1 282 ? -5.9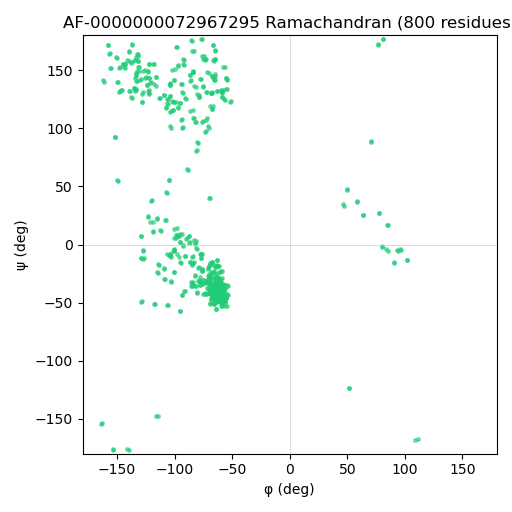69 -16.719 -4.574 1 98.81 282 LEU B CA 1
ATOM 5510 C C . LEU B 1 282 ? -6.242 -18.141 -4.078 1 98.81 282 LEU B C 1
ATOM 5512 O O . LEU B 1 282 ? -5.5 -18.656 -3.242 1 98.81 282 LEU B O 1
ATOM 5516 N N . HIS B 1 283 ? -7.285 -18.781 -4.598 1 98.69 283 HIS B N 1
ATOM 5517 C CA . HIS B 1 283 ? -7.605 -20.141 -4.195 1 98.69 283 HIS B CA 1
ATOM 5518 C C . HIS B 1 283 ? -6.461 -21.094 -4.523 1 98.69 283 HIS B C 1
ATOM 5520 O O . HIS B 1 283 ? -6.078 -21.922 -3.693 1 98.69 283 HIS B O 1
ATOM 5526 N N . TYR B 1 284 ? -5.953 -20.953 -5.711 1 98.56 284 TYR B N 1
ATOM 5527 C CA . TYR B 1 284 ? -4.906 -21.844 -6.184 1 98.56 284 TYR B CA 1
ATOM 5528 C C . TYR B 1 284 ? -3.654 -21.734 -5.324 1 98.56 284 TYR B C 1
ATOM 5530 O O . TYR B 1 284 ? -3.107 -22.734 -4.867 1 98.56 284 TYR B O 1
ATOM 5538 N N . PHE B 1 285 ? -3.268 -20.5 -5.059 1 98.75 285 PHE B N 1
ATOM 5539 C CA . PHE B 1 285 ? -2.074 -20.203 -4.273 1 98.75 285 PHE B CA 1
ATOM 5540 C C . PHE B 1 285 ? -2.217 -20.734 -2.85 1 98.75 285 PHE B C 1
ATOM 5542 O O . PHE B 1 285 ? -1.337 -21.438 -2.354 1 98.75 285 PHE B O 1
ATOM 5549 N N . ILE B 1 286 ? -3.314 -20.422 -2.256 1 98.44 286 ILE B N 1
ATOM 5550 C CA . ILE B 1 286 ? -3.531 -20.812 -0.865 1 98.44 286 ILE B CA 1
ATOM 5551 C C . ILE B 1 286 ? -3.566 -22.344 -0.751 1 98.44 286 ILE B C 1
ATOM 5553 O O . ILE B 1 286 ? -2.959 -22.906 0.155 1 98.44 286 ILE B O 1
ATOM 5557 N N . ALA B 1 287 ? -4.188 -23 -1.678 1 98.19 287 ALA B N 1
ATOM 5558 C CA . ALA B 1 287 ? -4.355 -24.453 -1.631 1 98.19 287 ALA B CA 1
ATOM 5559 C C . ALA B 1 287 ? -3.025 -25.172 -1.854 1 98.19 287 ALA B C 1
ATOM 5561 O O . ALA B 1 287 ? -2.752 -26.188 -1.226 1 98.19 287 ALA B O 1
ATOM 5562 N N . THR B 1 288 ? -2.143 -24.562 -2.639 1 97.81 288 THR B N 1
ATOM 5563 C CA . THR B 1 288 ? -1.021 -25.359 -3.117 1 97.81 288 THR B CA 1
ATOM 5564 C C . THR B 1 288 ? 0.279 -24.938 -2.445 1 97.81 288 THR B C 1
ATOM 5566 O O . THR B 1 288 ? 1.233 -25.703 -2.367 1 97.81 288 THR B O 1
ATOM 5569 N N . SER B 1 289 ? 0.332 -23.719 -1.898 1 97.94 289 SER B N 1
ATOM 5570 C CA . SER B 1 289 ? 1.673 -23.172 -1.721 1 97.94 289 SER B CA 1
ATOM 5571 C C . SER B 1 289 ? 1.898 -22.719 -0.282 1 97.94 289 SER B C 1
ATOM 5573 O O . SER B 1 289 ? 3.008 -22.328 0.083 1 97.94 289 SER B O 1
ATOM 5575 N N . THR B 1 290 ? 0.879 -22.781 0.542 1 97.81 290 THR B N 1
ATOM 5576 C CA . THR B 1 290 ? 1.026 -22.25 1.895 1 97.81 290 THR B CA 1
ATOM 5577 C C . THR B 1 290 ? 1.354 -23.359 2.879 1 97.81 290 THR B C 1
ATOM 5579 O O . THR B 1 290 ? 1.024 -24.531 2.637 1 97.81 290 THR B O 1
ATOM 5582 N N . LYS B 1 291 ? 2.016 -23.078 3.982 1 97.38 291 LYS B N 1
ATOM 5583 C CA . LYS B 1 291 ? 2.221 -24.016 5.086 1 97.38 291 LYS B CA 1
ATOM 5584 C C . LYS B 1 291 ? 0.896 -24.375 5.754 1 97.38 291 LYS B C 1
ATOM 5586 O O . LYS B 1 291 ? -0.084 -23.625 5.641 1 97.38 291 LYS B O 1
ATOM 5591 N N . VAL B 1 292 ? 0.944 -25.484 6.438 1 96.5 292 VAL B N 1
ATOM 5592 C CA . VAL B 1 292 ? -0.244 -25.984 7.121 1 96.5 292 VAL B CA 1
ATOM 5593 C C . VAL B 1 292 ? -0.741 -24.938 8.125 1 96.5 292 VAL B C 1
ATOM 5595 O O . VAL B 1 292 ? -1.944 -24.688 8.219 1 96.5 292 VAL B O 1
ATOM 5598 N N . GLU B 1 293 ? 0.173 -24.297 8.852 1 96.38 293 GLU B N 1
ATOM 5599 C CA . GLU B 1 293 ? -0.196 -23.312 9.859 1 96.38 293 GLU B CA 1
ATOM 5600 C C . GLU B 1 293 ? -0.893 -22.109 9.234 1 96.38 293 GLU B C 1
ATOM 5602 O O . GLU B 1 293 ? -1.78 -21.516 9.844 1 96.38 293 GLU B O 1
ATOM 5607 N N . VAL B 1 294 ? -0.475 -21.766 8.062 1 96.94 294 VAL B N 1
ATOM 5608 C CA . VAL B 1 294 ? -1.07 -20.641 7.348 1 96.94 294 VAL B CA 1
ATOM 5609 C C . VAL B 1 294 ? -2.494 -21 6.922 1 96.94 294 VAL B C 1
ATOM 5611 O O . VAL B 1 294 ? -3.406 -20.172 7.035 1 96.94 294 VAL B O 1
ATOM 5614 N N . LYS B 1 295 ? -2.721 -22.234 6.434 1 95.12 295 LYS B N 1
ATOM 5615 C CA . LYS B 1 295 ? -4.051 -22.703 6.055 1 95.12 295 LYS B CA 1
ATOM 5616 C C . LYS B 1 295 ? -5 -22.688 7.246 1 95.12 295 LYS B C 1
ATOM 5618 O O . LYS B 1 295 ? -6.199 -22.438 7.09 1 95.12 295 LYS B O 1
ATOM 5623 N N . LEU B 1 296 ? -4.445 -22.891 8.352 1 93.31 296 LEU B N 1
ATOM 5624 C CA . LEU B 1 296 ? -5.246 -23.016 9.562 1 93.31 296 LEU B CA 1
ATOM 5625 C C . LEU B 1 296 ? -5.617 -21.656 10.125 1 93.31 296 LEU B C 1
ATOM 5627 O O . LEU B 1 296 ? -6.754 -21.438 10.555 1 93.31 296 LEU B O 1
ATOM 5631 N N . GLU B 1 297 ? -4.695 -20.672 10 1 94.38 297 GLU B N 1
ATOM 5632 C CA . GLU B 1 297 ? -4.867 -19.516 10.875 1 94.38 297 GLU B CA 1
ATOM 5633 C C . GLU B 1 297 ? -4.832 -18.203 10.086 1 94.38 297 GLU B C 1
ATOM 5635 O O . GLU B 1 297 ? -5.234 -17.156 10.586 1 94.38 297 GLU B O 1
ATOM 5640 N N . CYS B 1 298 ? -4.441 -18.25 8.844 1 97.19 298 CYS B N 1
ATOM 5641 C CA . CYS B 1 298 ? -4.004 -16.984 8.297 1 97.19 298 CYS B CA 1
ATOM 5642 C C . CYS B 1 298 ? -4.695 -16.688 6.969 1 97.19 298 CYS B C 1
ATOM 5644 O O . CYS B 1 298 ? -4.32 -15.75 6.258 1 97.19 298 CYS B O 1
ATOM 5646 N N . ILE B 1 299 ? -5.66 -17.453 6.531 1 98 299 ILE B N 1
ATOM 5647 C CA . ILE B 1 299 ? -6.258 -17.266 5.211 1 98 299 ILE B CA 1
ATOM 5648 C C . ILE B 1 299 ? -6.922 -15.898 5.129 1 98 299 ILE B C 1
ATOM 5650 O O . ILE B 1 299 ? -6.727 -15.164 4.156 1 98 299 ILE B O 1
ATOM 5654 N N . GLU B 1 300 ? -7.672 -15.539 6.156 1 97.69 300 GLU B N 1
ATOM 5655 C CA . GLU B 1 300 ? -8.352 -14.25 6.156 1 97.69 300 GLU B CA 1
ATOM 5656 C C . GLU B 1 300 ? -7.355 -13.094 6.125 1 97.69 300 GLU B C 1
ATOM 5658 O O . GLU B 1 300 ? -7.609 -12.062 5.5 1 97.69 300 GLU B O 1
ATOM 5663 N N . ILE B 1 301 ? -6.254 -13.234 6.805 1 98.31 301 ILE B N 1
ATOM 5664 C CA . ILE B 1 301 ? -5.195 -12.227 6.816 1 98.31 301 ILE B CA 1
ATOM 5665 C C . ILE B 1 301 ? -4.652 -12.039 5.402 1 98.31 301 ILE B C 1
ATOM 5667 O O . ILE B 1 301 ? -4.453 -10.906 4.953 1 98.31 301 ILE B O 1
ATOM 5671 N N . ILE B 1 302 ? -4.469 -13.117 4.68 1 98.75 302 ILE B N 1
ATOM 5672 C CA . ILE B 1 302 ? -3.945 -13.102 3.316 1 98.75 302 ILE B CA 1
ATOM 5673 C C . ILE B 1 302 ? -4.945 -12.422 2.387 1 98.75 302 ILE B C 1
ATOM 5675 O O . ILE B 1 302 ? -4.57 -11.57 1.574 1 98.75 302 ILE B O 1
ATOM 5679 N N . LEU B 1 303 ? -6.199 -12.758 2.545 1 98.81 303 LEU B N 1
ATOM 5680 C CA . LEU B 1 303 ? -7.234 -12.188 1.688 1 98.81 303 LEU B CA 1
ATOM 5681 C C . LEU B 1 303 ? -7.375 -10.688 1.928 1 98.81 303 LEU B C 1
ATOM 5683 O O . LEU B 1 303 ? -7.508 -9.914 0.977 1 98.81 303 LEU B O 1
ATOM 5687 N N . ASP B 1 304 ? -7.309 -10.281 3.195 1 98.69 304 ASP B N 1
ATOM 5688 C CA . ASP B 1 304 ? -7.367 -8.859 3.531 1 98.69 304 ASP B CA 1
ATOM 5689 C C . ASP B 1 304 ? -6.168 -8.109 2.957 1 98.69 304 ASP B C 1
ATOM 5691 O O . ASP B 1 304 ? -6.312 -7.008 2.428 1 98.69 304 ASP B O 1
ATOM 5695 N N . HIS B 1 305 ? -5.039 -8.695 3.125 1 98.75 305 HIS B N 1
ATOM 5696 C CA . HIS B 1 305 ? -3.822 -8.078 2.613 1 98.75 305 HIS B CA 1
ATOM 5697 C C . HIS B 1 305 ? -3.877 -7.922 1.099 1 98.75 305 HIS B C 1
ATOM 5699 O O . HIS B 1 305 ? -3.549 -6.859 0.566 1 98.75 305 HIS B O 1
ATOM 5705 N N . TYR B 1 306 ? -4.312 -8.953 0.442 1 98.88 306 TYR B N 1
ATOM 5706 C CA . TYR B 1 306 ? -4.473 -8.891 -1.006 1 98.88 306 TYR B CA 1
ATOM 5707 C C . TYR B 1 306 ? -5.441 -7.777 -1.398 1 98.88 306 TYR B C 1
ATOM 5709 O O . TYR B 1 306 ? -5.125 -6.945 -2.252 1 98.88 306 TYR B O 1
ATOM 5717 N N . TYR B 1 307 ? -6.574 -7.793 -0.833 1 98.88 307 TYR B N 1
ATOM 5718 C CA . TYR B 1 307 ? -7.629 -6.84 -1.17 1 98.88 307 TYR B CA 1
ATOM 5719 C C . TYR B 1 307 ? -7.148 -5.406 -0.971 1 98.88 307 TYR B C 1
ATOM 5721 O O . TYR B 1 307 ? -7.344 -4.555 -1.84 1 98.88 307 TYR B O 1
ATOM 5729 N N . ALA B 1 308 ? -6.547 -5.18 0.177 1 98.75 308 ALA B N 1
ATOM 5730 C CA . ALA B 1 308 ? -6.023 -3.85 0.483 1 98.75 308 ALA B CA 1
ATOM 5731 C C . ALA B 1 308 ? -4.969 -3.428 -0.537 1 98.75 308 ALA B C 1
ATOM 5733 O O . ALA B 1 308 ? -4.949 -2.275 -0.976 1 98.75 308 ALA B O 1
ATOM 5734 N N . GLN B 1 309 ? -4.09 -4.355 -0.891 1 98.81 309 GLN B N 1
ATOM 5735 C CA . GLN B 1 309 ? -3.041 -4.059 -1.861 1 98.81 309 GLN B CA 1
ATOM 5736 C C . GLN B 1 309 ? -3.629 -3.816 -3.248 1 98.81 309 GLN B C 1
ATOM 5738 O O . GLN B 1 309 ? -3.121 -2.988 -4.008 1 98.81 309 GLN B O 1
ATOM 5743 N N . LEU B 1 310 ? -4.641 -4.57 -3.59 1 98.88 310 LEU B N 1
ATOM 5744 C CA . LEU B 1 310 ? -5.336 -4.324 -4.852 1 98.88 310 LEU B CA 1
ATOM 5745 C C . LEU B 1 310 ? -5.859 -2.893 -4.91 1 98.88 310 LEU B C 1
ATOM 5747 O O . LEU B 1 310 ? -5.621 -2.182 -5.891 1 98.88 310 LEU B O 1
ATOM 5751 N N . LEU B 1 311 ? -6.516 -2.428 -3.861 1 98.81 311 LEU B N 1
ATOM 5752 C CA . LEU B 1 311 ? -7.066 -1.076 -3.801 1 98.81 311 LEU B CA 1
ATOM 5753 C C . LEU B 1 311 ? -5.953 -0.035 -3.848 1 98.81 311 LEU B C 1
ATOM 5755 O O . LEU B 1 311 ? -6.074 0.98 -4.539 1 98.81 311 LEU B O 1
ATOM 5759 N N . ALA B 1 312 ? -4.941 -0.267 -3.104 1 98.69 312 ALA B N 1
ATOM 5760 C CA . ALA B 1 312 ? -3.834 0.685 -3.045 1 98.69 312 ALA B CA 1
ATOM 5761 C C . ALA B 1 312 ? -3.195 0.867 -4.418 1 98.69 312 ALA B C 1
ATOM 5763 O O . ALA B 1 312 ? -2.865 1.988 -4.812 1 98.69 312 ALA B O 1
ATOM 5764 N N . ASN B 1 313 ? -3.006 -0.261 -5.113 1 98.5 313 ASN B N 1
ATOM 5765 C CA . ASN B 1 313 ? -2.436 -0.167 -6.453 1 98.5 313 ASN B CA 1
ATOM 5766 C C . ASN B 1 313 ? -3.367 0.574 -7.406 1 98.5 313 ASN B C 1
ATOM 5768 O O . ASN B 1 313 ? -2.926 1.442 -8.164 1 98.5 313 ASN B O 1
ATOM 5772 N N . LEU B 1 314 ? -4.613 0.242 -7.41 1 98.75 314 LEU B N 1
ATOM 5773 C CA . LEU B 1 314 ? -5.578 0.88 -8.305 1 98.75 314 LEU B CA 1
ATOM 5774 C C . LEU B 1 314 ? -5.684 2.373 -8.008 1 98.75 314 LEU B C 1
ATOM 5776 O O . LEU B 1 314 ? -5.723 3.189 -8.93 1 98.75 314 LEU B O 1
ATOM 5780 N N . ALA B 1 315 ? -5.703 2.723 -6.715 1 98.44 315 ALA B N 1
ATOM 5781 C CA . ALA B 1 315 ? -5.758 4.129 -6.328 1 98.44 315 ALA B CA 1
ATOM 5782 C C . ALA B 1 315 ? -4.512 4.875 -6.789 1 98.44 315 ALA B C 1
ATOM 5784 O O . ALA B 1 315 ? -4.602 6.004 -7.277 1 98.44 315 ALA B O 1
ATOM 5785 N N . ARG B 1 316 ? -3.406 4.266 -6.582 1 97.31 316 ARG B N 1
ATOM 5786 C CA . ARG B 1 316 ? -2.148 4.859 -7.027 1 97.31 316 ARG B CA 1
ATOM 5787 C C . ARG B 1 316 ? -2.176 5.141 -8.523 1 97.31 316 ARG B C 1
ATOM 5789 O O . ARG B 1 316 ? -1.622 6.145 -8.984 1 97.31 316 ARG B O 1
ATOM 5796 N N . LEU B 1 317 ? -2.842 4.27 -9.219 1 97.56 317 LEU B N 1
ATOM 5797 C CA . LEU B 1 317 ? -2.949 4.406 -10.672 1 97.56 317 LEU B CA 1
ATOM 5798 C C . LEU B 1 317 ? -4.133 5.289 -11.047 1 97.56 317 LEU B C 1
ATOM 5800 O O . LEU B 1 317 ? -4.516 5.355 -12.219 1 97.56 317 LEU B O 1
ATOM 5804 N N . GLN B 1 318 ? -4.758 5.898 -10.031 1 95.94 318 GLN B N 1
ATOM 5805 C CA . GLN B 1 318 ? -5.852 6.855 -10.156 1 95.94 318 GLN B CA 1
ATOM 5806 C C . GLN B 1 318 ? -7.082 6.203 -10.773 1 95.94 318 GLN B C 1
ATOM 5808 O O . GLN B 1 318 ? -7.793 6.832 -11.562 1 95.94 318 GLN B O 1
ATOM 5813 N N . TYR B 1 319 ? -7.168 4.887 -10.602 1 97.38 319 TYR B N 1
ATOM 5814 C CA . TYR B 1 319 ? -8.398 4.176 -10.922 1 97.38 319 TYR B CA 1
ATOM 5815 C C . TYR B 1 319 ? -9.438 4.348 -9.82 1 97.38 319 TYR B C 1
ATOM 5817 O O . TYR B 1 319 ? -9.148 4.082 -8.648 1 97.38 319 TYR B O 1
ATOM 5825 N N . SER B 1 320 ? -10.633 4.773 -10.102 1 96.25 320 SER B N 1
ATOM 5826 C CA . SER B 1 320 ? -11.648 5.059 -9.094 1 96.25 320 SER B CA 1
ATOM 5827 C C . SER B 1 320 ? -12.031 3.801 -8.328 1 96.25 320 SER B C 1
ATOM 5829 O O . SER B 1 320 ? -12.391 2.787 -8.93 1 96.25 320 SER B O 1
ATOM 5831 N N . LEU B 1 321 ? -12.062 3.906 -7.027 1 97.19 321 LEU B N 1
ATOM 5832 C CA . LEU B 1 321 ? -12.383 2.746 -6.199 1 97.19 321 LEU B CA 1
ATOM 5833 C C . LEU B 1 321 ? -13.883 2.479 -6.199 1 97.19 321 LEU B C 1
ATOM 5835 O O . LEU B 1 321 ? -14.328 1.421 -5.75 1 97.19 321 LEU B O 1
ATOM 5839 N N . GLU B 1 322 ? -14.648 3.402 -6.789 1 94.12 322 GLU B N 1
ATOM 5840 C CA . GLU B 1 322 ? -16.078 3.17 -6.961 1 94.12 322 GLU B CA 1
ATOM 5841 C C . GLU B 1 322 ? -16.344 2.01 -7.914 1 94.12 322 GLU B C 1
ATOM 5843 O O . GLU B 1 322 ? -17.375 1.354 -7.836 1 94.12 322 GLU B O 1
ATOM 5848 N N . ARG B 1 323 ? -15.352 1.736 -8.781 1 95.25 323 ARG B N 1
ATOM 5849 C CA . ARG B 1 323 ? -15.5 0.713 -9.812 1 95.25 323 ARG B CA 1
ATOM 5850 C C . ARG B 1 323 ? -14.93 -0.622 -9.344 1 95.25 323 ARG B C 1
ATOM 5852 O O . ARG B 1 323 ? -14.867 -1.581 -10.117 1 95.25 323 ARG B O 1
ATOM 5859 N N . VAL B 1 324 ? -14.453 -0.692 -8.133 1 97.56 324 VAL B N 1
ATOM 5860 C CA . VAL B 1 324 ? -13.844 -1.892 -7.566 1 97.56 324 VAL B CA 1
ATOM 5861 C C . VAL B 1 324 ? -14.812 -2.557 -6.594 1 97.56 324 VAL B C 1
ATOM 5863 O O . VAL B 1 324 ? -15.531 -1.873 -5.863 1 97.56 324 VAL B O 1
ATOM 5866 N N . PRO B 1 325 ? -14.906 -3.9 -6.621 1 97.62 325 PRO B N 1
ATOM 5867 C CA . PRO B 1 325 ? -15.805 -4.566 -5.684 1 97.62 325 PRO B CA 1
ATOM 5868 C C . PRO B 1 325 ? -15.516 -4.211 -4.227 1 97.62 325 PRO B C 1
ATOM 5870 O O . PRO B 1 325 ? -14.352 -4.062 -3.844 1 97.62 325 PRO B O 1
ATOM 5873 N N . THR B 1 326 ? -16.594 -4.098 -3.449 1 97.12 326 THR B N 1
ATOM 5874 C CA . THR B 1 326 ? -16.422 -3.967 -2.006 1 97.12 326 THR B CA 1
ATOM 5875 C C . THR B 1 326 ? -15.797 -5.23 -1.422 1 97.12 326 THR B C 1
ATOM 5877 O O . THR B 1 326 ? -15.758 -6.273 -2.078 1 97.12 326 THR B O 1
ATOM 5880 N N . ARG B 1 327 ? -15.359 -5.121 -0.201 1 97.12 327 ARG B N 1
ATOM 5881 C CA . ARG B 1 327 ? -14.789 -6.285 0.469 1 97.12 327 ARG B CA 1
ATOM 5882 C C . ARG B 1 327 ? -15.789 -7.43 0.525 1 97.12 327 ARG B C 1
ATOM 5884 O O . ARG B 1 327 ? -15.422 -8.594 0.332 1 97.12 327 ARG B O 1
ATOM 5891 N N . GLU B 1 328 ? -17 -7.051 0.785 1 97.06 328 GLU B N 1
ATOM 5892 C CA . GLU B 1 328 ? -18.062 -8.055 0.861 1 97.06 328 GLU B CA 1
ATOM 5893 C C . GLU B 1 328 ? -18.266 -8.75 -0.485 1 97.06 328 GLU B C 1
ATOM 5895 O O . GLU B 1 328 ? -18.391 -9.969 -0.548 1 97.06 328 GLU B O 1
ATOM 5900 N N . GLN B 1 329 ? -18.297 -7.953 -1.518 1 97.44 329 GLN B N 1
ATOM 5901 C CA . GLN B 1 329 ? -18.453 -8.5 -2.859 1 97.44 329 GLN B CA 1
ATOM 5902 C C . GLN B 1 329 ? -17.266 -9.375 -3.242 1 97.44 329 GLN B C 1
ATOM 5904 O O . GLN B 1 329 ? -17.438 -10.43 -3.859 1 97.44 329 GLN B O 1
ATOM 5909 N N . PHE B 1 330 ? -16.109 -8.93 -2.871 1 98.12 330 PHE B N 1
ATOM 5910 C CA . PHE B 1 330 ? -14.883 -9.68 -3.1 1 98.12 330 PHE B CA 1
ATOM 5911 C C . PHE B 1 330 ? -14.93 -11.031 -2.4 1 98.12 330 PHE B C 1
ATOM 5913 O O . PHE B 1 330 ? -14.656 -12.07 -3.014 1 98.12 330 PHE B O 1
ATOM 5920 N N . LYS B 1 331 ? -15.32 -11.078 -1.174 1 97.19 331 LYS B N 1
ATOM 5921 C CA . LYS B 1 331 ? -15.398 -12.312 -0.398 1 97.19 331 LYS B CA 1
ATOM 5922 C C . LYS B 1 331 ? -16.469 -13.25 -0.969 1 97.19 331 LYS B C 1
ATOM 5924 O O . LYS B 1 331 ? -16.281 -14.469 -0.987 1 97.19 331 LYS B O 1
ATOM 5929 N N . LYS B 1 332 ? -17.547 -12.648 -1.407 1 97.31 332 LYS B N 1
ATOM 5930 C CA . LYS B 1 332 ? -18.609 -13.453 -2.01 1 97.31 332 LYS B CA 1
ATOM 5931 C C . LYS B 1 332 ? -18.125 -14.164 -3.268 1 97.31 332 LYS B C 1
ATOM 5933 O O . LYS B 1 332 ? -18.406 -15.344 -3.479 1 97.31 332 LYS B O 1
ATOM 5938 N N . ASP B 1 333 ? -17.438 -13.438 -4.09 1 97.88 333 ASP B N 1
ATOM 5939 C CA . ASP B 1 333 ? -16.891 -14.031 -5.305 1 97.88 333 ASP B CA 1
ATOM 5940 C C . ASP B 1 333 ? -15.852 -15.102 -4.977 1 97.88 333 ASP B C 1
ATOM 5942 O O . ASP B 1 333 ? -15.836 -16.172 -5.594 1 97.88 333 ASP B O 1
ATOM 5946 N N . TYR B 1 334 ? -14.992 -14.805 -3.998 1 98.25 334 TYR B N 1
ATOM 5947 C CA . TYR B 1 334 ? -14.008 -15.773 -3.533 1 98.25 334 TYR B CA 1
ATOM 5948 C C . TYR B 1 334 ? -14.68 -17.062 -3.064 1 98.25 334 TYR B C 1
ATOM 5950 O O . TYR B 1 334 ? -14.289 -18.156 -3.473 1 98.25 334 TYR B O 1
ATOM 5958 N N . ASN B 1 335 ? -15.719 -16.891 -2.297 1 97.81 335 ASN B N 1
ATOM 5959 C CA . ASN B 1 335 ? -16.422 -18.047 -1.756 1 97.81 335 ASN B CA 1
ATOM 5960 C C . ASN B 1 335 ? -17.125 -18.844 -2.855 1 97.81 335 ASN B C 1
ATOM 5962 O O . ASN B 1 335 ? -17.125 -20.078 -2.826 1 97.81 335 ASN B O 1
ATOM 5966 N N . ALA B 1 336 ? -17.656 -18.141 -3.781 1 97 336 ALA B N 1
ATOM 5967 C CA . ALA B 1 336 ? -18.406 -18.781 -4.859 1 97 336 ALA B CA 1
ATOM 5968 C C . ALA B 1 336 ? -17.484 -19.609 -5.742 1 97 336 ALA B C 1
ATOM 5970 O O . ALA B 1 336 ? -17.938 -20.5 -6.457 1 97 336 ALA B O 1
ATOM 5971 N N . ARG B 1 337 ? -16.172 -19.422 -5.641 1 97.75 337 ARG B N 1
ATOM 5972 C CA . ARG B 1 337 ? -15.242 -20.109 -6.523 1 97.75 337 ARG B CA 1
ATOM 5973 C C . ARG B 1 337 ? -14.344 -21.062 -5.734 1 97.75 337 ARG B C 1
ATOM 5975 O O . ARG B 1 337 ? -13.273 -21.453 -6.211 1 97.75 337 ARG B O 1
ATOM 5982 N N . ALA B 1 338 ? -14.836 -21.438 -4.609 1 97.69 338 ALA B N 1
ATOM 5983 C CA . ALA B 1 338 ? -14.094 -22.281 -3.688 1 97.69 338 ALA B CA 1
ATOM 5984 C C . ALA B 1 338 ? -13.727 -23.609 -4.344 1 97.69 338 ALA B C 1
ATOM 5986 O O . ALA B 1 338 ? -12.688 -24.203 -4.023 1 97.69 338 ALA B O 1
ATOM 5987 N N . PHE B 1 339 ? -14.539 -24.062 -5.273 1 97.44 339 PHE B N 1
ATOM 5988 C CA . PHE B 1 339 ? -14.281 -25.344 -5.918 1 97.44 339 PHE B CA 1
ATOM 5989 C C . PHE B 1 339 ? -12.953 -25.312 -6.672 1 97.44 339 PHE B C 1
ATOM 5991 O O . PHE B 1 339 ? -12.32 -26.344 -6.867 1 97.44 339 PHE B O 1
ATOM 5998 N N . TYR B 1 340 ? -12.578 -24.125 -7.152 1 97.31 340 TYR B N 1
ATOM 5999 C CA . TYR B 1 340 ? -11.289 -24 -7.828 1 97.31 340 TYR B CA 1
ATOM 6000 C C . TYR B 1 340 ? -10.148 -24.359 -6.891 1 97.31 340 TYR B C 1
ATOM 6002 O O . TYR B 1 340 ? -9.18 -25 -7.301 1 97.31 340 TYR B O 1
ATOM 6010 N N . GLY B 1 341 ? -10.258 -23.906 -5.656 1 97.62 341 GLY B N 1
ATOM 6011 C CA . GLY B 1 341 ? -9.273 -24.266 -4.656 1 97.62 341 GLY B CA 1
ATOM 6012 C C . GLY B 1 341 ? -9.211 -25.766 -4.387 1 97.62 341 GLY B C 1
ATOM 6013 O O . GLY B 1 341 ? -8.125 -26.328 -4.266 1 97.62 341 GLY B O 1
ATOM 6014 N N . LEU B 1 342 ? -10.391 -26.359 -4.32 1 97.56 342 LEU B N 1
ATOM 6015 C CA . LEU B 1 342 ? -10.445 -27.812 -4.117 1 97.56 342 LEU B CA 1
ATOM 6016 C C . LEU B 1 342 ? -9.82 -28.547 -5.297 1 97.56 342 LEU B C 1
ATOM 6018 O O . LEU B 1 342 ? -9.141 -29.562 -5.109 1 97.56 342 LEU B O 1
ATOM 6022 N N . MET B 1 343 ? -10.086 -28.031 -6.461 1 96.88 343 MET B N 1
ATOM 6023 C CA . MET B 1 343 ? -9.477 -28.625 -7.652 1 96.88 343 MET B CA 1
ATOM 6024 C C . MET B 1 343 ? -7.953 -28.562 -7.559 1 96.88 343 MET B C 1
ATOM 6026 O O . MET B 1 343 ? -7.277 -29.562 -7.824 1 96.88 343 MET B O 1
ATOM 6030 N N . GLY B 1 344 ? -7.426 -27.422 -7.18 1 96.94 344 GLY B N 1
ATOM 6031 C CA . GLY B 1 344 ? -5.988 -27.281 -6.988 1 96.94 344 GLY B CA 1
ATOM 6032 C C . GLY B 1 344 ? -5.445 -28.203 -5.914 1 96.94 344 GLY B C 1
ATOM 6033 O O . GLY B 1 344 ? -4.387 -28.812 -6.086 1 96.94 344 GLY B O 1
ATOM 6034 N N . ALA B 1 345 ? -6.207 -28.344 -4.848 1 97.69 345 ALA B N 1
ATOM 6035 C CA . ALA B 1 345 ? -5.809 -29.219 -3.742 1 97.69 345 ALA B CA 1
ATOM 6036 C C . ALA B 1 345 ? -5.805 -30.672 -4.168 1 97.69 345 ALA B C 1
ATOM 6038 O O . ALA B 1 345 ? -4.934 -31.453 -3.758 1 97.69 345 ALA B O 1
ATOM 6039 N N . ALA B 1 346 ? -6.746 -31.047 -5.016 1 96.62 346 ALA B N 1
ATOM 6040 C CA . ALA B 1 346 ? -6.945 -32.438 -5.395 1 96.62 346 ALA B CA 1
ATOM 6041 C C . ALA B 1 346 ? -6.016 -32.844 -6.539 1 96.62 346 ALA B C 1
ATOM 6043 O O . ALA B 1 346 ? -5.824 -34.031 -6.809 1 96.62 346 ALA B O 1
ATOM 6044 N N . THR B 1 347 ? -5.473 -31.906 -7.227 1 94.31 347 THR B N 1
ATOM 6045 C CA . THR B 1 347 ? -4.684 -32.25 -8.406 1 94.31 347 THR B CA 1
ATOM 6046 C C . THR B 1 347 ? -3.23 -31.828 -8.227 1 94.31 347 THR B C 1
ATOM 6048 O O . THR B 1 347 ? -2.324 -32.656 -8.273 1 94.31 347 THR B O 1
ATOM 6051 N N . VAL B 1 348 ? -2.988 -30.609 -7.863 1 93.94 348 VAL B N 1
ATOM 6052 C CA . VAL B 1 348 ? -1.644 -30.047 -7.91 1 93.94 348 VAL B CA 1
ATOM 6053 C C . VAL B 1 348 ? -0.965 -30.219 -6.555 1 93.94 348 VAL B C 1
ATOM 6055 O O . VAL B 1 348 ? 0.219 -30.562 -6.48 1 93.94 348 VAL B O 1
ATOM 6058 N N . LEU B 1 349 ? -1.708 -29.953 -5.488 1 96.31 349 LEU B N 1
ATOM 6059 C CA . LEU B 1 349 ? -1.106 -30.062 -4.164 1 96.31 349 LEU B CA 1
ATOM 6060 C C . LEU B 1 349 ? -0.524 -31.469 -3.953 1 96.31 349 LEU B C 1
ATOM 6062 O O . LEU B 1 349 ? 0.521 -31.609 -3.316 1 96.31 349 LEU B O 1
ATOM 6066 N N . ALA B 1 350 ? -1.213 -32.5 -4.48 1 93.38 350 ALA B N 1
ATOM 6067 C CA . ALA B 1 350 ? -0.713 -33.875 -4.367 1 93.38 350 ALA B CA 1
ATOM 6068 C C . ALA B 1 350 ? 0.679 -34 -4.98 1 93.38 350 ALA B C 1
ATOM 6070 O O . ALA B 1 350 ? 1.548 -34.688 -4.422 1 93.38 350 ALA B O 1
ATOM 6071 N N . PHE B 1 351 ? 0.84 -33.312 -6.027 1 87.31 351 PHE B N 1
ATOM 6072 C CA . PHE B 1 351 ? 2.131 -33.312 -6.703 1 87.31 351 PHE B CA 1
ATOM 6073 C C . PHE B 1 351 ? 3.164 -32.531 -5.91 1 87.31 351 PHE B C 1
ATOM 6075 O O . PHE B 1 351 ? 4.316 -32.938 -5.793 1 87.31 351 PHE B O 1
ATOM 6082 N N . VAL B 1 352 ? 2.779 -31.422 -5.391 1 91.56 352 VAL B N 1
ATOM 6083 C CA . VAL B 1 352 ? 3.652 -30.516 -4.652 1 91.56 352 VAL B CA 1
ATOM 6084 C C . VAL B 1 352 ? 4.223 -31.234 -3.43 1 91.56 352 VAL B C 1
ATOM 6086 O O . VAL B 1 352 ? 5.395 -31.062 -3.09 1 91.56 352 VAL B O 1
ATOM 6089 N N . LYS B 1 353 ? 3.455 -32.094 -2.84 1 93.75 353 LYS B N 1
ATOM 6090 C CA . LYS B 1 353 ? 3.838 -32.656 -1.561 1 93.75 353 LYS B CA 1
ATOM 6091 C C . LYS B 1 353 ? 4.418 -34.062 -1.749 1 93.75 353 LYS B C 1
ATOM 6093 O O . LYS B 1 353 ? 4.898 -34.688 -0.794 1 93.75 353 LYS B O 1
ATOM 6098 N N . ALA B 1 354 ? 4.367 -34.562 -2.986 1 90.88 354 ALA B N 1
ATOM 6099 C CA . ALA B 1 354 ? 4.887 -35.875 -3.273 1 90.88 354 ALA B CA 1
ATOM 6100 C C . ALA B 1 354 ? 6.41 -35.906 -3.189 1 90.88 354 ALA B C 1
ATOM 6102 O O . ALA B 1 354 ? 7.066 -34.906 -3.441 1 90.88 354 ALA B O 1
ATOM 6103 N N . SER B 1 355 ? 6.945 -37.031 -2.787 1 87.81 355 SER B N 1
ATOM 6104 C CA . SER B 1 355 ? 8.391 -37.188 -2.799 1 87.81 355 SER B CA 1
ATOM 6105 C C . SER B 1 355 ? 8.922 -37.344 -4.223 1 87.81 355 SER B C 1
ATOM 6107 O O . SER B 1 355 ? 8.164 -37.625 -5.145 1 87.81 355 SER B O 1
ATOM 6109 N N . SER B 1 356 ? 10.188 -37.062 -4.32 1 81.81 356 SER B N 1
ATOM 6110 C CA . SER B 1 356 ? 10.82 -37.219 -5.621 1 81.81 356 SER B CA 1
ATOM 6111 C C . SER B 1 356 ? 10.914 -38.688 -6.008 1 81.81 356 SER B C 1
ATOM 6113 O O . SER B 1 356 ? 11.375 -39.531 -5.219 1 81.81 356 SER B O 1
ATOM 6115 N N . ARG B 1 357 ? 10.281 -38.969 -7.07 1 83.75 357 ARG B N 1
ATOM 6116 C CA . ARG B 1 357 ? 10.328 -40.344 -7.605 1 83.75 357 ARG B CA 1
ATOM 6117 C C . ARG B 1 357 ? 10.656 -40.344 -9.094 1 83.75 357 ARG B C 1
ATOM 6119 O O . ARG B 1 357 ? 10.328 -39.375 -9.805 1 83.75 357 ARG B O 1
ATOM 6126 N N . LYS B 1 358 ? 11.242 -41.406 -9.555 1 78 358 LYS B N 1
ATOM 6127 C CA . LYS B 1 358 ? 11.625 -41.531 -10.953 1 78 358 LYS B CA 1
ATOM 6128 C C . LYS B 1 358 ? 10.398 -41.531 -11.859 1 78 358 LYS B C 1
ATOM 6130 O O . LYS B 1 358 ? 10.453 -41.094 -13 1 78 358 LYS B O 1
ATOM 6135 N N . ASP B 1 359 ? 9.336 -42.031 -11.312 1 79.38 359 ASP B N 1
ATOM 6136 C CA . ASP B 1 359 ? 8.141 -42.156 -12.133 1 79.38 359 ASP B CA 1
ATOM 6137 C C . ASP B 1 359 ? 7.223 -40.938 -11.977 1 79.38 359 ASP B C 1
ATOM 6139 O O . ASP B 1 359 ? 6.074 -40.969 -12.43 1 79.38 359 ASP B O 1
ATOM 6143 N N . ALA B 1 360 ? 7.773 -40 -11.312 1 77.25 360 ALA B N 1
ATOM 6144 C CA . ALA B 1 360 ? 6.969 -38.781 -11.102 1 77.25 360 ALA B CA 1
ATOM 6145 C C . ALA B 1 360 ? 6.785 -38 -12.398 1 77.25 360 ALA B C 1
ATOM 6147 O O . ALA B 1 360 ? 7.723 -37.375 -12.891 1 77.25 360 ALA B O 1
ATOM 6148 N N . SER B 1 361 ? 5.676 -38.125 -13.039 1 73.5 361 SER B N 1
ATOM 6149 C CA . SER B 1 361 ? 5.316 -37.406 -14.266 1 73.5 361 SER B CA 1
ATOM 6150 C C . SER B 1 361 ? 3.812 -37.188 -14.352 1 73.5 361 SER B C 1
ATOM 6152 O O . SER B 1 361 ? 3.035 -37.875 -13.672 1 73.5 361 SER B O 1
ATOM 6154 N N . PHE B 1 362 ? 3.494 -36.281 -15.133 1 73 362 PHE B N 1
ATOM 6155 C CA . PHE B 1 362 ? 2.078 -36 -15.367 1 73 362 PHE B CA 1
ATOM 6156 C C . PHE B 1 362 ? 1.389 -37.25 -15.945 1 73 362 PHE B C 1
ATOM 6158 O O . PHE B 1 362 ? 0.25 -37.531 -15.586 1 73 362 PHE B O 1
ATOM 6165 N N . GLU B 1 363 ? 2.064 -37.875 -16.75 1 72.19 363 GLU B N 1
ATOM 6166 C CA . GLU B 1 363 ? 1.523 -39.094 -17.375 1 72.19 363 GLU B CA 1
ATOM 6167 C C . GLU B 1 363 ? 1.264 -40.188 -16.328 1 72.19 363 GLU B C 1
ATOM 6169 O O . GLU B 1 363 ? 0.249 -40.875 -16.391 1 72.19 363 GLU B O 1
ATOM 6174 N N . SER B 1 364 ? 2.172 -40.281 -15.422 1 76.75 364 SER B N 1
ATOM 6175 C CA . SER B 1 364 ? 2.039 -41.281 -14.391 1 76.75 364 SER B CA 1
ATOM 6176 C C . SER B 1 364 ? 0.854 -41 -13.477 1 76.75 364 SER B C 1
ATOM 6178 O O . SER B 1 364 ? 0.175 -41.938 -13.016 1 76.75 364 SER B O 1
ATOM 6180 N N . VAL B 1 365 ? 0.595 -39.781 -13.289 1 75.75 365 VAL B N 1
ATOM 6181 C CA . VAL B 1 365 ? -0.507 -39.406 -12.414 1 75.75 365 VAL B CA 1
ATOM 6182 C C . VAL B 1 365 ? -1.84 -39.719 -13.102 1 75.75 365 VAL B C 1
ATOM 6184 O O . VAL B 1 365 ? -2.801 -40.125 -12.453 1 75.75 365 VAL B O 1
ATOM 6187 N N . MET B 1 366 ? -1.817 -39.625 -14.367 1 76 366 MET B N 1
ATOM 6188 C CA . MET B 1 366 ? -3.059 -39.75 -15.117 1 76 366 MET B CA 1
ATOM 6189 C C . MET B 1 366 ? -3.355 -41.219 -15.391 1 76 366 MET B C 1
ATOM 6191 O O . MET B 1 366 ? -4.508 -41.656 -15.32 1 76 366 MET B O 1
ATOM 6195 N N . ARG B 1 367 ? -2.332 -41.969 -15.547 1 77.38 367 ARG B N 1
ATOM 6196 C CA . ARG B 1 367 ? -2.58 -43.281 -16.172 1 77.38 367 ARG B CA 1
ATOM 6197 C C . ARG B 1 367 ? -2.301 -44.406 -15.188 1 77.38 367 ARG B C 1
ATOM 6199 O O . ARG B 1 367 ? -2.799 -45.531 -15.367 1 77.38 367 ARG B O 1
ATOM 6206 N N . ASP B 1 368 ? -1.479 -44.125 -14.25 1 80.62 368 ASP B N 1
ATOM 6207 C CA . ASP B 1 368 ? -1.095 -45.219 -13.359 1 80.62 368 ASP B CA 1
ATOM 6208 C C . ASP B 1 368 ? -1.824 -45.125 -12.023 1 80.62 368 ASP B C 1
ATOM 6210 O O . ASP B 1 368 ? -1.374 -44.438 -11.117 1 80.62 368 ASP B O 1
ATOM 6214 N N . GLY B 1 369 ? -2.91 -45.938 -11.859 1 80.44 369 GLY B N 1
ATOM 6215 C CA . GLY B 1 369 ? -3.686 -45.969 -10.633 1 80.44 369 GLY B CA 1
ATOM 6216 C C . GLY B 1 369 ? -3.312 -47.094 -9.695 1 80.44 369 GLY B C 1
ATOM 6217 O O . GLY B 1 369 ? -4.039 -47.375 -8.742 1 80.44 369 GLY B O 1
ATOM 6218 N N . SER B 1 370 ? -2.188 -47.656 -10.008 1 86.12 370 SER B N 1
ATOM 6219 C CA . SER B 1 370 ? -1.781 -48.812 -9.203 1 86.12 370 SER B CA 1
ATOM 6220 C C . SER B 1 370 ? -1.247 -48.375 -7.844 1 86.12 370 SER B C 1
ATOM 6222 O O . SER B 1 370 ? -0.819 -47.219 -7.676 1 86.12 370 SER B O 1
ATOM 6224 N N . VAL B 1 371 ? -1.176 -49.25 -6.887 1 88.12 371 VAL B N 1
ATOM 6225 C CA . VAL B 1 371 ? -0.76 -48.969 -5.516 1 88.12 371 VAL B CA 1
ATOM 6226 C C . VAL B 1 371 ? 0.731 -48.625 -5.484 1 88.12 371 VAL B C 1
ATOM 6228 O O . VAL B 1 371 ? 1.188 -47.875 -4.633 1 88.12 371 VAL B O 1
ATOM 6231 N N . ASP B 1 372 ? 1.443 -49.125 -6.438 1 88.06 372 ASP B N 1
ATOM 6232 C CA . ASP B 1 372 ? 2.879 -48.875 -6.488 1 88.06 372 ASP B CA 1
ATOM 6233 C C . ASP B 1 372 ? 3.184 -47.656 -7.355 1 88.06 372 ASP B C 1
ATOM 6235 O O . ASP B 1 372 ? 4.332 -47.219 -7.445 1 88.06 372 ASP B O 1
ATOM 6239 N N . GLY B 1 373 ? 2.15 -47.156 -7.855 1 88.69 373 GLY B N 1
ATOM 6240 C CA . GLY B 1 373 ? 2.32 -46.031 -8.797 1 88.69 373 GLY B CA 1
ATOM 6241 C C . GLY B 1 373 ? 2.473 -44.688 -8.109 1 88.69 373 GLY B C 1
ATOM 6242 O O . GLY B 1 373 ? 2.225 -44.562 -6.91 1 88.69 373 GLY B O 1
ATOM 6243 N N . PHE B 1 374 ? 2.889 -43.75 -8.891 1 89.06 374 PHE B N 1
ATOM 6244 C CA . PHE B 1 374 ? 3.162 -42.438 -8.391 1 89.06 374 PHE B CA 1
ATOM 6245 C C . PHE B 1 374 ? 1.889 -41.781 -7.871 1 89.06 374 PHE B C 1
ATOM 6247 O O . PHE B 1 374 ? 1.914 -41.062 -6.863 1 89.06 374 PHE B O 1
ATOM 6254 N N . ARG B 1 375 ? 0.812 -41.938 -8.562 1 90.88 375 ARG B N 1
ATOM 6255 C CA . ARG B 1 375 ? -0.445 -41.344 -8.148 1 90.88 375 ARG B CA 1
ATOM 6256 C C . ARG B 1 375 ? -0.814 -41.75 -6.727 1 90.88 375 ARG B C 1
ATOM 6258 O O . ARG B 1 375 ? -1.163 -40.906 -5.898 1 90.88 375 ARG B O 1
ATOM 6265 N N . TYR B 1 376 ? -0.799 -43.094 -6.543 1 91.81 376 TYR B N 1
ATOM 6266 C CA . TYR B 1 376 ? -1.119 -43.594 -5.207 1 91.81 376 TYR B CA 1
ATOM 6267 C C . TYR B 1 376 ? -0.196 -42.969 -4.164 1 91.81 376 TYR B C 1
ATOM 6269 O O . TYR B 1 376 ? -0.652 -42.531 -3.104 1 91.81 376 TYR B O 1
ATOM 6277 N N . HIS B 1 377 ? 1.062 -42.938 -4.465 1 92.19 377 HIS B N 1
ATOM 6278 C CA . HIS B 1 377 ? 2.043 -42.344 -3.561 1 92.19 377 HIS B CA 1
ATOM 6279 C C . HIS B 1 377 ? 1.718 -40.875 -3.266 1 92.19 377 HIS B C 1
ATOM 6281 O O . HIS B 1 377 ? 1.77 -40.438 -2.111 1 92.19 377 HIS B O 1
ATOM 6287 N N . ALA B 1 378 ? 1.42 -40.156 -4.277 1 93.06 378 ALA B N 1
ATOM 6288 C CA . ALA B 1 378 ? 1.182 -38.719 -4.168 1 93.06 378 ALA B CA 1
ATOM 6289 C C . ALA B 1 378 ? 0.007 -38.438 -3.238 1 93.06 378 ALA B C 1
ATOM 6291 O O . ALA B 1 378 ? 0.046 -37.469 -2.459 1 93.06 378 ALA B O 1
ATOM 6292 N N . TYR B 1 379 ? -0.995 -39.281 -3.225 1 95.25 379 TYR B N 1
ATOM 6293 C CA . TYR B 1 379 ? -2.225 -39 -2.49 1 95.25 379 TYR B CA 1
ATOM 6294 C C . TYR B 1 379 ? -2.209 -39.688 -1.124 1 95.25 379 TYR B C 1
ATOM 6296 O O . TYR B 1 379 ? -3.064 -39.406 -0.28 1 95.25 379 TYR B O 1
ATOM 6304 N N . ASN B 1 380 ? -1.236 -40.5 -0.909 1 93.94 380 ASN B N 1
ATOM 6305 C CA . ASN B 1 380 ? -1.232 -41.25 0.34 1 93.94 380 ASN B CA 1
ATOM 6306 C C . ASN B 1 380 ? 0.025 -40.969 1.158 1 93.94 380 ASN B C 1
ATOM 6308 O O . ASN B 1 380 ? 0.385 -41.781 2.037 1 93.94 380 ASN B O 1
ATOM 6312 N N . ASN B 1 381 ? 0.69 -39.906 0.905 1 92.94 381 ASN B N 1
ATOM 6313 C CA . ASN B 1 381 ? 1.821 -39.531 1.741 1 92.94 381 ASN B CA 1
ATOM 6314 C C . ASN B 1 381 ? 1.391 -38.594 2.871 1 92.94 381 ASN B C 1
ATOM 6316 O O . ASN B 1 381 ? 0.358 -37.938 2.773 1 92.94 381 ASN B O 1
ATOM 6320 N N . GLU B 1 382 ? 2.23 -38.531 3.902 1 94.81 382 GLU B N 1
ATOM 6321 C CA . GLU B 1 382 ? 1.873 -37.875 5.141 1 94.81 382 GLU B CA 1
ATOM 6322 C C . GLU B 1 382 ? 1.789 -36.344 4.934 1 94.81 382 GLU B C 1
ATOM 6324 O O . GLU B 1 382 ? 0.961 -35.688 5.551 1 94.81 382 GLU B O 1
ATOM 6329 N N . ARG B 1 383 ? 2.635 -35.75 4.156 1 95.75 383 ARG B N 1
ATOM 6330 C CA . ARG B 1 383 ? 2.633 -34.312 3.912 1 95.75 383 ARG B CA 1
ATOM 6331 C C . ARG B 1 383 ? 1.315 -33.875 3.289 1 95.75 383 ARG B C 1
ATOM 6333 O O . ARG B 1 383 ? 0.716 -32.906 3.732 1 95.75 383 ARG B O 1
ATOM 6340 N N . TYR B 1 384 ? 0.925 -34.625 2.293 1 96.88 384 TYR B N 1
ATOM 6341 C CA . TYR B 1 384 ? -0.328 -34.312 1.618 1 96.88 384 TYR B CA 1
ATOM 6342 C C . TYR B 1 384 ? -1.508 -34.438 2.576 1 96.88 384 TYR B C 1
ATOM 6344 O O . TYR B 1 384 ? -2.352 -33.531 2.641 1 96.88 384 TYR B O 1
ATOM 6352 N N . ARG B 1 385 ? -1.566 -35.5 3.291 1 97 385 ARG B N 1
ATOM 6353 C CA . ARG B 1 385 ? -2.656 -35.719 4.234 1 97 385 ARG B CA 1
ATOM 6354 C C . ARG B 1 385 ? -2.77 -34.594 5.23 1 97 385 ARG B C 1
ATOM 6356 O O . ARG B 1 385 ? -3.869 -34.094 5.504 1 97 385 ARG B O 1
ATOM 6363 N N . LYS B 1 386 ? -1.69 -34.125 5.746 1 96.31 386 LYS B N 1
ATOM 6364 C CA . LYS B 1 386 ? -1.684 -33.062 6.754 1 96.31 386 LYS B CA 1
ATOM 6365 C C . LYS B 1 386 ? -2.309 -31.797 6.207 1 96.31 386 LYS B C 1
ATOM 6367 O O . LYS B 1 386 ? -3.008 -31.078 6.934 1 96.31 386 LYS B O 1
ATOM 6372 N N . HIS B 1 387 ? -2.035 -31.469 4.988 1 97.56 387 HIS B N 1
ATOM 6373 C CA . HIS B 1 387 ? -2.625 -30.297 4.363 1 97.56 387 HIS B CA 1
ATOM 6374 C C . HIS B 1 387 ? -4.117 -30.484 4.125 1 97.56 387 HIS B C 1
ATOM 6376 O O . HIS B 1 387 ? -4.918 -29.578 4.402 1 97.56 387 HIS B O 1
ATOM 6382 N N . MET B 1 388 ? -4.477 -31.672 3.68 1 97.5 388 MET B N 1
ATOM 6383 C CA . MET B 1 388 ? -5.867 -31.938 3.309 1 97.5 388 MET B CA 1
ATOM 6384 C C . MET B 1 388 ? -6.758 -31.984 4.543 1 97.5 388 MET B C 1
ATOM 6386 O O . MET B 1 388 ? -7.945 -31.656 4.473 1 97.5 388 MET B O 1
ATOM 6390 N N . GLU B 1 389 ? -6.16 -32.344 5.645 1 95.81 389 GLU B N 1
ATOM 6391 C CA . GLU B 1 389 ? -6.895 -32.375 6.906 1 95.81 389 GLU B CA 1
ATOM 6392 C C . GLU B 1 389 ? -7.441 -30.969 7.234 1 95.81 389 GLU B C 1
ATOM 6394 O O . GLU B 1 389 ? -8.438 -30.844 7.953 1 95.81 389 GLU B O 1
ATOM 6399 N N . HIS B 1 390 ? -6.82 -29.984 6.668 1 95.75 390 HIS B N 1
ATOM 6400 C CA . HIS B 1 390 ? -7.27 -28.625 6.91 1 95.75 390 HIS B CA 1
ATOM 6401 C C . HIS B 1 390 ? -8.055 -28.078 5.719 1 95.75 390 HIS B C 1
ATOM 6403 O O . HIS B 1 390 ? -9.023 -27.344 5.895 1 95.75 390 HIS B O 1
ATOM 6409 N N . LEU B 1 391 ? -7.734 -28.484 4.539 1 97.75 391 LEU B N 1
ATOM 6410 C CA . LEU B 1 391 ? -8.344 -27.922 3.338 1 97.75 391 LEU B CA 1
ATOM 6411 C C . LEU B 1 391 ? -9.742 -28.5 3.121 1 97.75 391 LEU B C 1
ATOM 6413 O O . LEU B 1 391 ? -10.641 -27.797 2.65 1 97.75 391 LEU B O 1
ATOM 6417 N N . LEU B 1 392 ? -9.906 -29.781 3.49 1 97.5 392 LEU B N 1
ATOM 6418 C CA . LEU B 1 392 ? -11.195 -30.422 3.252 1 97.5 392 LEU B CA 1
ATOM 6419 C C . LEU B 1 392 ? -12.289 -29.781 4.098 1 97.5 392 LEU B C 1
ATOM 6421 O O . LEU B 1 392 ? -13.305 -29.328 3.566 1 97.5 392 LEU B O 1
ATOM 6425 N N . PRO B 1 393 ? -12.078 -29.641 5.445 1 96.5 393 PRO B N 1
ATOM 6426 C CA . PRO B 1 393 ? -13.094 -28.922 6.219 1 96.5 393 PRO B CA 1
ATOM 6427 C C . PRO B 1 393 ? -13.266 -27.469 5.77 1 96.5 393 PRO B C 1
ATOM 6429 O O . PRO B 1 393 ? -14.375 -26.938 5.801 1 96.5 393 PRO B O 1
ATOM 6432 N N . TYR B 1 394 ? -12.203 -26.828 5.402 1 97.25 394 TYR B N 1
ATOM 6433 C CA . TYR B 1 394 ? -12.25 -25.438 4.938 1 97.25 394 TYR B CA 1
ATOM 6434 C C . TYR B 1 394 ? -13.164 -25.312 3.727 1 97.25 394 TYR B C 1
ATOM 6436 O O . TYR B 1 394 ? -14.078 -24.484 3.721 1 97.25 394 TYR B O 1
ATOM 6444 N N . TYR B 1 395 ? -12.984 -26.125 2.701 1 96.88 395 TYR B N 1
ATOM 6445 C CA . TYR B 1 395 ? -13.797 -26.031 1.494 1 96.88 395 TYR B CA 1
ATOM 6446 C C . TYR B 1 395 ? -15.211 -26.531 1.747 1 96.88 395 TYR B C 1
ATOM 6448 O O . TYR B 1 395 ? -16.172 -26.047 1.156 1 96.88 395 TYR B O 1
ATOM 6456 N N . ASP B 1 396 ? -15.289 -27.516 2.637 1 96.38 396 ASP B N 1
ATOM 6457 C CA . ASP B 1 396 ? -16.609 -27.984 3.025 1 96.38 396 ASP B CA 1
ATOM 6458 C C . ASP B 1 396 ? -17.438 -26.875 3.672 1 96.38 396 ASP B C 1
ATOM 6460 O O . ASP B 1 396 ? -18.656 -26.828 3.518 1 96.38 396 ASP B O 1
ATOM 6464 N N . SER B 1 397 ? -16.797 -26 4.375 1 96.12 397 SER B N 1
ATOM 6465 C CA . SER B 1 397 ? -17.484 -24.922 5.098 1 96.12 397 SER B CA 1
ATOM 6466 C C . SER B 1 397 ? -18.156 -23.938 4.137 1 96.12 397 SER B C 1
ATOM 6468 O O . SER B 1 397 ? -19.016 -23.172 4.535 1 96.12 397 SER B O 1
ATOM 6470 N N . PHE B 1 398 ? -17.734 -23.969 2.871 1 95.94 398 PHE B N 1
ATOM 6471 C CA . PHE B 1 398 ? -18.375 -23.109 1.871 1 95.94 398 PHE B CA 1
ATOM 6472 C C . PHE B 1 398 ? -19.625 -23.766 1.317 1 95.94 398 PHE B C 1
ATOM 6474 O O . PHE B 1 398 ? -20.359 -23.156 0.537 1 95.94 398 PHE B O 1
ATOM 6481 N N . GLY B 1 399 ? -19.859 -25.047 1.616 1 94.19 399 GLY B N 1
ATOM 6482 C CA . GLY B 1 399 ? -21.031 -25.766 1.16 1 94.19 399 GLY B CA 1
ATOM 6483 C C . GLY B 1 399 ? -20.859 -26.359 -0.224 1 94.19 399 GLY B C 1
ATOM 6484 O O . GLY B 1 399 ? -21.844 -26.797 -0.843 1 94.19 399 GLY B O 1
ATOM 6485 N N . ILE B 1 400 ? -19.656 -26.453 -0.651 1 93.12 400 ILE B N 1
ATOM 6486 C CA . ILE B 1 400 ? -19.453 -26.828 -2.049 1 93.12 400 ILE B CA 1
ATOM 6487 C C . ILE B 1 400 ? -19.5 -28.344 -2.186 1 93.12 400 ILE B C 1
ATOM 6489 O O . ILE B 1 400 ? -19.656 -28.875 -3.289 1 93.12 400 ILE B O 1
ATOM 6493 N N . LEU B 1 401 ? -19.375 -29.062 -1.104 1 93.38 401 LEU B N 1
ATOM 6494 C CA . LEU B 1 401 ? -19.375 -30.531 -1.159 1 93.38 401 LEU B CA 1
ATOM 6495 C C . LEU B 1 401 ? -20.766 -31.078 -0.861 1 93.38 401 LEU B C 1
ATOM 6497 O O . LEU B 1 401 ? -20.938 -32.312 -0.726 1 93.38 401 LEU B O 1
ATOM 6501 N N . ASP B 1 402 ? -21.719 -30.188 -0.769 1 89.75 402 ASP B N 1
ATOM 6502 C CA . ASP B 1 402 ? -23.094 -30.609 -0.497 1 89.75 402 ASP B CA 1
ATOM 6503 C C . ASP B 1 402 ? -23.953 -30.531 -1.757 1 89.75 402 ASP B C 1
ATOM 6505 O O . ASP B 1 402 ? -23.672 -29.75 -2.658 1 89.75 402 ASP B O 1
#

Foldseek 3Di:
DDDDPVPDLVVVCQLCVQADVANKHWDDKDKDFDDDPLLDFQWTKIKMKTWIARPVVRDIDIFIKIKIFGDPPDDPSNVVCVVLVLLVQVLLCQPPVQVQLCVLLVHHPQAAWHWSDADPPPTGMTITGDCVVVVWDFDQLQAFDEPQVLLQVLLSVLSQFLSQQVVCVVPVVSQVSAAFFPQAPDDVSLLQLLLLLQLLLVLLCVDVPRNVLSVLSVVCRCVLSVLQNVLQHADVVDRKGWGLRQDGRSQKIWHADPVRHTDGMYGHRSRGIHIHQSLLNLLLHLLAGHHLVCLAPPSVVSLVSSVVSNVVSNVVSVNDCVSPDDPVRSVVSNLSSNSSSVSSLSRVNLSSNADDDPQNHSVQLSPPPDCPTRVVRSNNDPSSVSNCVRSSVVNVVSVPSD/DDDDPVPDLVVVCQLCVQADVANKHWDDKDKDFDDDPLLDFQWTKIKMKTWIARPVVRDIDIFIKIKTFGDPPDDPSNVVCVVLVQLVQVLLCQPPVQVQLCVLLVHHPQAAWHWSDADPPPTGMTITGDCVVVVWDFDQLQAFDEPQVLLQVLLSVLSQFLSQQVSCVVPVVSQVSAAFFPQDPDDVSLLQLLLLLQLLLVQLCVVVPRNVLSVLSVVCRCVLSVLQNVLQHADVVDRKGWGLRQDGRSQKIWHADPVRHTDGMYGHRSRGIHIHQSLLNLLLHLLAGHHLVCLAPPSVVSLVSSVVSNVVSNVVSVNDCVSPDDPVRSVVSNLSSNSSSVSSLSRVNLSSNADDDPQNHSVQLSPPPDCPTRVVRSNNDPSSVSSCVRSSVVNVVSVPSD